Protein AF-A0A9D4CP11-F1 (afdb_monomer_lite)

Organism: Dreissena polymorpha (NCBI:txid45954)

Foldseek 3Di:
DVVLLVCLVDPHDPVSVLVSLVVLLVLLLVLLVLLVVCVVVVDPDRPPVNVVSVVVLLCVCPRSPANLSLLLSLLSNCWQARPLSVLVVCVVPVSSPDPPADRDLFAFDLLCLLDDLLLLLLVVVLCCQQPVPVVSNVVSLVPDDPPQHHSQLSNLLSLLVNAQRCQLPPVSNVNRNRLVVVLVCLVPDPSDDCNVQSVCSNVQNHPDPLLRDHHRDTNLSNLVSSLLSLLVSLLVRDDQDQWLCLQLNCLQAPDPLQQQAAQALADDQPVVVVVVVQCVLQVAPQKWWKAALVGDIDIDGDNNFAQDWDADQAFRGIFGDHPRDTDPSMGGPPVDPDPRRAAEDDALDDDDDQDTPLPDQSLLSLLSVLSSLSSNLNGDQVSNCSRYPPNDDPDGSNRRSVSNNVSSLVSNCVLLSTYSNLSSSLSSSLSSQCSQIDRDPSCLSSNNDPVSSSVSSVVCCVRRNCVDPLPSVVNCLVCLLVSQCSPPVHRNVSSCSSNVNDPPPDDDDPVCCVHDSLSSDDDDDDAPSVVLSVVVSVCPVVPCPQVLSNVCVVCVLLQQLQQLLVLLLLLQVLVCVVPFLNADPVRQQVDWQLNCVVVCSSPPCSVVSLVSVLSLLLSCLVVQQSDQAFDPVGTDGDDPVLSPDGHDRSGGNCLSFCDVDDNNVSNQRSLRVSLVSQQVSLVVVCVVVVHDPVPAAEDESSRDDPQQGQYDDRVPGLSVLFVVQWDFDDDVPPGTDIDGPSVSSSVVSCVPGPPRHHRYDDDSHRDDDGGDYNLNDAPLVLVVLLCVQEPADADDPVLLVLQLVQPLDLVLLVQLLVLLVVVSVCCSPPPDDQAAQPLCCSCVVVVDDCNHSRPSSRVRDGSNHSVNVNLSSLLSNLLNCCVPPVDLPPSLVLADPLLADADDPVLLVLLLVLLVVDDLVLLVLVLSLLSVCCRRPLSSDDDPPDSNDDDQQQAFPLVSSVVVCVPDDPPSPDDVVSCVSNDRRCGSSHSSVSSVSSSVSSVVNVVVVVVD

Radius of gyration: 39.84 Å; chains: 1; bounding box: 80×72×120 Å

InterPro domains:
  IPR031248 E3 ubiquitin-protein ligase RNF213 [PTHR22605] (17-1001)
  IPR046439 Zinc finger, RZ-type [PF20173] (282-330)
  IPR046439 Zinc finger, RZ-type [PS51981] (266-337)

Sequence (1012 aa):
MNKVIEVFNNNSSVSDLLSAIATSRACLEIAAQCFQRLLENDSRVAPIYEQKVLQTARRLCENVGTKWPKIFLVKVLCRHYGNDLYNRLYRTHTWIALDDTEHQTEVADRYIVVGDVYTIIRDAVSNTVLNKNIEQLNGLLQNVNPRHMPVETYLKLAIHREITCSYVRQSAREHMHGLKELRDYLEAAIFLQDKDQLDKLLDNELQHEFLKITPGSDIAHQGLQCLLVHFYFVMNTFKIGSTLLDALIMLMNGNNYIQKMFLPTMPQDDWEDIKAVMRNASGTENARFYRCPNGHLYSIGNCGRPMEIQTCPVCGEKIGEINFKLIAGNVEDKATVSVKTGHILGTAIRDGVIKAERNLSPTYFLAVRLFIHMAMLFGPTRQINAIIKPELKDTSVSDFLLDHIKVNIADLQKSLNRSADDVILLMHMVINNMRNETIVPTSVARLSTQADRFTWEQTVFAEILNPILGNVARCLEEWYPRLATDKRLGADRLMCLIYETDRSQDVEDTNQLLDIPRMWRFRTPITIEHMARELESKCQDGNNSYFILQNFLHEDCLLQALRYIPNILRLQRALLQKYQKKLDKTEANAIKVKDLKKERVAGHDTDRWIHDFACAWEITRKSLEQYGCPTQFGLMFVPKVFCNQTIHDETPLALFLPSTSGAGLCSYAMLDCLFRKQNDFLHNFALKSGKQDIDQSIVKPMSVTSAHLISYDHEQDLMPLVLANCQYSVEMGVGTKIEYDFAGIERQLIDRFICSKSRIELTCFLEIDQMVYRSEVTTHSVLKELSEKIPQVHLLGSVRTQICEELRRQPDVCRSLDNLDIAISFLKTSGGNPTERLDTFMTNKLKLENAMLSQKARQSCELQHTRSLWLLLLLQKSKLQIEQRQTTEGVFETLQHNMVANLDGDVKKCFNDYLTTLSVDKLSIILDVMHEFLLLNVSIRQNIYDEDYIDTSSYSFLDGLREYIAASEPQLVIDDATLDGFPPKVLYKHGANAWVLAYEMLKKKIENKRRH

Structure (mmCIF, N/CA/C/O backbone):
data_AF-A0A9D4CP11-F1
#
_entry.id   AF-A0A9D4CP11-F1
#
loop_
_atom_site.group_PDB
_atom_site.id
_atom_site.type_symbol
_atom_site.label_atom_id
_atom_site.label_alt_id
_atom_site.label_comp_id
_atom_site.label_asym_id
_atom_site.label_entity_id
_atom_site.label_seq_id
_atom_site.pdbx_PDB_ins_code
_atom_site.Cartn_x
_atom_site.Cartn_y
_atom_site.Cartn_z
_atom_site.occupancy
_atom_site.B_iso_or_equiv
_atom_site.auth_seq_id
_atom_site.auth_comp_id
_atom_site.auth_asym_id
_atom_site.auth_atom_id
_atom_site.pdbx_PDB_model_num
ATOM 1 N N . MET A 1 1 ? -20.301 -27.657 10.817 1.00 66.50 1 MET A N 1
ATOM 2 C CA . MET A 1 1 ? -21.471 -27.288 11.645 1.00 66.50 1 MET A CA 1
ATOM 3 C C . MET A 1 1 ? -22.542 -28.384 11.744 1.00 66.50 1 MET A C 1
ATOM 5 O O . MET A 1 1 ? -22.811 -28.774 12.862 1.00 66.50 1 MET A O 1
ATOM 9 N N . ASN A 1 2 ? -23.132 -28.941 10.669 1.00 71.50 2 ASN A N 1
ATOM 10 C CA . ASN A 1 2 ? -24.181 -29.985 10.829 1.00 71.50 2 ASN A CA 1
ATOM 11 C C . ASN A 1 2 ? -23.722 -31.202 11.663 1.00 71.50 2 ASN A C 1
ATOM 13 O O . ASN A 1 2 ? -24.390 -31.566 12.620 1.00 71.50 2 ASN A O 1
ATOM 17 N N . LYS A 1 3 ? -22.520 -31.732 11.390 1.00 76.62 3 LYS A N 1
ATOM 18 C CA . LYS A 1 3 ? -21.892 -32.788 12.212 1.00 76.62 3 LYS A CA 1
ATOM 19 C C . LYS A 1 3 ? -21.668 -32.379 13.676 1.00 76.62 3 LYS A C 1
ATOM 21 O O . LYS A 1 3 ? -21.667 -33.218 14.557 1.00 76.62 3 LYS A O 1
ATOM 26 N N . VAL A 1 4 ? -21.461 -31.088 13.935 1.00 77.56 4 VAL A N 1
ATOM 27 C CA . VAL A 1 4 ? -21.245 -30.559 15.290 1.00 77.56 4 VAL A CA 1
ATOM 28 C C . VAL A 1 4 ? -22.558 -30.529 16.075 1.00 77.56 4 VAL A C 1
ATOM 30 O O . VAL A 1 4 ? -22.576 -30.908 17.238 1.00 77.56 4 VAL A O 1
ATOM 33 N N . ILE A 1 5 ? -23.664 -30.159 15.421 1.00 72.69 5 ILE A N 1
ATOM 34 C CA . ILE A 1 5 ? -25.007 -30.208 16.017 1.00 72.69 5 ILE A CA 1
ATOM 35 C C . ILE A 1 5 ? -25.367 -31.654 16.402 1.00 72.69 5 ILE A C 1
ATOM 37 O O . ILE A 1 5 ? -25.914 -31.881 17.474 1.00 72.69 5 ILE A O 1
ATOM 41 N N . GLU A 1 6 ? -25.008 -32.639 15.574 1.00 76.50 6 GLU 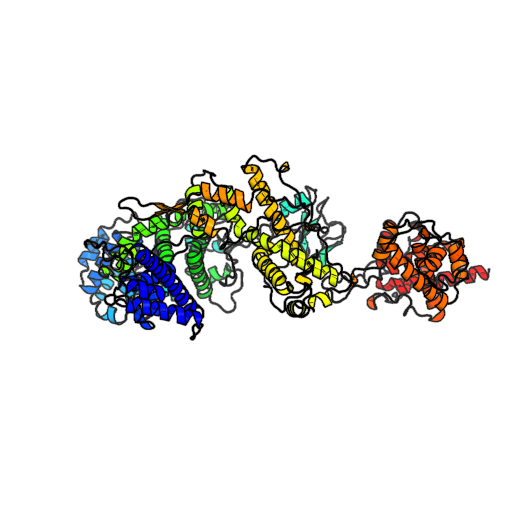A N 1
ATOM 42 C CA . GLU A 1 6 ? -25.180 -34.062 15.906 1.00 76.50 6 GLU A CA 1
ATOM 43 C C . GLU A 1 6 ? -24.354 -34.482 17.131 1.00 76.50 6 GLU A C 1
ATOM 45 O O . GLU A 1 6 ? -24.868 -35.188 17.994 1.00 76.50 6 GLU A O 1
ATOM 50 N N . VAL A 1 7 ? -23.101 -34.025 17.246 1.00 77.81 7 VAL A N 1
ATOM 51 C CA . VAL A 1 7 ? -22.238 -34.313 18.409 1.00 77.81 7 VAL A CA 1
ATOM 52 C C . VAL A 1 7 ? -22.805 -33.715 19.698 1.00 77.81 7 VAL A C 1
ATOM 54 O O . VAL A 1 7 ? -22.769 -34.384 20.726 1.00 77.81 7 VAL A O 1
ATOM 57 N N . PHE A 1 8 ? -23.355 -32.497 19.653 1.00 78.38 8 PHE A N 1
ATOM 58 C CA . PHE A 1 8 ? -23.957 -31.848 20.826 1.00 78.38 8 PHE A CA 1
ATOM 59 C C . PHE A 1 8 ? -25.264 -32.498 21.286 1.00 78.38 8 PHE A C 1
ATOM 61 O O . PHE A 1 8 ? -25.565 -32.470 22.474 1.00 78.38 8 PHE A O 1
ATOM 68 N N . ASN A 1 9 ? -26.013 -33.115 20.371 1.00 70.69 9 ASN A N 1
ATOM 69 C CA . ASN A 1 9 ? -27.274 -33.789 20.686 1.00 70.69 9 ASN A CA 1
ATOM 70 C C . ASN A 1 9 ? -27.097 -35.254 21.134 1.00 70.69 9 ASN A C 1
ATOM 72 O O . ASN A 1 9 ? -28.066 -35.881 21.559 1.00 70.69 9 ASN A O 1
ATOM 76 N N . ASN A 1 10 ? -25.882 -35.803 21.041 1.00 72.94 10 ASN A N 1
ATOM 77 C CA . ASN A 1 10 ? -25.550 -37.181 21.405 1.00 72.94 10 ASN A CA 1
ATOM 78 C C . ASN A 1 10 ? -24.632 -37.217 22.644 1.00 72.94 10 ASN A C 1
ATOM 80 O O . ASN A 1 10 ? -23.828 -36.309 22.844 1.00 72.94 10 ASN A O 1
ATOM 84 N N . ASN A 1 11 ? -24.683 -38.295 23.442 1.00 64.94 11 ASN A N 1
ATOM 85 C CA . ASN A 1 11 ? -23.737 -38.541 24.548 1.00 64.94 11 ASN A CA 1
ATOM 86 C C . ASN A 1 11 ? -22.333 -38.877 24.005 1.00 64.94 11 ASN A C 1
ATOM 88 O O . ASN A 1 11 ? -21.921 -40.037 23.965 1.00 64.94 11 ASN A O 1
ATOM 92 N N . SER A 1 12 ? -21.629 -37.850 23.537 1.00 74.12 12 SER A N 1
ATOM 93 C CA . SER A 1 12 ? -20.310 -37.928 22.902 1.00 74.12 12 SER A CA 1
ATOM 94 C C . SER A 1 12 ? -19.176 -37.847 23.932 1.00 74.12 12 SER A C 1
ATOM 96 O O . SER A 1 12 ? -19.380 -37.421 25.069 1.00 74.12 12 SER A O 1
ATOM 98 N N . SER A 1 13 ? -17.956 -38.247 23.554 1.00 81.56 13 SER A N 1
ATOM 99 C CA . SER A 1 13 ? -16.802 -38.149 24.455 1.00 81.56 13 SER A CA 1
ATOM 100 C C . SER A 1 13 ? -16.424 -36.688 24.748 1.00 81.56 13 SER A C 1
ATOM 102 O O . SER A 1 13 ? -16.698 -35.786 23.955 1.00 81.56 13 SER A O 1
ATOM 104 N N . VAL A 1 14 ? -15.725 -36.441 25.863 1.00 81.88 14 VAL A N 1
ATOM 105 C CA . VAL A 1 14 ? -15.210 -35.101 26.215 1.00 81.88 14 VAL A CA 1
ATOM 106 C C . VAL A 1 14 ? -14.300 -34.533 25.118 1.00 81.88 14 VAL A C 1
ATOM 108 O O . VAL A 1 14 ? -14.360 -33.342 24.819 1.00 81.88 14 VAL A O 1
ATOM 111 N N . SER A 1 15 ? -13.483 -35.376 24.478 1.00 82.88 15 SER A N 1
ATOM 112 C CA . SER A 1 15 ? -12.602 -34.947 23.386 1.00 82.88 15 SER A CA 1
ATOM 113 C C . SER A 1 15 ? -13.398 -34.501 22.157 1.00 82.88 15 SER A C 1
ATOM 115 O O . SER A 1 15 ? -13.088 -33.455 21.579 1.00 82.88 15 SER A O 1
ATOM 117 N N . ASP A 1 16 ? -14.453 -35.238 21.803 1.00 83.50 16 ASP A N 1
ATOM 118 C CA . ASP A 1 16 ? -15.333 -34.887 20.685 1.00 83.50 16 ASP A CA 1
ATOM 119 C C . ASP A 1 16 ? -16.106 -33.595 20.969 1.00 83.50 16 ASP A C 1
ATOM 121 O O . ASP A 1 16 ? -16.217 -32.743 20.090 1.00 83.50 16 ASP A O 1
ATOM 125 N N . LEU A 1 17 ? -16.571 -33.404 22.210 1.00 84.06 17 LEU A N 1
ATOM 126 C CA . LEU A 1 17 ? -17.237 -32.176 22.654 1.00 84.06 17 LEU A CA 1
ATOM 127 C C . LEU A 1 17 ? -16.311 -30.957 22.559 1.00 84.06 17 LEU A C 1
ATOM 129 O O . LEU A 1 17 ? -16.711 -29.928 22.015 1.00 84.06 17 LEU A O 1
ATOM 133 N N . LEU A 1 18 ? -15.061 -31.062 23.020 1.00 86.06 18 LEU A N 1
ATOM 134 C CA . LEU A 1 18 ? -14.081 -29.974 22.913 1.00 86.06 18 LEU A CA 1
ATOM 135 C C . LEU A 1 18 ? -13.760 -29.635 21.450 1.00 86.06 18 LEU A C 1
ATOM 137 O O . LEU A 1 18 ? -13.722 -28.460 21.079 1.00 86.06 18 LEU A O 1
ATOM 141 N N . SER A 1 19 ? -13.588 -30.654 20.604 1.00 86.50 19 SER A N 1
ATOM 142 C CA . SER A 1 19 ? -13.379 -30.481 19.160 1.00 86.50 19 SER A CA 1
ATOM 143 C C . SER A 1 19 ? -14.588 -29.823 18.480 1.00 86.50 19 SER A C 1
ATOM 145 O O . SER A 1 19 ? -14.447 -28.914 17.653 1.00 86.50 19 SER A O 1
ATOM 147 N N . ALA A 1 20 ? -15.799 -30.212 18.879 1.00 87.12 20 ALA A N 1
ATOM 148 C CA . ALA A 1 20 ? -17.051 -29.640 18.403 1.00 87.12 20 ALA A CA 1
ATOM 149 C C . ALA A 1 20 ? -17.233 -28.173 18.839 1.00 87.12 20 ALA A C 1
ATOM 151 O O . ALA A 1 20 ? -17.651 -27.343 18.025 1.00 87.12 20 ALA A O 1
ATOM 152 N N . ILE A 1 21 ? -16.857 -27.813 20.071 1.00 88.62 21 ILE A N 1
ATOM 153 C CA . ILE A 1 21 ? -16.836 -26.418 20.548 1.00 88.62 21 ILE A CA 1
ATOM 154 C C . ILE A 1 21 ? -15.815 -25.595 19.752 1.00 88.62 21 ILE A C 1
ATOM 156 O O . ILE A 1 21 ? -16.156 -24.527 19.243 1.00 88.62 21 ILE A O 1
ATOM 160 N N . ALA A 1 22 ? -14.587 -26.090 19.574 1.00 87.06 22 ALA A N 1
ATOM 161 C CA . ALA A 1 22 ? -13.563 -25.401 18.785 1.00 87.06 22 ALA A CA 1
ATOM 162 C C . ALA A 1 22 ? -14.020 -25.169 17.333 1.00 87.06 22 ALA A C 1
ATOM 164 O O . ALA A 1 22 ? -13.943 -24.053 16.817 1.00 87.06 22 ALA A O 1
ATOM 165 N N . THR A 1 23 ? -14.594 -26.200 16.705 1.00 88.62 23 THR A N 1
ATOM 166 C CA . THR A 1 23 ? -15.156 -26.112 15.351 1.00 88.62 23 THR A CA 1
ATOM 167 C C . THR A 1 23 ? -16.318 -25.119 15.287 1.00 88.62 23 THR A C 1
ATOM 169 O O . THR A 1 23 ? -16.417 -24.360 14.325 1.00 88.62 23 THR A O 1
ATOM 172 N N . SER A 1 24 ? -17.188 -25.096 16.304 1.00 89.62 24 SER A N 1
ATOM 173 C CA . SER A 1 24 ? -18.291 -24.130 16.417 1.00 89.62 24 SER A CA 1
ATOM 174 C C . SER A 1 24 ? -17.782 -22.697 16.451 1.00 89.62 24 SER A C 1
ATOM 176 O O . SER A 1 24 ? -18.297 -21.855 15.722 1.00 89.62 24 SER A O 1
ATOM 178 N N . ARG A 1 25 ? -16.746 -22.427 17.248 1.00 90.56 25 ARG A N 1
ATOM 179 C CA . ARG A 1 25 ? -16.146 -21.095 17.369 1.00 90.56 25 ARG A CA 1
ATOM 180 C C . ARG A 1 25 ? -15.591 -20.605 16.031 1.00 90.56 25 ARG A C 1
ATOM 182 O O . ARG A 1 25 ? -16.016 -19.555 15.564 1.00 90.56 25 ARG A O 1
ATOM 189 N N . ALA A 1 26 ? -14.767 -21.414 15.362 1.00 88.12 26 ALA A N 1
ATOM 190 C CA . ALA A 1 26 ? -14.230 -21.083 14.036 1.00 88.12 26 ALA A CA 1
ATOM 191 C C . ALA A 1 26 ? -15.348 -20.845 13.001 1.00 88.12 26 ALA A C 1
ATOM 193 O O . ALA A 1 26 ? -15.318 -19.910 12.207 1.00 88.12 26 ALA A O 1
ATOM 194 N N . CYS A 1 27 ? -16.391 -21.674 13.043 1.00 89.00 27 CYS A N 1
ATOM 195 C CA . CYS A 1 27 ? -17.573 -21.538 12.199 1.00 89.00 27 CYS A CA 1
ATOM 196 C C . CYS A 1 27 ? -18.329 -20.213 12.429 1.00 89.00 27 CYS A C 1
ATOM 198 O O . CYS A 1 27 ? -18.783 -19.591 11.468 1.00 89.00 27 CYS A O 1
ATOM 200 N N . LEU A 1 28 ? -18.469 -19.781 13.684 1.00 92.56 28 LEU A N 1
ATOM 201 C CA . LEU A 1 28 ? -19.119 -18.520 14.049 1.00 92.56 28 LEU A CA 1
ATOM 202 C C . LEU A 1 28 ? -18.251 -17.297 13.712 1.00 92.56 28 LEU A C 1
ATOM 204 O O . LEU A 1 28 ? -18.792 -16.268 13.318 1.00 92.56 28 LEU A O 1
ATOM 208 N N . GLU A 1 29 ? -16.924 -17.417 13.775 1.00 90.19 29 GLU A N 1
ATOM 209 C CA . GLU A 1 29 ? -15.990 -16.392 13.285 1.00 90.19 29 GLU A CA 1
ATOM 210 C C . GLU A 1 29 ? -16.137 -16.164 11.774 1.00 90.19 29 GLU A C 1
ATOM 212 O O . GLU A 1 29 ? -16.269 -15.024 11.324 1.00 90.19 29 GLU A O 1
ATOM 217 N N . ILE A 1 30 ? -16.237 -17.241 10.988 1.00 89.62 30 ILE A N 1
ATOM 218 C CA . ILE A 1 30 ? -16.527 -17.150 9.547 1.00 89.62 30 ILE A CA 1
ATOM 219 C C . ILE A 1 30 ? -17.910 -16.522 9.309 1.00 89.62 30 ILE A C 1
ATOM 221 O O . ILE A 1 30 ? -18.067 -15.695 8.412 1.00 89.62 30 ILE A O 1
ATOM 225 N N . ALA A 1 31 ? -18.918 -16.870 10.116 1.00 91.56 31 ALA A N 1
ATOM 226 C CA . ALA A 1 31 ? -20.247 -16.268 10.007 1.00 91.56 31 ALA A CA 1
ATOM 227 C C . ALA A 1 31 ? -20.220 -14.749 10.267 1.00 91.56 31 ALA A C 1
ATOM 229 O O . ALA A 1 31 ? -20.867 -13.997 9.537 1.00 91.56 31 ALA A O 1
ATOM 230 N N . ALA A 1 32 ? -19.434 -14.284 11.242 1.00 90.88 32 ALA A N 1
ATOM 231 C CA . ALA A 1 32 ? -19.227 -12.859 11.491 1.00 90.88 32 ALA A CA 1
ATOM 232 C C . ALA A 1 32 ? -18.555 -12.149 10.298 1.00 90.88 32 ALA A C 1
ATOM 234 O O . ALA A 1 32 ? -19.011 -11.083 9.886 1.00 90.88 32 ALA A O 1
ATOM 235 N N . GLN A 1 33 ? -17.547 -12.771 9.672 1.00 89.12 33 GLN A N 1
ATOM 236 C CA . GLN A 1 33 ? -16.934 -12.254 8.438 1.00 89.12 33 GLN A CA 1
ATOM 237 C C . GLN A 1 33 ? -17.933 -12.164 7.276 1.00 89.12 33 GLN A C 1
ATOM 239 O O . GLN A 1 33 ? -17.885 -11.219 6.487 1.00 89.12 33 GLN A O 1
ATOM 244 N N . CYS A 1 34 ? -18.832 -13.146 7.144 1.00 88.50 34 CYS A N 1
ATOM 245 C CA . CYS A 1 34 ? -19.903 -13.100 6.152 1.00 88.50 34 CYS A CA 1
ATOM 246 C C . CYS A 1 34 ? -20.832 -11.909 6.409 1.00 88.50 34 CYS A C 1
ATOM 248 O O . CYS A 1 34 ? -21.131 -11.180 5.469 1.00 88.50 34 CYS A O 1
ATOM 250 N N . PHE A 1 35 ? -21.243 -11.664 7.658 1.00 88.44 35 PHE A N 1
ATOM 251 C CA . PHE A 1 35 ? -22.072 -10.502 7.992 1.00 88.44 35 PHE A CA 1
ATOM 252 C C . PHE A 1 35 ? -21.422 -9.174 7.592 1.00 88.44 35 PHE A C 1
ATOM 254 O O . PHE A 1 35 ? -22.091 -8.345 6.977 1.00 88.44 35 PHE A O 1
ATOM 261 N N . GLN A 1 36 ? -20.128 -8.996 7.875 1.00 86.25 36 GLN A N 1
ATOM 262 C CA . GLN A 1 36 ? -19.402 -7.784 7.490 1.00 86.25 36 GLN A CA 1
ATOM 263 C C . GLN A 1 36 ? -19.391 -7.583 5.964 1.00 86.25 36 GLN A C 1
ATOM 265 O O . GLN A 1 36 ? -19.781 -6.524 5.478 1.00 86.25 36 GLN A O 1
ATOM 270 N N . ARG A 1 37 ? -19.031 -8.620 5.193 1.00 82.94 37 ARG A N 1
ATOM 271 C CA . ARG A 1 37 ? -18.979 -8.552 3.718 1.00 82.94 37 ARG A CA 1
ATOM 272 C C . ARG A 1 37 ? -20.330 -8.236 3.075 1.00 82.94 37 ARG A C 1
ATOM 274 O O . ARG A 1 37 ? -20.383 -7.582 2.036 1.00 82.94 37 ARG A O 1
ATOM 281 N N . LEU A 1 38 ? -21.424 -8.716 3.665 1.00 79.94 38 LEU A N 1
ATOM 282 C CA . LEU A 1 38 ? -22.772 -8.439 3.164 1.00 79.94 38 LEU A CA 1
ATOM 283 C C . LEU A 1 38 ? -23.177 -6.979 3.334 1.00 79.94 38 LEU A C 1
ATOM 285 O O . LEU A 1 38 ? -23.894 -6.451 2.490 1.00 79.94 38 LEU A O 1
ATOM 289 N N . LEU A 1 39 ? -22.709 -6.333 4.399 1.00 77.38 39 LEU A N 1
ATOM 290 C CA . LEU A 1 39 ? -22.981 -4.923 4.653 1.00 77.38 39 LEU A CA 1
ATOM 291 C C . LEU A 1 39 ? -22.065 -3.992 3.853 1.00 77.38 39 LEU A C 1
ATOM 29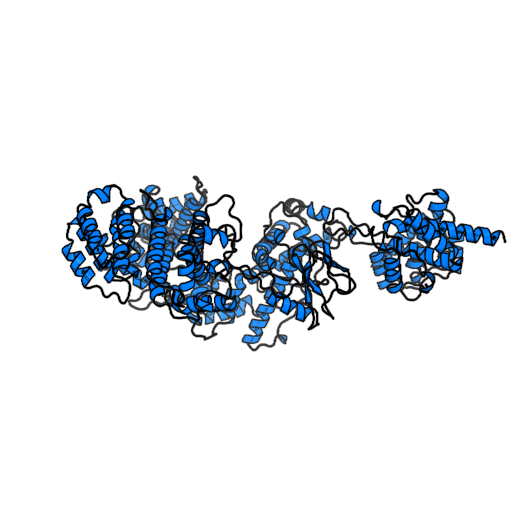3 O O . LEU A 1 39 ? -22.499 -2.909 3.486 1.00 77.38 39 LEU A O 1
ATOM 297 N N . GLU A 1 40 ? -20.833 -4.408 3.547 1.00 72.56 40 GLU A N 1
ATOM 298 C CA . GLU A 1 40 ? -19.902 -3.626 2.717 1.00 72.56 40 GLU A CA 1
ATOM 299 C C . GLU A 1 40 ? -20.299 -3.592 1.235 1.00 72.56 40 GLU A C 1
ATOM 301 O O . GLU A 1 40 ? -20.130 -2.572 0.576 1.00 72.56 40 GLU A O 1
ATOM 306 N N . ASN A 1 41 ? -20.851 -4.687 0.702 1.00 63.97 41 ASN A N 1
ATOM 307 C CA . ASN A 1 41 ? -21.169 -4.789 -0.726 1.00 63.97 41 ASN A CA 1
ATOM 308 C C . ASN A 1 41 ? -22.518 -4.162 -1.123 1.00 63.97 41 ASN A C 1
ATOM 310 O O . ASN A 1 41 ? -22.894 -4.295 -2.289 1.00 63.97 41 ASN A O 1
ATOM 314 N N . ASP A 1 42 ? -23.269 -3.582 -0.173 1.00 55.31 42 ASP A N 1
ATOM 315 C CA . ASP A 1 42 ? -24.611 -2.968 -0.317 1.00 55.31 42 ASP A CA 1
ATOM 316 C C . ASP A 1 42 ? -25.602 -3.773 -1.196 1.00 55.31 42 ASP A C 1
ATOM 318 O O . ASP A 1 42 ? -26.588 -3.283 -1.758 1.00 55.31 42 ASP A O 1
ATOM 322 N N . SER A 1 43 ? -25.326 -5.067 -1.349 1.00 53.22 43 SER A N 1
ATOM 323 C CA . SER A 1 43 ? -25.990 -5.959 -2.281 1.00 53.22 43 SER A CA 1
ATOM 324 C C . SER A 1 43 ? -27.054 -6.702 -1.501 1.00 53.22 43 SER A C 1
ATOM 326 O O . SER A 1 43 ? -26.781 -7.485 -0.596 1.00 53.22 43 SER A O 1
ATOM 328 N N . ARG A 1 44 ? -28.314 -6.474 -1.879 1.00 49.97 44 ARG A N 1
ATOM 329 C CA . ARG A 1 44 ? -29.483 -7.080 -1.219 1.00 49.97 44 ARG A CA 1
ATOM 330 C C . ARG A 1 44 ? -29.501 -8.614 -1.269 1.00 49.97 44 ARG A C 1
ATOM 332 O O . ARG A 1 44 ? -30.340 -9.227 -0.617 1.00 49.97 44 ARG A O 1
ATOM 339 N N . VAL A 1 45 ? -28.612 -9.237 -2.047 1.00 54.38 45 VAL A N 1
ATOM 340 C CA . VAL A 1 45 ? -28.525 -10.687 -2.209 1.00 54.38 45 VAL A CA 1
ATOM 341 C C . VAL A 1 45 ? -27.117 -11.154 -1.870 1.00 54.38 45 VAL A C 1
ATOM 343 O O . VAL A 1 45 ? -26.192 -11.038 -2.669 1.00 54.38 45 VAL A O 1
ATOM 346 N N . ALA A 1 46 ? -26.988 -11.739 -0.684 1.00 60.06 46 ALA A N 1
ATOM 347 C CA . ALA A 1 46 ? -25.815 -12.504 -0.295 1.00 60.06 46 ALA A CA 1
ATOM 348 C C . ALA A 1 46 ? -25.527 -13.609 -1.325 1.00 60.06 46 ALA A C 1
ATOM 350 O O . ALA A 1 46 ? -26.478 -14.306 -1.706 1.00 60.06 46 ALA A O 1
ATOM 351 N N . PRO A 1 47 ? -24.268 -13.830 -1.748 1.00 73.62 47 PRO A N 1
ATOM 352 C CA . PRO A 1 47 ? -23.954 -14.979 -2.580 1.00 73.62 47 PRO A CA 1
ATOM 353 C C . PRO A 1 47 ? -24.367 -16.279 -1.866 1.00 73.62 47 PRO A C 1
ATOM 355 O O . PRO A 1 47 ? -24.470 -16.356 -0.637 1.00 73.62 47 PRO A O 1
ATOM 358 N N . ILE A 1 48 ? -24.680 -17.316 -2.650 1.00 77.88 48 ILE A N 1
ATOM 359 C CA . ILE A 1 48 ? -25.305 -18.562 -2.156 1.00 77.88 48 ILE A CA 1
ATOM 360 C C . ILE A 1 48 ? -24.482 -19.205 -1.027 1.00 77.88 48 ILE A C 1
ATOM 362 O O . ILE A 1 48 ? -25.036 -19.860 -0.141 1.00 77.88 48 ILE A O 1
ATOM 366 N N . TYR A 1 49 ? -23.160 -19.035 -1.062 1.00 80.56 49 TYR A N 1
ATOM 367 C CA . TYR A 1 49 ? -22.251 -19.566 -0.056 1.00 80.56 49 TYR A CA 1
ATOM 368 C C . TYR A 1 49 ? -22.456 -18.898 1.312 1.00 80.56 49 TYR A C 1
ATOM 370 O O . TYR A 1 49 ? -22.726 -19.593 2.292 1.00 80.56 49 TYR A O 1
ATOM 378 N N . GLU A 1 50 ? -22.420 -17.567 1.375 1.00 83.44 50 GLU A N 1
ATOM 379 C CA . GLU A 1 50 ? -22.611 -16.774 2.592 1.00 83.44 50 GLU A CA 1
ATOM 380 C C . GLU A 1 50 ? -23.974 -17.064 3.230 1.00 83.44 50 GLU A C 1
ATOM 382 O O . GLU A 1 50 ? -24.060 -17.276 4.439 1.00 83.44 50 GLU A O 1
ATOM 387 N N . GLN A 1 51 ? -25.037 -17.181 2.423 1.00 82.50 51 GLN A N 1
ATOM 388 C CA . GLN A 1 51 ? -26.368 -17.539 2.931 1.00 82.50 51 GLN A CA 1
ATOM 389 C C . GLN A 1 51 ? -26.379 -18.902 3.626 1.00 82.50 51 GLN A C 1
ATOM 391 O O . GLN A 1 51 ? -26.956 -19.046 4.705 1.00 82.50 51 GLN A O 1
ATOM 396 N N . LYS A 1 52 ? -25.730 -19.911 3.031 1.00 85.81 52 LYS A N 1
ATOM 397 C CA . LYS A 1 52 ? -25.642 -21.254 3.622 1.00 85.81 52 LYS A CA 1
ATOM 398 C C . LYS A 1 52 ? -24.860 -21.238 4.933 1.00 85.81 52 LYS A C 1
ATOM 400 O O . LYS A 1 52 ? -25.277 -21.899 5.886 1.00 85.81 52 LYS A O 1
ATOM 405 N N . VAL A 1 53 ? -23.764 -20.480 5.005 1.00 87.81 53 VAL A N 1
ATOM 406 C CA . VAL A 1 53 ? -22.980 -20.315 6.241 1.00 87.81 53 VAL A CA 1
ATOM 407 C C . VAL A 1 53 ? -23.850 -19.703 7.339 1.00 87.81 53 VAL A C 1
ATOM 409 O O . VAL A 1 53 ? -23.966 -20.291 8.415 1.00 87.81 53 VAL A O 1
ATOM 412 N N . LEU A 1 54 ? -24.536 -18.592 7.052 1.00 89.56 54 LEU A N 1
ATOM 413 C CA . LEU A 1 54 ? -25.383 -17.894 8.024 1.00 89.56 54 LEU A CA 1
ATOM 414 C C . LEU A 1 54 ? -26.588 -18.729 8.478 1.00 89.56 54 LEU A C 1
ATOM 416 O O . LEU A 1 54 ? -26.890 -18.770 9.668 1.00 89.56 54 LEU A O 1
ATOM 420 N N . GLN A 1 55 ? -27.247 -19.457 7.570 1.00 88.50 55 GLN A N 1
ATOM 421 C CA . GLN A 1 55 ? -28.329 -20.384 7.935 1.00 88.50 55 GLN A CA 1
ATOM 422 C C . GLN A 1 55 ? -27.843 -21.499 8.863 1.00 88.50 55 GLN A C 1
ATOM 424 O O . GLN A 1 55 ? -28.562 -21.920 9.769 1.00 88.50 55 GLN A O 1
ATOM 429 N N . THR A 1 56 ? -26.624 -21.989 8.644 1.00 86.69 56 THR A N 1
ATOM 430 C CA . THR A 1 56 ? -26.070 -23.057 9.474 1.00 86.69 56 THR A CA 1
ATOM 431 C C . THR A 1 56 ? -25.620 -22.526 10.838 1.00 86.69 56 THR A C 1
ATOM 433 O O . THR A 1 56 ? -25.861 -23.185 11.848 1.00 86.69 56 THR A O 1
ATOM 436 N N . ALA A 1 57 ? -25.059 -21.313 10.889 1.00 91.25 57 ALA A N 1
ATOM 437 C CA . ALA A 1 57 ? -24.752 -20.613 12.135 1.00 91.25 57 ALA A CA 1
ATOM 438 C C . ALA A 1 57 ? -26.023 -20.345 12.957 1.00 91.25 57 ALA A C 1
ATOM 440 O O . ALA A 1 57 ? -26.045 -20.600 14.157 1.00 91.25 57 ALA A O 1
ATOM 441 N N . ARG A 1 58 ? -27.116 -19.943 12.297 1.00 91.25 58 ARG A N 1
ATOM 442 C CA . ARG A 1 58 ? -28.427 -19.782 12.935 1.00 91.25 58 ARG A CA 1
ATOM 443 C C . ARG A 1 58 ? -28.904 -21.070 13.604 1.00 91.25 58 ARG A C 1
ATOM 445 O O . ARG A 1 58 ? -29.245 -21.050 14.781 1.00 91.25 58 ARG A O 1
ATOM 452 N N . ARG A 1 59 ? -28.867 -22.200 12.888 1.00 88.88 59 ARG A N 1
ATOM 453 C CA . ARG A 1 59 ? -29.240 -23.511 13.453 1.00 88.88 59 ARG A CA 1
ATOM 454 C C . ARG A 1 59 ? -28.386 -23.879 14.662 1.00 88.88 59 ARG A C 1
ATOM 456 O O . ARG A 1 59 ? -28.907 -24.442 15.613 1.00 88.88 59 ARG A O 1
ATOM 463 N N . LEU A 1 60 ? -27.092 -23.565 14.634 1.00 88.69 60 LEU A N 1
ATOM 464 C CA . LEU A 1 60 ? -26.195 -23.797 15.766 1.00 88.69 60 LEU A CA 1
ATOM 465 C C . LEU A 1 60 ? -26.591 -22.951 16.988 1.00 88.69 60 LEU A C 1
ATOM 467 O O . LEU A 1 60 ? -26.571 -23.445 18.107 1.00 88.69 60 LEU A O 1
ATOM 471 N N . CYS A 1 61 ? -26.970 -21.691 16.784 1.00 89.25 61 CYS A N 1
ATOM 472 C CA . CYS A 1 61 ? -27.386 -20.807 17.871 1.00 89.25 61 CYS A CA 1
ATOM 473 C C . CYS A 1 61 ? -28.786 -21.126 18.422 1.00 89.25 61 CYS A C 1
ATOM 475 O O . CYS A 1 61 ? -29.018 -20.893 19.603 1.00 89.25 61 CYS A O 1
ATOM 477 N N . GLU A 1 62 ? -29.704 -21.649 17.602 1.00 87.12 62 GLU A N 1
ATOM 478 C CA . GLU A 1 62 ? -31.086 -21.957 18.011 1.00 87.12 62 GLU A CA 1
ATOM 479 C C . GLU A 1 62 ? -31.255 -23.396 18.550 1.00 87.12 62 GLU A C 1
ATOM 481 O O . GLU A 1 62 ? -32.051 -23.609 19.461 1.00 87.12 62 GLU A O 1
ATOM 486 N N . ASN A 1 63 ? -30.508 -24.387 18.040 1.00 82.56 63 ASN A N 1
ATOM 487 C CA . ASN A 1 63 ? -30.806 -25.810 18.288 1.00 82.56 63 ASN A CA 1
ATOM 488 C C . ASN A 1 63 ? -29.930 -26.495 19.351 1.00 82.56 63 ASN A C 1
ATOM 490 O O . ASN A 1 63 ? -30.201 -27.642 19.688 1.00 82.56 63 ASN A O 1
ATOM 494 N N . VAL A 1 64 ? -28.873 -25.849 19.855 1.00 77.38 64 VAL A N 1
ATOM 495 C CA . VAL A 1 64 ? -27.891 -26.479 20.772 1.00 77.38 64 VAL A CA 1
ATOM 496 C C . VAL A 1 64 ? -28.333 -26.414 22.247 1.00 77.38 64 VAL A C 1
ATOM 498 O O . VAL A 1 64 ? -27.645 -26.914 23.127 1.00 77.38 64 VAL A O 1
ATOM 501 N N . GLY A 1 65 ? -29.495 -25.820 22.542 1.00 75.81 65 GLY A N 1
ATOM 502 C CA . GLY A 1 65 ? -30.082 -25.796 23.892 1.00 75.81 65 GLY A CA 1
ATOM 503 C C . GLY A 1 65 ? -29.382 -24.869 24.896 1.00 75.81 65 GLY A C 1
ATOM 504 O O . GLY A 1 65 ? -29.867 -24.719 26.012 1.00 75.81 65 GLY A O 1
ATOM 505 N N . THR A 1 66 ? -28.292 -24.203 24.499 1.00 84.00 66 THR A N 1
ATOM 506 C CA . THR A 1 66 ? -27.549 -23.237 25.319 1.00 84.00 66 THR A CA 1
ATOM 507 C C . THR A 1 66 ? -27.389 -21.889 24.613 1.00 84.00 66 THR A C 1
ATOM 509 O O . THR A 1 66 ? -27.310 -21.808 23.386 1.00 84.00 66 THR A O 1
ATOM 512 N N . LYS A 1 67 ? -27.314 -20.803 25.392 1.00 85.81 67 LYS A N 1
ATOM 513 C CA . LYS A 1 67 ? -27.183 -19.423 24.883 1.00 85.81 67 LYS A CA 1
ATOM 514 C C . LYS A 1 67 ? -25.760 -19.054 24.452 1.00 85.81 67 LYS A C 1
ATOM 516 O O . LYS A 1 67 ? -25.562 -18.046 23.772 1.00 85.81 67 LYS A O 1
ATOM 521 N N . TRP A 1 68 ? -24.751 -19.833 24.837 1.00 87.88 68 TRP A N 1
ATOM 522 C CA . TRP A 1 68 ? -23.350 -19.446 24.658 1.00 87.88 68 TRP A CA 1
ATOM 523 C C . TRP A 1 68 ? -22.842 -19.360 23.215 1.00 87.88 68 TRP A C 1
ATOM 525 O O . TRP A 1 68 ? -22.102 -18.415 22.945 1.00 87.88 68 TRP A O 1
ATOM 535 N N . PRO A 1 69 ? -23.241 -20.225 22.260 1.00 89.75 69 PRO A N 1
ATOM 536 C CA . PRO A 1 69 ? -22.878 -20.043 20.854 1.00 89.75 69 PRO A CA 1
ATOM 537 C C . PRO A 1 69 ? -23.358 -18.690 20.309 1.00 89.75 69 PRO A C 1
ATOM 539 O O . PRO A 1 69 ? -22.623 -17.992 19.615 1.00 89.75 69 PRO A O 1
ATOM 542 N N . LYS A 1 70 ? -24.582 -18.286 20.675 1.00 90.81 70 LYS A N 1
ATOM 543 C CA . LYS A 1 70 ? -25.164 -16.987 20.310 1.00 90.81 70 LYS A CA 1
ATOM 544 C C . LYS A 1 70 ? -24.388 -15.829 20.943 1.00 90.81 70 LYS A C 1
ATOM 546 O O . LYS A 1 70 ? -23.993 -14.911 20.233 1.00 90.81 70 LYS A O 1
ATOM 551 N N . ILE A 1 71 ? -24.095 -15.902 22.245 1.00 89.44 71 ILE A N 1
ATOM 552 C CA . ILE A 1 71 ? -23.274 -14.893 22.941 1.00 89.44 71 ILE A CA 1
ATOM 553 C C . ILE A 1 71 ? -21.875 -14.800 22.319 1.00 89.44 71 ILE A C 1
ATOM 555 O O . ILE A 1 71 ? -21.373 -13.700 22.109 1.00 89.44 71 ILE A O 1
ATOM 559 N N . PHE A 1 72 ? -21.247 -15.930 21.989 1.00 90.94 72 PHE A N 1
ATOM 560 C CA . PHE A 1 72 ? -19.933 -15.956 21.349 1.00 90.94 72 PHE A CA 1
ATOM 561 C C . PHE A 1 72 ? -19.947 -15.257 19.989 1.00 90.94 72 PHE A C 1
ATOM 563 O O . PHE A 1 72 ? -19.064 -14.448 19.720 1.00 90.94 72 PHE A O 1
ATOM 570 N N . LEU A 1 73 ? -20.964 -15.501 19.158 1.00 92.56 73 LEU A N 1
ATOM 571 C CA . LEU A 1 73 ? -21.121 -14.794 17.887 1.00 92.56 73 LEU A CA 1
ATOM 572 C C . LEU A 1 73 ? -21.236 -13.275 18.087 1.00 92.56 73 LEU A C 1
ATOM 574 O O . LEU A 1 73 ? -20.575 -12.519 17.379 1.00 92.56 73 LEU A O 1
ATOM 578 N N . VAL A 1 74 ? -22.024 -12.826 19.070 1.00 90.62 74 VAL A N 1
ATOM 579 C CA . VAL A 1 74 ? -22.152 -11.396 19.405 1.00 90.62 74 VAL A CA 1
ATOM 580 C C . VAL A 1 74 ? -20.813 -10.814 19.864 1.00 90.62 74 VAL A C 1
ATOM 582 O O . VAL A 1 74 ? -20.411 -9.766 19.363 1.00 90.62 74 VAL A O 1
ATOM 585 N N . LYS A 1 75 ? -20.071 -11.520 20.732 1.00 89.81 75 LYS A N 1
ATOM 586 C CA . LYS A 1 75 ? -18.707 -11.125 21.122 1.00 89.81 75 LYS A CA 1
ATOM 587 C C . LYS A 1 75 ? -17.826 -10.936 19.889 1.00 89.81 75 LYS A C 1
ATOM 589 O O . LYS A 1 75 ? -17.210 -9.891 19.747 1.00 89.81 75 LYS A O 1
ATOM 594 N N . VAL A 1 76 ? -17.781 -11.911 18.984 1.00 89.94 76 VAL A N 1
ATOM 595 C CA . VAL A 1 76 ? -16.957 -11.850 17.765 1.00 89.94 76 VAL A CA 1
ATOM 596 C C . VAL A 1 76 ? -17.343 -10.655 16.885 1.00 89.94 76 VAL A C 1
ATOM 598 O O . VAL A 1 76 ? -16.457 -9.917 16.457 1.00 89.94 76 VAL A O 1
ATOM 601 N N . LEU A 1 77 ? -18.642 -10.426 16.653 1.00 89.94 77 LEU A N 1
ATOM 602 C CA . LEU A 1 77 ? -19.139 -9.292 15.864 1.00 89.94 77 LEU A CA 1
ATOM 603 C C . LEU A 1 77 ? -18.657 -7.956 16.443 1.00 89.94 77 LEU A C 1
ATOM 605 O O . LEU A 1 77 ? -18.036 -7.163 15.738 1.00 89.94 77 LEU A O 1
ATOM 609 N N . CYS A 1 78 ? -18.878 -7.744 17.739 1.00 87.69 78 CYS A N 1
ATOM 610 C CA . CYS A 1 78 ? -18.504 -6.508 18.415 1.00 87.69 78 CYS A CA 1
ATOM 611 C C . CYS A 1 78 ? -16.979 -6.329 18.510 1.00 87.69 78 CYS A C 1
ATOM 613 O O . CYS A 1 78 ? -16.461 -5.252 18.228 1.00 87.69 78 CYS A O 1
ATOM 615 N N . ARG A 1 79 ? -16.236 -7.386 18.862 1.00 85.25 79 ARG A N 1
ATOM 616 C CA . ARG A 1 79 ? -14.781 -7.333 19.094 1.00 85.25 79 ARG A CA 1
ATOM 617 C C . ARG A 1 79 ? -13.963 -7.156 17.814 1.00 85.25 79 ARG A C 1
ATOM 619 O O . ARG A 1 79 ? -12.899 -6.545 17.876 1.00 85.25 79 ARG A O 1
ATOM 626 N N . HIS A 1 80 ? -14.427 -7.673 16.673 1.00 83.25 80 HIS A N 1
ATOM 627 C CA . HIS A 1 80 ? -13.734 -7.493 15.392 1.00 83.25 80 HIS A CA 1
ATOM 628 C C . HIS A 1 80 ? -14.216 -6.274 14.613 1.00 83.25 80 HIS A C 1
ATOM 630 O O . HIS A 1 80 ? -13.395 -5.541 14.066 1.00 83.25 80 HIS A O 1
ATOM 636 N N . TYR A 1 81 ? -15.527 -6.038 14.571 1.00 84.19 81 TYR A N 1
ATOM 637 C CA . TYR A 1 81 ? -16.120 -5.072 13.643 1.00 84.19 81 TYR A CA 1
ATOM 638 C C . TYR A 1 81 ? -16.799 -3.885 14.336 1.00 84.19 81 TYR A C 1
ATOM 640 O O . TYR A 1 81 ? -17.117 -2.898 13.678 1.00 84.19 81 TYR A O 1
ATOM 648 N N . GLY A 1 82 ? -16.960 -3.936 15.659 1.00 86.00 82 GLY A N 1
ATOM 649 C CA . GLY A 1 82 ? -17.586 -2.887 16.462 1.00 86.00 82 GLY A CA 1
ATOM 650 C C . GLY A 1 82 ? -19.068 -3.135 16.751 1.00 86.00 82 GLY A C 1
ATOM 651 O O . GLY A 1 82 ? -19.759 -3.901 16.077 1.00 86.00 82 GLY A O 1
ATOM 652 N N . ASN A 1 83 ? -19.569 -2.453 17.774 1.00 84.50 83 ASN A N 1
ATOM 653 C CA . ASN A 1 83 ? -20.945 -2.528 18.256 1.00 84.50 83 ASN A CA 1
ATOM 654 C C . ASN A 1 83 ? -21.956 -1.984 17.247 1.00 84.50 83 ASN A C 1
ATOM 656 O O . ASN A 1 83 ? -23.109 -2.416 17.232 1.00 84.50 83 ASN A O 1
ATOM 660 N N . ASP A 1 84 ? -21.539 -1.053 16.391 1.00 83.88 84 ASP A N 1
ATOM 661 C CA . ASP A 1 84 ? -22.385 -0.522 15.326 1.00 83.88 84 ASP A CA 1
ATOM 662 C C . ASP A 1 84 ? -22.850 -1.629 14.359 1.00 83.88 84 ASP A C 1
ATOM 664 O O . ASP A 1 84 ? -24.032 -1.694 14.007 1.00 83.88 84 ASP A O 1
ATOM 668 N N . LEU A 1 85 ? -21.955 -2.567 14.012 1.00 85.75 85 LEU A N 1
ATOM 669 C CA . LEU A 1 85 ? -22.294 -3.721 13.178 1.00 85.75 85 LEU A CA 1
ATOM 670 C C . LEU A 1 85 ? -23.408 -4.554 13.822 1.00 85.75 85 LEU A C 1
ATOM 672 O O . LEU A 1 85 ? -24.423 -4.848 13.187 1.00 85.75 85 LEU A O 1
ATOM 676 N N . TYR A 1 86 ? -23.233 -4.919 15.094 1.00 86.94 86 TYR A N 1
ATOM 677 C CA . TYR A 1 86 ? -24.228 -5.697 15.829 1.00 86.94 86 TYR A CA 1
ATOM 678 C C . TYR A 1 86 ? -25.572 -4.965 15.900 1.00 86.94 86 TYR A C 1
ATOM 680 O O . TYR A 1 86 ? -26.604 -5.577 15.640 1.00 86.94 86 TYR A O 1
ATOM 688 N N . ASN A 1 87 ? -25.580 -3.656 16.158 1.00 81.88 87 ASN A N 1
ATOM 689 C CA . ASN A 1 87 ? -26.817 -2.880 16.248 1.00 81.88 87 ASN A CA 1
ATOM 690 C C . ASN A 1 87 ? -27.569 -2.778 14.910 1.00 81.88 87 ASN A C 1
ATOM 692 O O . ASN A 1 87 ? -28.802 -2.851 14.899 1.00 81.88 87 ASN A O 1
ATOM 696 N N . ARG A 1 88 ? -26.858 -2.696 13.776 1.00 83.38 88 ARG A N 1
ATOM 697 C CA . ARG A 1 88 ? -27.469 -2.773 12.434 1.00 83.38 88 ARG A CA 1
ATOM 698 C C . ARG A 1 88 ? -28.059 -4.157 12.142 1.00 83.38 88 ARG A C 1
ATOM 700 O O . ARG A 1 88 ? -29.138 -4.266 11.551 1.00 83.38 88 ARG A O 1
ATOM 707 N N . LEU A 1 89 ? -27.386 -5.219 12.583 1.00 85.19 89 LEU A N 1
ATOM 708 C CA . LEU A 1 89 ? -27.836 -6.601 12.390 1.00 85.19 89 LEU A CA 1
ATOM 709 C C . LEU A 1 89 ? -28.977 -6.997 13.332 1.00 85.19 89 LEU A C 1
ATOM 711 O O . LEU A 1 89 ? -29.868 -7.734 12.919 1.00 85.19 89 LEU A O 1
ATOM 715 N N . TYR A 1 90 ? -28.989 -6.484 14.562 1.00 81.06 90 TYR A N 1
ATOM 716 C CA . TYR A 1 90 ? -29.951 -6.818 15.616 1.00 81.06 90 TYR A CA 1
ATOM 717 C C . TYR A 1 90 ? -31.406 -6.725 15.136 1.00 81.06 90 TYR A C 1
ATOM 719 O O . TYR A 1 90 ? -32.212 -7.615 15.400 1.00 81.06 90 TYR A O 1
ATOM 727 N N . ARG A 1 91 ? -31.733 -5.678 14.363 1.00 75.75 91 ARG A N 1
ATOM 728 C CA . ARG A 1 91 ? -33.092 -5.453 13.837 1.00 75.75 91 ARG A CA 1
ATOM 729 C C . ARG A 1 91 ? -33.458 -6.365 12.664 1.00 75.75 91 ARG A C 1
ATOM 731 O O . ARG A 1 91 ? -34.629 -6.678 12.481 1.00 75.75 91 ARG A O 1
ATOM 738 N N . THR A 1 92 ? -32.483 -6.766 11.852 1.00 80.12 92 THR A N 1
ATOM 739 C CA . THR A 1 92 ? -32.711 -7.555 10.626 1.00 80.12 92 THR A CA 1
ATOM 740 C C . THR A 1 92 ? -32.586 -9.061 10.858 1.00 80.12 92 THR A C 1
ATOM 742 O O . THR A 1 92 ? -33.196 -9.850 10.140 1.00 80.12 92 THR A O 1
ATOM 745 N N . HIS A 1 93 ? -31.838 -9.471 11.883 1.00 85.31 93 HIS A N 1
ATOM 746 C CA . HIS A 1 93 ? -31.510 -10.859 12.190 1.00 85.31 93 HIS A CA 1
ATOM 747 C C . HIS A 1 93 ? -31.835 -11.180 13.654 1.00 85.31 93 HIS A C 1
ATOM 749 O O . HIS A 1 93 ? -30.950 -11.456 14.451 1.00 85.31 93 HIS A O 1
ATOM 755 N N . THR A 1 94 ? -33.116 -11.200 14.022 1.00 83.44 94 THR A N 1
ATOM 756 C CA . THR A 1 94 ? -33.572 -11.352 15.422 1.00 83.44 94 THR A CA 1
ATOM 757 C C . THR A 1 94 ? -33.013 -12.570 16.172 1.00 83.44 94 THR A C 1
ATOM 759 O O . THR A 1 94 ? -32.925 -12.548 17.394 1.00 83.44 94 THR A O 1
ATOM 762 N N . TRP A 1 95 ? -32.561 -13.617 15.478 1.00 87.75 95 TRP A N 1
ATOM 763 C CA . TRP A 1 95 ? -31.954 -14.797 16.104 1.00 87.75 95 TRP A CA 1
ATOM 764 C C . TRP A 1 95 ? -30.616 -14.516 16.818 1.00 87.75 95 TRP A C 1
ATOM 766 O O . TRP A 1 95 ? -30.229 -15.306 17.679 1.00 87.75 95 TRP A O 1
ATOM 776 N N . ILE A 1 96 ? -29.931 -13.397 16.528 1.00 88.19 96 ILE A N 1
ATOM 777 C CA . ILE A 1 96 ? -28.726 -12.967 17.271 1.00 88.19 96 ILE A CA 1
ATOM 778 C C . ILE A 1 96 ? -29.038 -12.049 18.464 1.00 88.19 96 ILE A C 1
ATOM 780 O O . ILE A 1 96 ? -28.155 -11.819 19.285 1.00 88.19 96 ILE A O 1
ATOM 784 N N . ALA A 1 97 ? -30.273 -11.553 18.597 1.00 83.94 97 ALA A N 1
ATOM 785 C CA . ALA A 1 97 ? -30.675 -10.614 19.648 1.00 83.94 97 ALA A CA 1
ATOM 786 C C . ALA A 1 97 ? -30.679 -11.277 21.032 1.00 83.94 97 ALA A C 1
ATOM 788 O O . ALA A 1 97 ? -31.356 -12.282 21.215 1.00 83.94 97 ALA A O 1
ATOM 789 N N . LEU A 1 98 ? -29.945 -10.752 22.013 1.00 81.88 98 LEU A N 1
ATOM 790 C CA . LEU A 1 98 ? -29.918 -11.317 23.369 1.00 81.88 98 LEU A CA 1
ATOM 791 C C . LEU A 1 98 ? -31.162 -10.875 24.166 1.00 81.88 98 LEU A C 1
ATOM 793 O O . LEU A 1 98 ? -31.482 -9.689 24.195 1.00 81.88 98 LEU A O 1
ATOM 797 N N . ASP A 1 99 ? -31.840 -11.828 24.820 1.00 65.38 99 ASP A N 1
ATOM 798 C CA . ASP A 1 99 ? -33.182 -11.649 25.418 1.00 65.38 99 ASP A CA 1
ATOM 799 C C . ASP A 1 99 ? -33.227 -10.666 26.609 1.00 65.38 99 ASP A C 1
ATOM 801 O O . ASP A 1 99 ? -34.300 -10.228 27.007 1.00 65.38 99 ASP A O 1
ATOM 805 N N . ASP A 1 100 ? -32.059 -10.265 27.123 1.00 62.47 100 ASP A N 1
ATOM 806 C CA . ASP A 1 100 ? -31.897 -9.364 28.270 1.00 62.47 100 ASP A CA 1
ATOM 807 C C . ASP A 1 100 ? -31.059 -8.104 27.954 1.00 62.47 100 ASP A C 1
ATOM 809 O O . ASP A 1 100 ? -30.527 -7.461 28.862 1.00 62.47 100 ASP A O 1
ATOM 813 N N . THR A 1 101 ? -30.855 -7.774 26.675 1.00 64.75 101 THR A N 1
ATOM 814 C CA . THR A 1 101 ? -30.124 -6.560 26.274 1.00 64.75 101 THR A CA 1
ATOM 815 C C . THR A 1 101 ? -31.051 -5.618 25.525 1.00 64.75 101 THR A C 1
ATOM 817 O O . THR A 1 101 ? -31.591 -5.990 24.480 1.00 64.75 101 THR A O 1
ATOM 820 N N . GLU A 1 102 ? -31.212 -4.395 26.029 1.00 64.12 102 GLU A N 1
ATOM 821 C CA . GLU A 1 102 ? -31.899 -3.342 25.285 1.00 64.12 102 GLU A CA 1
ATOM 822 C C . GLU A 1 102 ? -31.107 -2.958 24.032 1.00 64.12 102 GLU A C 1
ATOM 824 O O . GLU A 1 102 ? -29.878 -3.056 23.979 1.00 64.12 102 GLU A O 1
ATOM 829 N N . HIS A 1 103 ? -31.821 -2.503 23.004 1.00 67.88 103 HIS A N 1
ATOM 830 C CA . HIS A 1 103 ? -31.181 -1.965 21.815 1.00 67.88 103 HIS A CA 1
ATOM 831 C C . HIS A 1 103 ? -30.410 -0.693 22.188 1.00 67.88 103 HIS A C 1
ATOM 833 O O . HIS A 1 103 ? -31.007 0.328 22.544 1.00 67.88 103 HIS A O 1
ATOM 839 N N . GLN A 1 104 ? -29.080 -0.749 22.098 1.00 72.75 104 GLN A N 1
ATOM 840 C CA . GLN A 1 104 ? -28.240 0.423 22.302 1.00 72.75 104 GLN A CA 1
ATOM 841 C C . GLN A 1 104 ? -28.526 1.428 21.189 1.00 72.75 104 GLN A C 1
ATOM 843 O O . GLN A 1 104 ? -28.333 1.148 20.010 1.00 72.75 104 GLN A O 1
ATOM 848 N N . THR A 1 105 ? -28.991 2.614 21.564 1.00 73.00 105 THR A N 1
ATOM 849 C CA . THR A 1 105 ? -29.170 3.720 20.612 1.00 73.00 105 THR A CA 1
ATOM 850 C C . THR A 1 105 ? -28.166 4.844 20.844 1.00 73.00 105 THR A C 1
ATOM 852 O O . THR A 1 105 ? -28.081 5.748 20.024 1.00 73.00 105 THR A O 1
ATOM 855 N N . GLU A 1 106 ? -27.468 4.830 21.979 1.00 81.06 106 GLU A N 1
ATOM 856 C CA . GLU A 1 106 ? -26.462 5.822 22.348 1.00 81.06 106 GLU A CA 1
ATOM 857 C C . GLU A 1 106 ? -25.114 5.115 22.504 1.00 81.06 106 GLU A C 1
ATOM 859 O O . GLU A 1 106 ? -25.039 4.040 23.105 1.00 81.06 106 GLU A O 1
ATOM 864 N N . VAL A 1 107 ? -24.051 5.707 21.960 1.00 85.75 107 VAL A N 1
ATOM 865 C CA . VAL A 1 107 ? -22.679 5.206 22.129 1.00 85.75 107 VAL A CA 1
ATOM 866 C C . VAL A 1 107 ? -22.270 5.214 23.604 1.00 85.75 107 VAL A C 1
ATOM 868 O O . VAL A 1 107 ? -22.686 6.099 24.348 1.00 85.75 107 VAL A O 1
ATOM 871 N N . ALA A 1 108 ? -21.436 4.266 24.040 1.00 85.44 108 ALA A N 1
ATOM 872 C CA . ALA A 1 108 ? -20.895 4.236 25.403 1.00 85.44 108 ALA A CA 1
ATOM 873 C C . ALA A 1 108 ? -20.049 5.486 25.726 1.00 85.44 108 ALA A C 1
ATOM 875 O O . ALA A 1 108 ? -19.447 6.086 24.831 1.00 85.44 108 ALA A O 1
ATOM 876 N N . ASP A 1 109 ? -19.991 5.875 27.003 1.00 90.06 109 ASP A N 1
ATOM 877 C CA . ASP A 1 109 ? -19.250 7.063 27.427 1.00 90.06 109 ASP A CA 1
ATOM 878 C C . ASP A 1 109 ? -17.742 6.795 27.422 1.00 90.06 109 ASP A C 1
ATOM 880 O O . ASP A 1 109 ? -17.197 6.125 28.296 1.00 90.06 109 ASP A O 1
ATOM 884 N N . ARG A 1 110 ? -17.053 7.336 26.419 1.00 91.88 110 ARG A N 1
ATOM 885 C CA . ARG A 1 110 ? -15.597 7.213 26.286 1.00 91.88 110 ARG A CA 1
ATOM 886 C C . ARG A 1 110 ? -14.846 8.352 26.968 1.00 91.88 110 ARG A C 1
ATOM 888 O O . ARG A 1 110 ? -13.626 8.268 27.075 1.00 91.88 110 ARG A O 1
ATOM 895 N N . TYR A 1 111 ? -15.527 9.389 27.461 1.00 93.50 111 TYR A N 1
ATOM 896 C CA . TYR A 1 111 ? -14.885 10.483 28.200 1.00 93.50 111 TYR A CA 1
ATOM 897 C C . TYR A 1 111 ? -14.434 10.055 29.598 1.00 93.50 111 TYR A C 1
ATOM 899 O O . TYR A 1 111 ? -13.615 10.735 30.210 1.00 93.50 111 TYR A O 1
ATOM 907 N N . ILE A 1 112 ? -14.853 8.875 30.068 1.00 91.06 112 ILE A N 1
ATOM 908 C CA . ILE A 1 112 ? -14.346 8.257 31.301 1.00 91.06 112 ILE A CA 1
ATOM 909 C C . ILE A 1 112 ? -12.811 8.157 31.336 1.00 91.06 112 ILE A C 1
ATOM 911 O O . ILE A 1 112 ? -12.230 8.138 32.420 1.00 91.06 112 ILE A O 1
ATOM 915 N N . VAL A 1 113 ? -12.136 8.159 30.174 1.00 91.75 113 VAL A N 1
ATOM 916 C CA . VAL A 1 113 ? -10.664 8.179 30.095 1.00 91.75 113 VAL A CA 1
ATOM 917 C C . VAL A 1 113 ? -10.044 9.417 30.745 1.00 91.75 113 VAL A C 1
ATOM 919 O O . VAL A 1 113 ? -8.887 9.373 31.163 1.00 91.75 113 VAL A O 1
ATOM 922 N N . VAL A 1 114 ? -10.794 10.519 30.845 1.00 90.44 114 VAL A N 1
ATOM 923 C CA . VAL A 1 114 ? -10.347 11.767 31.479 1.00 90.44 114 VAL A CA 1
ATOM 924 C C . VAL A 1 114 ? -10.166 11.570 32.994 1.00 90.44 114 VAL A C 1
ATOM 926 O O . VAL A 1 114 ? -9.321 12.224 33.604 1.00 90.44 114 VAL A O 1
ATOM 929 N N . GLY A 1 115 ? -10.865 10.596 33.588 1.00 89.44 115 GLY A N 1
ATOM 930 C CA . GLY A 1 115 ? -10.666 10.128 34.961 1.00 89.44 115 GLY A CA 1
ATOM 931 C C . GLY A 1 115 ? -11.846 10.401 35.894 1.00 89.44 115 GLY A C 1
ATOM 932 O O . GLY A 1 115 ? -12.882 10.930 35.497 1.00 89.44 115 GLY A O 1
ATOM 933 N N . ASP A 1 116 ? -11.682 10.052 37.170 1.00 88.75 116 ASP A N 1
ATOM 934 C CA . ASP A 1 116 ? -12.787 10.019 38.140 1.00 88.75 116 ASP A CA 1
ATOM 935 C C . ASP A 1 116 ? -13.426 11.399 38.372 1.00 88.75 116 ASP A C 1
ATOM 937 O O . ASP A 1 116 ? -14.639 11.507 38.544 1.00 88.75 116 ASP A O 1
ATOM 941 N N . VAL A 1 117 ? -12.635 12.476 38.286 1.00 90.75 117 VAL A N 1
ATOM 942 C CA . VAL A 1 117 ? -13.128 13.863 38.388 1.00 90.75 117 VAL A CA 1
ATOM 943 C C . VAL A 1 117 ? -14.197 14.151 37.332 1.00 90.75 117 VAL A C 1
ATOM 945 O O . VAL A 1 117 ? -15.231 14.734 37.653 1.00 90.75 117 VAL A O 1
ATOM 948 N N . TYR A 1 118 ? -13.981 13.697 36.093 1.00 92.44 118 TYR A N 1
ATOM 949 C CA . TYR A 1 118 ? -14.973 13.815 35.027 1.00 92.44 118 TYR A CA 1
ATOM 950 C C . TYR A 1 118 ? -16.258 13.069 35.393 1.00 92.44 118 TYR A C 1
ATOM 952 O O . TYR A 1 118 ? -17.334 13.657 35.326 1.00 92.44 118 TYR A O 1
ATOM 960 N N . THR A 1 119 ? -16.149 11.809 35.829 1.00 91.00 119 THR A N 1
ATOM 961 C CA . THR A 1 119 ? -17.326 10.984 36.152 1.00 91.00 119 THR A CA 1
ATOM 962 C C . THR A 1 119 ? -18.167 11.593 37.275 1.00 91.00 119 THR A C 1
ATOM 964 O O . THR A 1 119 ? -19.386 11.654 37.158 1.00 91.00 119 THR A O 1
ATOM 967 N N . ILE A 1 120 ? -17.525 12.161 38.303 1.00 91.06 120 ILE A N 1
ATOM 968 C CA . ILE A 1 120 ? -18.202 12.840 39.416 1.00 91.06 120 ILE A CA 1
ATOM 969 C C . ILE A 1 120 ? -18.962 14.083 38.929 1.00 91.06 120 ILE A C 1
ATOM 971 O O . ILE A 1 120 ? -20.107 14.301 39.324 1.00 91.06 120 ILE A O 1
ATOM 975 N N . ILE A 1 121 ? -18.344 14.900 38.068 1.00 92.62 121 ILE A N 1
ATOM 976 C CA . ILE A 1 121 ? -18.978 16.109 37.517 1.00 92.62 121 ILE A CA 1
ATOM 977 C C . ILE A 1 121 ? -20.119 15.734 36.568 1.00 92.62 121 ILE A C 1
ATOM 979 O O . ILE A 1 121 ? -21.188 16.332 36.641 1.00 92.62 121 ILE A O 1
ATOM 983 N N . ARG A 1 122 ? -19.920 14.732 35.709 1.00 92.88 122 ARG A N 1
ATOM 984 C CA . ARG A 1 122 ? -20.944 14.199 34.804 1.00 92.88 122 ARG A CA 1
ATOM 985 C C . ARG A 1 122 ? -22.166 13.706 35.574 1.00 92.88 122 ARG A C 1
ATOM 987 O O . ARG A 1 122 ? -23.276 14.128 35.266 1.00 92.88 122 ARG A O 1
ATOM 994 N N . ASP A 1 123 ? -21.965 12.878 36.596 1.00 91.19 123 ASP A N 1
ATOM 995 C CA . ASP A 1 123 ? -23.056 12.347 37.418 1.00 91.19 123 ASP A CA 1
ATOM 996 C C . ASP A 1 123 ? -23.795 13.477 38.154 1.00 91.19 123 ASP A C 1
ATOM 998 O O . ASP A 1 123 ? -25.022 13.457 38.268 1.00 91.19 123 ASP A O 1
ATOM 1002 N N . ALA A 1 124 ? -23.069 14.509 38.600 1.00 91.69 124 ALA A N 1
ATOM 1003 C CA . ALA A 1 124 ? -23.669 15.700 39.188 1.00 91.69 124 ALA A CA 1
ATOM 1004 C C . ALA A 1 124 ? -24.495 16.503 38.173 1.00 91.69 124 ALA A C 1
ATOM 1006 O O . ALA A 1 124 ? -25.617 16.874 38.497 1.00 91.69 124 ALA A O 1
ATOM 1007 N N . VAL A 1 125 ? -23.999 16.718 36.947 1.00 93.12 125 VAL A N 1
ATOM 1008 C CA . VAL A 1 125 ? -24.759 17.371 35.863 1.00 93.12 125 VAL A CA 1
ATOM 1009 C C . VAL A 1 125 ? -26.031 16.582 35.551 1.00 93.12 125 VAL A C 1
ATOM 1011 O O . VAL A 1 125 ? -27.108 17.172 35.488 1.00 93.12 125 VAL A O 1
ATOM 1014 N N . SER A 1 126 ? -25.933 15.255 35.435 1.00 90.31 126 SER A N 1
ATOM 1015 C CA . SER A 1 126 ? -27.085 14.370 35.235 1.00 90.31 126 SER A CA 1
ATOM 1016 C C . SER A 1 126 ? -28.120 14.546 36.356 1.00 90.31 126 SER A C 1
ATOM 1018 O O . SER A 1 126 ? -29.298 14.806 36.102 1.00 90.31 126 SER A O 1
ATOM 1020 N N . ASN A 1 127 ? -27.673 14.537 37.619 1.00 89.44 127 ASN A N 1
ATOM 1021 C CA . ASN A 1 127 ? -28.540 14.756 38.777 1.00 89.44 127 ASN A CA 1
ATOM 1022 C C . ASN A 1 127 ? -29.156 16.167 38.808 1.00 89.44 127 ASN A C 1
ATOM 1024 O O . ASN A 1 127 ? -30.320 16.326 39.172 1.00 89.44 127 ASN A O 1
ATOM 1028 N N . THR A 1 128 ? -28.415 17.204 38.411 1.00 91.69 128 THR A N 1
ATOM 1029 C CA . THR A 1 128 ? -28.934 18.575 38.323 1.00 91.69 128 THR A CA 1
ATOM 1030 C C . THR A 1 128 ? -30.041 18.675 37.277 1.00 91.69 128 THR A C 1
ATOM 1032 O O . THR A 1 128 ? -31.086 19.263 37.546 1.00 91.69 128 THR A O 1
ATOM 1035 N N . VAL A 1 129 ? -29.854 18.065 36.108 1.00 91.06 129 VAL A N 1
ATOM 1036 C CA . VAL A 1 129 ? -30.824 18.125 35.009 1.00 91.06 129 VAL A CA 1
ATOM 1037 C C . VAL A 1 129 ? -32.087 17.305 35.307 1.00 91.06 129 VAL A C 1
ATOM 1039 O O . VAL A 1 129 ? -33.178 17.703 34.896 1.00 91.06 129 VAL A O 1
ATOM 1042 N N . LEU A 1 130 ? -31.969 16.203 36.053 1.00 88.06 130 LEU A N 1
ATOM 1043 C CA . LEU A 1 130 ? -33.108 15.361 36.440 1.00 88.06 130 LEU A CA 1
ATOM 1044 C C . LEU A 1 130 ? -33.841 15.884 37.688 1.00 88.06 130 LEU A C 1
ATOM 1046 O O . LEU A 1 130 ? -35.067 15.964 37.696 1.00 88.06 130 LEU A O 1
ATOM 1050 N N . ASN A 1 131 ? -33.101 16.278 38.729 1.00 87.94 131 ASN A N 1
ATOM 1051 C CA . ASN A 1 131 ? -33.633 16.555 40.071 1.00 87.94 131 ASN A CA 1
ATOM 1052 C C . ASN A 1 131 ? -33.461 18.013 40.538 1.00 87.94 131 ASN A C 1
ATOM 1054 O O . ASN A 1 131 ? -33.727 18.313 41.701 1.00 87.94 131 ASN A O 1
ATOM 1058 N N . LYS A 1 132 ? -33.009 18.931 39.671 1.00 87.56 132 LYS A N 1
ATOM 1059 C CA . LYS A 1 132 ? -32.805 20.369 39.972 1.00 87.56 132 LYS A CA 1
ATOM 1060 C C . LYS A 1 132 ? -31.797 20.659 41.093 1.00 87.56 132 LYS A C 1
ATOM 1062 O O . LYS A 1 132 ? -31.812 21.731 41.694 1.00 87.56 132 LYS A O 1
ATOM 1067 N N . ASN A 1 133 ? -30.896 19.721 41.381 1.00 86.38 133 ASN A N 1
ATOM 1068 C CA . ASN A 1 133 ? -29.909 19.862 42.449 1.00 86.38 133 ASN A CA 1
ATOM 1069 C C . ASN A 1 133 ? -28.642 20.595 41.964 1.00 86.38 133 ASN A C 1
ATOM 1071 O O . ASN A 1 133 ? -27.654 19.962 41.590 1.00 86.38 133 ASN A O 1
ATOM 1075 N N . ILE A 1 134 ? -28.674 21.932 41.939 1.00 89.75 134 ILE A N 1
ATOM 1076 C CA . ILE A 1 134 ? -27.514 22.772 41.568 1.00 89.75 134 ILE A CA 1
ATOM 1077 C C . ILE A 1 134 ? -26.466 22.825 42.689 1.00 89.75 134 ILE A C 1
ATOM 1079 O O . ILE A 1 134 ? -25.270 22.918 42.413 1.00 89.75 134 ILE A O 1
ATOM 1083 N N . GLU A 1 135 ? -26.888 22.775 43.956 1.00 87.19 135 GLU A N 1
ATOM 1084 C CA . GLU A 1 135 ? -25.994 22.947 45.111 1.00 87.19 135 GLU A CA 1
ATOM 1085 C C . GLU A 1 135 ? -24.881 21.897 45.129 1.00 87.19 135 GLU A C 1
ATOM 1087 O O . GLU A 1 135 ? -23.711 22.233 45.332 1.00 87.19 135 GLU A O 1
ATOM 1092 N N . GLN A 1 136 ? -25.233 20.642 44.832 1.00 88.81 136 GLN A N 1
ATOM 1093 C CA . GLN A 1 136 ? -24.268 19.552 44.716 1.00 88.81 136 GLN A CA 1
ATOM 1094 C C . GLN A 1 136 ? -23.246 19.809 43.599 1.00 88.81 136 GLN A C 1
ATOM 1096 O O . GLN A 1 136 ? -22.047 19.634 43.817 1.00 88.81 136 GLN A O 1
ATOM 1101 N N . LEU A 1 137 ? -23.702 20.248 42.421 1.00 90.00 137 LEU A N 1
ATOM 1102 C CA . LEU A 1 137 ? -22.827 20.557 41.289 1.00 90.00 137 LEU A CA 1
ATOM 1103 C C . LEU A 1 137 ? -21.869 21.706 41.635 1.00 90.00 137 LEU A C 1
ATOM 1105 O O . LEU A 1 137 ? -20.661 21.577 41.450 1.00 90.00 137 LEU A O 1
ATOM 1109 N N . ASN A 1 138 ? -22.381 22.795 42.210 1.00 88.75 138 ASN A N 1
ATOM 1110 C CA . ASN A 1 138 ? -21.568 23.945 42.599 1.00 88.75 138 ASN A CA 1
ATOM 1111 C C . ASN A 1 138 ? -20.510 23.578 43.654 1.00 88.75 138 ASN A C 1
ATOM 1113 O O . ASN A 1 138 ? -19.348 23.964 43.525 1.00 88.75 138 ASN A O 1
ATOM 1117 N N . GLY A 1 139 ? -20.888 22.792 44.668 1.00 87.44 139 GLY A N 1
ATOM 1118 C CA . GLY A 1 139 ? -19.958 22.316 45.692 1.00 87.44 139 GLY A CA 1
ATOM 1119 C C . GLY A 1 139 ? -18.836 21.447 45.118 1.00 87.44 139 GLY A C 1
ATOM 1120 O O . GLY A 1 139 ? -17.691 21.554 45.553 1.00 87.44 139 GLY A O 1
ATOM 1121 N N . LEU A 1 140 ? -19.126 20.620 44.110 1.00 88.81 140 LEU A N 1
ATOM 1122 C CA . LEU A 1 140 ? -18.107 19.814 43.437 1.00 88.81 140 LEU A CA 1
ATOM 1123 C C . LEU A 1 140 ? -17.163 20.680 42.603 1.00 88.81 140 LEU A C 1
ATOM 1125 O O . LEU A 1 140 ? -15.952 20.555 42.761 1.00 88.81 140 LEU A O 1
ATOM 1129 N N . LEU A 1 141 ? -17.694 21.593 41.783 1.00 87.94 141 LEU A N 1
ATOM 1130 C CA . LEU A 1 141 ? -16.896 22.444 40.891 1.00 87.94 141 LEU A CA 1
ATOM 1131 C C . LEU A 1 141 ? -15.908 23.346 41.652 1.00 87.94 141 LEU A C 1
ATOM 1133 O O . LEU A 1 141 ? -14.801 23.571 41.169 1.00 87.94 141 LEU A O 1
ATOM 1137 N N . GLN A 1 142 ? -16.257 23.800 42.861 1.00 84.56 142 GLN A N 1
ATOM 1138 C CA . GLN A 1 142 ? -15.359 24.588 43.721 1.00 84.56 142 GLN A CA 1
ATOM 1139 C C . GLN A 1 142 ? -14.184 23.781 44.296 1.00 84.56 142 GLN A C 1
ATOM 1141 O O . GLN A 1 142 ? -13.150 24.358 44.627 1.00 84.56 142 GLN A O 1
ATOM 1146 N N . ASN A 1 143 ? -14.329 22.459 44.407 1.00 83.31 143 ASN A N 1
ATOM 1147 C CA . ASN A 1 143 ? -13.340 21.567 45.016 1.00 83.31 143 ASN A CA 1
ATOM 1148 C C . ASN A 1 143 ? -12.437 20.860 43.989 1.00 83.31 143 ASN A C 1
ATOM 1150 O O . ASN A 1 143 ? -11.536 20.109 44.372 1.00 83.31 143 ASN A O 1
ATOM 1154 N N . VAL A 1 144 ? -12.654 21.076 42.687 1.00 84.12 144 VAL A N 1
ATOM 1155 C CA . VAL A 1 144 ? -11.832 20.467 41.634 1.00 84.12 144 VAL A CA 1
ATOM 1156 C C . VAL A 1 144 ? -10.450 21.112 41.606 1.00 84.12 144 VAL A C 1
ATOM 1158 O O . VAL A 1 144 ? -10.314 22.330 41.527 1.00 84.12 144 VAL A O 1
ATOM 1161 N N . ASN A 1 145 ? -9.404 20.287 41.598 1.00 76.44 145 ASN A N 1
ATOM 1162 C CA . ASN A 1 145 ? -8.038 20.758 41.408 1.00 76.44 145 ASN A CA 1
ATOM 1163 C C . ASN A 1 145 ? -7.766 21.042 39.914 1.00 76.44 145 ASN A C 1
ATOM 1165 O O . ASN A 1 145 ? -7.700 20.095 39.125 1.00 76.44 145 ASN A O 1
ATOM 1169 N N . PRO A 1 146 ? -7.536 22.305 39.505 1.00 69.81 146 PRO A N 1
ATOM 1170 C CA . PRO A 1 146 ? -7.364 22.666 38.098 1.00 69.81 146 PRO A CA 1
ATOM 1171 C C . PRO A 1 146 ? -5.995 22.274 37.519 1.00 69.81 146 PRO A C 1
ATOM 1173 O O . PRO A 1 146 ? -5.759 22.497 36.336 1.00 69.81 146 PRO A O 1
ATOM 1176 N N . ARG A 1 147 ? -5.075 21.703 38.318 1.00 69.06 147 ARG A N 1
ATOM 1177 C CA . ARG A 1 147 ? -3.709 21.356 37.873 1.00 69.06 147 ARG A CA 1
ATOM 1178 C C . ARG A 1 147 ? -3.658 20.386 36.691 1.00 69.06 147 ARG A C 1
ATOM 1180 O O . ARG A 1 147 ? -2.665 20.390 35.978 1.00 69.06 147 ARG A O 1
ATOM 1187 N N . HIS A 1 148 ? -4.677 19.547 36.513 1.00 67.88 148 HIS A N 1
ATOM 1188 C CA . HIS A 1 148 ? -4.680 18.514 35.471 1.00 67.88 148 HIS A CA 1
ATOM 1189 C C . HIS A 1 148 ? -5.435 18.926 34.205 1.00 67.88 148 HIS A C 1
ATOM 1191 O O . HIS A 1 148 ? -5.040 18.545 33.111 1.00 67.88 148 HIS A O 1
ATOM 1197 N N . MET A 1 149 ? -6.525 19.676 34.356 1.00 82.00 149 MET A N 1
ATOM 1198 C CA . MET A 1 149 ? -7.349 20.196 33.268 1.00 82.00 149 MET A CA 1
ATOM 1199 C C . MET A 1 149 ? -8.257 21.292 33.853 1.00 82.00 149 MET A C 1
ATOM 1201 O O . MET A 1 149 ? -8.669 21.170 35.014 1.00 82.00 149 MET A O 1
ATOM 1205 N N . PRO A 1 150 ? -8.592 22.354 33.096 1.00 86.81 150 PRO A N 1
ATOM 1206 C CA . PRO A 1 150 ? -9.542 23.359 33.553 1.00 86.81 150 PRO A CA 1
ATOM 1207 C C . PRO A 1 150 ? -10.894 22.737 33.923 1.00 86.81 150 PRO A C 1
ATOM 1209 O O . PRO A 1 150 ? -11.425 21.900 33.193 1.00 86.81 150 PRO A O 1
ATOM 1212 N N . VAL A 1 151 ? -11.481 23.189 35.035 1.00 88.94 151 VAL A N 1
ATOM 1213 C CA . VAL A 1 151 ? -12.808 22.748 35.513 1.00 88.94 151 VAL A CA 1
ATOM 1214 C C . VAL A 1 151 ? -13.877 22.907 34.427 1.00 88.94 151 VAL A C 1
ATOM 1216 O O . VAL A 1 151 ? -14.729 22.041 34.245 1.00 88.94 151 VAL A O 1
ATOM 1219 N N . GLU A 1 152 ? -13.785 23.989 33.654 1.00 90.81 152 GLU A N 1
ATOM 1220 C CA . GLU A 1 152 ? -14.668 24.273 32.524 1.00 90.81 152 GLU A CA 1
ATOM 1221 C C . GLU A 1 152 ? -14.638 23.171 31.450 1.00 90.81 152 GLU A C 1
ATOM 1223 O O . GLU A 1 152 ? -15.681 22.836 30.898 1.00 90.81 152 GLU A O 1
ATOM 1228 N N . THR A 1 153 ? -13.487 22.551 31.181 1.00 91.69 153 THR A N 1
ATOM 1229 C CA . THR A 1 153 ? -13.372 21.478 30.180 1.00 91.69 153 THR A CA 1
ATOM 1230 C C . THR A 1 153 ? -14.076 20.204 30.640 1.00 91.69 153 THR A C 1
ATOM 1232 O O . THR A 1 153 ? -14.803 19.592 29.856 1.00 91.69 153 THR A O 1
ATOM 1235 N N . TYR A 1 154 ? -13.942 19.838 31.922 1.00 92.94 154 TYR A N 1
ATOM 1236 C CA . TYR A 1 154 ? -14.717 18.738 32.505 1.00 92.94 154 TYR A CA 1
ATOM 1237 C C . TYR A 1 154 ? -16.220 18.988 32.380 1.00 92.94 154 TYR A C 1
ATOM 1239 O O . TYR A 1 154 ? -16.969 18.095 31.987 1.00 92.94 154 TYR A O 1
ATOM 1247 N N . LEU A 1 155 ? -16.650 20.218 32.676 1.00 93.69 155 LEU A N 1
ATOM 1248 C CA . LEU A 1 155 ? -18.048 20.619 32.595 1.00 93.69 155 LEU A CA 1
ATOM 1249 C C . LEU A 1 155 ? -18.575 20.585 31.152 1.00 93.69 155 LEU A C 1
ATOM 1251 O O . LEU A 1 155 ? -19.662 20.063 30.925 1.00 93.69 155 LEU A O 1
ATOM 1255 N N . LYS A 1 156 ? -17.796 21.054 30.167 1.00 94.50 156 LYS A N 1
ATOM 1256 C CA . LYS A 1 156 ? -18.142 20.977 28.734 1.00 94.50 156 LYS A CA 1
ATOM 1257 C C . LYS A 1 156 ? -18.327 19.534 28.266 1.00 94.50 156 LYS A C 1
ATOM 1259 O O . LYS A 1 156 ? -19.316 19.233 27.601 1.00 94.50 156 LYS A O 1
ATOM 1264 N N . LEU A 1 157 ? -17.424 18.626 28.645 1.00 95.31 157 LEU A N 1
ATOM 1265 C CA . LEU A 1 157 ? -17.544 17.199 28.321 1.00 95.31 157 LEU A CA 1
ATOM 1266 C C . LEU A 1 157 ? -18.752 16.552 29.015 1.00 95.31 157 LEU A C 1
ATOM 1268 O O . LEU A 1 157 ? -19.440 15.733 28.407 1.00 95.31 157 LEU A O 1
ATOM 1272 N N . ALA A 1 158 ? -19.028 16.924 30.269 1.00 94.88 158 ALA A N 1
ATOM 1273 C CA . ALA A 1 158 ? -20.174 16.433 31.032 1.00 94.88 158 ALA A CA 1
ATOM 1274 C C . ALA A 1 158 ? -21.505 16.893 30.419 1.00 94.88 158 ALA A C 1
ATOM 1276 O O . ALA A 1 158 ? -22.382 16.069 30.179 1.00 94.88 158 ALA A O 1
ATOM 1277 N N . ILE A 1 159 ? -21.631 18.181 30.088 1.00 94.88 159 ILE A N 1
ATOM 1278 C CA . ILE A 1 159 ? -22.806 18.748 29.410 1.00 94.88 159 ILE A CA 1
ATOM 1279 C C . ILE A 1 159 ? -22.993 18.109 28.037 1.00 94.88 159 ILE A C 1
ATOM 1281 O O . ILE A 1 159 ? -24.099 17.679 27.709 1.00 94.88 159 ILE A O 1
ATOM 1285 N N . HIS A 1 160 ? -21.918 17.990 27.252 1.00 94.81 160 HIS A N 1
ATOM 1286 C CA . HIS A 1 160 ? -21.989 17.319 25.960 1.00 94.81 160 HIS A CA 1
ATOM 1287 C C . HIS A 1 160 ? -22.534 15.895 26.103 1.00 94.81 160 HIS A C 1
ATOM 1289 O O . HIS A 1 160 ? -23.375 15.458 25.316 1.00 94.81 160 HIS A O 1
ATOM 1295 N N . ARG A 1 161 ? -22.058 15.158 27.112 1.00 92.88 161 ARG A N 1
ATOM 1296 C CA . ARG A 1 161 ? -22.454 13.769 27.323 1.00 92.88 161 ARG A CA 1
ATOM 1297 C C . ARG A 1 161 ? -23.886 13.622 27.832 1.00 92.88 161 ARG A C 1
ATOM 1299 O O . ARG A 1 161 ? -24.626 12.805 27.296 1.00 92.88 161 ARG A O 1
ATOM 1306 N N . GLU A 1 162 ? -24.282 14.380 28.846 1.00 90.50 162 GLU A N 1
ATOM 1307 C CA . GLU A 1 162 ? -25.600 14.224 29.474 1.00 90.50 162 GLU A CA 1
ATOM 1308 C C . GLU A 1 162 ? -26.716 14.898 28.677 1.00 90.50 162 GLU A C 1
ATOM 1310 O O . GLU A 1 162 ? -27.831 14.389 28.637 1.00 90.50 162 GLU A O 1
ATOM 1315 N N . ILE A 1 163 ? -26.425 16.021 28.017 1.00 91.19 163 ILE A N 1
ATOM 1316 C CA . ILE A 1 163 ? -27.440 16.869 27.388 1.00 91.19 163 ILE A CA 1
ATOM 1317 C C . ILE A 1 163 ? -27.340 16.773 25.870 1.00 91.19 163 ILE A C 1
ATOM 1319 O O . ILE A 1 163 ? -28.293 16.331 25.232 1.00 91.19 163 ILE A O 1
ATOM 1323 N N . THR A 1 164 ? -26.197 17.112 25.268 1.00 91.69 164 THR A N 1
ATOM 1324 C CA . THR A 1 164 ? -26.073 17.157 23.798 1.00 91.69 164 THR A CA 1
ATOM 1325 C C . THR A 1 164 ? -26.247 15.773 23.158 1.00 91.69 164 THR A C 1
ATOM 1327 O O . THR A 1 164 ? -27.009 15.629 22.206 1.00 91.69 164 THR A O 1
ATOM 1330 N N . CYS A 1 165 ? -25.639 14.717 23.711 1.00 90.12 165 CYS A N 1
ATOM 1331 C CA . CYS A 1 165 ? -25.815 13.346 23.203 1.00 90.12 165 CYS A CA 1
ATOM 1332 C C . CYS A 1 165 ? -27.256 12.828 23.364 1.00 90.12 165 CYS A C 1
ATOM 1334 O O . CYS A 1 165 ? -27.682 11.960 22.602 1.00 90.12 165 CYS A O 1
ATOM 1336 N N . SER A 1 166 ? -28.048 13.387 24.289 1.00 88.06 166 SER A N 1
ATOM 1337 C CA . SER A 1 166 ? -29.451 12.987 24.461 1.00 88.06 166 SER A CA 1
ATOM 1338 C C . SER A 1 166 ? -30.328 13.339 23.252 1.00 88.06 166 SER A C 1
ATOM 1340 O O . SER A 1 166 ? -31.361 12.703 23.058 1.00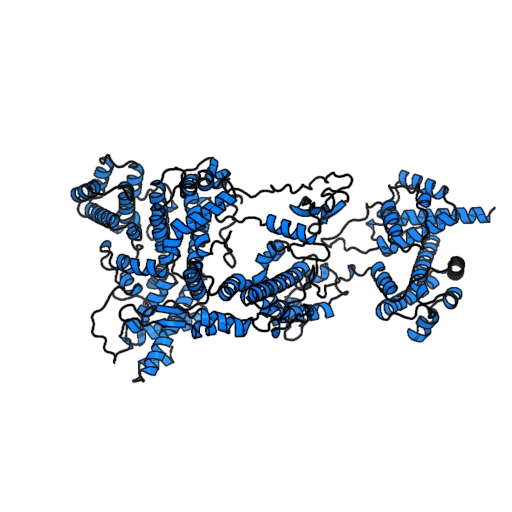 88.06 166 SER A O 1
ATOM 1342 N N . TYR A 1 167 ? -29.900 14.268 22.383 1.00 87.56 167 TYR A N 1
ATOM 1343 C CA . TYR A 1 167 ? -30.628 14.652 21.163 1.00 87.56 167 TYR A CA 1
ATOM 1344 C C . TYR A 1 167 ? -30.784 13.507 20.152 1.00 87.56 167 TYR A C 1
ATOM 1346 O O . TYR A 1 167 ? -31.650 13.584 19.281 1.00 87.56 167 TYR A O 1
ATOM 1354 N N . VAL A 1 168 ? -30.021 12.414 20.291 1.00 86.19 168 VAL A N 1
ATOM 1355 C CA . VAL A 1 168 ? -30.278 11.175 19.538 1.00 86.19 168 VAL A CA 1
ATOM 1356 C C . VAL A 1 168 ? -31.685 10.634 19.839 1.00 86.19 168 VAL A C 1
ATOM 1358 O O . VAL A 1 168 ? -32.343 10.099 18.943 1.00 86.19 168 VAL A O 1
ATOM 1361 N N . ARG A 1 169 ? -32.161 10.789 21.088 1.00 80.62 169 ARG A N 1
ATOM 1362 C CA . ARG A 1 169 ? -33.468 10.343 21.593 1.00 80.62 169 ARG A CA 1
ATOM 1363 C C . ARG A 1 169 ? -34.356 11.540 21.934 1.00 80.62 169 ARG A C 1
ATOM 1365 O O . ARG A 1 169 ? -34.253 12.122 23.010 1.00 80.62 169 ARG A O 1
ATOM 1372 N N . GLN A 1 170 ? -35.324 11.837 21.075 1.00 69.19 170 GLN A N 1
ATOM 1373 C CA . GLN A 1 170 ? -36.220 12.984 21.269 1.00 69.19 170 GLN A CA 1
ATOM 1374 C C . GLN A 1 170 ? -36.992 12.952 22.611 1.00 69.19 170 GLN A C 1
ATOM 1376 O O . GLN A 1 170 ? -37.198 13.998 23.219 1.00 69.19 170 GLN A O 1
ATOM 1381 N N . SER A 1 171 ? -37.330 11.762 23.126 1.00 69.06 171 SER A N 1
ATOM 1382 C CA . SER A 1 171 ? -38.041 11.566 24.403 1.00 69.06 171 SER A CA 1
ATOM 1383 C C . SER A 1 171 ? -37.187 11.772 25.663 1.00 69.06 171 SER A C 1
ATOM 1385 O O . SER A 1 171 ? -37.726 12.045 26.736 1.00 69.06 171 SER A O 1
ATOM 1387 N N . ALA A 1 172 ? -35.856 11.660 25.577 1.00 69.81 172 ALA A N 1
ATOM 1388 C CA . ALA A 1 172 ? -34.980 11.802 26.746 1.00 69.81 172 ALA A CA 1
ATOM 1389 C C . ALA A 1 172 ? -35.016 13.232 27.309 1.00 69.81 172 ALA A C 1
ATOM 1391 O O . ALA A 1 172 ? -34.964 13.437 28.520 1.00 69.81 172 ALA A O 1
ATOM 1392 N N . ARG A 1 173 ? -35.197 14.221 26.429 1.00 74.88 173 ARG A N 1
ATOM 1393 C CA . ARG A 1 173 ? -35.269 15.640 26.786 1.00 74.88 173 ARG A CA 1
ATOM 1394 C C . ARG A 1 173 ? -36.530 16.043 27.546 1.00 74.88 173 ARG A C 1
ATOM 1396 O O . ARG A 1 173 ? -36.487 17.008 28.302 1.00 74.88 173 ARG A O 1
ATOM 1403 N N . GLU A 1 174 ? -37.638 15.330 27.370 1.00 74.62 174 GLU A N 1
ATOM 1404 C CA . GLU A 1 174 ? -38.898 15.628 28.074 1.00 74.62 174 GLU A CA 1
ATOM 1405 C C . GLU A 1 174 ? -38.767 15.427 29.594 1.00 74.62 174 GLU A C 1
ATOM 1407 O O . GLU A 1 174 ? -39.462 16.074 30.376 1.00 74.62 174 GLU A O 1
ATOM 1412 N N . HIS A 1 175 ? -37.818 14.585 30.006 1.00 76.12 175 HIS A N 1
ATOM 1413 C CA . HIS A 1 175 ? -37.538 14.231 31.397 1.00 76.12 175 HIS A CA 1
ATOM 1414 C C . HIS A 1 175 ? -36.487 15.147 32.057 1.00 76.12 175 HIS A C 1
ATOM 1416 O O . HIS A 1 175 ? -36.181 15.003 33.238 1.00 76.12 175 HIS A O 1
ATOM 1422 N N . MET A 1 176 ? -35.925 16.105 31.312 1.00 84.44 176 MET A N 1
ATOM 1423 C CA . MET A 1 176 ? -34.864 17.007 31.771 1.00 84.44 176 MET A CA 1
ATOM 1424 C C . MET A 1 176 ? -35.434 18.300 32.375 1.00 84.44 176 MET A C 1
ATOM 1426 O O . MET A 1 176 ? -35.367 19.380 31.783 1.00 84.44 176 MET A O 1
ATOM 1430 N N . HIS A 1 177 ? -36.026 18.203 33.564 1.00 84.62 177 HIS A N 1
ATOM 1431 C CA . HIS A 1 177 ? -36.747 19.317 34.193 1.00 84.62 177 HIS A CA 1
ATOM 1432 C C . HIS A 1 177 ? -35.854 20.438 34.748 1.00 84.62 177 HIS A C 1
ATOM 1434 O O . HIS A 1 177 ? -36.369 21.525 35.007 1.00 84.62 177 HIS A O 1
ATOM 1440 N N . GLY A 1 178 ? -34.559 20.177 34.955 1.00 86.19 178 GLY A N 1
ATOM 1441 C CA . GLY A 1 178 ? -33.573 21.099 35.533 1.00 86.19 178 GLY A CA 1
ATOM 1442 C C . GLY A 1 178 ? -32.704 21.862 34.528 1.00 86.19 178 GLY A C 1
ATOM 1443 O O . GLY A 1 178 ? -31.709 22.466 34.924 1.00 86.19 178 GLY A O 1
ATOM 1444 N N . LEU A 1 179 ? -33.019 21.821 33.225 1.00 88.62 179 LEU A N 1
ATOM 1445 C CA . LEU A 1 179 ? -32.213 22.500 32.195 1.00 88.62 179 LEU A CA 1
ATOM 1446 C C . LEU A 1 179 ? -32.177 24.020 32.365 1.00 88.62 179 LEU A C 1
ATOM 1448 O O . LEU A 1 179 ? -31.145 24.636 32.106 1.00 88.62 179 LEU A O 1
ATOM 1452 N N . LYS A 1 180 ? -33.292 24.622 32.790 1.00 89.06 180 LYS A N 1
ATOM 1453 C CA . LYS A 1 180 ? -33.367 26.069 33.010 1.00 89.06 180 LYS A CA 1
ATOM 1454 C C . LYS A 1 180 ? -32.480 26.475 34.184 1.00 89.06 180 LYS A C 1
ATOM 1456 O O . LYS A 1 180 ? -31.665 27.373 34.054 1.00 89.06 180 LYS A O 1
ATOM 1461 N N . GLU A 1 181 ? -32.595 25.752 35.291 1.00 91.00 181 GLU A N 1
ATOM 1462 C CA . GLU A 1 181 ? -31.791 25.930 36.494 1.00 91.00 181 GLU A CA 1
ATOM 1463 C C . GLU A 1 181 ? -30.287 25.798 36.195 1.00 91.00 181 GLU A C 1
ATOM 1465 O O . GLU A 1 181 ? -29.487 26.621 36.643 1.00 91.00 181 GLU A O 1
ATOM 1470 N N . LEU A 1 182 ? -29.895 24.803 35.391 1.00 92.56 182 LEU A N 1
ATOM 1471 C CA . LEU A 1 182 ? -28.512 24.661 34.943 1.00 92.56 182 LEU A CA 1
ATOM 1472 C C . LEU A 1 182 ? -28.064 25.857 34.089 1.00 92.56 182 LEU A C 1
ATOM 1474 O O . LEU A 1 182 ? -26.974 26.374 34.319 1.00 92.56 182 LEU A O 1
ATOM 1478 N N . ARG A 1 183 ? -28.887 26.315 33.136 1.00 93.19 183 ARG A N 1
ATOM 1479 C CA . ARG A 1 183 ? -28.565 27.477 32.290 1.00 93.19 183 ARG A CA 1
ATOM 1480 C C . ARG A 1 183 ? -28.368 28.745 33.123 1.00 93.19 183 ARG A C 1
ATOM 1482 O O . ARG A 1 183 ? -27.323 29.380 33.006 1.00 93.19 183 ARG A O 1
ATOM 1489 N N . ASP A 1 184 ? -29.298 29.032 34.034 1.00 92.00 184 ASP A N 1
ATOM 1490 C CA . ASP A 1 184 ? -29.227 30.178 34.948 1.00 92.00 184 ASP A CA 1
ATOM 1491 C C . ASP A 1 184 ? -27.934 30.132 35.800 1.00 92.00 184 ASP A C 1
ATOM 1493 O O . ASP A 1 184 ? -27.265 31.150 36.004 1.00 92.00 184 ASP A O 1
ATOM 1497 N N . TYR A 1 185 ? -27.528 28.941 36.264 1.00 91.31 185 TYR A N 1
ATOM 1498 C CA . TYR A 1 185 ? -26.264 28.752 36.984 1.00 91.31 185 TYR A CA 1
ATOM 1499 C C . TYR A 1 185 ? -25.034 29.035 36.108 1.00 91.31 185 TYR A C 1
ATOM 1501 O O . TYR A 1 185 ? -24.125 29.742 36.548 1.00 91.31 185 TYR A O 1
ATOM 1509 N N . LEU A 1 186 ? -24.989 28.504 34.881 1.00 91.44 186 LEU A N 1
ATOM 1510 C CA . LEU A 1 186 ? -23.866 28.698 33.955 1.00 91.44 186 LEU A CA 1
ATOM 1511 C C . LEU A 1 186 ? -23.706 30.175 33.560 1.00 91.44 186 LEU A C 1
ATOM 1513 O O . LEU A 1 186 ? -22.582 30.682 33.501 1.00 91.44 186 LEU A O 1
ATOM 1517 N N . GLU A 1 187 ? -24.814 30.892 33.362 1.00 89.38 187 GLU A N 1
ATOM 1518 C CA . GLU A 1 187 ? -24.799 32.337 33.122 1.00 89.38 187 GLU A CA 1
ATOM 1519 C C . GLU A 1 187 ? -24.235 33.112 34.321 1.00 89.38 187 GLU A C 1
ATOM 1521 O O . GLU A 1 187 ? -23.430 34.034 34.145 1.00 89.38 187 GLU A O 1
ATOM 1526 N N . ALA A 1 188 ? -24.593 32.718 35.546 1.00 88.38 188 ALA A N 1
ATOM 1527 C CA . ALA A 1 188 ? -24.138 33.373 36.770 1.00 88.38 188 ALA A CA 1
ATOM 1528 C C . ALA A 1 188 ? -22.686 33.032 37.161 1.00 88.38 188 ALA A C 1
ATOM 1530 O O . ALA A 1 188 ? -22.029 33.823 37.844 1.00 88.38 188 ALA A O 1
ATOM 1531 N N . ALA A 1 189 ? -22.149 31.882 36.742 1.00 87.12 189 ALA A N 1
ATOM 1532 C CA . ALA A 1 189 ? -20.841 31.420 37.201 1.00 87.12 189 ALA A CA 1
ATOM 1533 C C . ALA A 1 189 ? -19.691 32.295 36.659 1.00 87.12 189 ALA A C 1
ATOM 1535 O O . ALA A 1 189 ? -19.527 32.483 35.454 1.00 87.12 189 ALA A O 1
ATOM 1536 N N . ILE A 1 190 ? -18.869 32.845 37.559 1.00 83.94 190 ILE A N 1
ATOM 1537 C CA . ILE A 1 190 ? -17.804 33.808 37.209 1.00 83.94 190 ILE A CA 1
ATOM 1538 C C . ILE A 1 190 ? -16.551 33.111 36.657 1.00 83.94 190 ILE A C 1
ATOM 1540 O O . ILE A 1 190 ? -15.819 33.692 35.864 1.00 83.94 190 ILE A O 1
ATOM 1544 N N . PHE A 1 191 ? -16.292 31.866 37.064 1.00 82.81 191 PHE A N 1
ATOM 1545 C CA . PHE A 1 191 ? -15.081 31.132 36.676 1.00 82.81 191 PHE A CA 1
ATOM 1546 C C . PHE A 1 191 ? -15.107 30.606 35.230 1.00 82.81 191 PHE A C 1
ATOM 1548 O O . PHE A 1 191 ? -14.074 30.149 34.744 1.00 82.81 191 PHE A O 1
ATOM 1555 N N . LEU A 1 192 ? -16.266 30.653 34.562 1.00 85.25 192 LEU A N 1
ATOM 1556 C CA . LEU A 1 192 ? -16.456 30.196 33.185 1.00 85.25 192 LEU A CA 1
ATOM 1557 C C . LEU A 1 192 ? -16.054 31.294 32.201 1.00 85.25 192 LEU A C 1
ATOM 1559 O O . LEU A 1 192 ? -16.567 32.414 32.276 1.00 85.25 192 LEU A O 1
ATOM 1563 N N . GLN A 1 193 ? -15.161 30.965 31.270 1.00 84.19 193 GLN A N 1
ATOM 1564 C CA . GLN A 1 193 ? -14.671 31.908 30.267 1.00 84.19 193 GLN A CA 1
ATOM 1565 C C . GLN A 1 193 ? -15.559 31.938 29.020 1.00 84.19 193 GLN A C 1
ATOM 1567 O O . GLN A 1 193 ? -15.831 33.021 28.505 1.00 84.19 193 GLN A O 1
ATOM 1572 N N . ASP A 1 194 ? -16.044 30.783 28.556 1.00 84.19 194 ASP A N 1
ATOM 1573 C CA . ASP A 1 194 ? -16.795 30.661 27.301 1.00 84.19 194 ASP A CA 1
ATOM 1574 C C . ASP A 1 194 ? -18.249 30.221 27.539 1.00 84.19 194 ASP A C 1
ATOM 1576 O O . ASP A 1 194 ? -18.638 29.065 27.344 1.00 84.19 194 ASP A O 1
ATOM 1580 N N . LYS A 1 195 ? -19.061 31.171 28.016 1.00 88.25 195 LYS A N 1
ATOM 1581 C CA . LYS A 1 195 ? -20.482 30.949 28.336 1.00 88.25 195 LYS A CA 1
ATOM 1582 C C . LYS A 1 195 ? -21.339 30.700 27.094 1.00 88.25 195 LYS A C 1
ATOM 1584 O O . LYS A 1 195 ? -22.243 29.877 27.150 1.00 88.25 195 LYS A O 1
ATOM 1589 N N . ASP A 1 196 ? -21.027 31.360 25.979 1.00 88.06 196 ASP A N 1
ATOM 1590 C CA . ASP A 1 196 ? -21.742 31.199 24.704 1.00 88.06 196 ASP A CA 1
ATOM 1591 C C . ASP A 1 196 ? -21.608 29.768 24.162 1.00 88.06 196 ASP A C 1
ATOM 1593 O O . ASP A 1 196 ? -22.592 29.157 23.749 1.00 88.06 196 ASP A O 1
ATOM 1597 N N . GLN A 1 197 ? -20.411 29.180 24.232 1.00 86.94 197 GLN A N 1
ATOM 1598 C CA . GLN A 1 197 ? -20.210 27.790 23.827 1.00 86.94 197 GLN A CA 1
ATOM 1599 C C . GLN A 1 197 ? -20.944 26.791 24.731 1.00 86.94 197 GLN A C 1
ATOM 1601 O O . GLN A 1 197 ? -21.445 25.777 24.240 1.00 86.94 197 GLN A O 1
ATOM 1606 N N . LEU A 1 198 ? -21.006 27.053 26.039 1.00 90.06 198 LEU A N 1
ATOM 1607 C CA . LEU A 1 198 ? -21.763 26.226 26.983 1.00 90.06 198 LEU A CA 1
ATOM 1608 C C . LEU A 1 198 ? -23.266 26.286 26.707 1.00 90.06 198 LEU A C 1
ATOM 1610 O O . LEU A 1 198 ? -23.922 25.250 26.740 1.00 90.06 198 LEU A O 1
ATOM 1614 N N . ASP A 1 199 ? -23.789 27.465 26.383 1.00 90.12 199 ASP A N 1
ATOM 1615 C CA . ASP A 1 199 ? -25.193 27.650 26.021 1.00 90.12 199 ASP A CA 1
ATOM 1616 C C . ASP A 1 199 ? -25.544 26.885 24.733 1.00 90.12 199 ASP A C 1
ATOM 1618 O O . ASP A 1 199 ? -26.447 26.047 24.710 1.00 90.12 199 ASP A O 1
ATOM 1622 N N . LYS A 1 200 ? -24.711 27.036 23.696 1.00 91.19 200 LYS A N 1
ATOM 1623 C CA . LYS A 1 200 ? -24.824 26.287 22.433 1.00 91.19 200 LYS A CA 1
ATOM 1624 C C . LYS A 1 200 ? -24.745 24.773 22.610 1.00 91.19 200 LYS A C 1
ATOM 1626 O O . LYS A 1 200 ? -25.384 24.035 21.861 1.00 91.19 200 LYS A O 1
ATOM 1631 N N . LEU A 1 201 ? -23.972 24.283 23.580 1.00 92.25 201 LEU A N 1
ATOM 1632 C CA . LEU A 1 201 ? -23.925 22.857 23.911 1.00 92.25 201 LEU A CA 1
ATOM 1633 C C . LEU A 1 201 ? -25.278 22.346 24.428 1.00 92.25 201 LEU A C 1
ATOM 1635 O O . LEU A 1 201 ? -25.700 21.257 24.028 1.00 92.25 201 LEU A O 1
ATOM 1639 N N . LEU A 1 202 ? -25.969 23.119 25.274 1.00 92.00 202 LEU A N 1
ATOM 1640 C CA . LEU A 1 202 ? -27.294 22.753 25.795 1.00 92.00 202 LEU A CA 1
ATOM 1641 C C . LEU A 1 202 ? -28.322 22.603 24.664 1.00 92.00 202 LEU A C 1
ATOM 1643 O O . LEU A 1 202 ? -29.157 21.693 24.696 1.00 92.00 202 LEU A O 1
ATOM 1647 N N . ASP A 1 203 ? -28.221 23.457 23.645 1.00 90.25 203 ASP A N 1
ATOM 1648 C CA . ASP A 1 203 ? -29.166 23.515 22.526 1.00 90.25 203 ASP A CA 1
ATOM 1649 C C . ASP A 1 203 ? -28.763 22.659 21.313 1.00 90.25 203 ASP A C 1
ATOM 1651 O O . ASP A 1 203 ? -29.508 22.584 20.339 1.00 90.25 203 ASP A O 1
ATOM 1655 N N . ASN A 1 204 ? -27.627 21.948 21.385 1.00 91.06 204 ASN A N 1
ATOM 1656 C CA . ASN A 1 204 ? -27.053 21.198 20.257 1.00 91.06 204 ASN A CA 1
ATOM 1657 C C . ASN A 1 204 ? -26.770 22.099 19.032 1.00 91.06 204 ASN A C 1
ATOM 1659 O O . ASN A 1 204 ? -26.860 21.688 17.875 1.00 91.06 204 ASN A O 1
ATOM 1663 N N . GLU A 1 205 ? -26.380 23.344 19.302 1.00 89.44 205 GLU A N 1
ATOM 1664 C CA . GLU A 1 205 ? -26.071 24.388 18.322 1.00 89.44 205 GLU A CA 1
ATOM 1665 C C . GLU A 1 205 ? -24.571 24.715 18.298 1.00 89.44 205 GLU A C 1
ATOM 1667 O O . GLU A 1 205 ? -24.149 25.867 18.168 1.00 89.44 205 GLU A O 1
ATOM 1672 N N . LEU A 1 206 ? -23.734 23.681 18.424 1.00 85.69 206 LEU A N 1
ATOM 1673 C CA . LEU A 1 206 ? -22.286 23.817 18.292 1.00 85.69 206 LEU A CA 1
ATOM 1674 C C . LEU A 1 206 ? -21.915 24.489 16.960 1.00 85.69 206 LEU A C 1
ATOM 1676 O O . LEU A 1 206 ? -22.546 24.266 15.927 1.00 85.69 206 LEU A O 1
ATOM 1680 N N . GLN A 1 207 ? -20.848 25.295 16.991 1.00 81.00 207 GLN A N 1
ATOM 1681 C CA . GLN A 1 207 ? -20.403 26.133 15.868 1.00 81.00 207 GLN A CA 1
ATOM 1682 C C . GLN A 1 207 ? -20.168 25.347 14.567 1.00 81.00 207 GLN A C 1
ATOM 1684 O O . GLN A 1 207 ? -20.334 25.889 13.475 1.00 81.00 207 GLN A O 1
ATOM 1689 N N . HIS A 1 208 ? -19.768 24.083 14.680 1.00 86.12 208 HIS A N 1
ATOM 1690 C CA . HIS A 1 208 ? -19.497 23.209 13.550 1.00 86.12 208 HIS A CA 1
ATOM 1691 C C . HIS A 1 208 ? -20.643 22.209 13.357 1.00 86.12 208 HIS A C 1
ATOM 1693 O O . HIS A 1 208 ? -20.909 21.403 14.246 1.00 86.12 208 HIS A O 1
ATOM 1699 N N . GLU A 1 209 ? -21.267 22.209 12.173 1.00 85.94 209 GLU A N 1
ATOM 1700 C CA . GLU A 1 209 ? -22.390 21.313 11.828 1.00 85.94 209 GLU A CA 1
ATOM 1701 C C . GLU A 1 209 ? -22.071 19.830 12.067 1.00 85.94 209 GLU A C 1
ATOM 1703 O O . GLU A 1 209 ? -22.903 19.090 12.579 1.00 85.94 209 GLU A O 1
ATOM 1708 N N . PHE A 1 210 ? -20.840 19.395 11.782 1.00 89.31 210 PHE A N 1
ATOM 1709 C CA . PHE A 1 210 ? -20.424 18.002 11.973 1.00 89.31 210 PHE A CA 1
ATOM 1710 C C . PHE A 1 210 ? -20.357 17.559 13.447 1.00 89.31 210 PHE A C 1
ATOM 1712 O O . PHE A 1 210 ? -20.253 16.362 13.708 1.00 89.31 210 PHE A O 1
ATOM 1719 N N . LEU A 1 211 ? -20.420 18.487 14.411 1.00 90.38 211 LEU A N 1
ATOM 1720 C CA . LEU A 1 211 ? -20.513 18.171 15.841 1.00 90.38 211 LEU A CA 1
ATOM 1721 C C . LEU A 1 211 ? -21.958 18.065 16.344 1.00 90.38 211 LEU A C 1
ATOM 1723 O O . LEU A 1 211 ? -22.167 17.622 17.471 1.00 90.38 211 LEU A O 1
ATOM 1727 N N . LYS A 1 212 ? -22.951 18.486 15.550 1.00 90.06 212 LYS A N 1
ATOM 1728 C CA . LYS A 1 212 ? -24.352 18.454 15.972 1.00 90.06 212 LYS A CA 1
ATOM 1729 C C . LYS A 1 212 ? -24.886 17.030 15.952 1.00 90.06 212 LYS A C 1
ATOM 1731 O O . LYS A 1 212 ? -24.761 16.296 14.969 1.00 90.06 212 LYS A O 1
ATOM 1736 N N . ILE A 1 213 ? -25.540 16.648 17.037 1.00 88.12 213 ILE A N 1
ATOM 1737 C CA . ILE A 1 213 ? -26.154 15.335 17.179 1.00 88.12 213 ILE A CA 1
ATOM 1738 C C . ILE A 1 213 ? -27.470 15.317 16.401 1.00 88.12 213 ILE A C 1
ATOM 1740 O O . ILE A 1 213 ? -28.407 16.045 16.725 1.00 88.12 213 ILE A O 1
ATOM 1744 N N . THR A 1 214 ? -27.545 14.487 15.363 1.00 87.44 214 THR A N 1
ATOM 1745 C CA . THR A 1 214 ? -28.768 14.326 14.563 1.00 87.44 214 THR A CA 1
ATOM 1746 C C . THR A 1 214 ? -29.636 13.204 15.147 1.00 87.44 214 THR A C 1
ATOM 1748 O O . THR A 1 214 ? -29.097 12.135 15.451 1.00 87.44 214 THR A O 1
ATOM 1751 N N . PRO A 1 215 ? -30.964 13.387 15.294 1.00 85.62 215 PRO A N 1
ATOM 1752 C CA . PRO A 1 215 ? -31.852 12.329 15.769 1.00 85.62 215 PRO A CA 1
ATOM 1753 C C . PRO A 1 215 ? -31.745 11.056 14.920 1.00 85.62 215 PRO A C 1
ATOM 1755 O O . PRO A 1 215 ? -31.815 11.111 13.693 1.00 85.62 215 PRO A O 1
ATOM 1758 N N . GLY A 1 216 ? -31.594 9.904 15.578 1.00 81.69 216 GLY A N 1
ATOM 1759 C CA . GLY A 1 216 ? -31.480 8.605 14.906 1.00 81.69 216 GLY A CA 1
ATOM 1760 C C . GLY A 1 216 ? -30.139 8.323 14.214 1.00 81.69 216 GLY A C 1
ATOM 1761 O O . GLY A 1 216 ? -30.071 7.364 13.445 1.00 81.69 216 GLY A O 1
ATOM 1762 N N . SER A 1 217 ? -29.093 9.118 14.470 1.00 85.50 217 SER A N 1
ATOM 1763 C CA . SER A 1 217 ? -27.735 8.833 13.990 1.00 85.50 217 SER A CA 1
ATOM 1764 C C . SER A 1 217 ? -27.230 7.463 14.460 1.00 85.50 217 SER A C 1
ATOM 1766 O O . SER A 1 217 ? -27.546 7.011 15.565 1.00 85.50 217 SER A O 1
ATOM 1768 N N . ASP A 1 218 ? -26.438 6.792 13.622 1.00 85.44 218 ASP A N 1
ATOM 1769 C CA . ASP A 1 218 ? -25.830 5.505 13.966 1.00 85.44 218 ASP A CA 1
ATOM 1770 C C . ASP A 1 218 ? -24.711 5.644 15.017 1.00 85.44 218 ASP A C 1
ATOM 1772 O O . ASP A 1 218 ? -24.206 6.735 15.297 1.00 85.44 218 ASP A O 1
ATOM 1776 N N . ILE A 1 219 ? -24.329 4.521 15.630 1.00 86.44 219 ILE A N 1
ATOM 1777 C CA . ILE A 1 219 ? -23.393 4.509 16.763 1.00 86.44 219 ILE A CA 1
ATOM 1778 C C . ILE A 1 219 ? -21.976 4.857 16.304 1.00 86.44 219 ILE A C 1
ATOM 1780 O O . ILE A 1 219 ? -21.232 5.502 17.049 1.00 86.44 219 ILE A O 1
ATOM 1784 N N . ALA A 1 220 ? -21.595 4.462 15.086 1.00 86.00 220 ALA A N 1
ATOM 1785 C CA . ALA A 1 220 ? -20.286 4.793 14.536 1.00 86.00 220 ALA A CA 1
ATOM 1786 C C . ALA A 1 220 ? -20.133 6.312 14.345 1.00 86.00 220 ALA A C 1
ATOM 1788 O O . ALA A 1 220 ? -19.110 6.885 14.734 1.00 86.00 220 ALA A O 1
ATOM 1789 N N . HIS A 1 221 ? -21.166 6.975 13.824 1.00 88.81 221 HIS A N 1
ATOM 1790 C CA . HIS A 1 221 ? -21.215 8.420 13.661 1.00 88.81 221 HIS A CA 1
ATOM 1791 C C . HIS A 1 221 ? -21.153 9.137 15.012 1.00 88.81 221 HIS A C 1
ATOM 1793 O O . HIS A 1 221 ? -20.297 10.001 15.199 1.00 88.81 221 HIS A O 1
ATOM 1799 N N . GLN A 1 222 ? -21.976 8.722 15.983 1.00 91.06 222 GLN A N 1
ATOM 1800 C CA . GLN A 1 222 ? -21.935 9.268 17.346 1.00 91.06 222 GLN A CA 1
ATOM 1801 C C . GLN A 1 222 ? -20.539 9.126 17.974 1.00 91.06 222 GLN A C 1
ATOM 1803 O O . GLN A 1 222 ? -20.009 10.073 18.553 1.00 91.06 222 GLN A O 1
ATOM 1808 N N . GLY A 1 223 ? -19.907 7.957 17.826 1.00 92.00 223 GLY A N 1
ATOM 1809 C CA . GLY A 1 223 ? -18.567 7.696 18.346 1.00 92.00 223 GLY A CA 1
ATOM 1810 C C . GLY A 1 223 ? -17.498 8.614 17.749 1.00 92.00 223 GLY A C 1
ATOM 1811 O O . GLY A 1 223 ? -16.630 9.094 18.480 1.00 92.00 223 GLY A O 1
ATOM 1812 N N . LEU A 1 224 ? -17.574 8.894 16.444 1.00 94.06 224 LEU A N 1
ATOM 1813 C CA . LEU A 1 224 ? -16.694 9.857 15.781 1.00 94.06 224 LEU A CA 1
ATOM 1814 C C . LEU A 1 224 ? -16.937 11.285 16.291 1.00 94.06 224 LEU A C 1
ATOM 1816 O O . LEU A 1 224 ? -15.977 12.000 16.571 1.00 94.06 224 LEU A O 1
ATOM 1820 N N . GLN A 1 225 ? -18.197 11.693 16.453 1.00 93.94 225 GLN A N 1
ATOM 1821 C CA . GLN A 1 225 ? -18.541 13.018 16.976 1.00 93.94 225 GLN A CA 1
ATOM 1822 C C . GLN A 1 225 ? -17.998 13.221 18.393 1.00 93.94 225 GLN A C 1
ATOM 1824 O O . GLN A 1 225 ? -17.337 14.225 18.653 1.00 93.94 225 GLN A O 1
ATOM 1829 N N . CYS A 1 226 ? -18.171 12.238 19.283 1.00 95.19 226 CYS A N 1
ATOM 1830 C CA . CYS A 1 226 ? -17.587 12.278 20.623 1.00 95.19 226 CYS A CA 1
ATOM 1831 C C . CYS A 1 226 ? -16.057 12.416 20.581 1.00 95.19 226 CYS A C 1
ATOM 1833 O O . CYS A 1 226 ? -15.483 13.193 21.344 1.00 95.19 226 CYS A O 1
ATOM 1835 N N . LEU A 1 227 ? -15.375 11.704 19.679 1.00 97.25 227 LEU A N 1
ATOM 1836 C CA . LEU A 1 227 ? -13.923 11.823 19.528 1.00 97.25 227 LEU A CA 1
ATOM 1837 C C . LEU A 1 227 ? -13.502 13.235 19.098 1.00 97.25 227 LEU A C 1
ATOM 1839 O O . LEU A 1 227 ? -12.569 13.798 19.673 1.00 97.25 227 LEU A O 1
ATOM 1843 N N . LEU A 1 228 ? -14.212 13.821 18.130 1.00 97.06 228 LEU A N 1
ATOM 1844 C CA . LEU A 1 228 ? -13.964 15.181 17.648 1.00 97.06 228 LEU A CA 1
ATOM 1845 C C . LEU A 1 228 ? -14.210 16.232 18.737 1.00 97.06 228 LEU A C 1
ATOM 1847 O O . LEU A 1 228 ? -13.395 17.138 18.897 1.00 97.06 228 LEU A O 1
ATOM 1851 N N . VAL A 1 229 ? -15.287 16.094 19.515 1.00 95.88 229 VAL A N 1
ATOM 1852 C CA . VAL A 1 229 ? -15.584 16.981 20.650 1.00 95.88 229 VAL A CA 1
ATOM 1853 C C . VAL A 1 229 ? -14.515 16.873 21.735 1.00 95.88 229 VAL A C 1
ATOM 1855 O O . VAL A 1 229 ? -14.045 17.896 22.236 1.00 95.88 229 VAL A O 1
ATOM 1858 N N . HIS A 1 230 ? -14.082 15.653 22.069 1.00 96.38 230 HIS A N 1
ATOM 1859 C CA . HIS A 1 230 ? -13.004 15.443 23.034 1.00 96.38 230 HIS A CA 1
ATOM 1860 C C . HIS A 1 230 ? -11.708 16.117 22.584 1.00 96.38 230 HIS A C 1
ATOM 1862 O O . HIS A 1 230 ? -11.113 16.864 23.358 1.00 96.38 230 HIS A O 1
ATOM 1868 N N . PHE A 1 231 ? -11.307 15.900 21.327 1.00 96.69 231 PHE A N 1
ATOM 1869 C CA . PHE A 1 231 ? -10.137 16.551 20.746 1.00 96.69 231 PHE A CA 1
ATOM 1870 C C . PHE A 1 231 ? -10.267 18.075 20.817 1.00 96.69 231 PHE A C 1
ATOM 1872 O O . PHE A 1 231 ? -9.395 18.738 21.364 1.00 96.69 231 PHE A O 1
ATOM 1879 N N . TYR A 1 232 ? -11.383 18.634 20.348 1.00 94.44 232 TYR A N 1
ATOM 1880 C CA . TYR A 1 232 ? -11.603 20.078 20.319 1.00 94.44 232 TYR A CA 1
ATOM 1881 C C . TYR A 1 232 ? -11.503 20.729 21.706 1.00 94.44 232 TYR A C 1
ATOM 1883 O O . TYR A 1 232 ? -10.763 21.697 21.886 1.00 94.44 232 TYR A O 1
ATOM 1891 N N . PHE A 1 233 ? -12.197 20.185 22.710 1.00 92.94 233 PHE A N 1
ATOM 1892 C CA . PHE A 1 233 ? -12.189 20.767 24.053 1.00 92.94 233 PHE A CA 1
ATOM 1893 C C . PHE A 1 233 ? -10.859 20.599 24.778 1.00 92.94 233 PHE A C 1
ATOM 1895 O O . PHE A 1 233 ? -10.449 21.526 25.472 1.00 92.94 233 PHE A O 1
ATOM 1902 N N . VAL A 1 234 ? -10.174 19.466 24.608 1.00 92.62 234 VAL A N 1
ATOM 1903 C CA . VAL A 1 234 ? -8.853 19.249 25.212 1.00 92.62 234 VAL A CA 1
ATOM 1904 C C . VAL A 1 234 ? -7.809 20.149 24.554 1.00 92.62 234 VAL A C 1
ATOM 1906 O O . VAL A 1 234 ? -7.068 20.829 25.262 1.00 92.62 234 VAL A O 1
ATOM 1909 N N . MET A 1 235 ? -7.795 20.247 23.222 1.00 92.69 235 MET A N 1
ATOM 1910 C CA . MET A 1 235 ? -6.825 21.076 22.501 1.00 92.69 235 MET A CA 1
ATOM 1911 C C . MET A 1 235 ? -6.953 22.570 22.835 1.00 92.69 235 MET A C 1
ATOM 1913 O O . MET A 1 235 ? -5.941 23.252 22.976 1.00 92.69 235 MET A O 1
ATOM 1917 N N . ASN A 1 236 ? -8.175 23.065 23.059 1.00 89.12 236 ASN A N 1
ATOM 1918 C CA . ASN A 1 236 ? -8.422 24.456 23.459 1.00 89.12 236 ASN A CA 1
ATOM 1919 C C . ASN A 1 236 ? -7.951 24.798 24.886 1.00 89.12 236 ASN A C 1
ATOM 1921 O O . ASN A 1 236 ? -7.970 25.968 25.269 1.00 89.12 236 ASN A O 1
ATOM 1925 N N . THR A 1 237 ? -7.525 23.813 25.685 1.00 88.38 237 THR A N 1
ATOM 1926 C CA . THR A 1 237 ? -6.910 24.078 26.999 1.00 88.38 237 THR A CA 1
ATOM 1927 C C . THR A 1 237 ? -5.449 24.505 26.893 1.00 88.38 237 THR A C 1
ATOM 1929 O O . THR A 1 237 ? -4.943 25.190 27.786 1.00 88.38 237 THR A O 1
ATOM 1932 N N . PHE A 1 238 ? -4.782 24.142 25.796 1.00 88.12 238 PHE A N 1
ATOM 1933 C CA . PHE A 1 238 ? -3.378 24.442 25.570 1.00 88.12 238 PHE A CA 1
ATOM 1934 C C . PHE A 1 238 ? -3.201 25.822 24.937 1.00 88.12 238 PHE A C 1
ATOM 1936 O O . PHE A 1 238 ? -4.050 26.326 24.198 1.00 88.12 238 PHE A O 1
ATOM 1943 N N . LYS A 1 239 ? -2.065 26.455 25.228 1.00 84.19 239 LYS A N 1
ATOM 1944 C CA . LYS A 1 239 ? -1.687 27.760 24.678 1.00 84.19 239 LYS A CA 1
ATOM 1945 C C . LYS A 1 239 ? -0.360 27.630 23.953 1.00 84.19 239 LYS A C 1
ATOM 1947 O O . LYS A 1 239 ? 0.507 26.897 24.407 1.00 84.19 239 LYS A O 1
ATOM 1952 N N . ILE A 1 240 ? -0.197 28.399 22.875 1.00 82.88 240 ILE A N 1
ATOM 1953 C CA . ILE A 1 240 ? 1.048 28.420 22.099 1.00 82.88 240 ILE A CA 1
ATOM 1954 C C . ILE A 1 240 ? 2.200 28.848 23.014 1.00 82.88 240 ILE A C 1
ATOM 1956 O O . ILE A 1 240 ? 2.177 29.953 23.566 1.00 82.88 240 ILE A O 1
ATOM 1960 N N . GLY A 1 241 ? 3.192 27.973 23.161 1.00 84.50 241 GLY A N 1
ATOM 1961 C CA . GLY A 1 241 ? 4.226 28.096 24.191 1.00 84.50 241 GLY A CA 1
ATOM 1962 C C . GLY A 1 241 ? 5.564 27.450 23.840 1.00 84.50 241 GLY A C 1
ATOM 1963 O O . GLY A 1 241 ? 6.393 27.280 24.727 1.00 84.50 241 GLY A O 1
ATOM 1964 N N . SER A 1 242 ? 5.805 27.126 22.565 1.00 84.50 242 SER A N 1
ATOM 1965 C CA . SER A 1 242 ? 6.884 26.230 22.116 1.00 84.50 242 SER A CA 1
ATOM 1966 C C . SER A 1 242 ? 6.727 24.814 22.675 1.00 84.50 242 SER A C 1
ATOM 1968 O O . SER A 1 242 ? 7.687 24.217 23.156 1.00 84.50 242 SER A O 1
ATOM 1970 N N . THR A 1 243 ? 5.509 24.277 22.635 1.00 90.94 243 THR A N 1
ATOM 1971 C CA . THR A 1 243 ? 5.232 22.890 23.027 1.00 90.94 243 THR A CA 1
ATOM 1972 C C . THR A 1 243 ? 5.052 21.994 21.804 1.00 90.94 243 THR A C 1
ATOM 1974 O O . THR A 1 243 ? 4.956 22.468 20.667 1.00 90.94 243 THR A O 1
ATOM 1977 N N . LEU A 1 244 ? 5.015 20.676 22.018 1.00 91.62 244 LEU A N 1
ATOM 1978 C CA . LEU A 1 244 ? 4.746 19.704 20.952 1.00 91.62 244 LEU A CA 1
ATOM 1979 C C . LEU A 1 244 ? 3.398 19.929 20.258 1.00 91.62 244 LEU A C 1
ATOM 1981 O O . LEU A 1 244 ? 3.271 19.650 19.065 1.00 91.62 244 LEU A O 1
ATOM 1985 N N . LEU A 1 245 ? 2.396 20.438 20.975 1.00 93.56 245 LEU A N 1
ATOM 1986 C CA . LEU A 1 245 ? 1.047 20.614 20.444 1.00 93.56 245 LEU A CA 1
ATOM 1987 C C . LEU A 1 245 ? 0.853 21.932 19.684 1.00 93.56 245 LEU A C 1
ATOM 1989 O O . LEU A 1 245 ? -0.162 22.075 18.998 1.00 93.56 245 LEU A O 1
ATOM 1993 N N . ASP A 1 246 ? 1.817 22.861 19.732 1.00 93.69 246 ASP A N 1
ATOM 1994 C CA . ASP A 1 246 ? 1.757 24.164 19.051 1.00 93.69 246 ASP A CA 1
ATOM 1995 C C . ASP A 1 246 ? 1.335 24.032 17.579 1.00 93.69 246 ASP A C 1
ATOM 1997 O O . ASP A 1 246 ? 0.472 24.779 17.117 1.00 93.69 246 ASP A O 1
ATOM 2001 N N . ALA A 1 247 ? 1.884 23.058 16.844 1.00 92.75 247 ALA A N 1
ATOM 2002 C CA . ALA A 1 247 ? 1.541 22.826 15.441 1.00 92.75 247 ALA A CA 1
ATOM 2003 C C . ALA A 1 247 ? 0.043 22.523 15.238 1.00 92.75 247 ALA A C 1
ATOM 2005 O O . ALA A 1 247 ? -0.583 23.081 14.334 1.00 92.75 247 ALA A O 1
ATOM 2006 N N . LEU A 1 248 ? -0.553 21.687 16.097 1.00 95.25 248 LEU A N 1
ATOM 2007 C CA . LEU A 1 248 ? -1.983 21.358 16.051 1.00 95.25 248 LEU A CA 1
ATOM 2008 C C . LEU A 1 248 ? -2.837 22.571 16.438 1.00 95.25 248 LEU A C 1
ATOM 2010 O O . LEU A 1 248 ? -3.798 22.899 15.744 1.00 95.25 248 LEU A O 1
ATOM 2014 N N . ILE A 1 249 ? -2.445 23.287 17.494 1.00 94.69 249 ILE A N 1
ATOM 2015 C CA . ILE A 1 249 ? -3.144 24.488 17.976 1.00 94.69 249 ILE A CA 1
ATOM 2016 C C . ILE A 1 249 ? -3.132 25.591 16.905 1.00 94.69 249 ILE A C 1
ATOM 2018 O O . ILE A 1 249 ? -4.133 26.271 16.684 1.00 94.69 249 ILE A O 1
ATOM 2022 N N . MET A 1 250 ? -2.014 25.765 16.196 1.00 93.75 250 MET A N 1
ATOM 2023 C CA . MET A 1 250 ? -1.884 26.736 15.107 1.00 93.75 250 MET A CA 1
ATOM 2024 C C . MET A 1 250 ? -2.762 26.392 13.897 1.00 93.75 250 MET A C 1
ATOM 2026 O O . MET A 1 250 ? -3.264 27.312 13.245 1.00 93.75 250 MET A O 1
ATOM 2030 N N . LEU A 1 251 ? -2.954 25.102 13.599 1.00 95.38 251 LEU A N 1
ATOM 2031 C CA . LEU A 1 251 ? -3.893 24.646 12.570 1.00 95.38 251 LEU A CA 1
ATOM 2032 C C . LEU A 1 251 ? -5.344 24.934 12.980 1.00 95.38 251 LEU A C 1
ATOM 2034 O O . LEU A 1 251 ? -6.085 25.500 12.179 1.00 95.38 251 LEU A O 1
ATOM 2038 N N . MET A 1 252 ? -5.715 24.633 14.229 1.00 94.56 252 MET A N 1
ATOM 2039 C CA . MET A 1 252 ? -7.069 24.860 14.753 1.00 94.56 252 MET A CA 1
ATOM 2040 C C . MET A 1 252 ? -7.441 26.345 14.828 1.00 94.56 252 MET A C 1
ATOM 2042 O O . MET A 1 252 ? -8.525 26.740 14.417 1.00 94.56 252 MET A O 1
ATOM 2046 N N . ASN A 1 253 ? -6.538 27.195 15.319 1.00 90.50 253 ASN A N 1
ATOM 2047 C CA . ASN A 1 253 ? -6.840 28.614 15.539 1.00 90.50 253 ASN A CA 1
ATOM 2048 C C . ASN A 1 253 ? -6.630 29.485 14.289 1.00 90.50 253 ASN A C 1
ATOM 2050 O O . ASN A 1 253 ? -7.027 30.648 14.275 1.00 90.50 253 ASN A O 1
ATOM 2054 N N . GLY A 1 254 ? -6.003 28.942 13.241 1.00 82.00 254 GLY A N 1
ATOM 2055 C CA . GLY A 1 254 ? -5.672 29.666 12.016 1.00 82.00 254 GLY A CA 1
ATOM 2056 C C . GLY A 1 254 ? -4.572 30.701 12.213 1.00 82.00 254 GLY A C 1
ATOM 2057 O O . GLY A 1 254 ? -4.825 31.880 12.466 1.00 82.00 254 GLY A O 1
ATOM 2058 N N . ASN A 1 255 ? -3.326 30.266 12.044 1.00 84.38 255 ASN A N 1
ATOM 2059 C CA . ASN A 1 255 ? -2.151 31.126 12.095 1.00 84.38 255 ASN A CA 1
ATOM 2060 C C . ASN A 1 255 ? -1.563 31.356 10.692 1.00 84.38 255 ASN A C 1
ATOM 2062 O O . ASN A 1 255 ? -1.359 30.406 9.946 1.00 84.38 255 ASN A O 1
ATOM 2066 N N . ASN A 1 256 ? -1.157 32.586 10.357 1.00 82.81 256 ASN A N 1
ATOM 2067 C CA . ASN A 1 256 ? -0.508 32.900 9.070 1.00 82.81 256 ASN A CA 1
ATOM 2068 C C . ASN A 1 256 ? 0.730 32.030 8.762 1.00 82.81 256 ASN A C 1
ATOM 2070 O O . ASN A 1 256 ? 1.098 31.857 7.600 1.00 82.81 256 ASN A O 1
ATOM 2074 N N . TYR A 1 257 ? 1.383 31.475 9.785 1.00 84.88 257 TYR A N 1
ATOM 2075 C CA . TYR A 1 257 ? 2.548 30.609 9.625 1.00 84.88 257 TYR A CA 1
ATOM 2076 C C . TYR A 1 257 ? 2.214 29.219 9.050 1.00 84.88 257 TYR A C 1
ATOM 2078 O O . TYR A 1 257 ? 3.107 28.583 8.493 1.00 84.88 257 TYR A O 1
ATOM 2086 N N . ILE A 1 258 ? 0.956 28.752 9.101 1.00 89.62 258 ILE A N 1
ATOM 2087 C CA . ILE A 1 258 ? 0.591 27.392 8.646 1.00 89.62 258 ILE A CA 1
ATOM 2088 C C . ILE A 1 258 ? 0.940 27.137 7.172 1.00 89.62 258 ILE A C 1
ATOM 2090 O O . ILE A 1 258 ? 1.244 26.012 6.790 1.00 89.62 258 ILE A O 1
ATOM 2094 N N . GLN A 1 259 ? 0.988 28.186 6.343 1.00 85.94 259 GLN A N 1
ATOM 2095 C CA . GLN A 1 259 ? 1.378 28.089 4.929 1.00 85.94 259 GLN A CA 1
ATOM 2096 C C . GLN A 1 259 ? 2.841 27.669 4.719 1.00 85.94 259 GLN A C 1
ATOM 2098 O O . GLN A 1 259 ? 3.202 27.170 3.650 1.00 85.94 259 GLN A O 1
ATOM 2103 N N . LYS A 1 260 ? 3.687 27.879 5.732 1.00 87.12 260 LYS A N 1
ATOM 2104 C CA . LYS A 1 260 ? 5.121 27.574 5.713 1.00 87.12 260 LYS A CA 1
ATOM 2105 C C . LYS A 1 260 ? 5.462 26.271 6.439 1.00 87.12 260 LYS A C 1
ATOM 2107 O O . LYS A 1 260 ? 6.624 25.889 6.436 1.00 87.12 260 LYS A O 1
ATOM 2112 N N . MET A 1 261 ? 4.482 25.599 7.046 1.00 91.19 261 MET A N 1
ATOM 2113 C CA . MET A 1 261 ? 4.724 24.373 7.804 1.00 91.19 261 MET A CA 1
ATOM 2114 C C . MET A 1 261 ? 4.998 23.183 6.891 1.00 91.19 261 MET A C 1
ATOM 2116 O O . MET A 1 261 ? 4.272 22.929 5.921 1.00 91.19 261 MET A O 1
ATOM 2120 N N . PHE A 1 262 ? 5.992 22.388 7.272 1.00 91.06 262 PHE A N 1
ATOM 2121 C CA . PHE A 1 262 ? 6.156 21.032 6.770 1.00 91.06 262 PHE A CA 1
ATOM 2122 C C . PHE A 1 262 ? 5.246 20.111 7.577 1.00 91.06 262 PHE A C 1
ATOM 2124 O O . PHE A 1 262 ? 5.626 19.641 8.647 1.00 91.06 262 PHE A O 1
ATOM 2131 N N . LEU A 1 263 ? 4.024 19.875 7.086 1.00 92.50 263 LEU A N 1
ATOM 2132 C CA . LEU A 1 263 ? 3.067 19.059 7.830 1.00 92.50 263 LEU A CA 1
ATOM 2133 C C . LEU A 1 263 ? 3.606 17.627 8.038 1.00 92.50 263 LEU A C 1
ATOM 2135 O O . LEU A 1 263 ? 4.192 17.051 7.105 1.00 92.50 263 LEU A O 1
ATOM 2139 N N . PRO A 1 264 ? 3.411 17.038 9.234 1.00 91.62 264 PRO A N 1
ATOM 2140 C CA . PRO A 1 264 ? 3.782 15.661 9.523 1.00 91.62 264 PRO A CA 1
ATOM 2141 C C . PRO A 1 264 ? 3.009 14.698 8.629 1.00 91.62 264 PRO A C 1
ATOM 2143 O O . PRO A 1 264 ? 1.929 15.011 8.125 1.00 91.62 264 PRO A O 1
ATOM 2146 N N . THR A 1 265 ? 3.544 13.498 8.440 1.00 89.69 265 THR A N 1
ATOM 2147 C CA . THR A 1 265 ? 2.949 12.412 7.641 1.00 89.69 265 THR A CA 1
ATOM 2148 C C . THR A 1 265 ? 2.695 12.749 6.166 1.00 89.69 265 THR A C 1
ATOM 2150 O O . THR A 1 265 ? 2.045 11.978 5.466 1.00 89.69 265 THR A O 1
ATOM 2153 N N . MET A 1 266 ? 3.210 13.872 5.662 1.00 87.56 266 MET A N 1
ATOM 2154 C CA . MET A 1 266 ? 3.182 14.187 4.232 1.00 87.56 266 MET A CA 1
ATOM 2155 C C . MET A 1 266 ? 4.326 13.468 3.502 1.00 87.56 266 MET A C 1
ATOM 2157 O O . MET A 1 266 ? 5.421 13.405 4.075 1.00 87.56 266 MET A O 1
ATOM 2161 N N . PRO A 1 267 ? 4.107 12.970 2.269 1.00 76.12 267 PRO A N 1
ATOM 2162 C CA . PRO A 1 267 ? 5.164 12.418 1.430 1.00 76.12 267 PRO A CA 1
ATOM 2163 C C . PRO A 1 267 ? 6.367 13.353 1.316 1.00 76.12 267 PRO A C 1
ATOM 2165 O O . PRO A 1 267 ? 6.230 14.581 1.288 1.00 76.12 267 PRO A O 1
ATOM 2168 N N . GLN A 1 268 ? 7.555 12.769 1.260 1.00 68.94 268 GLN A N 1
ATOM 2169 C CA . GLN A 1 268 ? 8.783 13.464 0.907 1.00 68.94 268 GLN A CA 1
ATOM 2170 C C . GLN A 1 268 ? 9.331 12.830 -0.368 1.00 68.94 268 GLN A C 1
ATOM 2172 O O . GLN A 1 268 ? 9.288 11.614 -0.523 1.00 68.94 268 GLN A O 1
ATOM 2177 N N . ASP A 1 269 ? 9.799 13.655 -1.301 1.00 56.53 269 ASP A N 1
ATOM 2178 C CA . ASP A 1 269 ? 10.526 13.125 -2.444 1.00 56.53 269 ASP A CA 1
ATOM 2179 C C . ASP A 1 269 ? 11.957 12.786 -1.990 1.00 56.53 269 ASP A C 1
ATOM 2181 O O . ASP A 1 269 ? 12.724 13.691 -1.648 1.00 56.53 269 ASP A O 1
ATOM 2185 N N . ASP A 1 270 ? 12.330 11.506 -2.026 1.00 52.28 270 ASP A N 1
ATOM 2186 C CA . ASP A 1 270 ? 13.658 10.986 -1.646 1.00 52.28 270 ASP A CA 1
ATOM 2187 C C . ASP A 1 270 ? 14.730 11.264 -2.725 1.00 52.28 270 ASP A C 1
ATOM 2189 O O . ASP A 1 270 ? 15.590 10.442 -3.049 1.00 52.28 270 ASP A O 1
ATOM 2193 N N . TRP A 1 271 ? 14.687 12.454 -3.336 1.00 52.56 271 TRP A N 1
ATOM 2194 C CA . TRP A 1 271 ? 15.605 12.840 -4.411 1.00 52.56 271 TRP A CA 1
ATOM 2195 C C . TRP A 1 271 ? 17.066 12.909 -3.952 1.00 52.56 271 TRP A C 1
ATOM 2197 O O . TRP A 1 271 ? 17.956 12.832 -4.795 1.00 52.56 271 TRP A O 1
ATOM 2207 N N . GLU A 1 272 ? 17.340 13.068 -2.656 1.00 49.25 272 GLU A N 1
ATOM 2208 C CA . GLU A 1 272 ? 18.706 13.103 -2.116 1.00 49.25 272 GLU A CA 1
ATOM 2209 C C . GLU A 1 272 ? 19.373 11.724 -2.130 1.00 49.25 272 GLU A C 1
ATOM 2211 O O . GLU A 1 272 ? 20.513 11.623 -2.589 1.00 49.25 272 GLU A O 1
ATOM 2216 N N . ASP A 1 273 ? 18.645 10.667 -1.767 1.00 50.00 273 ASP A N 1
ATOM 2217 C CA . ASP A 1 273 ? 19.132 9.286 -1.855 1.00 50.00 273 ASP A CA 1
ATOM 2218 C C . ASP A 1 273 ? 19.337 8.875 -3.321 1.00 50.00 273 ASP A C 1
ATOM 2220 O O . ASP A 1 273 ? 20.372 8.315 -3.690 1.00 50.00 273 ASP A O 1
ATOM 2224 N N . ILE A 1 274 ? 18.413 9.273 -4.203 1.00 48.91 274 ILE A N 1
ATOM 2225 C CA . ILE A 1 274 ? 18.525 9.074 -5.656 1.00 48.91 274 ILE A CA 1
ATOM 2226 C C . ILE A 1 274 ? 19.751 9.811 -6.225 1.00 48.91 274 ILE A C 1
ATOM 2228 O O . ILE A 1 274 ? 20.505 9.245 -7.019 1.00 48.91 274 ILE A O 1
ATOM 2232 N N . LYS A 1 275 ? 20.002 11.060 -5.809 1.00 52.97 275 LYS A N 1
ATOM 2233 C CA . LYS A 1 275 ? 21.182 11.838 -6.231 1.00 52.97 275 LYS A CA 1
ATOM 2234 C C . LYS A 1 275 ? 22.485 11.246 -5.690 1.00 52.97 275 LYS A C 1
ATOM 2236 O O . LYS A 1 275 ? 23.494 11.288 -6.395 1.00 52.97 275 LYS A O 1
ATOM 2241 N N . ALA A 1 276 ? 22.478 10.683 -4.481 1.00 51.94 276 ALA A N 1
ATOM 2242 C CA . ALA A 1 276 ? 23.628 9.990 -3.902 1.00 51.94 276 ALA A CA 1
ATOM 2243 C C . ALA A 1 276 ? 23.980 8.722 -4.699 1.00 51.94 276 ALA A C 1
ATOM 2245 O O . ALA A 1 276 ? 25.135 8.537 -5.085 1.00 51.94 276 ALA A O 1
ATOM 2246 N N . VAL A 1 277 ? 22.978 7.910 -5.052 1.00 48.97 277 VAL A N 1
ATOM 2247 C CA . VAL A 1 277 ? 23.151 6.740 -5.931 1.00 48.97 277 VAL A CA 1
ATOM 2248 C C . VAL A 1 277 ? 23.642 7.158 -7.323 1.00 48.97 277 VAL A C 1
ATOM 2250 O O . VAL A 1 277 ? 24.578 6.556 -7.849 1.00 48.97 277 VAL A O 1
ATOM 2253 N N . MET A 1 278 ? 23.088 8.228 -7.905 1.00 47.59 278 MET A N 1
ATOM 2254 C CA . MET A 1 278 ? 23.515 8.737 -9.215 1.00 47.59 278 MET A CA 1
ATOM 2255 C C . MET A 1 278 ? 24.968 9.238 -9.224 1.00 47.59 278 MET A C 1
ATOM 2257 O O . MET A 1 278 ? 25.670 9.022 -10.213 1.00 47.59 278 MET A O 1
ATOM 2261 N N . ARG A 1 279 ? 25.451 9.874 -8.146 1.00 56.44 279 ARG A N 1
ATOM 2262 C CA . ARG A 1 279 ? 26.867 10.280 -8.014 1.00 56.44 279 ARG A CA 1
ATOM 2263 C C . ARG A 1 279 ? 27.802 9.073 -7.970 1.00 56.44 279 ARG A C 1
ATOM 2265 O O . ARG A 1 279 ? 28.830 9.080 -8.641 1.00 56.44 279 ARG A O 1
ATOM 2272 N N . ASN A 1 280 ? 27.406 8.023 -7.253 1.00 49.69 280 ASN A N 1
ATOM 2273 C CA . ASN A 1 280 ? 28.184 6.789 -7.153 1.00 49.69 280 ASN A CA 1
ATOM 2274 C C . ASN A 1 280 ? 28.218 6.017 -8.483 1.00 49.69 280 ASN A C 1
ATOM 2276 O O . ASN A 1 280 ? 29.260 5.489 -8.856 1.00 49.69 280 ASN A O 1
ATOM 2280 N N . ALA A 1 281 ? 27.106 5.990 -9.226 1.00 44.09 281 ALA A N 1
ATOM 2281 C CA . ALA A 1 281 ? 27.006 5.293 -10.511 1.00 44.09 281 ALA A CA 1
ATOM 2282 C C . ALA A 1 281 ? 27.746 6.000 -11.663 1.00 44.09 281 ALA A C 1
ATOM 2284 O O . ALA A 1 281 ? 28.211 5.343 -12.589 1.00 44.09 281 ALA A O 1
ATOM 2285 N N . SER A 1 282 ? 27.856 7.331 -11.621 1.00 45.41 282 SER A N 1
ATOM 2286 C CA . SER A 1 282 ? 28.516 8.125 -12.671 1.00 45.41 282 SER A CA 1
ATOM 2287 C C . SER A 1 282 ? 30.029 8.277 -12.479 1.00 45.41 282 SER A C 1
ATOM 2289 O O . SER A 1 282 ? 30.703 8.778 -13.374 1.00 45.41 282 SER A O 1
ATOM 2291 N N . GLY A 1 283 ? 30.581 7.854 -11.334 1.00 45.88 283 GLY A N 1
ATOM 2292 C CA . GLY A 1 283 ? 32.022 7.903 -11.058 1.00 45.88 283 GLY A CA 1
ATOM 2293 C C . GLY A 1 283 ? 32.616 9.317 -10.981 1.00 45.88 283 GLY A C 1
ATOM 2294 O O . GLY A 1 283 ? 33.835 9.464 -10.954 1.00 45.88 283 GLY A O 1
ATOM 2295 N N . THR A 1 284 ? 31.784 10.365 -10.950 1.00 50.19 284 THR A N 1
ATOM 2296 C CA . THR A 1 284 ? 32.230 11.766 -10.933 1.00 50.19 284 THR A CA 1
ATOM 2297 C C . THR A 1 284 ? 31.662 12.515 -9.731 1.00 50.19 284 THR A C 1
ATOM 2299 O O . THR A 1 284 ? 30.452 12.727 -9.643 1.00 50.19 284 THR A O 1
ATOM 2302 N N . GLU A 1 285 ? 32.537 12.998 -8.843 1.00 51.62 285 GLU A N 1
ATOM 2303 C CA . GLU A 1 285 ? 32.166 13.774 -7.643 1.00 51.62 285 GLU A CA 1
ATOM 2304 C C . GLU A 1 285 ? 31.482 15.123 -7.965 1.00 51.62 285 GLU A C 1
ATOM 2306 O O . GLU A 1 285 ? 30.789 15.684 -7.118 1.00 51.62 285 GLU A O 1
ATOM 2311 N N . ASN A 1 286 ? 31.609 15.623 -9.204 1.00 56.91 286 ASN A N 1
ATOM 2312 C CA . ASN A 1 286 ? 31.145 16.951 -9.634 1.00 56.91 286 ASN A CA 1
ATOM 2313 C C . ASN A 1 286 ? 29.897 16.952 -10.545 1.00 56.91 286 ASN A C 1
ATOM 2315 O O . ASN A 1 286 ? 29.618 17.959 -11.202 1.00 56.91 286 ASN A O 1
ATOM 2319 N N . ALA A 1 287 ? 29.135 15.855 -10.607 1.00 62.38 287 ALA A N 1
ATOM 2320 C CA . ALA A 1 287 ? 27.911 15.804 -11.410 1.00 62.38 287 ALA A CA 1
ATOM 2321 C C . ALA A 1 287 ? 26.854 16.814 -10.912 1.00 62.38 287 ALA A C 1
ATOM 2323 O O . ALA A 1 287 ? 26.524 16.855 -9.720 1.00 62.38 287 ALA A O 1
ATOM 2324 N N . ARG A 1 288 ? 26.293 17.617 -11.830 1.00 69.12 288 ARG A N 1
ATOM 2325 C CA . ARG A 1 288 ? 25.143 18.500 -11.552 1.00 69.12 288 ARG A CA 1
ATOM 2326 C C . ARG A 1 288 ? 23.869 17.928 -12.151 1.00 69.12 288 ARG A C 1
ATOM 2328 O O . ARG A 1 288 ? 23.899 17.295 -13.204 1.00 69.12 288 ARG A O 1
ATOM 2335 N N . PHE A 1 289 ? 22.754 18.174 -11.476 1.00 72.81 289 PHE A N 1
ATOM 2336 C CA . PHE A 1 289 ? 21.443 17.666 -11.862 1.00 72.81 289 PHE A CA 1
ATOM 2337 C C . PHE A 1 289 ? 20.588 18.771 -12.473 1.00 72.81 289 PHE A C 1
ATOM 2339 O O . PHE A 1 289 ? 20.683 19.938 -12.093 1.00 72.81 289 PHE A O 1
ATOM 2346 N N . TYR A 1 290 ? 19.741 18.382 -13.413 1.00 77.69 290 TYR A N 1
ATOM 2347 C CA . TYR A 1 290 ? 18.882 19.256 -14.194 1.00 77.69 290 TYR A CA 1
ATOM 2348 C C . TYR A 1 290 ? 17.525 18.588 -14.411 1.00 77.69 290 TYR A C 1
ATOM 2350 O O . TYR A 1 290 ? 17.402 17.368 -14.313 1.00 77.69 290 TYR A O 1
ATOM 2358 N N . ARG A 1 291 ? 16.497 19.379 -14.717 1.00 70.00 291 ARG A N 1
ATOM 2359 C CA . ARG A 1 291 ? 15.181 18.878 -15.119 1.00 70.00 291 ARG A CA 1
ATOM 2360 C C . ARG A 1 291 ? 14.817 19.386 -16.500 1.00 70.00 291 ARG A C 1
ATOM 2362 O O . ARG A 1 291 ? 15.026 20.562 -16.799 1.00 70.00 291 ARG A O 1
ATOM 2369 N N . CYS A 1 292 ? 14.274 18.491 -17.319 1.00 71.69 292 CYS A N 1
ATOM 2370 C CA . CYS A 1 292 ? 13.722 18.845 -18.624 1.00 71.69 292 CYS A CA 1
ATOM 2371 C C . CYS A 1 292 ? 12.430 19.682 -18.468 1.00 71.69 292 CYS A C 1
ATOM 2373 O O . CYS A 1 292 ? 11.884 19.741 -17.360 1.00 71.69 292 CYS A O 1
ATOM 2375 N N . PRO A 1 293 ? 11.883 20.266 -19.554 1.00 68.12 293 PRO A N 1
ATOM 2376 C CA . PRO A 1 293 ? 10.630 21.031 -19.515 1.00 68.12 293 PRO A CA 1
ATOM 2377 C C . PRO A 1 293 ? 9.438 20.275 -18.900 1.00 68.12 293 PRO A C 1
ATOM 2379 O O . PRO A 1 293 ? 8.582 20.885 -18.266 1.00 68.12 293 PRO A O 1
ATOM 2382 N N . ASN A 1 294 ? 9.419 18.942 -19.021 1.00 52.19 294 ASN A N 1
ATOM 2383 C CA . ASN A 1 294 ? 8.390 18.062 -18.453 1.00 52.19 294 ASN A CA 1
ATOM 2384 C C . ASN A 1 294 ? 8.723 17.539 -17.038 1.00 52.19 294 ASN A C 1
ATOM 2386 O O . ASN A 1 294 ? 8.025 16.679 -16.510 1.00 52.19 294 ASN A O 1
ATOM 2390 N N . GLY A 1 295 ? 9.788 18.037 -16.403 1.00 52.66 295 GLY A N 1
ATOM 2391 C CA . GLY A 1 295 ? 10.112 17.760 -14.999 1.00 52.66 295 GLY A CA 1
ATOM 2392 C C . GLY A 1 295 ? 10.964 16.514 -14.722 1.00 52.66 295 GLY A C 1
ATOM 2393 O O . GLY A 1 295 ? 11.333 16.304 -13.561 1.00 52.66 295 GLY A O 1
ATOM 2394 N N . HIS A 1 296 ? 11.322 15.723 -15.743 1.00 53.47 296 HIS A N 1
ATOM 2395 C CA . HIS A 1 296 ? 12.204 14.551 -15.610 1.00 53.47 296 HIS A CA 1
ATOM 2396 C C . HIS A 1 296 ? 13.645 14.951 -15.284 1.00 53.47 296 HIS A C 1
ATOM 2398 O O . HIS A 1 296 ? 14.200 15.845 -15.929 1.00 53.47 296 HIS A O 1
ATOM 2404 N N . LEU A 1 297 ? 14.233 14.270 -14.299 1.00 60.31 297 LEU A N 1
ATOM 2405 C CA . LEU A 1 297 ? 15.588 14.505 -13.808 1.00 60.31 297 LEU A CA 1
ATOM 2406 C C . LEU A 1 297 ? 16.629 13.893 -14.756 1.00 60.31 297 LEU A C 1
ATOM 2408 O O . LEU A 1 297 ? 16.495 12.743 -15.162 1.00 60.31 297 LEU A O 1
ATOM 2412 N N . TYR A 1 298 ? 17.684 14.642 -15.057 1.00 68.38 298 TYR A N 1
ATOM 2413 C CA . TYR A 1 298 ? 18.866 14.164 -15.770 1.00 68.38 298 TYR A CA 1
ATOM 2414 C C . TYR A 1 298 ? 20.136 14.750 -15.136 1.00 68.38 298 TYR A C 1
ATOM 2416 O O . TYR A 1 298 ? 20.088 15.780 -14.458 1.00 68.38 298 TYR A O 1
ATOM 2424 N N . SER A 1 299 ? 21.278 14.086 -15.308 1.00 67.81 299 SER A N 1
ATOM 2425 C CA . SER A 1 299 ? 22.567 14.544 -14.783 1.00 67.81 299 SER A CA 1
ATOM 2426 C C . SER A 1 299 ? 23.513 14.939 -15.912 1.00 67.81 299 SER A C 1
ATOM 2428 O O . SER A 1 299 ? 23.441 14.416 -17.020 1.00 67.81 299 SER A O 1
ATOM 2430 N N . ILE A 1 300 ? 24.407 15.882 -15.624 1.00 70.69 300 ILE A N 1
ATOM 2431 C CA . ILE A 1 300 ? 25.522 16.239 -16.498 1.00 70.69 300 ILE A CA 1
ATOM 2432 C C . ILE A 1 300 ? 26.821 15.955 -15.739 1.00 70.69 300 ILE A C 1
ATOM 2434 O O . ILE A 1 300 ? 27.046 16.509 -14.658 1.00 70.69 300 ILE A O 1
ATOM 2438 N N . GLY A 1 301 ? 27.651 15.068 -16.295 1.00 58.81 301 GLY A N 1
ATOM 2439 C CA . GLY A 1 301 ? 28.927 14.632 -15.714 1.00 58.81 301 GLY A CA 1
ATOM 2440 C C . GLY A 1 301 ? 30.105 15.591 -15.956 1.00 58.81 301 GLY A C 1
ATOM 2441 O O . GLY A 1 301 ? 29.942 16.684 -16.503 1.00 58.81 301 GLY A O 1
ATOM 2442 N N . ASN A 1 302 ? 31.307 15.163 -15.546 1.00 64.50 302 ASN A N 1
ATOM 2443 C CA . ASN A 1 302 ? 32.620 15.819 -15.717 1.00 64.50 302 ASN A CA 1
ATOM 2444 C C . ASN A 1 302 ? 32.750 17.247 -15.152 1.00 64.50 302 ASN A C 1
ATOM 2446 O O . ASN A 1 302 ? 33.378 17.450 -14.115 1.00 64.50 302 ASN A O 1
ATOM 2450 N N . CYS A 1 303 ? 32.189 18.244 -15.839 1.00 66.12 303 CYS A N 1
ATOM 2451 C CA . CYS A 1 303 ? 32.241 19.659 -15.456 1.00 66.12 303 CYS A CA 1
ATOM 2452 C C . CYS A 1 303 ? 30.915 20.173 -14.870 1.00 66.12 303 CYS A C 1
ATOM 2454 O O . CYS A 1 303 ? 30.846 21.316 -14.405 1.00 66.12 303 CYS A O 1
ATOM 2456 N N . GLY A 1 304 ? 29.862 19.345 -14.905 1.00 62.16 304 GLY A N 1
ATOM 2457 C CA . GLY A 1 304 ? 28.554 19.670 -14.349 1.00 62.16 304 GLY A CA 1
ATOM 2458 C C . GLY A 1 304 ? 27.820 20.777 -15.103 1.00 62.16 304 GLY A C 1
ATOM 2459 O O . GLY A 1 304 ? 26.946 21.413 -14.529 1.00 62.16 304 GLY A O 1
ATOM 2460 N N . ARG A 1 305 ? 28.189 21.072 -16.353 1.00 72.19 305 ARG A N 1
ATOM 2461 C CA . ARG A 1 305 ? 27.545 22.107 -17.168 1.00 72.19 305 ARG A CA 1
ATOM 2462 C C . ARG A 1 305 ? 27.226 21.586 -18.569 1.00 72.19 305 ARG A C 1
ATOM 2464 O O . ARG A 1 305 ? 27.991 20.770 -19.078 1.00 72.19 305 ARG A O 1
ATOM 2471 N N . PRO A 1 306 ? 26.154 22.081 -19.210 1.00 70.50 306 PRO A N 1
ATOM 2472 C CA . PRO A 1 306 ? 25.773 21.653 -20.550 1.00 70.50 306 PRO A CA 1
ATOM 2473 C C . PRO A 1 306 ? 26.867 21.970 -21.570 1.00 70.50 306 PRO A C 1
ATOM 2475 O O . PRO A 1 306 ? 27.273 23.125 -21.714 1.00 70.50 306 PRO A O 1
ATOM 2478 N N . MET A 1 307 ? 27.350 20.934 -22.247 1.00 69.12 307 MET A N 1
ATOM 2479 C CA . MET A 1 307 ? 28.318 21.031 -23.347 1.00 69.12 307 MET A CA 1
ATOM 2480 C C . MET A 1 307 ? 27.790 20.420 -24.644 1.00 69.12 307 MET A C 1
ATOM 2482 O O . MET A 1 307 ? 28.344 20.674 -25.709 1.00 69.12 307 MET A O 1
ATOM 2486 N N . GLU A 1 308 ? 26.716 19.644 -24.547 1.00 70.69 308 GLU A N 1
ATOM 2487 C CA . GLU A 1 308 ? 26.094 18.901 -25.629 1.00 70.69 308 GLU A CA 1
ATOM 2488 C C . GLU A 1 308 ? 24.572 18.999 -25.481 1.00 70.69 308 GLU A C 1
ATOM 2490 O O . GLU A 1 308 ? 24.041 19.177 -24.377 1.00 70.69 308 GLU A O 1
ATOM 2495 N N . ILE A 1 309 ? 23.869 18.894 -26.608 1.00 75.81 309 ILE A N 1
ATOM 2496 C CA . ILE A 1 309 ? 22.411 18.766 -26.640 1.00 75.81 309 ILE A CA 1
ATOM 2497 C C . ILE A 1 309 ? 22.090 17.275 -26.673 1.00 75.81 309 ILE A C 1
ATOM 2499 O O . ILE A 1 309 ? 22.548 16.565 -27.563 1.00 75.81 309 ILE A O 1
ATOM 2503 N N . GLN A 1 310 ? 21.271 16.821 -25.733 1.00 65.19 310 GLN A N 1
ATOM 2504 C CA . GLN A 1 310 ? 20.710 15.474 -25.713 1.00 65.19 310 GLN A CA 1
ATOM 2505 C C . GLN A 1 310 ? 19.180 15.556 -25.655 1.00 65.19 310 GLN A C 1
ATOM 2507 O O . GLN A 1 310 ? 18.596 16.639 -25.594 1.00 65.19 310 GLN A O 1
ATOM 2512 N N . THR A 1 311 ? 18.503 14.416 -25.692 1.00 63.38 311 THR A N 1
ATOM 2513 C CA . THR A 1 311 ? 17.050 14.327 -25.504 1.00 63.38 311 THR A CA 1
ATOM 2514 C C . THR A 1 311 ? 16.739 13.625 -24.197 1.00 63.38 311 THR A C 1
ATOM 2516 O O . THR A 1 311 ? 17.419 12.677 -23.809 1.00 63.38 311 THR A O 1
ATOM 2519 N N . CYS A 1 312 ? 15.706 14.095 -23.503 1.00 55.38 312 CYS A N 1
ATOM 2520 C CA . CYS A 1 312 ? 15.215 13.463 -22.295 1.00 55.38 312 CYS A CA 1
ATOM 2521 C C . CYS A 1 312 ? 14.823 12.015 -22.624 1.00 55.38 312 CYS A C 1
ATOM 2523 O O . CYS A 1 312 ? 13.938 11.821 -23.459 1.00 55.38 312 CYS A O 1
ATOM 2525 N N . PRO A 1 313 ? 15.402 11.006 -21.951 1.00 47.38 313 PRO A N 1
ATOM 2526 C CA . PRO A 1 313 ? 15.130 9.600 -22.255 1.00 47.38 313 PRO A CA 1
ATOM 2527 C C . PRO A 1 313 ? 13.708 9.165 -21.870 1.00 47.38 313 PRO A C 1
ATOM 2529 O O . PRO A 1 313 ? 13.302 8.055 -22.189 1.00 47.38 313 PRO A O 1
ATOM 2532 N N . VAL A 1 314 ? 12.959 10.022 -21.164 1.00 46.56 314 VAL A N 1
ATOM 2533 C CA . VAL A 1 314 ? 11.595 9.738 -20.700 1.00 46.56 314 VAL A CA 1
ATOM 2534 C C . VAL A 1 314 ? 10.532 10.376 -21.593 1.00 46.56 314 VAL A C 1
ATOM 2536 O O . VAL A 1 314 ? 9.484 9.782 -21.799 1.00 46.56 314 VAL A O 1
ATOM 2539 N N . CYS A 1 315 ? 10.759 11.593 -22.098 1.00 51.44 315 CYS A N 1
ATOM 2540 C CA . CYS A 1 315 ? 9.725 12.344 -22.824 1.00 51.44 315 CYS A CA 1
ATOM 2541 C C . CYS A 1 315 ? 10.185 12.970 -24.141 1.00 51.44 315 CYS A C 1
ATOM 2543 O O . CYS A 1 315 ? 9.469 13.804 -24.684 1.00 51.44 315 CYS A O 1
ATOM 2545 N N . GLY A 1 316 ? 11.401 12.678 -24.604 1.00 56.19 316 GLY A N 1
ATOM 2546 C CA . GLY A 1 316 ? 11.920 13.150 -25.892 1.00 56.19 316 GLY A CA 1
ATOM 2547 C C . GLY A 1 316 ? 12.276 14.643 -25.982 1.00 56.19 316 GLY A C 1
ATOM 2548 O O . GLY A 1 316 ? 12.946 15.046 -26.929 1.00 56.19 316 GLY A O 1
ATOM 2549 N N . GLU A 1 317 ? 11.894 15.470 -25.003 1.00 69.50 317 GLU A N 1
ATOM 2550 C CA . GLU A 1 317 ? 12.227 16.905 -24.966 1.00 69.50 317 GLU A CA 1
ATOM 2551 C C . GLU A 1 317 ? 13.736 17.166 -24.968 1.00 69.50 317 GLU A C 1
ATOM 2553 O O . GLU A 1 317 ? 14.509 16.416 -24.372 1.00 69.50 317 GLU A O 1
ATOM 2558 N N . LYS A 1 318 ? 14.173 18.270 -25.582 1.00 73.12 318 LYS A N 1
ATOM 2559 C CA . LYS A 1 318 ? 15.601 18.623 -25.634 1.00 73.12 318 LYS A CA 1
ATOM 2560 C C . LYS A 1 318 ? 16.132 18.968 -24.240 1.00 73.12 318 LYS A C 1
ATOM 2562 O O . LYS A 1 318 ? 15.569 19.822 -23.555 1.00 73.12 318 LYS A O 1
ATOM 2567 N N . ILE A 1 319 ? 17.242 18.343 -23.860 1.00 75.75 319 ILE A N 1
ATOM 2568 C CA . ILE A 1 319 ? 17.979 18.556 -22.611 1.00 75.75 319 ILE A CA 1
ATOM 2569 C C . ILE A 1 319 ? 19.425 18.977 -22.896 1.00 75.75 319 ILE A C 1
ATOM 2571 O O . ILE A 1 319 ? 19.988 18.660 -23.941 1.00 75.75 319 ILE A O 1
ATOM 2575 N N . GLY A 1 320 ? 20.045 19.702 -21.965 1.00 72.69 320 GLY A N 1
ATOM 2576 C CA . GLY A 1 320 ? 21.398 20.244 -22.165 1.00 72.69 320 GLY A CA 1
ATOM 2577 C C . GLY A 1 320 ? 21.452 21.450 -23.123 1.00 72.69 320 GLY A C 1
ATOM 2578 O O . GLY A 1 320 ? 20.441 22.121 -23.319 1.00 72.69 320 GLY A O 1
ATOM 2579 N N . GLU A 1 321 ? 22.647 21.763 -23.643 1.00 76.38 321 GLU A N 1
ATOM 2580 C CA . GLU A 1 321 ? 22.972 22.765 -24.683 1.00 76.38 321 GLU A CA 1
ATOM 2581 C C . GLU A 1 321 ? 24.488 22.747 -24.980 1.00 76.38 321 GLU A C 1
ATOM 2583 O O . GLU A 1 321 ? 25.270 22.176 -24.225 1.00 76.38 321 GLU A O 1
ATOM 2588 N N . ILE A 1 322 ? 24.907 23.448 -26.037 1.00 62.28 322 ILE A N 1
ATOM 2589 C CA . ILE A 1 322 ? 26.299 23.833 -26.315 1.00 62.28 322 ILE A CA 1
ATOM 2590 C C . ILE A 1 322 ? 26.647 25.181 -25.642 1.00 62.28 322 ILE A C 1
ATOM 2592 O O . ILE A 1 322 ? 25.797 26.057 -25.502 1.00 62.28 322 ILE A O 1
ATOM 2596 N N . ASN A 1 323 ? 27.915 25.392 -25.266 1.00 71.88 323 ASN A N 1
ATOM 2597 C CA . ASN A 1 323 ? 28.441 26.638 -24.663 1.00 71.88 323 ASN A CA 1
ATOM 2598 C C . ASN A 1 323 ? 27.956 26.990 -23.236 1.00 71.88 323 ASN A C 1
ATOM 2600 O O . ASN A 1 323 ? 27.850 28.173 -22.899 1.00 71.88 323 ASN A O 1
ATOM 2604 N N . PHE A 1 324 ? 27.717 26.004 -22.363 1.00 69.81 324 PHE A N 1
ATOM 2605 C CA . PHE A 1 324 ? 27.430 26.214 -20.931 1.00 69.81 324 PHE A CA 1
ATOM 2606 C C . PHE A 1 324 ? 26.136 26.982 -20.604 1.00 69.81 324 PHE A C 1
ATOM 2608 O O . PHE A 1 324 ? 25.978 27.457 -19.473 1.00 69.81 324 PHE A O 1
ATOM 2615 N N . LYS A 1 325 ? 25.217 27.124 -21.562 1.00 69.50 325 LYS A N 1
ATOM 2616 C CA . LYS A 1 325 ? 23.872 27.687 -21.357 1.00 69.50 325 LYS A CA 1
ATOM 2617 C C . LYS A 1 325 ? 22.836 26.562 -21.338 1.00 69.50 325 LYS A C 1
ATOM 2619 O O . LYS A 1 325 ? 23.162 25.436 -21.672 1.00 69.50 325 LYS A O 1
ATOM 2624 N N . LEU A 1 326 ? 21.648 26.820 -20.799 1.00 76.12 326 LEU A N 1
ATOM 2625 C CA . LEU A 1 326 ? 20.557 25.843 -20.772 1.00 76.12 326 LEU A CA 1
ATOM 2626 C C . LEU A 1 326 ? 19.506 26.244 -21.793 1.00 76.12 326 LEU A C 1
ATOM 2628 O O . LEU A 1 326 ? 19.045 27.389 -21.774 1.00 76.12 326 LEU A O 1
ATOM 2632 N N . ILE A 1 327 ? 19.057 25.270 -22.587 1.00 77.94 327 ILE A N 1
ATOM 2633 C CA . ILE A 1 327 ? 17.887 25.426 -23.449 1.00 77.94 327 ILE A CA 1
ATOM 2634 C C . ILE A 1 327 ? 16.688 25.873 -22.606 1.00 77.94 327 ILE A C 1
ATOM 2636 O O . ILE A 1 327 ? 16.442 25.350 -21.516 1.00 77.94 327 ILE A O 1
ATOM 2640 N N . ALA A 1 328 ? 15.914 26.825 -23.133 1.00 71.75 328 ALA A N 1
ATOM 2641 C CA . ALA A 1 328 ? 14.716 27.347 -22.485 1.00 71.75 328 ALA A CA 1
ATOM 2642 C C . ALA A 1 328 ? 13.771 26.215 -22.039 1.00 71.75 328 ALA A C 1
ATOM 2644 O O . ALA A 1 328 ? 13.443 25.323 -22.817 1.00 71.75 328 ALA A O 1
ATOM 2645 N N . GLY A 1 329 ? 13.348 26.253 -20.772 1.00 69.06 329 GLY A N 1
ATOM 2646 C CA . GLY A 1 329 ? 12.522 25.213 -20.148 1.00 69.06 329 GLY A CA 1
ATOM 2647 C C . GLY A 1 329 ? 13.316 24.147 -19.385 1.00 69.06 329 GLY A C 1
ATOM 2648 O O . GLY A 1 329 ? 12.757 23.531 -18.482 1.00 69.06 329 GLY A O 1
ATOM 2649 N N . ASN A 1 330 ? 14.615 23.978 -19.656 1.00 78.00 330 ASN A N 1
ATOM 2650 C CA . ASN A 1 330 ? 15.490 23.182 -18.798 1.00 78.00 330 ASN A CA 1
ATOM 2651 C C . ASN A 1 330 ? 15.917 24.010 -17.591 1.00 78.00 330 ASN A C 1
ATOM 2653 O O . ASN A 1 330 ? 16.339 25.161 -17.721 1.00 78.00 330 ASN A O 1
ATOM 2657 N N . VAL A 1 331 ? 15.836 23.416 -16.408 1.00 78.06 331 VAL A N 1
ATOM 2658 C CA . VAL A 1 331 ? 16.194 24.091 -15.160 1.00 78.06 331 VAL A CA 1
ATOM 2659 C C . VAL A 1 331 ? 17.274 23.304 -14.440 1.00 78.06 331 VAL A C 1
ATOM 2661 O O . VAL A 1 331 ? 17.186 22.087 -14.302 1.00 78.06 331 VAL A O 1
ATOM 2664 N N . GLU A 1 332 ? 18.321 24.000 -13.994 1.00 74.19 332 GLU A N 1
ATOM 2665 C CA . GLU A 1 332 ? 19.296 23.417 -13.071 1.00 74.19 332 GLU A CA 1
ATOM 2666 C C . GLU A 1 332 ? 18.566 23.043 -11.786 1.00 74.19 332 GLU A C 1
ATOM 2668 O O . GLU A 1 332 ? 17.968 23.903 -11.134 1.00 74.19 332 GLU A O 1
ATOM 2673 N N . ASP A 1 333 ? 18.631 21.764 -11.420 1.00 64.69 333 ASP A N 1
ATOM 2674 C CA . ASP A 1 333 ? 18.111 21.246 -10.161 1.00 64.69 333 ASP A CA 1
ATOM 2675 C C . ASP A 1 333 ? 19.117 21.581 -9.051 1.00 64.69 333 ASP A C 1
ATOM 2677 O O . ASP A 1 333 ? 19.741 20.720 -8.422 1.00 64.69 333 ASP A O 1
ATOM 2681 N N . LYS A 1 334 ? 19.310 22.893 -8.850 1.00 56.56 334 LYS A N 1
ATOM 2682 C CA . LYS A 1 334 ? 19.881 23.458 -7.628 1.00 56.56 334 LYS A CA 1
ATOM 2683 C C . LYS A 1 334 ? 19.007 22.916 -6.513 1.00 56.56 334 LYS A C 1
ATOM 2685 O O . LYS A 1 334 ? 17.799 23.056 -6.627 1.00 56.56 334 LYS A O 1
ATOM 2690 N N . ALA A 1 335 ? 19.602 22.256 -5.523 1.00 46.53 335 ALA A N 1
ATOM 2691 C CA . ALA A 1 335 ? 18.964 21.452 -4.475 1.00 46.53 335 ALA A CA 1
ATOM 2692 C C . ALA A 1 335 ? 17.881 22.182 -3.637 1.00 46.53 335 ALA A C 1
ATOM 2694 O O . ALA A 1 335 ? 18.021 22.364 -2.435 1.00 46.53 335 ALA A O 1
ATOM 2695 N N . THR A 1 336 ? 16.802 22.608 -4.286 1.00 41.56 336 THR A N 1
ATOM 2696 C CA . THR A 1 336 ? 15.652 23.360 -3.781 1.00 41.56 336 THR A CA 1
ATOM 2697 C C . THR A 1 336 ? 14.460 23.230 -4.746 1.00 41.56 336 THR A C 1
ATOM 2699 O O . THR A 1 336 ? 13.606 24.114 -4.809 1.00 41.56 336 THR A O 1
ATOM 2702 N N . VAL A 1 337 ? 14.325 22.127 -5.498 1.00 41.81 337 VAL A N 1
ATOM 2703 C CA . VAL A 1 337 ? 13.036 21.813 -6.137 1.00 41.81 337 VAL A CA 1
ATOM 2704 C C . VAL A 1 337 ? 12.072 21.308 -5.063 1.00 41.81 337 VAL A C 1
ATOM 2706 O O . VAL A 1 337 ? 11.981 20.125 -4.765 1.00 41.81 337 VAL A O 1
ATOM 2709 N N . SER A 1 338 ? 11.370 22.283 -4.479 1.00 45.50 338 SER A N 1
ATOM 2710 C CA . SER A 1 338 ? 9.984 22.209 -4.012 1.00 45.50 338 SER A CA 1
ATOM 2711 C C . SER A 1 338 ? 9.628 20.987 -3.155 1.00 45.50 338 SER A C 1
ATOM 2713 O O . SER A 1 338 ? 8.725 20.215 -3.486 1.00 45.50 338 SER A O 1
ATOM 2715 N N . VAL A 1 339 ? 10.219 20.893 -1.966 1.00 54.22 339 VAL A N 1
ATOM 2716 C CA . VAL A 1 339 ? 9.512 20.252 -0.853 1.00 54.22 339 VAL A CA 1
ATOM 2717 C C . VAL A 1 339 ? 8.267 21.097 -0.595 1.00 54.22 339 VAL A C 1
ATOM 2719 O O . VAL A 1 339 ? 8.360 22.244 -0.155 1.00 54.22 339 VAL A O 1
ATOM 2722 N N . LYS A 1 340 ? 7.095 20.575 -0.953 1.00 65.44 340 LYS A N 1
ATOM 2723 C CA . LYS A 1 340 ? 5.843 21.319 -0.819 1.00 65.44 340 LYS A CA 1
ATOM 2724 C C . LYS A 1 340 ? 5.467 21.403 0.661 1.00 65.44 340 LYS A C 1
ATOM 2726 O O . LYS A 1 340 ? 5.233 20.383 1.302 1.00 65.44 340 LYS A O 1
ATOM 2731 N N . THR A 1 341 ? 5.405 22.621 1.191 1.00 82.06 341 THR A N 1
ATOM 2732 C CA . THR A 1 341 ? 4.758 22.900 2.479 1.00 82.06 341 THR A CA 1
ATOM 2733 C C . THR A 1 341 ? 3.244 22.711 2.359 1.00 82.06 341 THR A C 1
ATOM 2735 O O . THR A 1 341 ? 2.679 22.776 1.260 1.00 82.06 341 THR A O 1
ATOM 2738 N N . GLY A 1 342 ? 2.574 22.518 3.493 1.00 86.81 342 GLY A N 1
ATOM 2739 C CA . GLY A 1 342 ? 1.131 22.290 3.548 1.00 86.81 342 GLY A CA 1
ATOM 2740 C C . GLY A 1 342 ? 0.719 20.830 3.337 1.00 86.81 342 GLY A C 1
ATOM 2741 O O . GLY A 1 342 ? 1.508 19.903 3.516 1.00 86.81 342 GLY A O 1
ATOM 2742 N N . HIS A 1 343 ? -0.557 20.631 3.013 1.00 91.19 343 HIS A N 1
ATOM 2743 C CA . HIS A 1 343 ? -1.193 19.327 2.848 1.00 91.19 343 HIS A CA 1
ATOM 2744 C C . HIS A 1 343 ? -1.180 18.925 1.372 1.00 91.19 343 HIS A C 1
ATOM 2746 O O . HIS A 1 343 ? -1.717 19.627 0.516 1.00 91.19 343 HIS A O 1
ATOM 2752 N N . ILE A 1 344 ? -0.514 17.814 1.063 1.00 85.75 344 ILE A N 1
ATOM 2753 C CA . ILE A 1 344 ? -0.215 17.392 -0.316 1.00 85.75 344 ILE A CA 1
ATOM 2754 C C . ILE A 1 344 ? -0.876 16.063 -0.695 1.00 85.75 344 ILE A C 1
ATOM 2756 O O . ILE A 1 344 ? -0.510 15.463 -1.704 1.00 85.75 344 ILE A O 1
ATOM 2760 N N . LEU A 1 345 ? -1.829 15.587 0.108 1.00 82.38 345 LEU A N 1
ATOM 2761 C CA . LEU A 1 345 ? -2.566 14.359 -0.186 1.00 82.38 345 LEU A CA 1
ATOM 2762 C C . LEU A 1 345 ? -3.768 14.677 -1.078 1.00 82.38 345 LEU A C 1
ATOM 2764 O O . LEU A 1 345 ? -4.444 15.678 -0.859 1.00 82.38 345 LEU A O 1
ATOM 2768 N N . GLY A 1 346 ? -4.038 13.809 -2.057 1.00 78.12 346 GLY A N 1
ATOM 2769 C CA . GLY A 1 346 ? -5.228 13.868 -2.911 1.00 78.12 346 GLY A CA 1
ATOM 2770 C C . GLY A 1 346 ? -6.508 13.418 -2.196 1.00 78.12 346 GLY A C 1
ATOM 2771 O O . GLY A 1 346 ? -6.661 13.573 -0.983 1.00 78.12 346 GLY A O 1
ATOM 2772 N N . THR A 1 347 ? -7.437 12.837 -2.955 1.00 79.88 347 THR A N 1
ATOM 2773 C CA . THR A 1 347 ? -8.677 12.242 -2.427 1.00 79.88 347 THR A CA 1
ATOM 2774 C C . THR A 1 347 ? -8.399 11.204 -1.338 1.00 79.88 347 THR A C 1
ATOM 2776 O O . THR A 1 347 ? -7.358 10.550 -1.351 1.00 79.88 347 THR A O 1
ATOM 2779 N N . ALA A 1 348 ? -9.354 11.000 -0.427 1.00 77.00 348 ALA A N 1
ATOM 2780 C CA . ALA A 1 348 ? -9.222 10.044 0.676 1.00 77.00 348 ALA A CA 1
ATOM 2781 C C . ALA A 1 348 ? -9.178 8.565 0.236 1.00 77.00 348 ALA A C 1
ATOM 2783 O O . ALA A 1 348 ? -8.880 7.702 1.058 1.00 77.00 348 ALA A O 1
ATOM 2784 N N . ILE A 1 349 ? -9.444 8.263 -1.041 1.00 67.44 349 ILE A N 1
ATOM 2785 C CA . ILE A 1 349 ? -9.397 6.905 -1.595 1.00 67.44 349 ILE A CA 1
ATOM 2786 C C . ILE A 1 349 ? -7.973 6.352 -1.487 1.00 67.44 349 ILE A C 1
ATOM 2788 O O . ILE A 1 349 ? -7.023 6.921 -2.029 1.00 67.44 349 ILE A O 1
ATOM 2792 N N . ARG A 1 350 ? -7.840 5.227 -0.783 1.00 64.62 350 ARG A N 1
ATOM 2793 C CA . ARG A 1 350 ? -6.586 4.494 -0.614 1.00 64.62 350 ARG A CA 1
ATOM 2794 C C . ARG A 1 350 ? -6.763 3.085 -1.151 1.00 64.62 350 ARG A C 1
ATOM 2796 O O . ARG A 1 350 ? -7.355 2.243 -0.486 1.00 64.62 350 ARG A O 1
ATOM 2803 N N . ASP A 1 351 ? -6.206 2.825 -2.323 1.00 45.16 351 ASP A N 1
ATOM 2804 C CA . ASP A 1 351 ? -5.985 1.453 -2.770 1.00 45.16 351 ASP A CA 1
ATOM 2805 C C . ASP A 1 351 ? -4.655 0.971 -2.182 1.00 45.16 351 ASP A C 1
ATOM 2807 O O . ASP A 1 351 ? -3.687 1.723 -2.224 1.00 45.16 351 ASP A O 1
ATOM 2811 N N . GLY A 1 352 ? -4.571 -0.260 -1.662 1.00 50.94 352 GLY A N 1
ATOM 2812 C CA . GLY A 1 352 ? -3.339 -0.985 -1.278 1.00 50.94 352 GLY A CA 1
ATOM 2813 C C . GLY A 1 352 ? -2.714 -0.714 0.109 1.00 50.94 352 GLY A C 1
ATOM 2814 O O . GLY A 1 352 ? -3.326 -0.105 0.979 1.00 50.94 352 GLY A O 1
ATOM 2815 N N . VAL A 1 353 ? -1.492 -1.234 0.322 1.00 54.31 353 VAL A N 1
ATOM 2816 C CA . VAL A 1 353 ? -0.777 -1.253 1.621 1.00 54.31 353 VAL A CA 1
ATOM 2817 C C . VAL A 1 353 ? -0.415 0.158 2.112 1.00 54.31 353 VAL A C 1
ATOM 2819 O O . VAL A 1 353 ? 0.045 0.997 1.335 1.00 54.31 353 VAL A O 1
ATOM 2822 N N . ILE A 1 354 ? -0.603 0.413 3.413 1.00 63.28 354 ILE A N 1
ATOM 2823 C CA . ILE A 1 354 ? -0.262 1.680 4.075 1.00 63.28 354 ILE A CA 1
ATOM 2824 C C . ILE A 1 354 ? 1.264 1.844 4.093 1.00 63.28 354 ILE A C 1
ATOM 2826 O O . ILE A 1 354 ? 1.951 1.198 4.882 1.00 63.28 354 ILE A O 1
ATOM 2830 N N . LYS A 1 355 ? 1.798 2.735 3.252 1.00 63.53 355 LYS A N 1
ATOM 2831 C CA . LYS A 1 355 ? 3.206 3.144 3.321 1.00 63.53 355 LYS A CA 1
ATOM 2832 C C . LYS A 1 355 ? 3.359 4.195 4.418 1.00 63.53 355 LYS A C 1
ATOM 2834 O O . LYS A 1 355 ? 2.811 5.293 4.308 1.00 63.53 355 LYS A O 1
ATOM 2839 N N . ALA A 1 356 ? 4.051 3.831 5.491 1.00 69.56 356 ALA A N 1
ATOM 2840 C CA . ALA A 1 356 ? 4.431 4.778 6.527 1.00 69.56 356 ALA A CA 1
ATOM 2841 C C . ALA A 1 356 ? 5.598 5.655 6.050 1.00 69.56 356 ALA A C 1
ATOM 2843 O O . ALA A 1 356 ? 6.367 5.269 5.170 1.00 69.56 356 ALA A O 1
ATOM 2844 N N . GLU A 1 357 ? 5.718 6.845 6.627 1.00 72.25 357 GLU A N 1
ATOM 2845 C CA . GLU A 1 357 ? 6.742 7.824 6.266 1.00 72.25 357 GLU A CA 1
ATOM 2846 C C . GLU A 1 357 ? 7.822 7.896 7.351 1.00 72.25 357 GLU A C 1
ATOM 2848 O O . GLU A 1 357 ? 7.506 7.827 8.541 1.00 72.25 357 GLU A O 1
ATOM 2853 N N . ARG A 1 358 ? 9.084 8.102 6.944 1.00 71.75 358 ARG A N 1
ATOM 2854 C CA . ARG A 1 358 ? 10.201 8.505 7.825 1.00 71.75 358 ARG A CA 1
ATOM 2855 C C . ARG A 1 358 ? 10.360 7.643 9.091 1.00 71.75 358 ARG A C 1
ATOM 2857 O O . ARG A 1 358 ? 10.475 8.163 10.200 1.00 71.75 358 ARG A O 1
ATOM 2864 N N . ASN A 1 359 ? 10.400 6.322 8.906 1.00 67.31 359 ASN A N 1
ATOM 2865 C CA . ASN A 1 359 ? 10.626 5.309 9.950 1.00 67.31 359 ASN A CA 1
ATOM 2866 C C . ASN A 1 359 ? 9.554 5.237 11.053 1.00 67.31 359 ASN A C 1
ATOM 2868 O O . ASN A 1 359 ? 9.779 4.606 12.084 1.00 67.31 359 ASN A O 1
ATOM 2872 N N . LEU A 1 360 ? 8.381 5.845 10.859 1.00 72.88 360 LEU A N 1
ATOM 2873 C CA . LEU A 1 360 ? 7.229 5.571 11.716 1.00 72.88 360 LEU A CA 1
ATOM 2874 C C . LEU A 1 360 ? 6.637 4.201 11.366 1.00 72.88 360 LEU A C 1
ATOM 2876 O O . LEU A 1 360 ? 6.584 3.828 10.196 1.00 72.88 360 LEU A O 1
ATOM 2880 N N . SER A 1 361 ? 6.122 3.471 12.359 1.00 76.81 361 SER A N 1
ATOM 2881 C CA . SER A 1 361 ? 5.274 2.311 12.058 1.00 76.81 361 SER A CA 1
ATOM 2882 C C . SER A 1 361 ? 3.940 2.779 11.449 1.00 76.81 361 SER A C 1
ATOM 2884 O O . SER A 1 361 ? 3.491 3.900 11.737 1.00 76.81 361 SER A O 1
ATOM 2886 N N . PRO A 1 362 ? 3.249 1.938 10.655 1.00 80.81 362 PRO A N 1
ATOM 2887 C CA . PRO A 1 362 ? 1.946 2.280 10.084 1.00 80.81 362 PRO A CA 1
ATOM 2888 C C . PRO A 1 362 ? 0.926 2.749 11.129 1.00 80.81 362 PRO A C 1
ATOM 2890 O O . PRO A 1 362 ? 0.158 3.672 10.870 1.00 80.81 362 PRO A O 1
ATOM 2893 N N . THR A 1 363 ? 0.939 2.167 12.333 1.00 86.62 363 THR A N 1
ATOM 2894 C CA . THR A 1 363 ? 0.049 2.565 13.437 1.00 86.62 363 THR A CA 1
ATOM 2895 C C . THR A 1 363 ? 0.313 4.002 13.889 1.00 86.62 363 THR A C 1
ATOM 2897 O O . THR A 1 363 ? -0.611 4.817 13.916 1.00 86.62 363 THR A O 1
ATOM 2900 N N . TYR A 1 364 ? 1.564 4.339 14.221 1.00 88.62 364 TYR A N 1
ATOM 2901 C CA . TYR A 1 364 ? 1.906 5.676 14.722 1.00 88.62 364 TYR A CA 1
ATOM 2902 C C . TYR A 1 364 ? 1.690 6.742 13.653 1.00 88.62 364 TYR A C 1
ATOM 2904 O O . TYR A 1 364 ? 1.098 7.786 13.919 1.00 88.62 364 TYR A O 1
ATOM 2912 N N . PHE A 1 365 ? 2.096 6.440 12.422 1.00 89.75 365 PHE A N 1
ATOM 2913 C CA . PHE A 1 365 ? 1.876 7.292 11.264 1.00 89.75 365 PHE A CA 1
ATOM 2914 C C . PHE A 1 365 ? 0.396 7.647 11.065 1.00 89.75 365 PHE A C 1
ATOM 2916 O O . PHE A 1 365 ? 0.056 8.820 10.904 1.00 89.75 365 PHE A O 1
ATOM 2923 N N . LEU A 1 366 ? -0.499 6.657 11.113 1.00 92.56 366 LEU A N 1
ATOM 2924 C CA . LEU A 1 366 ? -1.933 6.893 10.959 1.00 92.56 366 LEU A CA 1
ATOM 2925 C C . LEU A 1 366 ? -2.527 7.683 12.130 1.00 92.56 366 LEU A C 1
ATOM 2927 O O . LEU A 1 366 ? -3.385 8.531 11.896 1.00 92.56 366 LEU A O 1
ATOM 2931 N N . ALA A 1 367 ? -2.061 7.449 13.360 1.00 95.06 367 ALA A N 1
ATOM 2932 C CA . ALA A 1 367 ? -2.503 8.202 14.533 1.00 95.06 367 ALA A CA 1
ATOM 2933 C C . ALA A 1 367 ? -2.105 9.686 14.436 1.00 95.06 367 ALA A C 1
ATOM 2935 O O . ALA A 1 367 ? -2.950 10.562 14.608 1.00 95.06 367 ALA A O 1
ATOM 2936 N N . VAL A 1 368 ? -0.850 9.991 14.074 1.00 95.00 368 VAL A N 1
ATOM 2937 C CA . VAL A 1 368 ? -0.413 11.381 13.833 1.00 95.00 368 VAL A CA 1
ATOM 2938 C C . VAL A 1 368 ? -1.246 12.021 12.724 1.00 95.00 368 VAL A C 1
ATOM 2940 O O . VAL A 1 368 ? -1.739 13.139 12.879 1.00 95.00 368 VAL A O 1
ATOM 2943 N N . ARG A 1 369 ? -1.435 11.309 11.607 1.00 94.94 369 ARG A N 1
ATOM 2944 C CA . ARG A 1 369 ? -2.201 11.809 10.463 1.00 94.94 369 ARG A CA 1
ATOM 2945 C C . ARG A 1 369 ? -3.653 12.120 10.837 1.00 94.94 369 ARG A C 1
ATOM 2947 O O . ARG A 1 369 ? -4.174 13.151 10.416 1.00 94.94 369 ARG A O 1
ATOM 2954 N N . LEU A 1 370 ? -4.275 11.273 11.658 1.00 97.19 370 LEU A N 1
ATOM 2955 C CA . LEU A 1 370 ? -5.619 11.485 12.188 1.00 97.19 370 LEU A CA 1
ATOM 2956 C C . LEU A 1 370 ? -5.710 12.813 12.955 1.00 97.19 370 LEU A C 1
ATOM 2958 O O . LEU A 1 370 ? -6.579 13.626 12.647 1.00 97.19 370 LEU A O 1
ATOM 2962 N N . PHE A 1 371 ? -4.794 13.073 13.895 1.00 97.50 371 PHE A N 1
ATOM 2963 C CA . PHE A 1 371 ? -4.811 14.311 14.685 1.00 97.50 371 PHE A CA 1
ATOM 2964 C C . PHE A 1 371 ? -4.505 15.561 13.858 1.00 97.50 371 PHE A C 1
ATOM 2966 O O . PHE A 1 371 ? -5.098 16.609 14.106 1.00 97.50 371 PHE A O 1
ATOM 2973 N N . ILE A 1 372 ? -3.645 15.460 12.840 1.00 96.75 372 ILE A N 1
ATOM 2974 C CA . ILE A 1 372 ? -3.418 16.558 11.890 1.00 96.75 372 ILE A CA 1
ATOM 2975 C C . ILE A 1 372 ? -4.705 16.884 11.127 1.00 96.75 372 ILE A C 1
ATOM 2977 O O . ILE A 1 372 ? -5.082 18.052 11.044 1.00 96.75 372 ILE A O 1
ATOM 2981 N N . HIS A 1 373 ? -5.417 15.876 10.616 1.00 97.38 373 HIS A N 1
ATOM 2982 C CA . HIS A 1 373 ? -6.687 16.100 9.925 1.00 97.38 373 HIS A CA 1
ATOM 2983 C C . HIS A 1 373 ? -7.780 16.638 10.859 1.00 97.38 373 HIS A C 1
ATOM 2985 O O . HIS A 1 373 ? -8.524 17.526 10.451 1.00 97.38 373 HIS A O 1
ATOM 2991 N N . MET A 1 374 ? -7.848 16.177 12.114 1.00 97.81 374 MET A N 1
ATOM 2992 C CA . MET A 1 374 ? -8.751 16.745 13.124 1.00 97.81 374 MET A CA 1
ATOM 2993 C C . MET A 1 374 ? -8.426 18.216 13.409 1.00 97.81 374 MET A C 1
ATOM 2995 O O . MET A 1 374 ? -9.325 19.051 13.405 1.00 97.81 374 MET A O 1
ATOM 2999 N N . ALA A 1 375 ? -7.149 18.563 13.588 1.00 96.88 375 ALA A N 1
ATOM 3000 C CA . ALA A 1 375 ? -6.728 19.946 13.805 1.00 96.88 375 ALA A CA 1
ATOM 3001 C C . ALA A 1 375 ? -7.063 20.848 12.607 1.00 96.88 375 ALA A C 1
ATOM 3003 O O . ALA A 1 375 ? -7.563 21.957 12.782 1.00 96.88 375 ALA A O 1
ATOM 3004 N N . MET A 1 376 ? -6.844 20.355 11.385 1.00 96.56 376 MET A N 1
ATOM 3005 C CA . MET A 1 376 ? -7.234 21.055 10.160 1.00 96.56 376 MET A CA 1
ATOM 3006 C C . MET A 1 376 ? -8.753 21.217 10.035 1.00 96.56 376 MET A C 1
ATOM 3008 O O . MET A 1 376 ? -9.200 22.243 9.530 1.00 96.56 376 MET A O 1
ATOM 3012 N N . LEU A 1 377 ? -9.548 20.240 10.490 1.00 96.69 377 LEU A N 1
ATOM 3013 C CA . LEU A 1 377 ? -11.012 20.274 10.399 1.00 96.69 377 LEU A CA 1
ATOM 3014 C C . LEU A 1 377 ? -11.610 21.424 11.222 1.00 96.69 377 LEU A C 1
ATOM 3016 O O . LEU A 1 377 ? -12.581 22.045 10.792 1.00 96.69 377 LEU A O 1
ATOM 3020 N N . PHE A 1 378 ? -11.008 21.724 12.375 1.00 95.19 378 PHE A N 1
ATOM 3021 C CA . PHE A 1 378 ? -11.392 22.854 13.227 1.00 95.19 378 PHE A CA 1
ATOM 3022 C C . PHE A 1 378 ? -10.791 24.196 12.783 1.00 95.19 378 PHE A C 1
ATOM 3024 O O . PHE A 1 378 ? -11.213 25.243 13.269 1.00 95.19 378 PHE A O 1
ATOM 3031 N N . GLY A 1 379 ? -9.832 24.180 11.854 1.00 93.56 379 GLY A N 1
ATOM 3032 C CA . GLY A 1 379 ? -9.157 25.374 11.359 1.00 93.56 379 GLY A CA 1
ATOM 3033 C C . GLY A 1 379 ? -10.038 26.275 10.481 1.00 93.56 379 GLY A C 1
ATOM 3034 O O . GLY A 1 379 ? -10.976 25.804 9.830 1.00 93.56 379 GLY A O 1
ATOM 3035 N N . PRO A 1 380 ? -9.728 27.583 10.362 1.00 93.19 380 PRO A N 1
ATOM 3036 C CA . PRO A 1 380 ? -10.481 28.482 9.492 1.00 93.19 380 PRO A CA 1
ATOM 3037 C C . PRO A 1 380 ? -10.425 28.047 8.025 1.00 93.19 380 PRO A C 1
ATOM 3039 O O . PRO A 1 380 ? -9.354 28.028 7.411 1.00 93.19 380 PRO A O 1
ATOM 3042 N N . THR A 1 381 ? -11.593 27.792 7.426 1.00 90.62 381 THR A N 1
ATOM 3043 C CA . THR A 1 381 ? -11.740 27.192 6.086 1.00 90.62 381 THR A CA 1
ATOM 3044 C C . THR A 1 381 ? -10.871 27.857 5.023 1.00 90.62 381 THR A C 1
ATOM 3046 O O . THR A 1 381 ? -10.225 27.170 4.243 1.00 90.62 381 THR A O 1
ATOM 3049 N N . ARG A 1 382 ? -10.795 29.196 5.002 1.00 90.12 382 ARG A N 1
ATOM 3050 C CA . ARG A 1 382 ? -9.981 29.932 4.018 1.00 90.12 382 ARG A CA 1
ATOM 3051 C C . ARG A 1 382 ? -8.483 29.650 4.151 1.00 90.12 382 ARG A C 1
ATOM 3053 O O . ARG A 1 382 ? -7.805 29.517 3.139 1.00 90.12 382 ARG A O 1
ATOM 3060 N N . GLN A 1 383 ? -7.968 29.580 5.378 1.00 91.56 383 GLN A N 1
ATOM 3061 C CA . GLN A 1 383 ? -6.545 29.333 5.614 1.00 91.56 383 GLN A CA 1
ATOM 3062 C C . GLN A 1 383 ? -6.195 27.861 5.375 1.00 91.56 383 GLN A C 1
ATOM 3064 O O . GLN A 1 383 ? -5.169 27.573 4.764 1.00 91.56 383 GLN A O 1
ATOM 3069 N N . ILE A 1 384 ? -7.074 26.942 5.788 1.00 93.75 384 ILE A N 1
ATOM 3070 C CA . ILE A 1 384 ? -6.898 25.503 5.562 1.00 93.75 384 ILE A CA 1
ATOM 3071 C C . ILE A 1 384 ? -6.975 25.165 4.069 1.00 93.75 384 ILE A C 1
ATOM 3073 O O . ILE A 1 384 ? -6.119 24.448 3.558 1.00 93.75 384 ILE A O 1
ATOM 3077 N N . ASN A 1 385 ? -7.913 25.760 3.328 1.00 91.50 385 ASN A N 1
ATOM 3078 C CA . ASN A 1 385 ? -7.984 25.587 1.877 1.00 91.50 385 ASN A CA 1
ATOM 3079 C C . ASN A 1 385 ? -6.695 26.057 1.175 1.00 91.50 385 ASN A C 1
ATOM 3081 O O . ASN A 1 385 ? -6.258 25.445 0.212 1.00 91.50 385 ASN A O 1
ATOM 3085 N N . ALA A 1 386 ? -6.039 27.108 1.684 1.00 89.88 386 ALA A N 1
ATOM 3086 C CA . ALA A 1 386 ? -4.800 27.635 1.104 1.00 89.88 386 ALA A CA 1
ATOM 3087 C C . ALA A 1 386 ? -3.570 26.723 1.303 1.00 89.88 386 ALA A C 1
ATOM 3089 O O . ALA A 1 386 ? -2.574 26.865 0.585 1.00 89.88 386 ALA A O 1
ATOM 3090 N N . ILE A 1 387 ? -3.603 25.811 2.283 1.00 92.00 387 ILE A N 1
ATOM 3091 C CA . ILE A 1 387 ? -2.507 24.859 2.523 1.00 92.00 387 ILE A CA 1
ATOM 3092 C C . ILE A 1 387 ? -2.723 23.510 1.838 1.00 92.00 387 ILE A C 1
ATOM 3094 O O . ILE A 1 387 ? -1.746 22.784 1.675 1.00 92.00 387 ILE A O 1
ATOM 3098 N N . ILE A 1 388 ? -3.945 23.193 1.404 1.00 90.38 388 ILE A N 1
ATOM 3099 C CA . ILE A 1 388 ? -4.256 22.002 0.605 1.00 90.38 388 ILE A CA 1
ATOM 3100 C C . ILE A 1 388 ? -3.796 22.255 -0.840 1.00 90.38 388 ILE A C 1
ATOM 3102 O O . ILE A 1 388 ? -4.192 23.228 -1.476 1.00 90.38 388 ILE A O 1
ATOM 3106 N N . LYS A 1 389 ? -2.885 21.419 -1.346 1.00 82.56 389 LYS A N 1
ATOM 3107 C CA . LYS A 1 389 ? -2.269 21.577 -2.673 1.00 82.56 389 LYS A CA 1
ATOM 3108 C C . LYS A 1 389 ? -3.042 20.962 -3.848 1.00 82.56 389 LYS A C 1
ATOM 3110 O O . LYS A 1 389 ? -2.838 21.472 -4.951 1.00 82.56 389 LYS A O 1
ATOM 3115 N N . PRO A 1 390 ? -3.894 19.927 -3.710 1.00 77.50 390 PRO A N 1
ATOM 3116 C CA . PRO A 1 390 ? -4.890 19.661 -4.743 1.00 77.50 390 PRO A CA 1
ATOM 3117 C C . PRO A 1 390 ? -6.020 20.691 -4.654 1.00 77.50 390 PRO A C 1
ATOM 3119 O O . PRO A 1 390 ? -6.608 20.885 -3.594 1.00 77.50 390 PRO A O 1
ATOM 3122 N N . GLU A 1 391 ? -6.345 21.341 -5.770 1.00 78.56 391 GLU A N 1
ATOM 3123 C CA . GLU A 1 391 ? -7.524 22.206 -5.825 1.00 78.56 391 GLU A CA 1
ATOM 3124 C C . GLU A 1 391 ? -8.796 21.368 -5.647 1.00 78.56 391 GLU A C 1
ATOM 3126 O O . GLU A 1 391 ? -9.071 20.448 -6.424 1.00 78.56 391 GLU A O 1
ATOM 3131 N N . LEU A 1 392 ? -9.576 21.699 -4.618 1.00 83.31 392 LEU A N 1
ATOM 3132 C CA . LEU A 1 392 ? -10.876 21.090 -4.363 1.00 83.31 392 LEU A CA 1
ATOM 3133 C C . LEU A 1 392 ? -11.899 21.705 -5.328 1.00 83.31 392 LEU A C 1
ATOM 3135 O O . LEU A 1 392 ? -12.216 22.887 -5.219 1.00 83.31 392 LEU A O 1
ATOM 3139 N N . LYS A 1 393 ? -12.388 20.916 -6.291 1.00 73.56 393 LYS A N 1
ATOM 3140 C CA . LYS A 1 393 ? -13.371 21.376 -7.289 1.00 73.56 393 LYS A CA 1
ATOM 3141 C C . LYS A 1 393 ? -14.811 21.255 -6.787 1.00 73.56 393 LYS A C 1
ATOM 3143 O O . LYS A 1 393 ? -15.523 22.251 -6.759 1.00 73.56 393 LYS A O 1
ATOM 3148 N N . ASP A 1 394 ? -15.195 20.058 -6.335 1.00 75.31 394 ASP A N 1
ATOM 3149 C CA . ASP A 1 394 ? -16.597 19.687 -6.066 1.00 75.31 394 ASP A CA 1
ATOM 3150 C C . ASP A 1 394 ? -16.851 19.223 -4.616 1.00 75.31 394 ASP A C 1
ATOM 3152 O O . ASP A 1 394 ? -17.870 18.603 -4.320 1.00 75.31 394 ASP A O 1
ATOM 3156 N N . THR A 1 395 ? -15.923 19.473 -3.688 1.00 82.62 395 THR A N 1
ATOM 3157 C CA . THR A 1 395 ? -16.006 18.980 -2.299 1.00 82.62 395 THR A CA 1
ATOM 3158 C C . THR A 1 395 ? -15.650 20.087 -1.318 1.00 82.62 395 THR A C 1
ATOM 3160 O O . THR A 1 395 ? -14.683 20.821 -1.533 1.00 82.62 395 THR A O 1
ATOM 3163 N N . SER A 1 396 ? -16.418 20.220 -0.231 1.00 90.00 396 SER A N 1
ATOM 3164 C CA . SER A 1 396 ? -16.085 21.182 0.818 1.00 90.00 396 SER A CA 1
ATOM 3165 C C . SER A 1 396 ? -14.815 20.749 1.562 1.00 90.00 396 SER A C 1
ATOM 3167 O O . SER A 1 396 ? -14.503 19.562 1.653 1.00 90.00 396 SER A O 1
ATOM 3169 N N . VAL A 1 397 ? -14.074 21.706 2.131 1.00 91.75 397 VAL A N 1
ATOM 3170 C CA . VAL A 1 397 ? -12.882 21.402 2.949 1.00 91.75 397 VAL A CA 1
ATOM 3171 C C . VAL A 1 397 ? -13.242 20.477 4.117 1.00 91.75 397 VAL A C 1
ATOM 3173 O O . VAL A 1 397 ? -12.474 19.579 4.453 1.00 91.75 397 VAL A O 1
ATOM 3176 N N . SER A 1 398 ? -14.416 20.679 4.723 1.00 92.50 398 SER A N 1
ATOM 3177 C CA . SER A 1 398 ? -14.896 19.862 5.838 1.00 92.50 398 SER A CA 1
ATOM 3178 C C . SER A 1 398 ? -15.184 18.427 5.408 1.00 92.50 398 SER A C 1
ATOM 3180 O O . SER A 1 398 ? -14.713 17.510 6.073 1.00 92.50 398 SER A O 1
ATOM 3182 N N . ASP A 1 399 ? -15.873 18.224 4.282 1.00 91.94 399 ASP A N 1
ATOM 3183 C CA . ASP A 1 399 ? -16.158 16.879 3.761 1.00 91.94 399 ASP A CA 1
ATOM 3184 C C . ASP A 1 399 ? -14.864 16.160 3.372 1.00 91.94 399 ASP A C 1
ATOM 3186 O O . ASP A 1 399 ? -14.636 15.025 3.785 1.00 91.94 399 ASP A O 1
ATOM 3190 N N . PHE A 1 400 ? -13.954 16.864 2.689 1.00 92.69 400 PHE A N 1
ATOM 3191 C CA . PHE A 1 400 ? -12.635 16.345 2.330 1.00 92.69 400 PHE A CA 1
ATOM 3192 C C . PHE A 1 400 ? -11.863 15.832 3.557 1.00 92.69 400 PHE A C 1
ATOM 3194 O O . PHE A 1 400 ? -11.327 14.723 3.544 1.00 92.69 400 PHE A O 1
ATOM 3201 N N . LEU A 1 401 ? -11.813 16.617 4.638 1.00 95.56 401 LEU A N 1
ATOM 3202 C CA . LEU A 1 401 ? -11.106 16.235 5.863 1.00 95.56 401 LEU A CA 1
ATOM 3203 C C . LEU A 1 401 ? -11.834 15.133 6.642 1.00 95.56 401 LEU A C 1
ATOM 3205 O O . LEU A 1 401 ? -11.175 14.239 7.173 1.00 95.56 401 LEU A O 1
ATOM 3209 N N . LEU A 1 402 ? -13.169 15.155 6.688 1.00 94.81 402 LEU A N 1
ATOM 3210 C CA . LEU A 1 402 ? -13.969 14.103 7.322 1.00 94.81 402 LEU A CA 1
ATOM 3211 C C . LEU A 1 402 ? -13.793 12.754 6.620 1.00 94.81 402 LEU A C 1
ATOM 3213 O O . LEU A 1 402 ? -13.666 11.735 7.301 1.00 94.81 402 LEU A O 1
ATOM 3217 N N . ASP A 1 403 ? -13.726 12.734 5.291 1.00 93.06 403 ASP A N 1
ATOM 3218 C CA . ASP A 1 403 ? -13.455 11.515 4.528 1.00 93.06 403 ASP A CA 1
ATOM 3219 C C . ASP A 1 403 ? -12.061 10.965 4.845 1.00 93.06 403 ASP A C 1
ATOM 3221 O O . ASP A 1 403 ? -11.908 9.772 5.121 1.00 93.06 403 ASP A O 1
ATOM 3225 N N . HIS A 1 404 ? -11.046 11.834 4.920 1.00 93.31 404 HIS A N 1
ATOM 3226 C CA . HIS A 1 404 ? -9.708 11.436 5.366 1.00 93.31 404 HIS A CA 1
ATOM 3227 C C . HIS A 1 404 ? -9.713 10.882 6.797 1.00 93.31 404 HIS A C 1
ATOM 3229 O O . HIS A 1 404 ? -9.064 9.865 7.043 1.00 93.31 404 HIS A O 1
ATOM 3235 N N . ILE A 1 405 ? -10.447 11.493 7.730 1.00 96.25 405 ILE A N 1
ATOM 3236 C CA . ILE A 1 405 ? -10.569 11.027 9.123 1.00 96.25 405 ILE A CA 1
ATOM 3237 C C . ILE A 1 405 ? -11.217 9.637 9.184 1.00 96.25 405 ILE A C 1
ATOM 3239 O O . ILE A 1 405 ? -10.667 8.740 9.826 1.00 96.25 405 ILE A O 1
ATOM 3243 N N . LYS A 1 406 ? -12.334 9.422 8.475 1.00 93.44 406 LYS A N 1
ATOM 3244 C CA . LYS A 1 406 ? -13.023 8.119 8.416 1.00 93.44 406 LYS A CA 1
ATOM 3245 C C . LYS A 1 406 ? -12.113 7.028 7.855 1.00 93.44 406 LYS A C 1
ATOM 3247 O O . LYS A 1 406 ? -11.994 5.960 8.453 1.00 93.44 406 LYS A O 1
ATOM 3252 N N . VAL A 1 407 ? -11.410 7.315 6.756 1.00 91.62 407 VAL A N 1
ATOM 3253 C CA . VAL A 1 407 ? -10.444 6.377 6.165 1.00 91.62 407 VAL A CA 1
ATOM 3254 C C . VAL A 1 407 ? -9.276 6.109 7.119 1.00 91.62 407 VAL A C 1
ATOM 3256 O O . VAL A 1 407 ? -8.824 4.976 7.225 1.00 91.62 407 VAL A O 1
ATOM 3259 N N . ASN A 1 408 ? -8.792 7.111 7.864 1.00 92.88 408 ASN A N 1
ATOM 3260 C CA . ASN A 1 408 ? -7.706 6.908 8.838 1.00 92.88 408 ASN A CA 1
ATOM 3261 C C . ASN A 1 408 ? -8.138 6.000 9.991 1.00 92.88 408 ASN A C 1
ATOM 3263 O O . ASN A 1 408 ? -7.341 5.169 10.415 1.00 92.88 408 ASN A O 1
ATOM 3267 N N . ILE A 1 409 ? -9.382 6.114 10.464 1.00 93.19 409 ILE A N 1
ATOM 3268 C CA . ILE A 1 409 ? -9.934 5.202 11.475 1.00 93.19 409 ILE A CA 1
ATOM 3269 C C . ILE A 1 409 ? -10.019 3.777 10.916 1.00 93.19 409 ILE A C 1
ATOM 3271 O O . ILE A 1 409 ? -9.544 2.851 11.569 1.00 93.19 409 ILE A O 1
ATOM 3275 N N . ALA A 1 410 ? -10.530 3.600 9.694 1.00 89.00 410 ALA A N 1
ATOM 3276 C CA . ALA A 1 410 ? -10.598 2.287 9.048 1.00 89.00 410 ALA A CA 1
ATOM 3277 C C . ALA A 1 410 ? -9.206 1.654 8.846 1.00 89.00 410 ALA A C 1
ATOM 3279 O O . ALA A 1 410 ? -9.014 0.460 9.079 1.00 89.00 410 ALA A O 1
ATOM 3280 N N . ASP A 1 411 ? -8.210 2.453 8.465 1.00 87.25 411 ASP A N 1
ATOM 3281 C CA . ASP A 1 411 ? -6.827 1.995 8.325 1.00 87.25 411 ASP A CA 1
ATOM 3282 C C . ASP A 1 411 ? -6.185 1.672 9.682 1.00 87.25 411 ASP A C 1
ATOM 3284 O O . ASP A 1 411 ? -5.434 0.702 9.793 1.00 87.25 411 ASP A O 1
ATOM 3288 N N . LEU A 1 412 ? -6.508 2.430 10.737 1.00 90.19 412 LEU A N 1
ATOM 3289 C CA . LEU A 1 412 ? -6.084 2.120 12.104 1.00 90.19 412 LEU A CA 1
ATOM 3290 C C . LEU A 1 412 ? -6.699 0.810 12.603 1.00 90.19 412 LEU A C 1
ATOM 3292 O O . LEU A 1 412 ? -5.993 0.047 13.255 1.00 90.19 412 LEU A O 1
ATOM 3296 N N . GLN A 1 413 ? -7.960 0.508 12.273 1.00 87.62 413 GLN A N 1
ATOM 3297 C CA . GLN A 1 413 ? -8.587 -0.779 12.614 1.00 87.62 413 GLN A CA 1
ATOM 3298 C C . GLN A 1 413 ? -7.805 -1.954 12.027 1.00 87.62 413 GLN A C 1
ATOM 3300 O O . GLN A 1 413 ? -7.517 -2.920 12.737 1.00 87.62 413 GLN A O 1
ATOM 3305 N N . LYS A 1 414 ? -7.414 -1.842 10.750 1.00 82.38 414 LYS A N 1
ATOM 3306 C CA . LYS A 1 414 ? -6.589 -2.846 10.063 1.00 82.38 414 LYS A CA 1
ATOM 3307 C C . LYS A 1 414 ? -5.199 -2.946 10.692 1.00 82.38 414 LYS A C 1
ATOM 3309 O O . LYS A 1 414 ? -4.767 -4.039 11.035 1.00 82.38 414 LYS A O 1
ATOM 3314 N N . SER A 1 415 ? -4.535 -1.807 10.900 1.00 81.44 415 SER A N 1
ATOM 3315 C CA . SER A 1 415 ? -3.169 -1.730 11.440 1.00 81.44 415 SER A CA 1
ATOM 3316 C C . SER A 1 415 ? -3.060 -2.267 12.876 1.00 81.44 415 SER A C 1
ATOM 3318 O O . SER A 1 415 ? -2.130 -2.998 13.210 1.00 81.44 415 SER A O 1
ATOM 3320 N N . LEU A 1 416 ? -4.041 -1.961 13.731 1.00 81.50 416 LEU A N 1
ATOM 3321 C CA . LEU A 1 416 ? -4.085 -2.414 15.125 1.00 81.50 416 LEU A CA 1
ATOM 3322 C C . LEU A 1 416 ? -4.705 -3.810 15.293 1.00 81.50 416 LEU A C 1
ATOM 3324 O O . LEU A 1 416 ? -4.559 -4.406 16.362 1.00 81.50 416 LEU A O 1
ATOM 3328 N N . ASN A 1 417 ? -5.393 -4.327 14.270 1.00 77.62 417 ASN A N 1
ATOM 3329 C CA . ASN A 1 417 ? -6.243 -5.520 14.334 1.00 77.62 417 ASN A CA 1
ATOM 3330 C C . ASN A 1 417 ? -7.255 -5.444 15.499 1.00 77.62 417 ASN A C 1
ATOM 3332 O O . ASN A 1 417 ? -7.283 -6.277 16.421 1.00 77.62 417 ASN A O 1
ATOM 3336 N N . ARG A 1 418 ? -8.040 -4.360 15.497 1.00 85.56 418 ARG A N 1
ATOM 3337 C CA . ARG A 1 418 ? -9.018 -4.014 16.540 1.00 85.56 418 ARG A CA 1
ATOM 3338 C C . ARG A 1 418 ? -10.298 -3.429 15.943 1.00 85.56 418 ARG A C 1
ATOM 3340 O O . ARG A 1 418 ? -10.293 -2.898 14.833 1.00 85.56 418 ARG A O 1
ATOM 3347 N N . SER A 1 419 ? -11.388 -3.516 16.706 1.00 87.19 419 SER A N 1
ATOM 3348 C CA . SER A 1 419 ? -12.676 -2.916 16.340 1.00 87.19 419 SER A CA 1
ATOM 3349 C C . SER A 1 419 ? -12.591 -1.389 16.226 1.00 87.19 419 SER A C 1
ATOM 3351 O O . SER A 1 419 ? -11.717 -0.757 16.823 1.00 87.19 419 SER A O 1
ATOM 3353 N N . ALA A 1 420 ? -13.535 -0.776 15.504 1.00 88.50 420 ALA A N 1
ATOM 3354 C CA . ALA A 1 420 ? -13.658 0.685 15.446 1.00 88.50 420 ALA A CA 1
ATOM 3355 C C . ALA A 1 420 ? -13.810 1.300 16.847 1.00 88.50 420 ALA A C 1
ATOM 3357 O O . ALA A 1 420 ? -13.234 2.348 17.132 1.00 88.50 420 ALA A O 1
ATOM 3358 N N . ASP A 1 421 ? -14.538 0.622 17.737 1.00 88.62 421 ASP A N 1
ATOM 3359 C CA . ASP A 1 421 ? -14.768 1.082 19.105 1.00 88.62 421 ASP A CA 1
ATOM 3360 C C . ASP A 1 421 ? -13.483 1.103 19.932 1.00 88.62 421 ASP A C 1
ATOM 3362 O O . ASP A 1 421 ? -13.224 2.087 20.625 1.00 88.62 421 ASP A O 1
ATOM 3366 N N . ASP A 1 422 ? -12.658 0.058 19.821 1.00 90.81 422 ASP A N 1
ATOM 3367 C CA . ASP A 1 422 ? -11.351 -0.004 20.476 1.00 90.81 422 ASP A CA 1
ATOM 3368 C C . ASP A 1 422 ? -10.403 1.069 19.926 1.00 90.81 422 ASP A C 1
ATOM 3370 O O . ASP A 1 422 ? -9.717 1.732 20.700 1.00 90.81 422 ASP A O 1
ATOM 3374 N N . VAL A 1 423 ? -10.374 1.277 18.603 1.00 93.81 423 VAL A N 1
ATOM 3375 C CA . VAL A 1 423 ? -9.548 2.325 17.980 1.00 93.81 423 VAL A CA 1
ATOM 3376 C C . VAL A 1 423 ? -9.961 3.704 18.482 1.00 93.81 423 VAL A C 1
ATOM 3378 O O . VAL A 1 423 ? -9.104 4.476 18.909 1.00 93.81 423 VAL A O 1
ATOM 3381 N N . ILE A 1 424 ? -11.259 4.016 18.482 1.00 94.56 424 ILE A N 1
ATOM 3382 C CA . ILE A 1 424 ? -11.753 5.306 18.977 1.00 94.56 424 ILE A CA 1
ATOM 3383 C C . ILE A 1 424 ? -11.421 5.467 20.465 1.00 94.56 424 ILE A C 1
ATOM 3385 O O . ILE A 1 424 ? -10.930 6.522 20.864 1.00 94.56 424 ILE A O 1
ATOM 3389 N N . LEU A 1 425 ? -11.617 4.427 21.282 1.00 94.25 425 LEU A N 1
ATOM 3390 C CA . LEU A 1 425 ? -11.262 4.439 22.701 1.00 94.25 425 LEU A CA 1
ATOM 3391 C C . LEU A 1 425 ? -9.756 4.695 22.919 1.00 94.25 425 LEU A C 1
ATOM 3393 O O . LEU A 1 425 ? -9.396 5.540 23.738 1.00 94.25 425 LEU A O 1
ATOM 3397 N N . LEU A 1 426 ? -8.876 4.045 22.150 1.00 96.06 426 LEU A N 1
ATOM 3398 C CA . LEU A 1 426 ? -7.432 4.307 22.181 1.00 96.06 426 LEU A CA 1
ATOM 3399 C C . LEU A 1 426 ? -7.114 5.753 21.790 1.00 96.06 426 LEU A C 1
ATOM 3401 O O . LEU A 1 426 ? -6.278 6.383 22.431 1.00 96.06 426 LEU A O 1
ATOM 3405 N N . MET A 1 427 ? -7.788 6.315 20.783 1.00 97.44 427 MET A N 1
ATOM 3406 C CA . MET A 1 427 ? -7.586 7.719 20.407 1.00 97.44 427 MET A CA 1
ATOM 3407 C C . MET A 1 427 ? -8.059 8.678 21.506 1.00 97.44 427 MET A C 1
ATOM 3409 O O . MET A 1 427 ? -7.375 9.665 21.766 1.00 97.44 427 MET A O 1
ATOM 3413 N N . HIS A 1 428 ? -9.143 8.371 22.230 1.00 97.06 428 HIS A N 1
ATOM 3414 C CA . HIS A 1 428 ? -9.515 9.117 23.439 1.00 97.06 428 HIS A CA 1
ATOM 3415 C C . HIS A 1 428 ? -8.410 9.056 24.505 1.00 97.06 428 HIS A C 1
ATOM 3417 O O . HIS A 1 428 ? -8.068 10.085 25.086 1.00 97.06 428 HIS A O 1
ATOM 3423 N N . MET A 1 429 ? -7.808 7.886 24.740 1.00 96.31 429 MET A N 1
ATOM 3424 C CA . MET A 1 429 ? -6.681 7.754 25.674 1.00 96.31 429 MET A CA 1
ATOM 3425 C C . MET A 1 429 ? -5.464 8.567 25.228 1.00 96.31 429 MET A C 1
ATOM 3427 O O . MET A 1 429 ? -4.834 9.215 26.058 1.00 96.31 429 MET A O 1
ATOM 3431 N N . VAL A 1 430 ? -5.152 8.570 23.929 1.00 96.88 430 VAL A N 1
ATOM 3432 C CA . VAL A 1 430 ? -4.049 9.359 23.370 1.00 96.88 430 VAL A CA 1
ATOM 3433 C C . VAL A 1 430 ? -4.307 10.857 23.536 1.00 96.88 430 VAL A C 1
ATOM 3435 O O . VAL A 1 430 ? -3.420 11.555 24.013 1.00 96.88 430 VAL A O 1
ATOM 3438 N N . ILE A 1 431 ? -5.518 11.345 23.239 1.00 96.38 431 ILE A N 1
ATOM 3439 C CA . ILE A 1 431 ? -5.907 12.749 23.475 1.00 96.38 431 ILE A CA 1
ATOM 3440 C C . ILE A 1 431 ? -5.721 13.112 24.951 1.00 96.38 431 ILE A C 1
ATOM 3442 O O . ILE A 1 431 ? -5.149 14.146 25.276 1.00 96.38 431 ILE A O 1
ATOM 3446 N N . ASN A 1 432 ? -6.139 12.233 25.860 1.00 93.12 432 ASN A N 1
ATOM 3447 C CA . ASN A 1 432 ? -5.940 12.437 27.291 1.00 93.12 432 ASN A CA 1
ATOM 3448 C C . ASN A 1 432 ? -4.451 12.417 27.689 1.00 93.12 432 ASN A C 1
ATOM 3450 O O . ASN A 1 432 ? -4.060 13.112 28.624 1.00 93.12 432 ASN A O 1
ATOM 3454 N N . ASN A 1 433 ? -3.612 11.651 26.982 1.00 92.81 433 ASN A N 1
ATOM 3455 C CA . ASN A 1 433 ? -2.163 11.605 27.184 1.00 92.81 433 ASN A CA 1
ATOM 3456 C C . ASN A 1 433 ? -1.434 12.841 26.621 1.00 92.81 433 ASN A C 1
ATOM 3458 O O . ASN A 1 433 ? -0.336 13.138 27.080 1.00 92.81 433 ASN A O 1
ATOM 3462 N N . MET A 1 434 ? -2.042 13.612 25.706 1.00 92.50 434 MET A N 1
ATOM 3463 C CA . MET A 1 434 ? -1.461 14.864 25.183 1.00 92.50 434 MET A CA 1
ATOM 3464 C C . MET A 1 434 ? -1.191 15.905 26.283 1.00 92.50 434 MET A C 1
ATOM 3466 O O . MET A 1 434 ? -0.342 16.768 26.110 1.00 92.50 434 MET A O 1
ATOM 3470 N N . ARG A 1 435 ? -1.831 15.787 27.456 1.00 85.62 435 ARG A N 1
ATOM 3471 C CA . ARG A 1 435 ? -1.523 16.607 28.646 1.00 85.62 435 ARG A CA 1
ATOM 3472 C C . ARG A 1 435 ? -0.090 16.453 29.164 1.00 85.62 435 ARG A C 1
ATOM 3474 O O . ARG A 1 435 ? 0.363 17.289 29.936 1.00 85.62 435 ARG A O 1
ATOM 3481 N N . ASN A 1 436 ? 0.584 15.369 28.787 1.00 84.62 436 ASN A N 1
ATOM 3482 C CA . ASN A 1 436 ? 1.974 15.101 29.137 1.00 84.62 436 ASN A CA 1
ATOM 3483 C C . ASN A 1 436 ? 2.944 15.701 28.102 1.00 84.62 436 ASN A C 1
ATOM 3485 O O . ASN A 1 436 ? 4.078 15.241 28.003 1.00 84.62 436 ASN A O 1
ATOM 3489 N N . GLU A 1 437 ? 2.500 16.684 27.307 1.00 83.44 437 GLU A N 1
ATOM 3490 C CA . GLU A 1 437 ? 3.355 17.383 26.350 1.00 83.44 437 GLU A CA 1
ATOM 3491 C C . GLU A 1 437 ? 4.588 18.012 27.012 1.00 83.44 437 GLU A C 1
ATOM 3493 O O . GLU A 1 437 ? 4.574 18.425 28.176 1.00 83.44 437 GLU A O 1
ATOM 3498 N N . THR A 1 438 ? 5.657 18.126 26.231 1.00 87.88 438 THR A N 1
ATOM 3499 C CA . THR A 1 438 ? 6.905 18.757 26.650 1.00 87.88 438 THR A CA 1
ATOM 3500 C C . THR A 1 438 ? 7.186 20.028 25.860 1.00 87.88 438 THR A C 1
ATOM 3502 O O . THR A 1 438 ? 6.609 20.307 24.801 1.00 87.88 438 THR A O 1
ATOM 3505 N N . ILE A 1 439 ? 8.092 20.832 26.415 1.00 90.62 439 ILE A N 1
ATOM 3506 C CA . ILE A 1 439 ? 8.630 22.018 25.755 1.00 90.62 439 ILE A CA 1
ATOM 3507 C C . ILE A 1 439 ? 9.665 21.563 24.729 1.00 90.62 439 ILE A C 1
ATOM 3509 O O . ILE A 1 439 ? 10.597 20.829 25.055 1.00 90.62 439 ILE A O 1
ATOM 3513 N N . VAL A 1 440 ? 9.538 22.065 23.506 1.00 91.19 440 VAL A N 1
ATOM 3514 C CA . VAL A 1 440 ? 10.464 21.804 22.403 1.00 91.19 440 VAL A CA 1
ATOM 3515 C C . VAL A 1 440 ? 10.978 23.115 21.808 1.00 91.19 440 VAL A C 1
ATOM 3517 O O . VAL A 1 440 ? 10.380 24.175 22.007 1.00 91.19 440 VAL A O 1
ATOM 3520 N N . PRO A 1 441 ? 12.094 23.098 21.060 1.00 92.44 441 PRO A N 1
ATOM 3521 C CA . PRO A 1 441 ? 12.555 24.289 20.361 1.00 92.44 441 PRO A CA 1
ATOM 3522 C C . PRO A 1 441 ? 11.457 24.878 19.465 1.00 92.44 441 PRO A C 1
ATOM 3524 O O . PRO A 1 441 ? 10.745 24.151 18.774 1.00 92.44 441 PRO A O 1
ATOM 3527 N N . THR A 1 442 ? 11.349 26.208 19.414 1.00 89.69 442 THR A N 1
ATOM 3528 C CA . THR A 1 442 ? 10.313 26.902 18.629 1.00 89.69 442 THR A CA 1
ATOM 3529 C C . THR A 1 442 ? 10.318 26.521 17.141 1.00 89.69 442 THR A C 1
ATOM 3531 O O . THR A 1 442 ? 9.271 26.572 16.500 1.00 89.69 442 THR A O 1
ATOM 3534 N N . SER A 1 443 ? 11.466 26.136 16.569 1.00 89.19 443 SER A N 1
ATOM 3535 C CA . SER A 1 443 ? 11.536 25.664 15.178 1.00 89.19 443 SER A CA 1
ATOM 3536 C C . SER A 1 443 ? 10.795 24.337 14.980 1.00 89.19 443 SER A C 1
ATOM 3538 O O . SER A 1 443 ? 10.045 24.210 14.008 1.00 89.19 443 SER A O 1
ATOM 3540 N N . VAL A 1 444 ? 10.947 23.415 15.941 1.00 90.75 444 VAL A N 1
ATOM 3541 C CA . VAL A 1 444 ? 10.310 22.091 16.014 1.00 90.75 444 VAL A CA 1
ATOM 3542 C C . VAL A 1 444 ? 8.815 22.232 16.274 1.00 90.75 444 VAL A C 1
ATOM 3544 O O . VAL A 1 444 ? 8.018 21.688 15.516 1.00 90.75 444 VAL A O 1
ATOM 3547 N N . ALA A 1 445 ? 8.429 23.055 17.255 1.00 91.25 445 ALA A N 1
ATOM 3548 C CA . ALA A 1 445 ? 7.029 23.387 17.549 1.00 91.25 445 ALA A CA 1
ATOM 3549 C C . ALA A 1 445 ? 6.273 23.933 16.322 1.00 91.25 445 ALA A C 1
ATOM 3551 O O . ALA A 1 445 ? 5.080 23.700 16.147 1.00 91.25 445 ALA A O 1
ATOM 3552 N N . ARG A 1 446 ? 6.980 24.666 15.451 1.00 90.75 446 ARG A N 1
ATOM 3553 C CA . ARG A 1 446 ? 6.428 25.277 14.235 1.00 90.75 446 ARG A CA 1
ATOM 3554 C C . ARG A 1 446 ? 6.609 24.443 12.971 1.00 90.75 446 ARG A C 1
ATOM 3556 O O . ARG A 1 446 ? 6.133 24.875 11.927 1.00 90.75 446 ARG A O 1
ATOM 3563 N N . LEU A 1 447 ? 7.296 23.300 13.029 1.00 92.62 447 LEU A N 1
ATOM 3564 C CA . LEU A 1 447 ? 7.591 22.463 11.858 1.00 92.62 447 LEU A CA 1
ATOM 3565 C C . LEU A 1 447 ? 8.245 23.265 10.719 1.00 92.62 447 LEU A C 1
ATOM 3567 O O . LEU A 1 447 ? 7.807 23.227 9.565 1.00 92.62 447 LEU A O 1
ATOM 3571 N N . SER A 1 448 ? 9.265 24.051 11.077 1.00 88.50 448 SER A N 1
ATOM 3572 C CA . SER A 1 448 ? 9.856 25.076 10.202 1.00 88.50 448 SER A CA 1
ATOM 3573 C C . SER A 1 448 ? 10.702 24.493 9.069 1.00 88.50 448 SER A C 1
ATOM 3575 O O . SER A 1 448 ? 10.870 25.135 8.034 1.00 88.50 448 SER A O 1
ATOM 3577 N N . THR A 1 449 ? 11.249 23.293 9.264 1.00 87.56 449 THR A N 1
ATOM 3578 C CA . THR A 1 449 ? 12.082 22.562 8.302 1.00 87.56 449 THR A CA 1
ATOM 3579 C C . THR A 1 449 ? 11.694 21.081 8.264 1.00 87.56 449 THR A C 1
ATOM 3581 O O . THR A 1 449 ? 10.976 20.584 9.132 1.00 87.56 449 THR A O 1
ATOM 3584 N N . GLN A 1 450 ? 12.187 20.336 7.271 1.00 83.69 450 GLN A N 1
ATOM 3585 C CA . GLN A 1 450 ? 11.999 18.880 7.221 1.00 83.69 450 GLN A CA 1
ATOM 3586 C C . GLN A 1 450 ? 12.646 18.160 8.412 1.00 83.69 450 GLN A C 1
ATOM 3588 O O . GLN A 1 450 ? 12.065 17.206 8.926 1.00 83.69 450 GLN A O 1
ATOM 3593 N N . ALA A 1 451 ? 13.815 18.627 8.863 1.00 85.56 451 ALA A N 1
ATOM 3594 C CA . ALA A 1 451 ? 14.504 18.080 10.030 1.00 85.56 451 ALA A CA 1
ATOM 3595 C C . ALA A 1 451 ? 13.727 18.364 11.327 1.00 85.56 451 ALA A C 1
ATOM 3597 O O . ALA A 1 451 ? 13.586 17.478 12.171 1.00 85.56 451 ALA A O 1
ATOM 3598 N N . ASP A 1 452 ? 13.154 19.567 11.453 1.00 90.38 452 ASP A N 1
ATOM 3599 C CA . ASP A 1 452 ? 12.256 19.920 12.558 1.00 90.38 452 ASP A CA 1
ATOM 3600 C C . ASP A 1 452 ? 11.015 19.018 12.567 1.00 90.38 452 ASP A C 1
ATOM 3602 O O . ASP A 1 452 ? 10.633 18.513 13.619 1.00 90.38 452 ASP A O 1
ATOM 3606 N N . ARG A 1 453 ? 10.414 18.764 11.395 1.00 91.56 453 ARG A N 1
ATOM 3607 C CA . ARG A 1 453 ? 9.285 17.834 11.254 1.00 91.56 453 ARG A CA 1
ATOM 3608 C C . ARG A 1 453 ? 9.655 16.414 11.669 1.00 91.56 453 ARG A C 1
ATOM 3610 O O . ARG A 1 453 ? 8.898 15.798 12.408 1.00 91.56 453 ARG A O 1
ATOM 3617 N N . PHE A 1 454 ? 10.793 15.901 11.201 1.00 89.06 454 PHE A N 1
ATOM 3618 C CA . PHE A 1 454 ? 11.268 14.571 11.584 1.00 89.06 454 PHE A CA 1
ATOM 3619 C C . PHE A 1 454 ? 11.456 14.473 13.102 1.00 89.06 454 PHE A C 1
ATOM 3621 O O . PHE A 1 454 ? 10.957 13.545 13.730 1.00 89.06 454 PHE A O 1
ATOM 3628 N N . THR A 1 455 ? 12.107 15.473 13.699 1.00 91.31 455 THR A N 1
ATOM 3629 C CA . THR A 1 455 ? 12.303 15.550 15.153 1.00 91.31 455 THR A CA 1
ATOM 3630 C C . THR A 1 455 ? 10.963 15.566 15.883 1.00 91.31 455 THR A C 1
ATOM 3632 O O . THR A 1 455 ? 10.763 14.785 16.806 1.00 91.31 455 THR A O 1
ATOM 3635 N N . TRP A 1 456 ? 10.015 16.388 15.426 1.00 93.81 456 TRP A N 1
ATOM 3636 C CA . TRP A 1 456 ? 8.670 16.457 15.993 1.00 93.81 456 TRP A CA 1
ATOM 3637 C C . TRP A 1 456 ? 7.944 15.106 15.928 1.00 93.81 456 TRP A C 1
ATOM 3639 O O . TRP A 1 456 ? 7.373 14.675 16.926 1.00 93.81 456 TRP A O 1
ATOM 3649 N N . GLU A 1 457 ? 7.996 14.408 14.788 1.00 92.69 457 GLU A N 1
ATOM 3650 C CA . GLU A 1 457 ? 7.362 13.094 14.608 1.00 92.69 457 GLU A CA 1
ATOM 3651 C C . GLU A 1 457 ? 7.925 12.056 15.590 1.00 92.69 457 GLU A C 1
ATOM 3653 O O . GLU A 1 457 ? 7.156 11.309 16.197 1.00 92.69 457 GLU A O 1
ATOM 3658 N N . GLN A 1 458 ? 9.245 12.051 15.797 1.00 89.88 458 GLN A N 1
ATOM 3659 C CA . GLN A 1 458 ? 9.904 11.154 16.749 1.00 89.88 458 GLN A CA 1
ATOM 3660 C C . GLN A 1 458 ? 9.550 11.491 18.206 1.00 89.88 458 GLN A C 1
ATOM 3662 O O . GLN A 1 458 ? 9.271 10.585 18.992 1.00 89.88 458 GLN A O 1
ATOM 3667 N N . THR A 1 459 ? 9.497 12.776 18.574 1.00 91.94 459 THR A N 1
ATOM 3668 C CA . THR A 1 459 ? 9.134 13.179 19.941 1.00 91.94 459 THR A CA 1
ATOM 3669 C C . THR A 1 459 ? 7.661 12.888 20.249 1.00 91.94 459 THR A C 1
ATOM 3671 O O . THR A 1 459 ? 7.354 12.332 21.302 1.00 91.94 459 THR A O 1
ATOM 3674 N N . VAL A 1 460 ? 6.740 13.172 19.318 1.00 93.00 460 VAL A N 1
ATOM 3675 C CA . VAL A 1 460 ? 5.311 12.833 19.472 1.00 93.00 460 VAL A CA 1
ATOM 3676 C C . VAL A 1 460 ? 5.109 11.326 19.586 1.00 93.00 460 VAL A C 1
ATOM 3678 O O . VAL A 1 460 ? 4.312 10.870 20.411 1.00 93.00 460 VAL A O 1
ATOM 3681 N N . PHE A 1 461 ? 5.846 10.542 18.796 1.00 89.50 461 PHE A N 1
ATOM 3682 C CA . PHE A 1 461 ? 5.857 9.093 18.936 1.00 89.50 461 PHE A CA 1
ATOM 3683 C C . PHE A 1 461 ? 6.257 8.675 20.358 1.00 89.50 461 PHE A C 1
ATOM 3685 O O . PHE A 1 461 ? 5.491 7.962 21.007 1.00 89.50 461 PHE A O 1
ATOM 3692 N N . ALA A 1 462 ? 7.405 9.137 20.855 1.00 88.81 462 ALA A N 1
ATOM 3693 C CA . ALA A 1 462 ? 7.952 8.697 22.134 1.00 88.81 462 ALA A CA 1
ATOM 3694 C C . ALA A 1 462 ? 7.089 9.107 23.341 1.00 88.81 462 ALA A C 1
ATOM 3696 O O . ALA A 1 462 ? 6.842 8.287 24.225 1.00 88.81 462 ALA A O 1
ATOM 3697 N N . GLU A 1 463 ? 6.613 10.354 23.376 1.00 90.00 463 GLU A N 1
ATOM 3698 C CA . GLU A 1 463 ? 5.993 10.938 24.574 1.00 90.00 463 GLU A CA 1
ATOM 3699 C C . GLU A 1 463 ? 4.463 10.829 24.589 1.00 90.00 463 GLU A C 1
ATOM 3701 O O . GLU A 1 463 ? 3.858 10.616 25.642 1.00 90.00 463 GLU A O 1
ATOM 3706 N N . ILE A 1 464 ? 3.817 10.943 23.424 1.00 92.56 464 ILE A N 1
ATOM 3707 C CA . ILE A 1 464 ? 2.352 11.003 23.330 1.00 92.56 464 ILE A CA 1
ATOM 3708 C C . ILE A 1 464 ? 1.774 9.656 22.891 1.00 92.56 464 ILE A C 1
ATOM 3710 O O . ILE A 1 464 ? 0.798 9.185 23.480 1.00 92.56 464 ILE A O 1
ATOM 3714 N N . LEU A 1 465 ? 2.350 9.022 21.867 1.00 92.75 465 LEU A N 1
ATOM 3715 C CA . LEU A 1 465 ? 1.755 7.829 21.260 1.00 92.75 465 LEU A CA 1
ATOM 3716 C C . LEU A 1 465 ? 2.200 6.523 21.921 1.00 92.75 465 LEU A C 1
ATOM 3718 O O . LEU A 1 465 ? 1.348 5.698 22.252 1.00 92.75 465 LEU A O 1
ATOM 3722 N N . ASN A 1 466 ? 3.504 6.312 22.118 1.00 89.56 466 ASN A N 1
ATOM 3723 C CA . ASN A 1 466 ? 4.050 5.038 22.589 1.00 89.56 466 ASN A CA 1
ATOM 3724 C C . ASN A 1 466 ? 3.517 4.581 23.963 1.00 89.56 466 ASN A C 1
ATOM 3726 O O . ASN A 1 466 ? 3.237 3.388 24.100 1.00 89.56 466 ASN A O 1
ATOM 3730 N N . PRO A 1 467 ? 3.265 5.466 24.953 1.00 90.50 467 PRO A N 1
ATOM 3731 C CA . PRO A 1 467 ? 2.713 5.047 26.245 1.00 90.50 467 PRO A CA 1
ATOM 3732 C C . PRO A 1 467 ? 1.374 4.305 26.145 1.00 90.50 467 PRO A C 1
ATOM 3734 O O . PRO A 1 467 ? 1.077 3.458 26.988 1.00 90.50 467 PRO A O 1
ATOM 3737 N N . ILE A 1 468 ? 0.583 4.605 25.108 1.00 92.06 468 ILE A N 1
ATOM 3738 C CA . ILE A 1 468 ? -0.722 3.988 24.855 1.00 92.06 468 ILE A CA 1
ATOM 3739 C C . ILE A 1 468 ? -0.610 2.924 23.755 1.00 92.06 468 ILE A C 1
ATOM 3741 O O . ILE A 1 468 ? -0.960 1.762 23.952 1.00 92.06 468 ILE A O 1
ATOM 3745 N N . LEU A 1 469 ? -0.090 3.305 22.587 1.00 89.56 469 LEU A N 1
ATOM 3746 C CA . LEU A 1 469 ? -0.081 2.466 21.386 1.00 89.56 469 LEU A CA 1
ATOM 3747 C C . LEU A 1 469 ? 1.048 1.423 21.368 1.00 89.56 469 LEU A C 1
ATOM 3749 O O . LEU A 1 469 ? 0.949 0.452 20.626 1.00 89.56 469 LEU A O 1
ATOM 3753 N N . GLY A 1 470 ? 2.079 1.562 22.207 1.00 81.62 470 GLY A N 1
ATOM 3754 C CA . GLY A 1 470 ? 3.088 0.516 22.415 1.00 81.62 470 GLY A CA 1
ATOM 3755 C C . GLY A 1 470 ? 2.586 -0.659 23.265 1.00 81.62 470 GLY A C 1
ATOM 3756 O O . GLY A 1 470 ? 3.169 -1.737 23.222 1.00 81.62 470 GLY A O 1
ATOM 3757 N N . ASN A 1 471 ? 1.488 -0.476 24.016 1.00 80.06 471 ASN A N 1
ATOM 3758 C CA . ASN A 1 471 ? 0.940 -1.456 24.965 1.00 80.06 471 ASN A CA 1
ATOM 3759 C C . ASN A 1 471 ? -0.592 -1.603 24.854 1.00 80.06 471 ASN A C 1
ATOM 3761 O O . ASN A 1 471 ? -1.297 -1.708 25.860 1.00 80.06 471 ASN A O 1
ATOM 3765 N N . VAL A 1 472 ? -1.114 -1.635 23.623 1.00 84.62 472 VAL A N 1
ATOM 3766 C CA . VAL A 1 472 ? -2.559 -1.596 23.320 1.00 84.62 472 VAL A CA 1
ATOM 3767 C C . VAL A 1 472 ? -3.384 -2.610 24.115 1.00 84.62 472 VAL A C 1
ATOM 3769 O O . VAL A 1 472 ? -4.432 -2.253 24.646 1.00 84.62 472 VAL A O 1
ATOM 3772 N N . ALA A 1 473 ? -2.937 -3.866 24.209 1.00 78.81 473 ALA A N 1
ATOM 3773 C CA . ALA A 1 473 ? -3.683 -4.912 24.912 1.00 78.81 473 ALA A CA 1
ATOM 3774 C C . ALA A 1 473 ? -3.857 -4.587 26.405 1.00 78.81 473 ALA A C 1
ATOM 3776 O O . ALA A 1 473 ? -4.981 -4.577 26.899 1.00 78.81 473 ALA A O 1
ATOM 3777 N N . ARG A 1 474 ? -2.760 -4.223 27.083 1.00 80.62 474 ARG A N 1
ATOM 3778 C CA . ARG A 1 474 ? -2.761 -3.847 28.503 1.00 80.62 474 ARG A CA 1
ATOM 3779 C C . ARG A 1 474 ? -3.640 -2.625 28.758 1.00 80.62 474 ARG A C 1
ATOM 3781 O O . ARG A 1 474 ? -4.420 -2.625 29.704 1.00 80.62 474 ARG A O 1
ATOM 3788 N N . CYS A 1 475 ? -3.529 -1.598 27.912 1.00 86.38 475 CYS A N 1
ATOM 3789 C CA . CYS A 1 475 ? -4.357 -0.400 28.029 1.00 86.38 475 CYS A CA 1
ATOM 3790 C C . CYS A 1 475 ? -5.846 -0.743 27.894 1.00 86.38 475 CYS A C 1
ATOM 3792 O O . CYS A 1 475 ? -6.652 -0.310 28.704 1.00 86.38 475 CYS A O 1
ATOM 3794 N N . LEU A 1 476 ? -6.234 -1.555 26.914 1.00 87.81 476 LEU A N 1
ATOM 3795 C CA . LEU A 1 476 ? -7.636 -1.928 26.734 1.00 87.81 476 LEU A CA 1
ATOM 3796 C C . LEU A 1 476 ? -8.179 -2.773 27.903 1.00 87.81 476 LEU A C 1
ATOM 3798 O O . LEU A 1 476 ? -9.268 -2.490 28.399 1.00 87.81 476 LEU A O 1
ATOM 3802 N N . GLU A 1 477 ? -7.412 -3.753 28.389 1.00 83.19 477 GLU A N 1
ATOM 3803 C CA . GLU A 1 477 ? -7.796 -4.602 29.530 1.00 83.19 477 GLU A CA 1
ATOM 3804 C C . GLU A 1 477 ? -8.014 -3.814 30.828 1.00 83.19 477 GLU A C 1
ATOM 3806 O O . GLU A 1 477 ? -8.916 -4.138 31.600 1.00 83.19 477 GLU A O 1
ATOM 3811 N N . GLU A 1 478 ? -7.234 -2.756 31.058 1.00 85.06 478 GLU A N 1
ATOM 3812 C CA . GLU A 1 478 ? -7.404 -1.869 32.213 1.00 85.06 478 GLU A CA 1
ATOM 3813 C C . GLU A 1 478 ? -8.727 -1.083 32.156 1.00 85.06 478 GLU A C 1
ATOM 3815 O O . GLU A 1 478 ? -9.353 -0.817 33.187 1.00 85.06 478 GLU A O 1
ATOM 3820 N N . TRP A 1 479 ? -9.178 -0.727 30.950 1.00 84.62 479 TRP A N 1
ATOM 3821 C CA . TRP A 1 479 ? -10.299 0.192 30.753 1.00 84.62 479 TRP A CA 1
ATOM 3822 C C . TRP A 1 479 ? -11.638 -0.484 30.459 1.00 84.62 479 TRP A C 1
ATOM 3824 O O . TRP A 1 479 ? -12.676 0.101 30.771 1.00 84.62 479 TRP A O 1
ATOM 3834 N N . TYR A 1 480 ? -11.657 -1.714 29.939 1.00 85.94 480 TYR A N 1
ATOM 3835 C CA . TYR A 1 480 ? -12.914 -2.430 29.707 1.00 85.94 480 TYR A CA 1
ATOM 3836 C C . TYR A 1 480 ? -13.792 -2.598 30.958 1.00 85.94 480 TYR A C 1
ATOM 3838 O O . TYR A 1 480 ? -14.990 -2.329 30.852 1.00 85.94 480 TYR A O 1
ATOM 3846 N N . PRO A 1 481 ? -13.259 -2.961 32.147 1.00 83.31 481 PRO A N 1
ATOM 3847 C CA . PRO A 1 481 ? -14.065 -3.040 33.362 1.00 83.31 481 PRO A CA 1
ATOM 3848 C C . PRO A 1 481 ? -14.716 -1.703 33.702 1.00 83.31 481 PRO A C 1
ATOM 3850 O O . PRO A 1 481 ? -15.900 -1.666 34.009 1.00 83.31 481 PRO A O 1
ATOM 3853 N N . ARG A 1 482 ? -13.970 -0.598 33.576 1.00 83.31 482 ARG A N 1
ATOM 3854 C CA . ARG A 1 482 ? -14.475 0.750 33.872 1.00 83.31 482 ARG A CA 1
ATOM 3855 C C . ARG A 1 482 ? -15.621 1.141 32.942 1.00 83.31 482 ARG A C 1
ATOM 3857 O O . ARG A 1 482 ? -16.603 1.697 33.419 1.00 83.31 482 ARG A O 1
ATOM 3864 N N . LEU A 1 483 ? -15.510 0.808 31.654 1.00 83.25 483 LEU A N 1
ATOM 3865 C CA . LEU A 1 483 ? -16.557 1.061 30.665 1.00 83.25 483 LEU A CA 1
ATOM 3866 C C . LEU A 1 483 ? -17.807 0.203 30.918 1.00 83.25 483 LEU A C 1
ATOM 3868 O O . LEU A 1 483 ? -18.921 0.697 30.797 1.00 83.25 483 LEU A O 1
ATOM 3872 N N . ALA A 1 484 ? -17.629 -1.067 31.292 1.00 80.31 484 ALA A N 1
ATOM 3873 C CA . ALA A 1 484 ? -18.737 -1.988 31.549 1.00 80.31 484 ALA A CA 1
ATOM 3874 C C . ALA A 1 484 ? -19.484 -1.686 32.863 1.00 80.31 484 ALA A C 1
ATOM 3876 O O . ALA A 1 484 ? -20.699 -1.850 32.935 1.00 80.31 484 ALA A O 1
ATOM 3877 N N . THR A 1 485 ? -18.776 -1.225 33.901 1.00 77.19 485 THR A N 1
ATOM 3878 C CA . THR A 1 485 ? -19.363 -0.917 35.219 1.00 77.19 485 THR A CA 1
ATOM 3879 C C . THR A 1 485 ? -19.861 0.523 35.367 1.00 77.19 485 THR A C 1
ATOM 3881 O O . THR A 1 485 ? -20.167 0.944 36.485 1.00 77.19 485 THR A O 1
ATOM 3884 N N . ASP A 1 486 ? -19.901 1.305 34.285 1.00 77.50 486 ASP A N 1
ATOM 3885 C CA . ASP A 1 486 ? -20.325 2.703 34.353 1.00 77.50 486 ASP A CA 1
ATOM 3886 C C . ASP A 1 486 ? -21.778 2.816 34.844 1.00 77.50 486 ASP A C 1
ATOM 3888 O O . ASP A 1 486 ? -22.727 2.360 34.208 1.00 77.50 486 ASP A O 1
ATOM 3892 N N . LYS A 1 487 ? -21.956 3.455 36.005 1.00 60.62 487 LYS A N 1
ATOM 3893 C CA . LYS A 1 487 ? -23.231 3.528 36.729 1.00 60.62 487 LYS A CA 1
ATOM 3894 C C . LYS A 1 487 ? -24.313 4.312 35.985 1.00 60.62 487 LYS A C 1
ATOM 3896 O O . LYS A 1 487 ? -25.485 4.129 36.307 1.00 60.62 487 LYS A O 1
ATOM 3901 N N . ARG A 1 488 ? -23.948 5.145 35.000 1.00 67.19 488 ARG A N 1
ATOM 3902 C CA . ARG A 1 488 ? -24.880 5.970 34.207 1.00 67.19 488 ARG A CA 1
ATOM 3903 C C . ARG A 1 488 ? -25.984 5.150 33.529 1.00 67.19 488 ARG A C 1
ATOM 3905 O O . ARG A 1 488 ? -27.107 5.626 33.414 1.00 67.19 488 ARG A O 1
ATOM 3912 N N . LEU A 1 489 ? -25.675 3.934 33.079 1.00 51.91 489 LEU A N 1
ATOM 3913 C CA . LEU A 1 489 ? -26.605 3.074 32.334 1.00 51.91 489 LEU A CA 1
ATOM 3914 C C . LEU A 1 489 ? -27.070 1.850 33.150 1.00 51.91 489 LEU A C 1
ATOM 3916 O O . LEU A 1 489 ? -27.786 0.999 32.628 1.00 51.91 489 LEU A O 1
ATOM 3920 N N . GLY A 1 490 ? -26.659 1.739 34.422 1.00 54.56 490 GLY A N 1
ATOM 3921 C CA . GLY A 1 490 ? -26.496 0.430 35.063 1.00 54.56 490 GLY A CA 1
ATOM 3922 C C . GLY A 1 490 ? -25.318 -0.334 34.440 1.00 54.56 490 GLY A C 1
ATOM 3923 O O . GLY A 1 490 ? -24.759 0.105 33.439 1.00 54.56 490 GLY A O 1
ATOM 3924 N N . ALA A 1 491 ? -24.908 -1.466 35.022 1.00 55.16 491 ALA A N 1
ATOM 3925 C CA . ALA A 1 491 ? -23.915 -2.318 34.364 1.00 55.16 491 ALA A CA 1
ATOM 3926 C C . ALA A 1 491 ? -24.482 -2.750 33.003 1.00 55.16 491 ALA A C 1
ATOM 3928 O O . ALA A 1 491 ? -25.456 -3.507 32.955 1.00 55.16 491 ALA A O 1
ATOM 3929 N N . ASP A 1 492 ? -23.926 -2.216 31.913 1.00 71.88 492 ASP A N 1
ATOM 3930 C CA . ASP A 1 492 ? -24.417 -2.499 30.570 1.00 71.88 492 ASP A CA 1
ATOM 3931 C C . ASP A 1 492 ? -24.160 -3.975 30.288 1.00 71.88 492 ASP A C 1
ATOM 3933 O O . ASP A 1 492 ? -23.033 -4.402 30.033 1.00 71.88 492 ASP A O 1
ATOM 3937 N N . ARG A 1 493 ? -25.229 -4.768 30.359 1.00 75.62 493 ARG A N 1
ATOM 3938 C CA . ARG A 1 493 ? -25.153 -6.223 30.272 1.00 75.62 493 ARG A CA 1
ATOM 3939 C C . ARG A 1 493 ? -24.548 -6.687 28.949 1.00 75.62 493 ARG A C 1
ATOM 3941 O O . ARG A 1 493 ? -23.869 -7.711 28.926 1.00 75.62 493 ARG A O 1
ATOM 3948 N N . LEU A 1 494 ? -24.747 -5.940 27.859 1.00 79.88 494 LEU A N 1
ATOM 3949 C CA . LEU A 1 494 ? -24.111 -6.246 26.581 1.00 79.88 494 LEU A CA 1
ATOM 3950 C C . LEU A 1 494 ? -22.598 -6.009 26.671 1.00 79.88 494 LEU A C 1
ATOM 3952 O O . LEU A 1 494 ? -21.827 -6.884 26.282 1.00 79.88 494 LEU A O 1
ATOM 3956 N N . MET A 1 495 ? -22.164 -4.885 27.243 1.00 79.56 495 MET A N 1
ATOM 3957 C CA . MET A 1 495 ? -20.737 -4.587 27.434 1.00 79.56 495 MET A CA 1
ATOM 3958 C C . MET A 1 495 ? -20.069 -5.554 28.415 1.00 79.56 495 MET A C 1
ATOM 3960 O O . MET A 1 495 ? -18.965 -6.023 28.139 1.00 79.56 495 MET A O 1
ATOM 3964 N N . CYS A 1 496 ? -20.744 -5.930 29.505 1.00 79.31 496 CYS A N 1
ATOM 3965 C CA . CYS A 1 496 ? -20.247 -6.933 30.444 1.00 79.31 496 CYS A CA 1
ATOM 3966 C C . CYS A 1 496 ? -20.020 -8.292 29.775 1.00 79.31 496 CYS A C 1
ATOM 3968 O O . CYS A 1 496 ? -19.011 -8.954 30.031 1.00 79.31 496 CYS A O 1
ATOM 3970 N N . LEU A 1 497 ? -20.928 -8.695 28.879 1.00 81.19 497 LEU A N 1
ATOM 3971 C CA . LEU A 1 497 ? -20.784 -9.914 28.089 1.00 81.19 497 LEU A CA 1
ATOM 3972 C C . LEU A 1 497 ? -19.667 -9.792 27.046 1.00 81.19 497 LEU A C 1
ATOM 3974 O O . LEU A 1 497 ? -18.884 -10.728 26.909 1.00 81.19 497 LEU A O 1
ATOM 3978 N N . ILE A 1 498 ? -19.571 -8.669 26.325 1.00 82.12 498 ILE A N 1
ATOM 3979 C CA . ILE A 1 498 ? -18.552 -8.442 25.282 1.00 82.12 498 ILE A CA 1
ATOM 3980 C C . ILE A 1 498 ? -17.141 -8.429 25.874 1.00 82.12 498 ILE A C 1
ATOM 3982 O O . ILE A 1 498 ? -16.232 -9.039 25.308 1.00 82.12 498 ILE A O 1
ATOM 3986 N N . TYR A 1 499 ? -16.962 -7.737 26.999 1.00 79.44 499 TYR A N 1
ATOM 3987 C CA . TYR A 1 499 ? -15.669 -7.554 27.654 1.00 79.44 499 TYR A CA 1
ATOM 3988 C C . TYR A 1 499 ? -15.377 -8.571 28.761 1.00 79.44 499 TYR A C 1
ATOM 3990 O O . TYR A 1 499 ? -14.293 -8.551 29.337 1.00 79.44 499 TYR A O 1
ATOM 3998 N N . GLU A 1 500 ? -16.313 -9.484 29.029 1.00 79.00 500 GLU A N 1
ATOM 3999 C CA . GLU A 1 500 ? -16.162 -10.581 29.993 1.00 79.00 500 GLU A CA 1
ATOM 4000 C C . GLU A 1 500 ? -15.867 -10.099 31.425 1.00 79.00 500 GLU A C 1
ATOM 4002 O O . GLU A 1 500 ? -15.084 -10.708 32.157 1.00 79.00 500 GLU A O 1
ATOM 4007 N N . THR A 1 501 ? -16.491 -8.990 31.830 1.00 73.88 501 THR A N 1
ATOM 4008 C CA . THR A 1 501 ? -16.282 -8.368 33.150 1.00 73.88 501 THR A CA 1
ATOM 4009 C C . THR A 1 501 ? -17.146 -9.000 34.241 1.00 73.88 501 THR A C 1
ATOM 4011 O O . THR A 1 501 ? -16.798 -8.913 35.421 1.00 73.88 501 THR A O 1
ATOM 4014 N N . ASP A 1 502 ? -18.228 -9.687 33.863 1.00 66.56 502 ASP A N 1
ATOM 4015 C CA . ASP A 1 502 ? -19.056 -10.470 34.782 1.00 66.56 502 ASP A CA 1
ATOM 4016 C C . ASP A 1 502 ? -18.312 -11.741 35.210 1.00 66.56 502 ASP A C 1
ATOM 4018 O O . ASP A 1 502 ? -18.231 -12.734 34.484 1.00 66.56 502 ASP A O 1
ATOM 4022 N N . ARG A 1 503 ? -17.768 -11.728 36.429 1.00 58.44 503 ARG A N 1
ATOM 4023 C CA . ARG A 1 503 ? -17.256 -12.934 37.086 1.00 58.44 503 ARG A CA 1
ATOM 4024 C C . ARG A 1 503 ? -18.427 -13.659 37.746 1.00 58.44 503 ARG A C 1
ATOM 4026 O O . ARG A 1 503 ? -18.667 -13.469 38.935 1.00 58.44 503 ARG A O 1
ATOM 4033 N N . SER A 1 504 ? -19.166 -14.470 36.989 1.00 54.06 504 SER A N 1
ATOM 4034 C CA . SER A 1 504 ? -20.137 -15.396 37.583 1.00 54.06 504 SER A CA 1
ATOM 4035 C C . SER A 1 504 ? -19.415 -16.279 38.609 1.00 54.06 504 SER A C 1
ATOM 4037 O O . SER A 1 504 ? -18.447 -16.959 38.267 1.00 54.06 504 SER A O 1
ATOM 4039 N N . GLN A 1 505 ? -19.855 -16.241 39.869 1.00 48.25 505 GLN A N 1
ATOM 4040 C CA . GLN A 1 505 ? -19.352 -17.101 40.952 1.00 48.25 505 GLN A CA 1
ATOM 4041 C C . GLN A 1 505 ? -19.989 -18.501 40.933 1.00 48.25 505 GLN A C 1
ATOM 4043 O O . GLN A 1 505 ? -19.815 -19.270 41.878 1.00 48.25 505 GLN A O 1
ATOM 4048 N N . ASP A 1 506 ? -20.737 -18.826 39.877 1.00 49.12 506 ASP A N 1
ATOM 4049 C CA . ASP A 1 506 ? -21.433 -20.098 39.749 1.00 49.12 506 ASP A CA 1
ATOM 4050 C C . ASP A 1 506 ? -20.432 -21.260 39.713 1.00 49.12 506 ASP A C 1
ATOM 4052 O O . ASP A 1 506 ? -19.386 -21.196 39.061 1.00 49.12 506 ASP A O 1
ATOM 4056 N N . VAL A 1 507 ? -20.755 -22.331 40.438 1.00 51.75 507 VAL A N 1
ATOM 4057 C CA . VAL A 1 507 ? -19.993 -23.582 40.417 1.00 51.75 507 VAL A CA 1
ATOM 4058 C C . VAL A 1 507 ? -20.114 -24.173 39.012 1.00 51.75 507 VAL A C 1
ATOM 4060 O O . VAL A 1 507 ? -21.170 -24.674 38.634 1.00 51.75 507 VAL A O 1
ATOM 4063 N N . GLU A 1 508 ? -19.045 -24.074 38.224 1.00 66.44 508 GLU A N 1
ATOM 4064 C CA . GLU A 1 508 ? -18.985 -24.627 36.868 1.00 66.44 508 GLU A CA 1
ATOM 4065 C C . GLU A 1 508 ? -19.026 -26.169 36.943 1.00 66.44 508 GLU A C 1
ATOM 4067 O O . GLU A 1 508 ? -18.061 -26.799 37.382 1.00 66.44 508 GLU A O 1
ATOM 4072 N N . ASP A 1 509 ? -20.135 -26.797 36.528 1.00 67.75 509 ASP A N 1
ATOM 4073 C CA . ASP A 1 509 ? -20.208 -28.258 36.391 1.00 67.75 509 ASP A CA 1
ATOM 4074 C C . ASP A 1 509 ? -19.446 -28.698 35.135 1.00 67.75 509 ASP A C 1
ATOM 4076 O O . ASP A 1 509 ? -19.879 -28.492 33.999 1.00 67.75 509 ASP A O 1
ATOM 4080 N N . THR A 1 510 ? -18.302 -29.351 35.337 1.00 64.81 510 THR A N 1
ATOM 4081 C CA . THR A 1 510 ? -17.456 -29.877 34.257 1.00 64.81 510 THR A CA 1
ATOM 4082 C C . THR A 1 510 ? -18.145 -30.929 33.382 1.00 64.81 510 THR A C 1
ATOM 4084 O O . THR A 1 510 ? -17.652 -31.213 32.291 1.00 64.81 510 THR A O 1
ATOM 4087 N N . ASN A 1 511 ? -19.281 -31.491 33.814 1.00 65.75 511 ASN A N 1
ATOM 4088 C CA . ASN A 1 511 ? -20.078 -32.412 33.001 1.00 65.75 511 ASN A CA 1
ATOM 4089 C C . ASN A 1 511 ? -20.949 -31.693 31.954 1.00 65.75 511 ASN A C 1
ATOM 4091 O O . ASN A 1 511 ? -21.395 -32.329 31.002 1.00 65.75 511 ASN A O 1
ATOM 4095 N N . GLN A 1 512 ? -21.156 -30.376 32.080 1.00 76.69 512 GLN A N 1
ATOM 4096 C CA . GLN A 1 512 ? -21.935 -29.549 31.151 1.00 76.69 512 GLN A CA 1
ATOM 4097 C C . GLN A 1 512 ? -21.032 -28.545 30.423 1.00 76.69 512 GLN A C 1
ATOM 4099 O O . GLN A 1 512 ? -21.217 -27.333 30.490 1.00 76.69 512 GLN A O 1
ATOM 4104 N N . LEU A 1 513 ? -20.032 -29.054 29.692 1.00 79.62 513 LEU A N 1
ATOM 4105 C CA . LEU A 1 513 ? -19.008 -28.242 29.007 1.00 79.62 513 LEU A CA 1
ATOM 4106 C C . LEU A 1 513 ? -19.576 -27.134 28.101 1.00 79.62 513 LEU A C 1
ATOM 4108 O O . LEU A 1 513 ? -18.936 -26.098 27.922 1.00 79.62 513 LEU A O 1
ATOM 4112 N N . LEU A 1 514 ? -20.763 -27.349 27.526 1.00 80.50 514 LEU A N 1
ATOM 4113 C CA . LEU A 1 514 ? -21.455 -26.389 26.662 1.00 80.50 514 LEU A CA 1
ATOM 4114 C C . LEU A 1 514 ? -21.938 -25.143 27.410 1.00 80.50 514 LEU A C 1
ATOM 4116 O O . LEU A 1 514 ? -21.965 -24.065 26.812 1.00 80.50 514 LEU A O 1
ATOM 4120 N N . ASP A 1 515 ? -22.262 -25.285 28.695 1.00 81.00 515 ASP A N 1
ATOM 4121 C CA . ASP A 1 515 ? -22.825 -24.232 29.540 1.00 81.00 515 ASP A CA 1
ATOM 4122 C C . ASP A 1 515 ? -21.769 -23.433 30.307 1.00 81.00 515 ASP A C 1
ATOM 4124 O O . ASP A 1 515 ? -22.099 -22.448 30.969 1.00 81.00 515 ASP A O 1
ATOM 4128 N N . ILE A 1 516 ? -20.491 -23.791 30.156 1.00 81.69 516 ILE A N 1
ATOM 4129 C CA . ILE A 1 516 ? -19.370 -23.109 30.800 1.00 81.69 516 ILE A CA 1
ATOM 4130 C C . ILE A 1 516 ? -19.012 -21.827 30.016 1.00 81.69 516 ILE A C 1
ATOM 4132 O O . ILE A 1 516 ? -18.480 -21.922 28.900 1.00 81.69 516 ILE A O 1
ATOM 4136 N N . PRO A 1 517 ? -19.176 -20.617 30.599 1.00 80.19 517 PRO A N 1
ATOM 4137 C CA . PRO A 1 517 ? -18.825 -19.346 29.951 1.00 80.19 517 PRO A CA 1
ATOM 4138 C C . PRO A 1 517 ? -17.386 -19.316 29.420 1.00 80.19 517 PRO A C 1
ATOM 4140 O O . PRO A 1 517 ? -17.102 -18.774 28.347 1.00 80.19 517 PRO A O 1
ATOM 4143 N N . ARG A 1 518 ? -16.459 -19.931 30.171 1.00 79.44 518 ARG A N 1
ATOM 4144 C CA . ARG A 1 518 ? -15.022 -19.960 29.866 1.00 79.44 518 ARG A CA 1
ATOM 4145 C C . ARG A 1 518 ? -14.692 -20.683 28.557 1.00 79.44 518 ARG A C 1
ATOM 4147 O O . ARG A 1 518 ? -13.708 -20.330 27.904 1.00 79.44 518 ARG A O 1
ATOM 4154 N N . MET A 1 519 ? -15.519 -21.646 28.140 1.00 82.88 519 MET A N 1
ATOM 4155 C CA . MET A 1 519 ? -15.353 -22.360 26.865 1.00 82.88 519 MET A CA 1
ATOM 4156 C C . MET A 1 519 ? -15.679 -21.469 25.659 1.00 82.88 519 MET A C 1
ATOM 4158 O O . MET A 1 519 ? -15.148 -21.665 24.563 1.00 82.88 519 MET A O 1
ATOM 4162 N N . TRP A 1 520 ? -16.463 -20.414 25.882 1.00 85.44 520 TRP A N 1
ATOM 4163 C CA . TRP A 1 520 ? -16.930 -19.453 24.882 1.00 85.44 520 TRP A CA 1
ATOM 4164 C C . TRP A 1 520 ? -16.313 -18.062 25.081 1.00 85.44 520 TRP A C 1
ATOM 4166 O O . TRP A 1 520 ? -16.937 -17.031 24.805 1.00 85.44 520 TRP A O 1
ATOM 4176 N N . ARG A 1 521 ? -15.066 -18.014 25.571 1.00 83.06 521 ARG A N 1
ATOM 4177 C CA . ARG A 1 521 ? -14.308 -16.758 25.663 1.00 83.06 521 ARG A CA 1
ATOM 4178 C C . ARG A 1 521 ? -13.837 -16.274 24.309 1.00 83.06 521 ARG A C 1
ATOM 4180 O O . ARG A 1 521 ? -13.341 -17.086 23.523 1.00 83.06 521 ARG A O 1
ATOM 4187 N N . PHE A 1 522 ? -13.931 -14.977 24.054 1.00 79.56 522 PHE A N 1
ATOM 4188 C CA . PHE A 1 522 ? -13.281 -14.388 22.889 1.00 79.56 522 PHE A CA 1
ATOM 4189 C C . PHE A 1 522 ? -11.758 -14.495 23.048 1.00 79.56 522 PHE A C 1
ATOM 4191 O O . PHE A 1 522 ? -11.222 -14.270 24.132 1.00 79.56 522 PHE A O 1
ATOM 4198 N N . ARG A 1 523 ? -11.053 -14.884 21.983 1.00 76.56 523 ARG A N 1
ATOM 4199 C CA . ARG A 1 523 ? -9.587 -14.954 21.965 1.00 76.56 523 ARG A CA 1
ATOM 4200 C C . ARG A 1 523 ? -9.089 -14.122 20.800 1.00 76.56 523 ARG A C 1
ATOM 4202 O O . ARG A 1 523 ? -9.683 -14.164 19.728 1.00 76.56 523 ARG A O 1
ATOM 4209 N N . THR A 1 524 ? -8.002 -13.389 21.005 1.00 72.69 524 THR A N 1
ATOM 4210 C CA . THR A 1 524 ? -7.341 -12.689 19.904 1.00 72.69 524 THR A CA 1
ATOM 4211 C C . THR A 1 524 ? -6.855 -13.724 18.883 1.00 72.69 524 THR A C 1
ATOM 4213 O O . THR A 1 524 ? -6.196 -14.686 19.295 1.00 72.69 524 THR A O 1
ATOM 4216 N N . PRO A 1 525 ? -7.175 -13.578 17.585 1.00 73.38 525 PRO A N 1
ATOM 4217 C CA . PRO A 1 525 ? -6.668 -14.489 16.570 1.00 73.38 525 PRO A CA 1
ATOM 4218 C C . PRO A 1 525 ? -5.148 -14.351 16.458 1.00 73.38 525 PRO A C 1
ATOM 4220 O O . PRO A 1 525 ? -4.601 -13.249 16.539 1.00 73.38 525 PRO A O 1
ATOM 4223 N N . ILE A 1 526 ? -4.472 -15.481 16.265 1.00 79.19 526 ILE A N 1
ATOM 4224 C CA . ILE A 1 526 ? -3.051 -15.506 15.922 1.00 79.19 526 ILE A CA 1
ATOM 4225 C C . ILE A 1 526 ? -2.965 -15.158 14.436 1.00 79.19 526 ILE A C 1
ATOM 4227 O O . ILE A 1 526 ? -3.574 -15.842 13.619 1.00 79.19 526 ILE A O 1
ATOM 4231 N N . THR A 1 527 ? -2.252 -14.088 14.094 1.00 81.62 527 THR A N 1
ATOM 4232 C CA . THR A 1 527 ? -1.975 -13.681 12.706 1.00 81.62 527 THR A CA 1
ATOM 4233 C C . THR A 1 527 ? -0.514 -13.253 12.581 1.00 81.62 527 THR A C 1
ATOM 4235 O O . THR A 1 527 ? 0.141 -12.982 13.595 1.00 81.62 527 THR A O 1
ATOM 4238 N N . ILE A 1 528 ? 0.006 -13.171 11.353 1.00 82.69 528 ILE A N 1
ATOM 4239 C CA . ILE A 1 528 ? 1.381 -12.711 11.095 1.00 82.69 528 ILE A CA 1
ATOM 4240 C C . ILE A 1 528 ? 1.550 -11.268 11.590 1.00 82.69 528 ILE A C 1
ATOM 4242 O O . ILE A 1 528 ? 2.544 -10.951 12.237 1.00 82.69 528 ILE A O 1
ATOM 4246 N N . GLU A 1 529 ? 0.543 -10.416 11.397 1.00 76.06 529 GLU A N 1
ATOM 4247 C CA . GLU A 1 529 ? 0.535 -9.027 11.867 1.00 76.06 529 GLU A CA 1
ATOM 4248 C C . GLU A 1 529 ? 0.495 -8.953 13.395 1.00 76.06 529 GLU A C 1
ATOM 4250 O O . GLU A 1 529 ? 1.165 -8.117 13.999 1.00 76.06 529 GLU A O 1
ATOM 4255 N N . HIS A 1 530 ? -0.269 -9.834 14.054 1.00 78.12 530 HIS A N 1
ATOM 4256 C CA . HIS A 1 530 ? -0.250 -9.916 15.512 1.00 78.12 530 HIS A CA 1
ATOM 4257 C C . HIS A 1 530 ? 1.145 -10.289 16.017 1.00 78.12 530 HIS A C 1
ATOM 4259 O O . HIS A 1 530 ? 1.649 -9.646 16.934 1.00 78.12 530 HIS A O 1
ATOM 4265 N N . MET A 1 531 ? 1.770 -11.307 15.426 1.00 85.31 531 MET A N 1
ATOM 4266 C CA . MET A 1 531 ? 3.130 -11.716 15.771 1.00 85.31 531 MET A CA 1
ATOM 4267 C C . MET A 1 531 ? 4.140 -10.582 15.519 1.00 85.31 531 MET A C 1
ATOM 4269 O O . MET A 1 531 ? 4.972 -10.321 16.385 1.00 85.31 531 MET A O 1
ATOM 4273 N N . ALA A 1 532 ? 4.051 -9.888 14.381 1.00 80.44 532 ALA A N 1
ATOM 4274 C CA . ALA A 1 532 ? 4.934 -8.776 14.032 1.00 80.44 532 ALA A CA 1
ATOM 4275 C C . ALA A 1 532 ? 4.851 -7.631 15.055 1.00 80.44 532 ALA A C 1
ATOM 4277 O O . ALA A 1 532 ? 5.882 -7.160 15.526 1.00 80.44 532 ALA A O 1
ATOM 4278 N N . ARG A 1 533 ? 3.641 -7.246 15.486 1.00 75.69 533 ARG A N 1
ATOM 4279 C CA . ARG A 1 533 ? 3.456 -6.212 16.523 1.00 75.69 533 ARG A CA 1
ATOM 4280 C C . ARG A 1 533 ? 4.015 -6.631 17.885 1.00 75.69 533 ARG A C 1
ATOM 4282 O O . ARG A 1 533 ? 4.638 -5.822 18.567 1.00 75.69 533 ARG A O 1
ATOM 4289 N N . GLU A 1 534 ? 3.803 -7.883 18.292 1.00 77.81 534 GLU A N 1
ATOM 4290 C CA . GLU A 1 534 ? 4.369 -8.400 19.548 1.00 77.81 534 GLU A CA 1
ATOM 4291 C C . GLU A 1 534 ? 5.907 -8.452 19.494 1.00 77.81 534 GLU A C 1
ATOM 4293 O O . GLU A 1 534 ? 6.570 -8.184 20.497 1.00 77.81 534 GLU A O 1
ATOM 4298 N N . LEU A 1 535 ? 6.487 -8.746 18.323 1.00 81.62 535 LEU A N 1
ATOM 4299 C CA . LEU A 1 535 ? 7.932 -8.688 18.099 1.00 81.62 535 LEU A CA 1
ATOM 4300 C C . LEU A 1 535 ? 8.455 -7.250 18.185 1.00 81.62 535 LEU A C 1
ATOM 4302 O O . LEU A 1 535 ? 9.450 -7.005 18.863 1.00 81.62 535 LEU A O 1
ATOM 4306 N N . GLU A 1 536 ? 7.787 -6.302 17.523 1.00 74.31 536 GLU A N 1
ATOM 4307 C CA . GLU A 1 536 ? 8.133 -4.878 17.583 1.00 74.31 536 GLU A CA 1
ATOM 4308 C C . GLU A 1 536 ? 8.136 -4.373 19.027 1.00 74.31 536 GLU A C 1
ATOM 4310 O O . GLU A 1 536 ? 9.119 -3.764 19.441 1.00 74.31 536 GLU A O 1
ATOM 4315 N N . SER A 1 537 ? 7.091 -4.685 19.804 1.00 69.44 537 SER A N 1
ATOM 4316 C CA . SER A 1 537 ? 6.976 -4.310 21.220 1.00 69.44 537 SER A CA 1
ATOM 4317 C C . SER A 1 537 ? 8.134 -4.861 22.063 1.00 69.44 537 SER A C 1
ATOM 4319 O O . SER A 1 537 ? 8.752 -4.111 22.817 1.00 69.44 537 SER A O 1
ATOM 4321 N N . LYS A 1 538 ? 8.507 -6.139 21.890 1.00 72.50 538 LYS A N 1
ATOM 4322 C CA . LYS A 1 538 ? 9.632 -6.744 22.630 1.00 72.50 538 LYS A CA 1
ATOM 4323 C C . LYS A 1 538 ? 11.002 -6.173 22.263 1.00 72.50 538 LYS A C 1
ATOM 4325 O O . LYS A 1 538 ? 11.914 -6.225 23.082 1.00 72.50 538 LYS A O 1
ATOM 4330 N N . CYS A 1 539 ? 11.174 -5.671 21.046 1.00 67.00 539 CYS A N 1
ATOM 4331 C CA . CYS A 1 539 ? 12.465 -5.176 20.572 1.00 67.00 539 CYS A CA 1
ATOM 4332 C C . CYS A 1 539 ? 12.690 -3.674 20.826 1.00 67.00 539 CYS A C 1
ATOM 4334 O O . CYS A 1 539 ? 13.746 -3.158 20.457 1.00 67.00 539 CYS A O 1
ATOM 4336 N N . GLN A 1 540 ? 11.745 -2.971 21.468 1.00 59.62 540 GLN A N 1
ATOM 4337 C CA . GLN A 1 540 ? 11.878 -1.543 21.800 1.00 59.62 540 GLN A CA 1
ATOM 4338 C C . GLN A 1 540 ? 13.021 -1.250 22.793 1.00 59.62 540 GLN A C 1
ATOM 4340 O O . GLN A 1 540 ? 13.543 -0.138 22.804 1.00 59.62 540 GLN A O 1
ATOM 4345 N N . ASP A 1 541 ? 13.490 -2.250 23.548 1.00 51.22 541 ASP A N 1
ATOM 4346 C CA . ASP A 1 541 ? 14.559 -2.114 24.554 1.00 51.22 541 ASP A CA 1
ATOM 4347 C C . ASP A 1 541 ? 15.991 -2.088 23.966 1.00 51.22 541 ASP A C 1
ATOM 4349 O O . ASP A 1 541 ? 16.975 -2.314 24.671 1.00 51.22 541 ASP A O 1
ATOM 4353 N N . GLY A 1 542 ? 16.148 -1.855 22.656 1.00 50.97 542 GLY A N 1
ATOM 4354 C CA . GLY A 1 542 ? 17.458 -1.768 21.989 1.00 50.97 542 GLY A CA 1
ATOM 4355 C C . GLY A 1 542 ? 18.205 -3.103 21.855 1.00 50.97 542 GLY A C 1
ATOM 4356 O O . GLY A 1 542 ? 19.317 -3.145 21.322 1.00 50.97 542 GLY A O 1
ATOM 4357 N N . ASN A 1 543 ? 17.601 -4.209 22.295 1.00 51.53 543 ASN A N 1
ATOM 4358 C CA . ASN A 1 543 ? 18.169 -5.542 22.173 1.00 51.53 543 ASN A CA 1
ATOM 4359 C C . ASN A 1 543 ? 17.754 -6.169 20.832 1.00 51.53 543 ASN A C 1
ATOM 4361 O O . ASN A 1 543 ? 16.654 -6.697 20.680 1.00 51.53 543 ASN A O 1
ATOM 4365 N N . ASN A 1 544 ? 18.646 -6.110 19.844 1.00 63.69 544 ASN A N 1
ATOM 4366 C CA . ASN A 1 544 ? 18.409 -6.555 18.466 1.00 63.69 544 ASN A CA 1
ATOM 4367 C C . ASN A 1 544 ? 18.503 -8.094 18.320 1.00 63.69 544 ASN A C 1
ATOM 4369 O O . ASN A 1 544 ? 19.199 -8.608 17.445 1.00 63.69 544 ASN A O 1
ATOM 4373 N N . SER A 1 545 ? 17.865 -8.832 19.236 1.00 73.88 545 SER A N 1
ATOM 4374 C CA . SER A 1 545 ? 17.996 -10.292 19.371 1.00 73.88 545 SER A CA 1
ATOM 4375 C C . SER A 1 545 ? 17.382 -11.083 18.207 1.00 73.88 545 SER A C 1
ATOM 4377 O O . SER A 1 545 ? 17.748 -12.239 18.036 1.00 73.88 545 SER A O 1
ATOM 4379 N N . TYR A 1 546 ? 16.492 -10.469 17.415 1.00 85.81 546 TYR A N 1
ATOM 4380 C CA . TYR A 1 546 ? 15.735 -11.112 16.325 1.00 85.81 546 TYR A CA 1
ATOM 4381 C C . TYR A 1 546 ? 15.763 -10.282 15.029 1.00 85.81 546 TYR A C 1
ATOM 4383 O O . TYR A 1 546 ? 14.736 -10.040 14.386 1.00 85.81 546 TYR A O 1
ATOM 4391 N N . PHE A 1 547 ? 16.939 -9.750 14.686 1.00 84.38 547 PHE A N 1
ATOM 4392 C CA . PHE A 1 547 ? 17.108 -8.823 13.564 1.00 84.38 547 PHE A CA 1
ATOM 4393 C C . PHE A 1 547 ? 16.652 -9.407 12.218 1.00 84.38 547 PHE A C 1
ATOM 4395 O O . PHE A 1 547 ? 16.106 -8.682 11.388 1.00 84.38 547 PHE A O 1
ATOM 4402 N N . ILE A 1 548 ? 16.885 -10.701 11.974 1.00 88.38 548 ILE A N 1
ATOM 4403 C CA . ILE A 1 548 ? 16.588 -11.322 10.676 1.00 88.38 548 ILE A CA 1
ATOM 4404 C C . ILE A 1 548 ? 15.076 -11.447 10.511 1.00 88.38 548 ILE A C 1
ATOM 4406 O O . ILE A 1 548 ? 14.554 -11.113 9.449 1.00 88.38 548 ILE A O 1
ATOM 4410 N N . LEU A 1 549 ? 14.371 -11.860 11.568 1.00 89.94 549 LEU A N 1
ATOM 4411 C CA . LEU A 1 549 ? 12.911 -11.916 11.576 1.00 89.94 549 LEU A CA 1
ATOM 4412 C C . LEU A 1 549 ? 12.291 -10.524 11.392 1.00 89.94 549 LEU A C 1
ATOM 4414 O O . LEU A 1 549 ? 11.359 -10.375 10.607 1.00 89.94 549 LEU A O 1
ATOM 4418 N N . GLN A 1 550 ? 12.828 -9.496 12.056 1.00 86.25 550 GLN A N 1
ATOM 4419 C CA . GLN A 1 550 ? 12.365 -8.117 11.866 1.00 86.25 550 GLN A CA 1
ATOM 4420 C C . GLN A 1 550 ? 12.571 -7.627 10.434 1.00 86.25 550 GLN A C 1
ATOM 4422 O O . GLN A 1 550 ? 11.642 -7.102 9.824 1.00 86.25 550 GLN A O 1
ATOM 4427 N N . ASN A 1 551 ? 13.768 -7.831 9.881 1.00 83.69 551 ASN A N 1
ATOM 4428 C CA . ASN A 1 551 ? 14.078 -7.434 8.513 1.00 83.69 551 ASN A CA 1
ATOM 4429 C C . ASN A 1 551 ? 13.207 -8.190 7.495 1.00 83.69 551 ASN A C 1
ATOM 4431 O O . ASN A 1 551 ? 12.765 -7.614 6.506 1.00 83.69 551 ASN A O 1
ATOM 4435 N N . PHE A 1 552 ? 12.918 -9.471 7.754 1.00 89.62 552 PHE A N 1
ATOM 4436 C CA . PHE A 1 552 ? 12.038 -10.280 6.911 1.00 89.62 552 PHE A CA 1
ATOM 4437 C C . PHE A 1 552 ? 10.615 -9.732 6.900 1.00 89.62 552 PHE A C 1
ATOM 4439 O O . PHE A 1 552 ? 10.050 -9.553 5.829 1.00 89.62 552 PHE A O 1
ATOM 4446 N N . LEU A 1 553 ? 10.051 -9.422 8.070 1.00 86.19 553 LEU A N 1
ATOM 4447 C CA . LEU A 1 553 ? 8.700 -8.865 8.175 1.00 86.19 553 LEU A CA 1
ATOM 4448 C C . LEU A 1 553 ? 8.608 -7.452 7.585 1.00 86.19 553 LEU A C 1
ATOM 4450 O O . LEU A 1 553 ? 7.573 -7.087 7.037 1.00 86.19 553 LEU A O 1
ATOM 4454 N N . HIS A 1 554 ? 9.691 -6.673 7.654 1.00 80.50 554 HIS A N 1
ATOM 4455 C CA . HIS A 1 554 ? 9.757 -5.347 7.042 1.00 80.50 554 HIS A CA 1
ATOM 4456 C C . HIS A 1 554 ? 9.727 -5.406 5.506 1.00 80.50 554 HIS A C 1
ATOM 4458 O O . HIS A 1 554 ? 9.042 -4.610 4.868 1.00 80.50 554 HIS A O 1
ATOM 4464 N N . GLU A 1 555 ? 10.438 -6.367 4.912 1.00 81.56 555 GLU A N 1
ATOM 4465 C CA . GLU A 1 555 ? 10.524 -6.552 3.455 1.00 81.56 555 GLU A CA 1
ATOM 4466 C C . GLU A 1 555 ? 9.514 -7.589 2.909 1.00 81.56 555 GLU A C 1
ATOM 4468 O O . GLU A 1 555 ? 9.511 -7.870 1.708 1.00 81.56 555 GLU A O 1
ATOM 4473 N N . ASP A 1 556 ? 8.631 -8.137 3.759 1.00 82.19 556 ASP A N 1
ATOM 4474 C CA . ASP A 1 556 ? 7.736 -9.272 3.461 1.00 82.19 556 ASP A CA 1
ATOM 4475 C C . ASP A 1 556 ? 6.921 -9.069 2.181 1.00 82.19 556 ASP A C 1
ATOM 4477 O O . ASP A 1 556 ? 6.863 -9.954 1.328 1.00 82.19 556 ASP A O 1
ATOM 4481 N N . CYS A 1 557 ? 6.366 -7.868 1.993 1.00 79.56 557 CYS A N 1
ATOM 4482 C CA . CYS A 1 557 ? 5.583 -7.544 0.802 1.00 79.56 557 CYS A CA 1
ATOM 4483 C C . CYS A 1 557 ? 6.373 -7.816 -0.489 1.00 79.56 557 CYS A C 1
ATOM 4485 O O . CYS A 1 557 ? 5.867 -8.477 -1.390 1.00 79.56 557 CYS A O 1
ATOM 4487 N N . LEU A 1 558 ? 7.619 -7.340 -0.589 1.00 87.00 558 LEU A N 1
ATOM 4488 C CA . LEU A 1 558 ? 8.428 -7.492 -1.804 1.00 87.00 558 LEU A CA 1
ATOM 4489 C C . LEU A 1 558 ? 9.057 -8.885 -1.908 1.00 87.00 558 LEU A C 1
ATOM 4491 O O . LEU A 1 558 ? 9.136 -9.431 -3.010 1.00 87.00 558 LEU A O 1
ATOM 4495 N N . LEU A 1 559 ? 9.457 -9.488 -0.785 1.00 91.12 559 LEU A N 1
ATOM 4496 C CA . LEU A 1 559 ? 9.998 -10.850 -0.765 1.00 91.12 559 LEU A CA 1
ATOM 4497 C C . LEU A 1 559 ? 8.957 -11.879 -1.224 1.00 91.12 559 LEU A C 1
ATOM 4499 O O . LEU A 1 559 ? 9.295 -12.797 -1.972 1.00 91.12 559 LEU A O 1
ATOM 4503 N N . GLN A 1 560 ? 7.679 -11.695 -0.883 1.00 90.56 560 GLN A N 1
ATOM 4504 C CA . GLN A 1 560 ? 6.600 -12.574 -1.335 1.00 90.56 560 GLN A CA 1
ATOM 4505 C C . GLN A 1 560 ? 6.485 -12.622 -2.869 1.00 90.56 560 GLN A C 1
ATOM 4507 O O . GLN A 1 560 ? 6.174 -13.674 -3.435 1.00 90.56 560 GLN A O 1
ATOM 4512 N N . ALA A 1 561 ? 6.776 -11.521 -3.573 1.00 93.62 561 ALA A N 1
ATOM 4513 C CA . ALA A 1 561 ? 6.697 -11.478 -5.034 1.00 93.62 561 ALA A CA 1
ATOM 4514 C C . ALA A 1 561 ? 7.762 -12.343 -5.737 1.00 93.62 561 ALA A C 1
ATOM 4516 O O . ALA A 1 561 ? 7.560 -12.749 -6.886 1.00 93.62 561 ALA A O 1
ATOM 4517 N N . LEU A 1 562 ? 8.860 -12.696 -5.055 1.00 95.19 562 LEU A N 1
ATOM 4518 C CA . LEU A 1 562 ? 9.934 -13.528 -5.613 1.00 95.19 562 LEU A CA 1
ATOM 4519 C C . LEU A 1 562 ? 9.426 -14.899 -6.080 1.00 95.19 562 LEU A C 1
ATOM 4521 O O . LEU A 1 562 ? 9.906 -15.429 -7.085 1.00 95.19 562 LEU A O 1
ATOM 4525 N N . ARG A 1 563 ? 8.405 -15.458 -5.416 1.00 94.06 563 ARG A N 1
ATOM 4526 C CA . ARG A 1 563 ? 7.831 -16.772 -5.759 1.00 94.06 563 ARG A CA 1
ATOM 4527 C C . ARG A 1 563 ? 7.282 -16.853 -7.189 1.00 94.06 563 ARG A C 1
ATOM 4529 O O . ARG A 1 563 ? 7.239 -17.938 -7.767 1.00 94.06 563 ARG A O 1
ATOM 4536 N N . TYR A 1 564 ? 6.888 -15.716 -7.769 1.00 95.94 564 TYR A N 1
ATOM 4537 C CA . TYR A 1 564 ? 6.296 -15.634 -9.107 1.00 95.94 564 TYR A CA 1
ATOM 4538 C C . TYR A 1 564 ? 7.341 -15.544 -10.229 1.00 95.94 564 TYR A C 1
ATOM 4540 O O . TYR A 1 564 ? 7.048 -15.881 -11.380 1.00 95.94 564 TYR A O 1
ATOM 4548 N N . ILE A 1 565 ? 8.574 -15.130 -9.913 1.00 96.12 565 ILE A N 1
ATOM 4549 C CA . ILE A 1 565 ? 9.630 -14.866 -10.903 1.00 96.12 565 ILE A CA 1
ATOM 4550 C C . ILE A 1 565 ? 9.890 -16.051 -11.843 1.00 96.12 565 ILE A C 1
ATOM 4552 O O . ILE A 1 565 ? 9.979 -15.826 -13.051 1.00 96.12 565 ILE A O 1
ATOM 4556 N N . PRO A 1 566 ? 9.989 -17.313 -11.379 1.00 95.38 566 PRO A N 1
ATOM 4557 C CA . PRO A 1 566 ? 10.280 -18.426 -12.280 1.00 95.38 566 PRO A CA 1
ATOM 4558 C C . PRO A 1 566 ? 9.246 -18.580 -13.403 1.00 95.38 566 PRO A C 1
ATOM 4560 O O . PRO A 1 566 ? 9.609 -18.904 -14.533 1.00 95.38 566 PRO A O 1
ATOM 4563 N N . ASN A 1 567 ? 7.968 -18.317 -13.117 1.00 95.12 567 ASN A N 1
ATOM 4564 C CA . ASN A 1 567 ? 6.897 -18.376 -14.111 1.00 95.12 567 ASN A CA 1
ATOM 4565 C C . ASN A 1 567 ? 6.884 -17.133 -15.011 1.00 95.12 567 ASN A C 1
ATOM 4567 O O . ASN A 1 567 ? 6.682 -17.269 -16.217 1.00 95.12 567 ASN A O 1
ATOM 4571 N N . ILE A 1 568 ? 7.217 -15.955 -14.473 1.00 95.69 568 ILE A N 1
ATOM 4572 C CA . ILE A 1 568 ? 7.426 -14.731 -15.265 1.00 95.69 568 ILE A CA 1
ATOM 4573 C C . ILE A 1 568 ? 8.546 -14.923 -16.296 1.00 95.69 568 ILE A C 1
ATOM 4575 O O . ILE A 1 568 ? 8.347 -14.648 -17.477 1.00 95.69 568 ILE A O 1
ATOM 4579 N N . LEU A 1 569 ? 9.700 -15.460 -15.888 1.00 94.69 569 LEU A N 1
ATOM 4580 C CA . LEU A 1 569 ? 10.823 -15.705 -16.799 1.00 94.69 569 LEU A CA 1
ATOM 4581 C C . LEU A 1 569 ? 10.465 -16.731 -17.886 1.00 94.69 569 LEU A C 1
ATOM 4583 O O . LEU A 1 569 ? 10.893 -16.595 -19.032 1.00 94.69 569 LEU A O 1
ATOM 4587 N N . ARG A 1 570 ? 9.661 -17.754 -17.559 1.00 93.69 570 ARG A N 1
ATOM 4588 C CA . ARG A 1 570 ? 9.145 -18.724 -18.545 1.00 93.69 570 ARG A CA 1
ATOM 4589 C C . ARG A 1 570 ? 8.201 -18.067 -19.549 1.00 93.69 570 ARG A C 1
ATOM 4591 O O . ARG A 1 570 ? 8.350 -18.304 -20.747 1.00 93.69 570 ARG A O 1
ATOM 4598 N N . LEU A 1 571 ? 7.287 -17.217 -19.075 1.00 94.62 571 LEU A N 1
ATOM 4599 C CA . LEU A 1 571 ? 6.397 -16.432 -19.928 1.00 94.62 571 LEU A CA 1
ATOM 4600 C C . LEU A 1 571 ? 7.201 -15.543 -20.877 1.00 94.62 571 LEU A C 1
ATOM 4602 O O . LEU A 1 571 ? 7.003 -15.609 -22.086 1.00 94.62 571 LEU A O 1
ATOM 4606 N N . GLN A 1 572 ? 8.153 -14.771 -20.353 1.00 93.94 572 GLN A N 1
ATOM 4607 C CA . GLN A 1 572 ? 8.982 -13.877 -21.158 1.00 93.94 572 GLN A CA 1
ATOM 4608 C C . GLN A 1 572 ? 9.787 -14.629 -22.217 1.00 93.94 572 GLN A C 1
ATOM 4610 O O . GLN A 1 572 ? 9.802 -14.205 -23.369 1.00 93.94 572 GLN A O 1
ATOM 4615 N N . ARG A 1 573 ? 10.376 -15.787 -21.890 1.00 92.50 573 ARG A N 1
ATOM 4616 C CA . ARG A 1 573 ? 11.059 -16.623 -22.894 1.00 92.50 573 ARG A CA 1
ATOM 4617 C C . ARG A 1 573 ? 10.123 -17.071 -24.011 1.00 92.50 573 ARG A C 1
ATOM 4619 O O . ARG A 1 573 ? 10.504 -16.982 -25.174 1.00 92.50 573 ARG A O 1
ATOM 4626 N N . ALA A 1 574 ? 8.912 -17.525 -23.684 1.00 92.19 574 ALA A N 1
ATOM 4627 C CA . ALA A 1 574 ? 7.932 -17.939 -24.691 1.00 92.19 574 ALA A CA 1
ATOM 4628 C C . ALA A 1 574 ? 7.508 -16.764 -25.593 1.00 92.19 574 ALA A C 1
ATOM 4630 O O . ALA A 1 574 ? 7.429 -16.906 -26.815 1.00 92.19 574 ALA A O 1
ATOM 4631 N N . LEU A 1 575 ? 7.290 -15.585 -25.002 1.00 92.88 575 LEU A N 1
ATOM 4632 C CA . LEU A 1 575 ? 6.940 -14.370 -25.738 1.00 92.88 575 LEU A CA 1
ATOM 4633 C C . LEU A 1 575 ? 8.082 -13.907 -26.654 1.00 92.88 575 LEU A C 1
ATOM 4635 O O . LEU A 1 575 ? 7.844 -13.638 -27.832 1.00 92.88 575 LEU A O 1
ATOM 4639 N N . LEU A 1 576 ? 9.320 -13.875 -26.153 1.00 91.12 576 LEU A N 1
ATOM 4640 C CA . LEU A 1 576 ? 10.499 -13.498 -26.936 1.00 91.12 576 LEU A CA 1
ATOM 4641 C C . LEU A 1 576 ? 10.728 -14.477 -28.095 1.00 91.12 576 LEU A C 1
ATOM 4643 O O . LEU A 1 576 ? 10.853 -14.044 -29.236 1.00 91.12 576 LEU A O 1
ATOM 4647 N N . GLN A 1 577 ? 10.661 -15.791 -27.855 1.00 89.81 577 GLN A N 1
ATOM 4648 C CA . GLN A 1 577 ? 10.782 -16.799 -28.919 1.00 89.81 577 GLN A CA 1
ATOM 4649 C C . GLN A 1 577 ? 9.759 -16.602 -30.047 1.00 89.81 577 GLN A C 1
ATOM 4651 O O . GLN A 1 577 ? 10.062 -16.834 -31.222 1.00 89.81 577 GLN A O 1
ATOM 4656 N N . LYS A 1 578 ? 8.541 -16.165 -29.711 1.00 88.06 578 LYS A N 1
ATOM 4657 C CA . LYS A 1 578 ? 7.490 -15.937 -30.704 1.00 88.06 578 LYS A CA 1
ATOM 4658 C C . LYS A 1 578 ? 7.683 -14.626 -31.463 1.00 88.06 578 LYS A C 1
ATOM 4660 O O . LYS A 1 578 ? 7.607 -14.648 -32.696 1.00 88.06 578 LYS A O 1
ATOM 4665 N N . TYR A 1 579 ? 7.917 -13.522 -30.753 1.00 88.75 579 TYR A N 1
ATOM 4666 C CA . TYR A 1 579 ? 7.739 -12.163 -31.279 1.00 88.75 579 TYR A CA 1
ATOM 4667 C C . TYR A 1 579 ? 9.031 -11.380 -31.551 1.00 88.75 579 TYR A C 1
ATOM 4669 O O . TYR A 1 579 ? 8.981 -10.390 -32.286 1.00 88.75 579 TYR A O 1
ATOM 4677 N N . GLN A 1 580 ? 10.178 -11.806 -31.017 1.00 84.25 580 GLN A N 1
ATOM 4678 C CA . GLN A 1 580 ? 11.451 -11.097 -31.185 1.00 84.25 580 GLN A CA 1
ATOM 4679 C C . GLN A 1 580 ? 11.784 -10.884 -32.673 1.00 84.25 580 GLN A C 1
ATOM 4681 O O . GLN A 1 580 ? 11.697 -11.814 -33.478 1.00 84.25 580 GLN A O 1
ATOM 4686 N N . LYS A 1 581 ? 12.149 -9.646 -33.041 1.00 80.44 581 LYS A N 1
ATOM 4687 C CA . LYS A 1 581 ? 12.434 -9.175 -34.415 1.00 80.44 581 LYS A CA 1
ATOM 4688 C C . LYS A 1 581 ? 11.269 -9.307 -35.420 1.00 80.44 581 LYS A C 1
ATOM 4690 O O . LYS A 1 581 ? 11.489 -9.123 -36.615 1.00 80.44 581 LYS A O 1
ATOM 4695 N N . LYS A 1 582 ? 10.040 -9.623 -34.978 1.00 79.69 582 LYS A N 1
ATOM 4696 C CA . LYS A 1 582 ? 8.859 -9.790 -35.858 1.00 79.69 582 LYS A CA 1
ATOM 4697 C C . LYS A 1 582 ? 7.787 -8.714 -35.690 1.00 79.69 582 LYS A C 1
ATOM 4699 O O . LYS A 1 582 ? 7.094 -8.439 -36.666 1.00 79.69 582 LYS A O 1
ATOM 4704 N N . LEU A 1 583 ? 7.654 -8.150 -34.489 1.00 83.62 583 LEU A N 1
ATOM 4705 C CA . LEU A 1 583 ? 6.671 -7.111 -34.162 1.00 83.62 583 LEU A CA 1
ATOM 4706 C C . LEU A 1 583 ? 7.291 -5.714 -34.129 1.00 83.62 583 LEU A C 1
ATOM 4708 O O . LEU A 1 583 ? 8.455 -5.568 -33.754 1.00 83.62 583 LEU A O 1
ATOM 4712 N N . ASP A 1 584 ? 6.474 -4.704 -34.418 1.00 80.75 584 ASP A N 1
ATOM 4713 C CA . ASP A 1 584 ? 6.743 -3.300 -34.073 1.00 80.75 584 ASP A CA 1
ATOM 4714 C C . ASP A 1 584 ? 6.074 -2.894 -32.742 1.00 80.75 584 ASP A C 1
ATOM 4716 O O . ASP A 1 584 ? 5.181 -3.583 -32.236 1.00 80.75 584 ASP A O 1
ATOM 4720 N N . LYS A 1 585 ? 6.491 -1.757 -32.160 1.00 77.94 585 LYS A N 1
ATOM 4721 C CA . LYS A 1 585 ? 5.968 -1.244 -30.875 1.00 77.94 585 LYS A CA 1
ATOM 4722 C C . LYS A 1 585 ? 4.447 -1.030 -30.902 1.00 77.94 585 LYS A C 1
ATOM 4724 O O . LYS A 1 585 ? 3.748 -1.380 -29.951 1.00 77.94 585 LYS A O 1
ATOM 4729 N N . THR A 1 586 ? 3.911 -0.507 -32.004 1.00 79.81 586 THR A N 1
ATOM 4730 C CA . THR A 1 586 ? 2.465 -0.287 -32.192 1.00 79.81 586 THR A CA 1
ATOM 4731 C C . THR A 1 586 ? 1.675 -1.595 -32.226 1.00 79.81 586 THR A C 1
ATOM 4733 O O . THR A 1 586 ? 0.642 -1.709 -31.567 1.00 79.81 586 THR A O 1
ATOM 4736 N N . GLU A 1 587 ? 2.185 -2.611 -32.924 1.00 85.62 587 GLU A N 1
ATOM 4737 C CA . GLU A 1 587 ? 1.588 -3.950 -32.978 1.00 85.62 587 GLU A CA 1
ATOM 4738 C C . GLU A 1 587 ? 1.611 -4.617 -31.590 1.00 85.62 587 GLU A C 1
ATOM 4740 O O . GLU A 1 587 ? 0.612 -5.198 -31.161 1.00 85.62 587 GLU A O 1
ATOM 4745 N N . ALA A 1 588 ? 2.707 -4.468 -30.836 1.00 86.75 588 ALA A N 1
ATOM 4746 C CA . ALA A 1 588 ? 2.814 -4.979 -29.467 1.00 86.75 588 ALA A CA 1
ATOM 4747 C C . ALA A 1 588 ? 1.842 -4.298 -28.481 1.00 86.75 588 ALA A C 1
ATOM 4749 O O . ALA A 1 588 ? 1.380 -4.933 -27.532 1.00 86.75 588 ALA A O 1
ATOM 4750 N N . ASN A 1 589 ? 1.489 -3.030 -28.704 1.00 86.69 589 ASN A N 1
ATOM 4751 C CA . ASN A 1 589 ? 0.464 -2.328 -27.923 1.00 86.69 589 ASN A CA 1
ATOM 4752 C C . ASN A 1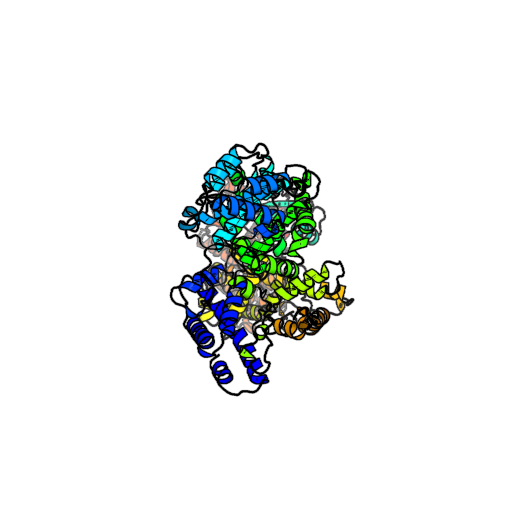 589 ? -0.975 -2.704 -28.328 1.00 86.69 589 ASN A C 1
ATOM 4754 O O . ASN A 1 589 ? -1.905 -2.591 -27.516 1.00 86.69 589 ASN A O 1
ATOM 4758 N N . ALA A 1 590 ? -1.167 -3.161 -29.567 1.00 89.19 590 ALA A N 1
ATOM 4759 C CA . ALA A 1 590 ? -2.461 -3.593 -30.084 1.00 89.19 590 ALA A CA 1
ATOM 4760 C C . ALA A 1 590 ? -2.869 -4.983 -29.565 1.00 89.19 590 ALA A C 1
ATOM 4762 O O . ALA A 1 590 ? -4.039 -5.177 -29.236 1.00 89.19 590 ALA A O 1
ATOM 4763 N N . ILE A 1 591 ? -1.923 -5.922 -29.442 1.00 92.44 591 ILE A N 1
ATOM 4764 C CA . ILE A 1 591 ? -2.178 -7.273 -28.911 1.00 92.44 591 ILE A CA 1
ATOM 4765 C C . ILE A 1 591 ? -2.487 -7.192 -27.411 1.00 92.44 591 ILE A C 1
ATOM 4767 O O . ILE A 1 591 ? -1.700 -6.630 -26.644 1.00 92.44 591 ILE A O 1
ATOM 4771 N N . LYS A 1 592 ? -3.619 -7.763 -26.976 1.00 94.56 592 LYS A N 1
ATOM 4772 C CA . LYS A 1 592 ? -4.076 -7.705 -25.578 1.00 94.56 592 LYS A CA 1
ATOM 4773 C C . LYS A 1 592 ? -3.926 -9.039 -24.853 1.00 94.56 592 LYS A C 1
ATOM 4775 O O . LYS A 1 592 ? -3.852 -10.099 -25.473 1.00 94.56 592 LYS A O 1
ATOM 4780 N N . VAL A 1 593 ? -3.949 -9.005 -23.519 1.00 92.44 593 VAL A N 1
ATOM 4781 C CA . VAL A 1 593 ? -3.895 -10.206 -22.662 1.00 92.44 593 VAL A CA 1
ATOM 4782 C C . VAL A 1 593 ? -4.944 -11.248 -23.061 1.00 92.44 593 VAL A C 1
ATOM 4784 O O . VAL A 1 593 ? -4.611 -12.428 -23.170 1.00 92.44 593 VAL A O 1
ATOM 4787 N N . LYS A 1 594 ? -6.185 -10.839 -23.353 1.00 91.50 594 LYS A N 1
ATOM 4788 C CA . LYS A 1 594 ? -7.241 -11.759 -23.822 1.00 91.50 594 LYS A CA 1
ATOM 4789 C C . LYS A 1 594 ? -6.854 -12.543 -25.080 1.00 91.50 594 LYS A C 1
ATOM 4791 O O . LYS A 1 594 ? -7.269 -13.691 -25.230 1.00 91.50 594 LYS A O 1
ATOM 4796 N N . ASP A 1 595 ? -6.063 -11.947 -25.967 1.00 92.38 595 ASP A N 1
ATOM 4797 C CA . ASP A 1 595 ? -5.620 -12.577 -27.210 1.00 92.38 595 ASP A CA 1
ATOM 4798 C C . ASP A 1 595 ? -4.494 -13.575 -26.923 1.00 92.38 595 ASP A C 1
ATOM 4800 O O . ASP A 1 595 ? -4.530 -14.701 -27.415 1.00 92.38 595 ASP A O 1
ATOM 4804 N N . LEU A 1 596 ? -3.570 -13.231 -26.017 1.00 88.75 596 LEU A N 1
ATOM 4805 C CA . LEU A 1 596 ? -2.515 -14.144 -25.556 1.00 88.75 596 LEU A CA 1
ATOM 4806 C C . LEU A 1 596 ? -3.091 -15.412 -24.911 1.00 88.75 596 LEU A C 1
ATOM 4808 O O . LEU A 1 596 ? -2.621 -16.518 -25.193 1.00 88.75 596 LEU A O 1
ATOM 4812 N N . LYS A 1 597 ? -4.130 -15.257 -24.079 1.00 88.75 597 LYS A N 1
ATOM 4813 C CA . LYS A 1 597 ? -4.843 -16.373 -23.437 1.00 88.75 597 LYS A CA 1
ATOM 4814 C C . LYS A 1 597 ? -5.525 -17.276 -24.468 1.00 88.75 597 LYS A C 1
ATOM 4816 O O . LYS A 1 597 ? -5.389 -18.498 -24.412 1.00 88.75 597 LYS A O 1
ATOM 4821 N N . LYS A 1 598 ? -6.205 -16.683 -25.459 1.00 88.69 598 LYS A N 1
ATOM 4822 C CA . LYS A 1 598 ? -6.854 -17.422 -26.559 1.00 88.69 598 LYS A CA 1
ATOM 4823 C C . LYS A 1 598 ? -5.852 -18.188 -27.416 1.00 88.69 598 LYS A C 1
ATOM 4825 O O . LYS A 1 598 ? -6.092 -19.347 -27.742 1.00 88.69 598 LYS A O 1
ATOM 4830 N N . GLU A 1 599 ? -4.737 -17.555 -27.764 1.00 83.94 599 GLU A N 1
ATOM 4831 C CA . GLU A 1 599 ? -3.695 -18.156 -28.600 1.00 83.94 599 GLU A CA 1
ATOM 4832 C C . GLU A 1 599 ? -2.844 -19.197 -27.864 1.00 83.94 599 GLU A C 1
ATOM 4834 O O . GLU A 1 599 ? -2.091 -19.920 -28.516 1.00 83.94 599 GLU A O 1
ATOM 4839 N N . ARG A 1 600 ? -2.942 -19.283 -26.528 1.00 83.88 600 ARG A N 1
ATOM 4840 C CA . ARG A 1 600 ? -2.128 -20.175 -25.685 1.00 83.88 600 ARG A CA 1
ATOM 4841 C C . ARG A 1 600 ? -0.642 -20.080 -26.027 1.00 83.88 600 ARG A C 1
ATOM 4843 O O . ARG A 1 600 ? 0.020 -21.086 -26.279 1.00 83.88 600 ARG A O 1
ATOM 4850 N N . VAL A 1 601 ? -0.116 -18.856 -26.042 1.00 76.88 601 VAL A N 1
ATOM 4851 C CA . VAL A 1 601 ? 1.259 -18.561 -26.488 1.00 76.88 601 VAL A CA 1
ATOM 4852 C C . VAL A 1 601 ? 2.327 -19.345 -25.708 1.00 76.88 601 VAL A C 1
ATOM 4854 O O . VAL A 1 601 ? 3.372 -19.673 -26.261 1.00 76.88 601 VAL A O 1
ATOM 4857 N N . ALA A 1 602 ? 2.038 -19.698 -24.455 1.00 74.00 602 ALA A N 1
ATOM 4858 C CA . ALA A 1 602 ? 2.870 -20.508 -23.568 1.00 74.00 602 ALA A CA 1
ATOM 4859 C C . ALA A 1 602 ? 2.261 -21.906 -23.285 1.00 74.00 602 ALA A C 1
ATOM 4861 O O . ALA A 1 602 ? 2.579 -22.555 -22.291 1.00 74.00 602 ALA A O 1
ATOM 4862 N N . GLY A 1 603 ? 1.355 -22.387 -24.141 1.00 82.69 603 GLY A N 1
ATOM 4863 C CA . GLY A 1 603 ? 0.630 -23.640 -23.934 1.00 82.69 603 GLY A CA 1
ATOM 4864 C C . GLY A 1 603 ? -0.443 -23.534 -22.843 1.00 82.69 603 GLY A C 1
ATOM 4865 O O . GLY A 1 603 ? -1.067 -22.485 -22.663 1.00 82.69 603 GLY A O 1
ATOM 4866 N N . HIS A 1 604 ? -0.683 -24.635 -22.124 1.00 81.56 604 HIS A N 1
ATOM 4867 C CA . HIS A 1 604 ? -1.733 -24.732 -21.098 1.00 81.56 604 HIS A CA 1
ATOM 4868 C C . HIS A 1 604 ? -1.493 -23.846 -19.864 1.00 81.56 604 HIS A C 1
ATOM 4870 O O . HIS A 1 604 ? -2.455 -23.504 -19.184 1.00 81.56 604 HIS A O 1
ATOM 4876 N N . ASP A 1 605 ? -0.249 -23.436 -19.603 1.00 88.50 605 ASP A N 1
ATOM 4877 C CA . ASP A 1 605 ? 0.112 -22.620 -18.436 1.00 88.50 605 ASP A CA 1
ATOM 4878 C C . ASP A 1 605 ? 0.029 -21.104 -18.688 1.00 88.50 605 ASP A C 1
ATOM 4880 O O . ASP A 1 605 ? 0.289 -20.318 -17.778 1.00 88.50 605 ASP A O 1
ATOM 4884 N N . THR A 1 606 ? -0.350 -20.674 -19.901 1.00 88.25 606 THR A N 1
ATOM 4885 C CA . THR A 1 606 ? -0.392 -19.249 -20.287 1.00 88.25 606 THR A CA 1
ATOM 4886 C C . THR A 1 606 ? -1.187 -18.407 -19.283 1.00 88.25 606 THR A C 1
ATOM 4888 O O . THR A 1 606 ? -0.694 -17.385 -18.810 1.00 88.25 606 THR A O 1
ATOM 4891 N N . ASP A 1 607 ? -2.386 -18.863 -18.906 1.00 90.25 607 ASP A N 1
ATOM 4892 C CA . ASP A 1 607 ? -3.253 -18.152 -17.959 1.00 90.25 607 ASP A CA 1
ATOM 4893 C C . ASP A 1 607 ? -2.605 -18.026 -16.577 1.00 90.25 607 ASP A C 1
ATOM 4895 O O . ASP A 1 607 ? -2.640 -16.958 -15.962 1.00 90.25 607 ASP A O 1
ATOM 4899 N N . ARG A 1 608 ? -1.963 -19.105 -16.112 1.00 92.62 608 ARG A N 1
ATOM 4900 C CA . ARG A 1 608 ? -1.281 -19.156 -14.817 1.00 92.62 608 ARG A CA 1
ATOM 4901 C C . ARG A 1 608 ? -0.091 -18.203 -14.778 1.00 92.62 608 ARG A C 1
ATOM 4903 O O . ARG A 1 608 ? 0.048 -17.455 -13.821 1.00 92.62 608 ARG A O 1
ATOM 4910 N N . TRP A 1 609 ? 0.763 -18.203 -15.799 1.00 94.44 609 TRP A N 1
ATOM 4911 C CA . TRP A 1 609 ? 1.953 -17.347 -15.792 1.00 94.44 609 TRP A CA 1
ATOM 4912 C C . TRP A 1 609 ? 1.612 -15.864 -15.962 1.00 94.44 609 TRP A C 1
ATOM 4914 O O . TRP A 1 609 ? 2.287 -15.018 -15.380 1.00 94.44 609 TRP A O 1
ATOM 4924 N N . ILE A 1 610 ? 0.548 -15.537 -16.706 1.00 95.00 610 ILE A N 1
ATOM 4925 C CA . ILE A 1 610 ? 0.017 -14.166 -16.765 1.00 95.00 610 ILE A CA 1
ATOM 4926 C C . ILE A 1 610 ? -0.534 -13.749 -15.397 1.00 95.00 610 ILE A C 1
ATOM 4928 O O . ILE A 1 610 ? -0.297 -12.621 -14.968 1.00 95.00 610 ILE A O 1
ATOM 4932 N N . HIS A 1 611 ? -1.241 -14.644 -14.701 1.00 94.69 611 HIS A N 1
ATOM 4933 C CA . HIS A 1 611 ? -1.723 -14.383 -13.346 1.00 94.69 611 HIS A CA 1
ATOM 4934 C C . HIS A 1 611 ? -0.567 -14.133 -12.368 1.00 94.69 611 HIS A C 1
ATOM 4936 O O . HIS A 1 611 ? -0.584 -13.130 -11.662 1.00 94.69 611 HIS A O 1
ATOM 4942 N N . ASP A 1 612 ? 0.475 -14.966 -12.392 1.00 95.12 612 ASP A N 1
ATOM 4943 C CA . ASP A 1 612 ? 1.663 -14.791 -11.547 1.00 95.12 612 ASP A CA 1
ATOM 4944 C C . ASP A 1 612 ? 2.387 -13.463 -11.837 1.00 95.12 612 ASP A C 1
ATOM 4946 O O . ASP A 1 612 ? 2.813 -12.770 -10.912 1.00 95.12 612 ASP A O 1
ATOM 4950 N N . PHE A 1 613 ? 2.474 -13.062 -13.113 1.00 96.56 613 PHE A N 1
ATOM 4951 C CA . PHE A 1 613 ? 2.977 -11.740 -13.493 1.00 96.56 613 PHE A CA 1
ATOM 4952 C C . PHE A 1 613 ? 2.105 -10.622 -12.905 1.00 96.56 613 PHE A C 1
ATOM 4954 O O . PHE A 1 613 ? 2.635 -9.666 -12.346 1.00 96.56 613 PHE A O 1
ATOM 4961 N N . ALA A 1 614 ? 0.777 -10.737 -12.998 1.00 95.25 614 ALA A N 1
ATOM 4962 C CA . ALA A 1 614 ? -0.154 -9.758 -12.440 1.00 95.25 614 ALA A CA 1
ATOM 4963 C C . ALA A 1 614 ? -0.044 -9.637 -10.918 1.00 95.25 614 ALA A C 1
ATOM 4965 O O . ALA A 1 614 ? -0.046 -8.522 -10.403 1.00 95.25 614 ALA A O 1
ATOM 4966 N N . CYS A 1 615 ? 0.119 -10.752 -10.204 1.00 93.69 615 CYS A N 1
ATOM 4967 C CA . CYS A 1 615 ? 0.345 -10.743 -8.762 1.00 93.69 615 CYS A CA 1
ATOM 4968 C C . CYS A 1 615 ? 1.663 -10.047 -8.392 1.00 93.69 615 CYS A C 1
ATOM 4970 O O . CYS A 1 615 ? 1.671 -9.199 -7.503 1.00 93.69 615 CYS A O 1
ATOM 4972 N N . ALA A 1 616 ? 2.765 -10.357 -9.083 1.00 94.75 616 ALA A N 1
ATOM 4973 C CA . ALA A 1 616 ? 4.046 -9.687 -8.849 1.00 94.75 616 ALA A CA 1
ATOM 4974 C C . ALA A 1 616 ? 3.987 -8.187 -9.178 1.00 94.75 616 ALA A C 1
ATOM 4976 O O . ALA A 1 616 ? 4.513 -7.369 -8.423 1.00 94.75 616 ALA A O 1
ATOM 4977 N N . TRP A 1 617 ? 3.319 -7.818 -10.274 1.00 94.56 617 TRP A N 1
ATOM 4978 C CA . TRP A 1 617 ? 3.112 -6.422 -10.650 1.00 94.56 617 TRP A CA 1
ATOM 4979 C C . TRP A 1 617 ? 2.302 -5.672 -9.595 1.00 94.56 617 TRP A C 1
ATOM 4981 O O . TRP A 1 617 ? 2.710 -4.600 -9.166 1.00 94.56 617 TRP A O 1
ATOM 4991 N N . GLU A 1 618 ? 1.196 -6.240 -9.115 1.00 92.19 618 GLU A N 1
ATOM 4992 C CA . GLU A 1 618 ? 0.353 -5.586 -8.111 1.00 92.19 618 GLU A CA 1
ATOM 4993 C C . GLU A 1 618 ? 1.108 -5.299 -6.808 1.00 92.19 618 GLU A C 1
ATOM 4995 O O . GLU A 1 618 ? 0.961 -4.223 -6.228 1.00 92.19 618 GLU A O 1
ATOM 5000 N N . ILE A 1 619 ? 1.971 -6.226 -6.388 1.00 88.50 619 ILE A N 1
ATOM 5001 C CA . ILE A 1 619 ? 2.816 -6.068 -5.201 1.00 88.50 619 ILE A CA 1
ATOM 5002 C C . ILE A 1 619 ? 3.867 -4.962 -5.404 1.00 88.50 619 ILE A C 1
ATOM 5004 O O . ILE A 1 619 ? 4.123 -4.164 -4.502 1.00 88.50 619 ILE A O 1
ATOM 5008 N N . THR A 1 620 ? 4.495 -4.906 -6.581 1.00 89.56 620 THR A N 1
ATOM 5009 C CA . THR A 1 620 ? 5.684 -4.071 -6.831 1.00 89.56 620 THR A CA 1
ATOM 5010 C C . THR A 1 620 ? 5.387 -2.690 -7.416 1.00 89.56 620 THR A C 1
ATOM 5012 O O . THR A 1 620 ? 6.151 -1.756 -7.163 1.00 89.56 620 THR A O 1
ATOM 5015 N N . ARG A 1 621 ? 4.291 -2.513 -8.169 1.00 85.25 621 ARG A N 1
ATOM 5016 C CA . ARG A 1 621 ? 4.046 -1.342 -9.040 1.00 85.25 621 ARG A CA 1
ATOM 5017 C C . ARG A 1 621 ? 4.154 0.010 -8.340 1.00 85.25 621 ARG A C 1
ATOM 5019 O O . ARG A 1 621 ? 4.625 0.974 -8.932 1.00 85.25 621 ARG A O 1
ATOM 5026 N N . LYS A 1 622 ? 3.774 0.087 -7.064 1.00 78.44 622 LYS A N 1
ATOM 5027 C CA . LYS A 1 622 ? 3.869 1.323 -6.271 1.00 78.44 622 LYS A CA 1
ATOM 5028 C C . LYS A 1 622 ? 5.285 1.630 -5.811 1.00 78.44 622 LYS A C 1
ATOM 5030 O O . LYS A 1 622 ? 5.705 2.779 -5.848 1.00 78.44 622 LYS A O 1
ATOM 5035 N N . SER A 1 623 ? 6.027 0.606 -5.399 1.00 76.50 623 SER A N 1
ATOM 5036 C CA . SER A 1 623 ? 7.440 0.749 -5.042 1.00 76.50 623 SER A CA 1
ATOM 5037 C C . SER A 1 623 ? 8.273 1.149 -6.262 1.00 76.50 623 SER A C 1
ATOM 5039 O O . SER A 1 623 ? 9.233 1.902 -6.126 1.00 76.50 623 SER A O 1
ATOM 5041 N N . LEU A 1 624 ? 7.861 0.716 -7.461 1.00 82.62 624 LEU A N 1
ATOM 5042 C CA . LEU A 1 624 ? 8.528 1.049 -8.719 1.00 82.62 624 LEU A CA 1
ATOM 5043 C C . LEU A 1 624 ? 8.393 2.518 -9.145 1.00 82.62 624 LEU A C 1
ATOM 5045 O O . LEU A 1 624 ? 9.221 2.989 -9.917 1.00 82.62 624 LEU A O 1
ATOM 5049 N N . GLU A 1 625 ? 7.409 3.264 -8.630 1.00 75.31 625 GLU A N 1
ATOM 5050 C CA . GLU A 1 625 ? 7.242 4.693 -8.948 1.00 75.31 625 GLU A CA 1
ATOM 5051 C C . GLU A 1 625 ? 8.462 5.531 -8.531 1.00 75.31 625 GLU A C 1
ATOM 5053 O O . GLU A 1 625 ? 8.845 6.476 -9.218 1.00 75.31 625 GLU A O 1
ATOM 5058 N N . GLN A 1 626 ? 9.074 5.175 -7.400 1.00 67.88 626 GLN A N 1
ATOM 5059 C CA . GLN A 1 626 ? 10.246 5.855 -6.840 1.00 67.88 626 GLN A CA 1
ATOM 5060 C C . GLN A 1 626 ? 11.546 5.084 -7.108 1.00 67.88 626 GLN A C 1
ATOM 5062 O O . GLN A 1 626 ? 12.631 5.547 -6.762 1.00 67.88 626 GLN A O 1
ATOM 5067 N N . TYR A 1 627 ? 11.449 3.908 -7.730 1.00 75.25 627 TYR A N 1
ATOM 5068 C CA . TYR A 1 627 ? 12.591 3.055 -8.005 1.00 75.25 627 TYR A CA 1
ATOM 5069 C C . TYR A 1 627 ? 13.337 3.531 -9.251 1.00 75.25 627 TYR A C 1
ATOM 5071 O O . TYR A 1 627 ? 12.832 3.452 -10.373 1.00 75.25 627 TYR A O 1
ATOM 5079 N N . GLY A 1 628 ? 14.567 3.997 -9.052 1.00 71.62 628 GLY A N 1
ATOM 5080 C CA . GLY A 1 628 ? 15.489 4.263 -10.145 1.00 71.62 628 GLY A CA 1
ATOM 5081 C C . GLY A 1 628 ? 16.082 2.959 -10.662 1.00 71.62 628 GLY A C 1
ATOM 5082 O O . GLY A 1 628 ? 16.988 2.407 -10.045 1.00 71.62 628 GLY A O 1
ATOM 5083 N N . CYS A 1 629 ? 15.584 2.474 -11.794 1.00 78.06 629 CYS A N 1
ATOM 5084 C CA . CYS A 1 629 ? 16.042 1.239 -12.410 1.00 78.06 629 CYS A CA 1
ATOM 5085 C C . CYS A 1 629 ? 17.331 1.471 -13.220 1.00 78.06 629 CYS A C 1
ATOM 5087 O O . CYS A 1 629 ? 17.319 2.264 -14.167 1.00 78.06 629 CYS A O 1
ATOM 5089 N N . PRO A 1 630 ? 18.447 0.789 -12.903 1.00 73.94 630 PRO A N 1
ATOM 5090 C CA . PRO A 1 630 ? 19.673 0.891 -13.683 1.00 73.94 630 PRO A CA 1
ATOM 5091 C C . PRO A 1 630 ? 19.547 0.202 -15.049 1.00 73.94 630 PRO A C 1
ATOM 5093 O O . PRO A 1 630 ? 19.221 -0.984 -15.163 1.00 73.94 630 PRO A O 1
ATOM 5096 N N . THR A 1 631 ? 19.864 0.947 -16.103 1.00 69.56 631 THR A N 1
ATOM 5097 C CA . THR A 1 631 ? 19.916 0.462 -17.485 1.00 69.56 631 THR A CA 1
ATOM 5098 C C . THR A 1 631 ? 21.246 0.840 -18.131 1.00 69.56 631 THR A C 1
ATOM 5100 O O . THR A 1 631 ? 21.986 1.683 -17.621 1.00 69.56 631 THR A O 1
ATOM 5103 N N . GLN A 1 632 ? 21.527 0.273 -19.305 1.00 61.91 632 GLN A N 1
ATOM 5104 C CA . GLN A 1 632 ? 22.676 0.663 -20.132 1.00 61.91 632 GLN A CA 1
ATOM 5105 C C . GLN A 1 632 ? 22.666 2.149 -20.549 1.00 61.91 632 GLN A C 1
ATOM 5107 O O . GLN A 1 632 ? 23.703 2.684 -20.925 1.00 61.91 632 GLN A O 1
ATOM 5112 N N . PHE A 1 633 ? 21.513 2.822 -20.460 1.00 58.59 633 PHE A N 1
ATOM 5113 C CA . PHE A 1 633 ? 21.339 4.244 -20.773 1.00 58.59 633 PHE A CA 1
ATOM 5114 C C . PHE A 1 633 ? 21.321 5.138 -19.522 1.00 58.59 633 PHE A C 1
ATOM 5116 O O . PHE A 1 633 ? 21.040 6.330 -19.614 1.00 58.59 633 PHE A O 1
ATOM 5123 N N . GLY A 1 634 ? 21.607 4.573 -18.344 1.00 55.88 634 GLY A N 1
ATOM 5124 C CA . GLY A 1 634 ? 21.520 5.257 -17.056 1.00 55.88 634 GLY A CA 1
ATOM 5125 C C . GLY A 1 634 ? 20.285 4.854 -16.252 1.00 55.88 634 GLY A C 1
ATOM 5126 O O . GLY A 1 634 ? 19.707 3.783 -16.450 1.00 55.88 634 GLY A O 1
ATOM 5127 N N . LEU A 1 635 ? 19.909 5.699 -15.292 1.00 63.94 635 LEU A N 1
ATOM 5128 C CA . LEU A 1 635 ? 18.813 5.427 -14.366 1.00 63.94 635 LEU A CA 1
ATOM 5129 C C . LEU A 1 635 ? 17.466 5.802 -14.999 1.00 63.94 635 LEU A C 1
ATOM 5131 O O . LEU A 1 635 ? 17.238 6.965 -15.329 1.00 63.94 635 LEU A O 1
ATOM 5135 N N . MET A 1 636 ? 16.572 4.827 -15.129 1.00 67.56 636 MET A N 1
ATOM 5136 C CA . MET A 1 636 ? 15.236 4.992 -15.702 1.00 67.56 636 MET A CA 1
ATOM 5137 C C . MET A 1 636 ? 14.169 4.820 -14.622 1.00 67.56 636 MET A C 1
ATOM 5139 O O . MET A 1 636 ? 14.293 3.965 -13.751 1.00 67.56 636 MET A O 1
ATOM 5143 N N . PHE A 1 637 ? 13.097 5.605 -14.693 1.00 75.31 637 PHE A N 1
ATOM 5144 C CA . PHE A 1 637 ? 11.964 5.509 -13.770 1.00 75.31 637 PHE A CA 1
ATOM 5145 C C . PHE A 1 637 ? 10.732 5.038 -14.522 1.00 75.31 637 PHE A C 1
ATOM 5147 O O . PHE A 1 637 ? 10.471 5.512 -15.629 1.00 75.31 637 PHE A O 1
ATOM 5154 N N . VAL A 1 638 ? 9.965 4.131 -13.919 1.00 78.56 638 VAL A N 1
ATOM 5155 C CA . VAL A 1 638 ? 8.700 3.681 -14.502 1.00 78.56 638 VAL A CA 1
ATOM 5156 C C . VAL A 1 638 ? 7.692 4.837 -14.434 1.00 78.56 638 VAL A C 1
ATOM 5158 O O . VAL A 1 638 ? 7.428 5.349 -13.344 1.00 78.56 638 VAL A O 1
ATOM 5161 N N . PRO A 1 639 ? 7.111 5.278 -15.567 1.00 75.88 639 PRO A N 1
ATOM 5162 C CA . PRO A 1 639 ? 6.112 6.341 -15.556 1.00 75.88 639 PRO A CA 1
ATOM 5163 C C . PRO A 1 639 ? 4.914 6.030 -14.646 1.00 75.88 639 PRO A C 1
ATOM 5165 O O . PRO A 1 639 ? 4.351 4.935 -14.703 1.00 75.88 639 PRO A O 1
ATOM 5168 N N . LYS A 1 640 ? 4.446 7.034 -13.884 1.00 74.12 640 LYS A N 1
ATOM 5169 C CA . LYS A 1 640 ? 3.296 6.909 -12.957 1.00 74.12 640 LYS A CA 1
ATOM 5170 C C . LYS A 1 640 ? 2.041 6.335 -13.614 1.00 74.12 640 LYS A C 1
ATOM 5172 O O . LYS A 1 640 ? 1.254 5.656 -12.962 1.00 74.12 640 LYS A O 1
ATOM 5177 N N . VAL A 1 641 ? 1.855 6.617 -14.905 1.00 76.56 641 VAL A N 1
ATOM 5178 C CA . VAL A 1 641 ? 0.731 6.109 -15.701 1.00 76.56 641 VAL A CA 1
ATOM 5179 C C . VAL A 1 641 ? 0.694 4.584 -15.676 1.00 76.56 641 VAL A C 1
ATOM 5181 O O . VAL A 1 641 ? -0.377 4.022 -15.475 1.00 76.56 641 VAL A O 1
ATOM 5184 N N . PHE A 1 642 ? 1.845 3.920 -15.800 1.00 82.38 642 PHE A N 1
ATOM 5185 C CA . PHE A 1 642 ? 1.909 2.464 -15.724 1.00 82.38 642 PHE A CA 1
ATOM 5186 C C . PHE A 1 642 ? 1.755 1.974 -14.284 1.00 82.38 642 PHE A C 1
ATOM 5188 O O . PHE A 1 642 ? 0.964 1.068 -14.044 1.00 82.38 642 PHE A O 1
ATOM 5195 N N . CYS A 1 643 ? 2.418 2.606 -13.308 1.00 78.00 643 CYS A N 1
ATOM 5196 C CA . CYS A 1 643 ? 2.336 2.199 -11.896 1.00 78.00 643 CYS A CA 1
ATOM 5197 C C . CYS A 1 643 ? 0.905 2.236 -11.325 1.00 78.00 643 CYS A C 1
ATOM 5199 O O . CYS A 1 643 ? 0.572 1.469 -10.420 1.00 78.00 643 CYS A O 1
ATOM 5201 N N . ASN A 1 644 ? 0.040 3.097 -11.867 1.00 77.00 644 ASN A N 1
ATOM 5202 C CA . ASN A 1 644 ? -1.363 3.212 -11.467 1.00 77.00 644 ASN A CA 1
ATOM 5203 C C . ASN A 1 644 ? -2.298 2.210 -12.165 1.00 77.00 644 ASN A C 1
ATOM 5205 O O . ASN A 1 644 ? -3.465 2.122 -11.788 1.00 77.00 644 ASN A O 1
ATOM 5209 N N . GLN A 1 645 ? -1.816 1.451 -13.151 1.00 80.00 645 GLN A N 1
ATOM 5210 C CA . GLN A 1 645 ? -2.618 0.478 -13.890 1.00 80.00 645 GLN A CA 1
ATOM 5211 C C . GLN A 1 645 ? -2.491 -0.927 -13.294 1.00 80.00 645 GLN A C 1
ATOM 5213 O O . GLN A 1 645 ? -1.391 -1.418 -13.025 1.00 80.00 645 GLN A O 1
ATOM 5218 N N . THR A 1 646 ? -3.633 -1.593 -13.127 1.00 87.62 646 THR A N 1
ATOM 5219 C CA . THR A 1 646 ? -3.708 -3.020 -12.798 1.00 87.62 646 THR A CA 1
ATOM 5220 C C . THR A 1 646 ? -3.740 -3.854 -14.078 1.00 87.62 646 THR A C 1
ATOM 5222 O O . THR A 1 646 ? -4.128 -3.378 -15.148 1.00 87.62 646 THR A O 1
ATOM 5225 N N . ILE A 1 647 ? -3.307 -5.113 -13.992 1.00 91.31 647 ILE A N 1
ATOM 5226 C CA . ILE A 1 647 ? -3.321 -6.011 -15.149 1.00 91.31 647 ILE A CA 1
ATOM 5227 C C . ILE A 1 647 ? -4.704 -6.636 -15.299 1.00 91.31 647 ILE A C 1
ATOM 5229 O O . ILE A 1 647 ? -5.210 -7.299 -14.396 1.00 91.31 647 ILE A O 1
ATOM 5233 N N . HIS A 1 648 ? -5.289 -6.454 -16.476 1.00 90.62 648 HIS A N 1
ATOM 5234 C CA . HIS A 1 648 ? -6.588 -6.982 -16.867 1.00 90.62 648 HIS A CA 1
ATOM 5235 C C . HIS A 1 648 ? -6.557 -7.445 -18.332 1.00 90.62 648 HIS A C 1
ATOM 5237 O O . HIS A 1 648 ? -5.551 -7.329 -19.029 1.00 90.62 648 HIS A O 1
ATOM 5243 N N . ASP A 1 649 ? -7.675 -7.950 -18.845 1.00 90.94 649 ASP A N 1
ATOM 5244 C CA . ASP A 1 649 ? -7.733 -8.568 -20.177 1.00 90.94 649 ASP A CA 1
ATOM 5245 C C . ASP A 1 649 ? -7.411 -7.614 -21.348 1.00 90.94 649 ASP A C 1
ATOM 5247 O O . ASP A 1 649 ? -6.943 -8.070 -22.393 1.00 90.94 649 ASP A O 1
ATOM 5251 N N . GLU A 1 650 ? -7.590 -6.300 -21.164 1.00 91.75 650 GLU A N 1
ATOM 5252 C CA . GLU A 1 650 ? -7.233 -5.254 -22.144 1.00 91.75 650 GLU A CA 1
ATOM 5253 C C . GLU A 1 650 ? -5.794 -4.713 -22.004 1.00 91.75 650 GLU A C 1
ATOM 5255 O O . GLU A 1 650 ? -5.401 -3.792 -22.727 1.00 91.75 650 GLU A O 1
ATOM 5260 N N . THR A 1 651 ? -4.989 -5.249 -21.080 1.00 93.12 651 THR A N 1
ATOM 5261 C CA . THR A 1 651 ? -3.594 -4.816 -20.898 1.00 93.12 651 THR A CA 1
ATOM 5262 C C . THR A 1 651 ? -2.766 -5.202 -22.138 1.00 93.12 651 THR A C 1
ATOM 5264 O O . THR A 1 651 ? -2.932 -6.313 -22.654 1.00 93.12 651 THR A O 1
ATOM 5267 N N . PRO A 1 652 ? -1.908 -4.305 -22.665 1.00 93.38 652 PRO A N 1
ATOM 5268 C CA . PRO A 1 652 ? -1.109 -4.572 -23.863 1.00 93.38 652 PRO A CA 1
ATOM 5269 C C . PRO A 1 652 ? 0.015 -5.591 -23.618 1.00 93.38 652 PRO A C 1
ATOM 5271 O O . PRO A 1 652 ? 0.619 -5.617 -22.545 1.00 93.38 652 PRO A O 1
ATOM 5274 N N . LEU A 1 653 ? 0.357 -6.373 -24.650 1.00 94.56 653 LEU A N 1
ATOM 5275 C CA . LEU A 1 653 ? 1.487 -7.314 -24.644 1.00 94.56 653 LEU A CA 1
ATOM 5276 C C . LEU A 1 653 ? 2.819 -6.613 -24.326 1.00 94.56 653 LEU A C 1
ATOM 5278 O O . LEU A 1 653 ? 3.657 -7.193 -23.638 1.00 94.56 653 LEU A O 1
ATOM 5282 N N . ALA A 1 654 ? 3.001 -5.371 -24.786 1.00 90.69 654 ALA A N 1
ATOM 5283 C CA . ALA A 1 654 ? 4.227 -4.597 -24.578 1.00 90.69 654 ALA A CA 1
ATOM 5284 C C . ALA A 1 654 ? 4.668 -4.506 -23.102 1.00 90.69 654 ALA A C 1
ATOM 5286 O O . ALA A 1 654 ? 5.864 -4.459 -22.838 1.00 90.69 654 ALA A O 1
ATOM 5287 N N . LEU A 1 655 ? 3.733 -4.546 -22.142 1.00 93.88 655 LEU A N 1
ATOM 5288 C CA . LEU A 1 655 ? 4.038 -4.486 -20.707 1.00 93.88 655 LEU A CA 1
ATOM 5289 C C . LEU A 1 655 ? 4.765 -5.743 -20.193 1.00 93.88 655 LEU A C 1
ATOM 5291 O O . LEU A 1 655 ? 5.547 -5.659 -19.250 1.00 93.88 655 LEU A O 1
ATOM 5295 N N . PHE A 1 656 ? 4.538 -6.899 -20.823 1.00 94.56 656 PHE A N 1
ATOM 5296 C CA . PHE A 1 656 ? 5.130 -8.188 -20.440 1.00 94.56 656 PHE A CA 1
ATOM 5297 C C . PHE A 1 656 ? 6.503 -8.432 -21.084 1.00 94.56 656 PHE A C 1
ATOM 5299 O O . PHE A 1 656 ? 7.231 -9.330 -20.655 1.00 94.56 656 PHE A O 1
ATOM 5306 N N . LEU A 1 657 ? 6.848 -7.667 -22.124 1.00 93.19 657 LEU A N 1
ATOM 5307 C CA . LEU A 1 657 ? 8.080 -7.815 -22.893 1.00 93.19 657 LEU A CA 1
ATOM 5308 C C . LEU A 1 657 ? 9.206 -6.974 -22.262 1.00 93.19 657 LEU A C 1
ATOM 5310 O O . LEU A 1 657 ? 9.088 -5.750 -22.237 1.00 93.19 657 LEU A O 1
ATOM 5314 N N . PRO A 1 658 ? 10.307 -7.581 -21.786 1.00 93.00 658 PRO A N 1
ATOM 5315 C CA . PRO A 1 658 ? 11.395 -6.834 -21.156 1.00 93.00 658 PRO A CA 1
ATOM 5316 C C . PRO A 1 658 ? 12.086 -5.905 -22.158 1.00 93.00 658 PRO A C 1
ATOM 5318 O O . PRO A 1 658 ? 12.594 -6.353 -23.182 1.00 93.00 658 PRO A O 1
ATOM 5321 N N . SER A 1 659 ? 12.118 -4.607 -21.858 1.00 86.12 659 SER A N 1
ATOM 5322 C CA . SER A 1 659 ? 12.837 -3.577 -22.622 1.00 86.12 659 SER A CA 1
ATOM 5323 C C . SER A 1 659 ? 13.276 -2.453 -21.683 1.00 86.12 659 SER A C 1
ATOM 5325 O O . SER A 1 659 ? 12.634 -2.218 -20.664 1.00 86.12 659 SER A O 1
ATOM 5327 N N . THR A 1 660 ? 14.338 -1.725 -22.023 1.00 78.94 660 THR A N 1
ATOM 5328 C CA . THR A 1 660 ? 14.787 -0.540 -21.267 1.00 78.94 660 THR A CA 1
ATOM 5329 C C . THR A 1 660 ? 14.027 0.743 -21.631 1.00 78.94 660 THR A C 1
ATOM 5331 O O . THR A 1 660 ? 14.427 1.824 -21.208 1.00 78.94 660 THR A O 1
ATOM 5334 N N . SER A 1 661 ? 12.965 0.656 -22.440 1.00 73.62 661 SER A N 1
ATOM 5335 C CA . SER A 1 661 ? 12.160 1.802 -22.890 1.00 73.62 661 SER A CA 1
ATOM 5336 C C . SER A 1 661 ? 10.669 1.452 -23.003 1.00 73.62 661 SER A C 1
ATOM 5338 O O . SER A 1 661 ? 10.295 0.275 -23.060 1.00 73.62 661 SER A O 1
ATOM 5340 N N . GLY A 1 662 ? 9.815 2.481 -23.033 1.00 78.25 662 GLY A N 1
ATOM 5341 C CA . GLY A 1 662 ? 8.362 2.345 -23.176 1.00 78.25 662 GLY A CA 1
ATOM 5342 C C . GLY A 1 662 ? 7.705 1.458 -22.108 1.00 78.25 662 GLY A C 1
ATOM 5343 O O . GLY A 1 662 ? 8.201 1.318 -20.991 1.00 78.25 662 GLY A O 1
ATOM 5344 N N . ALA A 1 663 ? 6.586 0.815 -22.463 1.00 85.44 663 ALA A N 1
ATOM 5345 C CA . ALA A 1 663 ? 5.843 -0.071 -21.557 1.00 85.44 663 ALA A CA 1
ATOM 5346 C C . ALA A 1 663 ? 6.657 -1.295 -21.086 1.00 85.44 663 ALA A C 1
ATOM 5348 O O . ALA A 1 663 ? 6.421 -1.801 -19.988 1.00 85.44 663 ALA A O 1
ATOM 5349 N N . GLY A 1 664 ? 7.643 -1.740 -21.874 1.00 88.06 664 GLY A N 1
ATOM 5350 C CA . GLY A 1 664 ? 8.498 -2.879 -21.531 1.00 88.06 664 GLY A CA 1
ATOM 5351 C C . GLY A 1 664 ? 9.407 -2.631 -20.324 1.00 88.06 664 GLY A C 1
ATOM 5352 O O . GLY A 1 664 ? 9.810 -3.589 -19.654 1.00 88.06 664 GLY A O 1
ATOM 5353 N N . LEU A 1 665 ? 9.640 -1.355 -19.980 1.00 88.94 665 LEU A N 1
ATOM 5354 C CA . LEU A 1 665 ? 10.359 -0.947 -18.772 1.00 88.94 665 LEU A CA 1
ATOM 5355 C C . LEU A 1 665 ? 9.681 -1.458 -17.496 1.00 88.94 665 LEU A C 1
ATOM 5357 O O . LEU A 1 665 ? 10.372 -1.740 -16.524 1.00 88.94 665 LEU A O 1
ATOM 5361 N N . CYS A 1 666 ? 8.356 -1.643 -17.501 1.00 91.69 666 CYS A N 1
ATOM 5362 C CA . CYS A 1 666 ? 7.613 -2.165 -16.351 1.00 91.69 666 CYS A CA 1
ATOM 5363 C C . CYS A 1 666 ? 8.119 -3.554 -15.945 1.00 91.69 666 CYS A C 1
ATOM 5365 O O . CYS A 1 666 ? 8.468 -3.783 -14.788 1.00 91.69 666 CYS A O 1
ATOM 5367 N N . SER A 1 667 ? 8.205 -4.473 -16.912 1.00 94.38 667 SER A N 1
ATOM 5368 C CA . SER A 1 667 ? 8.665 -5.839 -16.652 1.00 94.38 667 SER A CA 1
ATOM 5369 C C . SER A 1 667 ? 10.155 -5.907 -16.315 1.00 94.38 667 SER A C 1
ATOM 5371 O O . SER A 1 667 ? 10.541 -6.665 -15.425 1.00 94.38 667 SER A O 1
ATOM 5373 N N . TYR A 1 668 ? 10.984 -5.094 -16.977 1.00 94.06 668 TYR A N 1
ATOM 5374 C CA . TYR A 1 668 ? 12.420 -5.022 -16.708 1.00 94.06 668 TYR A CA 1
ATOM 5375 C C . TYR A 1 668 ? 12.698 -4.477 -15.297 1.00 94.06 668 TYR A C 1
ATOM 5377 O O . TYR A 1 668 ? 13.406 -5.113 -14.516 1.00 94.06 668 TYR A O 1
ATOM 5385 N N . ALA A 1 669 ? 12.089 -3.342 -14.937 1.00 92.44 669 ALA A N 1
ATOM 5386 C CA . ALA A 1 669 ? 12.286 -2.695 -13.642 1.00 92.44 669 ALA A CA 1
ATOM 5387 C C . ALA A 1 669 ? 11.752 -3.536 -12.479 1.00 92.44 669 ALA A C 1
ATOM 5389 O O . ALA A 1 669 ? 12.392 -3.599 -11.431 1.00 92.44 669 ALA A O 1
ATOM 5390 N N . MET A 1 670 ? 10.620 -4.224 -12.668 1.00 96.00 670 MET A N 1
ATOM 5391 C CA . MET A 1 670 ? 10.083 -5.159 -11.678 1.00 96.00 670 MET A CA 1
ATOM 5392 C C . MET A 1 670 ? 11.075 -6.284 -11.363 1.00 96.00 670 MET A C 1
ATOM 5394 O O . MET A 1 670 ? 11.329 -6.558 -10.192 1.00 96.00 670 MET A O 1
ATOM 5398 N N . LEU A 1 671 ? 11.661 -6.917 -12.386 1.00 95.56 671 LEU A N 1
ATOM 5399 C CA . LEU A 1 671 ? 12.642 -7.987 -12.184 1.00 95.56 671 LEU A CA 1
ATOM 5400 C C . LEU A 1 671 ? 13.919 -7.476 -11.512 1.00 95.56 671 LEU A C 1
ATOM 5402 O O . LEU A 1 671 ? 14.387 -8.098 -10.561 1.00 95.56 671 LEU A O 1
ATOM 5406 N N . ASP A 1 672 ? 14.459 -6.342 -11.964 1.00 93.62 672 ASP A N 1
ATOM 5407 C CA . ASP A 1 672 ? 15.670 -5.753 -11.380 1.00 93.62 672 ASP A CA 1
ATOM 5408 C C . ASP A 1 672 ? 15.450 -5.376 -9.905 1.00 93.62 672 ASP A C 1
ATOM 5410 O O . ASP A 1 672 ? 16.255 -5.747 -9.051 1.00 93.62 672 ASP A O 1
ATOM 5414 N N . CYS A 1 673 ? 14.318 -4.741 -9.585 1.00 92.19 673 CYS A N 1
ATOM 5415 C CA . CYS A 1 673 ? 13.943 -4.389 -8.216 1.00 92.19 673 CYS A CA 1
ATOM 5416 C C . CYS A 1 673 ? 13.867 -5.625 -7.309 1.00 92.19 673 CYS A C 1
ATOM 5418 O O . CYS A 1 673 ? 14.488 -5.655 -6.245 1.00 92.19 673 CYS A O 1
ATOM 5420 N N . LEU A 1 674 ? 13.154 -6.671 -7.739 1.00 94.81 674 LEU A N 1
ATOM 5421 C CA . LEU A 1 674 ? 12.990 -7.891 -6.949 1.00 94.81 674 LEU A CA 1
ATOM 5422 C C . LEU A 1 674 ? 14.314 -8.641 -6.752 1.00 94.81 674 LEU A C 1
ATOM 5424 O O . LEU A 1 674 ? 14.609 -9.096 -5.646 1.00 94.81 674 LEU A O 1
ATOM 5428 N N . PHE A 1 675 ? 15.149 -8.738 -7.789 1.00 94.62 675 PHE A N 1
ATOM 5429 C CA . PHE A 1 675 ? 16.461 -9.372 -7.670 1.00 94.62 675 PHE A CA 1
ATOM 5430 C C . PHE A 1 675 ? 17.396 -8.620 -6.724 1.00 94.62 675 PHE A C 1
ATOM 5432 O O . PHE A 1 675 ? 18.086 -9.256 -5.923 1.00 94.62 675 PHE A O 1
ATOM 5439 N N . ARG A 1 676 ? 17.395 -7.281 -6.764 1.00 91.25 676 ARG A N 1
ATOM 5440 C CA . ARG A 1 676 ? 18.155 -6.474 -5.800 1.00 91.25 676 ARG A CA 1
ATOM 5441 C C . ARG A 1 676 ? 17.633 -6.663 -4.386 1.00 91.25 676 ARG A C 1
ATOM 5443 O O . ARG A 1 676 ? 18.431 -6.943 -3.504 1.00 91.25 676 ARG A O 1
ATOM 5450 N N . LYS A 1 677 ? 16.314 -6.654 -4.187 1.00 89.88 677 LYS A N 1
ATOM 5451 C CA . LYS A 1 677 ? 15.703 -6.882 -2.870 1.00 89.88 677 LYS A CA 1
ATOM 5452 C C . LYS A 1 677 ? 16.086 -8.222 -2.249 1.00 89.88 677 LYS A C 1
ATOM 5454 O O . LYS A 1 677 ? 16.416 -8.267 -1.066 1.00 89.88 677 LYS A O 1
ATOM 5459 N N . GLN A 1 678 ? 16.125 -9.297 -3.038 1.00 92.44 678 GLN A N 1
ATOM 5460 C CA . GLN A 1 678 ? 16.656 -10.572 -2.556 1.00 92.44 678 GLN A CA 1
ATOM 5461 C C . GLN A 1 678 ? 18.132 -10.455 -2.154 1.00 92.44 678 GLN A C 1
ATOM 5463 O O . GLN A 1 678 ? 18.509 -10.911 -1.076 1.00 92.44 678 GLN A O 1
ATOM 5468 N N . ASN A 1 679 ? 18.970 -9.875 -3.014 1.00 91.19 679 ASN A N 1
ATOM 5469 C CA . ASN A 1 679 ? 20.400 -9.750 -2.743 1.00 91.19 679 ASN A CA 1
ATOM 5470 C C . ASN A 1 679 ? 20.680 -8.907 -1.492 1.00 91.19 679 ASN A C 1
ATOM 5472 O O . ASN A 1 679 ? 21.489 -9.319 -0.665 1.00 91.19 679 ASN A O 1
ATOM 5476 N N . ASP A 1 680 ? 19.985 -7.783 -1.325 1.00 88.62 680 ASP A N 1
ATOM 5477 C CA . ASP A 1 680 ? 20.103 -6.902 -0.162 1.00 88.62 680 ASP A CA 1
ATOM 5478 C C . ASP A 1 680 ? 19.703 -7.643 1.120 1.00 88.62 680 ASP A C 1
ATOM 5480 O O . ASP A 1 680 ? 20.399 -7.583 2.136 1.00 88.62 680 ASP A O 1
ATOM 5484 N N . PHE A 1 681 ? 18.613 -8.415 1.066 1.00 90.38 681 PHE A N 1
ATOM 5485 C CA . PHE A 1 681 ? 18.176 -9.235 2.189 1.00 90.38 681 PHE A CA 1
ATOM 5486 C C . PHE A 1 681 ? 19.208 -10.317 2.556 1.00 90.38 681 PHE A C 1
ATOM 5488 O O . PHE A 1 681 ? 19.558 -10.466 3.730 1.00 90.38 681 PHE A O 1
ATOM 5495 N N . LEU A 1 682 ? 19.733 -11.048 1.565 1.00 89.94 682 LEU A N 1
ATOM 5496 C CA . LEU A 1 682 ? 20.746 -12.089 1.775 1.00 89.94 682 LEU A CA 1
ATOM 5497 C C . LEU A 1 682 ? 22.078 -11.523 2.283 1.00 89.94 682 LEU A C 1
ATOM 5499 O O . LEU A 1 682 ? 22.732 -12.168 3.106 1.00 89.94 682 LEU A O 1
ATOM 5503 N N . HIS A 1 683 ? 22.459 -10.326 1.838 1.00 86.19 683 HIS A N 1
ATOM 5504 C CA . HIS A 1 683 ? 23.642 -9.615 2.317 1.00 86.19 683 HIS A CA 1
ATOM 5505 C C . HIS A 1 683 ? 23.485 -9.204 3.789 1.00 86.19 683 HIS A C 1
ATOM 5507 O O . HIS A 1 683 ? 24.333 -9.517 4.627 1.00 86.19 683 HIS A O 1
ATOM 5513 N N . ASN A 1 684 ? 22.347 -8.597 4.146 1.00 84.50 684 ASN A N 1
ATOM 5514 C CA . ASN A 1 684 ? 22.030 -8.237 5.531 1.00 84.50 684 ASN A CA 1
ATOM 5515 C C . ASN A 1 684 ? 22.013 -9.464 6.459 1.00 84.50 684 ASN A C 1
ATOM 5517 O O . ASN A 1 684 ? 22.505 -9.407 7.591 1.00 84.50 684 ASN A O 1
ATOM 5521 N N . PHE A 1 685 ? 21.492 -10.591 5.971 1.00 85.69 685 PHE A N 1
ATOM 5522 C CA . PHE A 1 685 ? 21.534 -11.872 6.673 1.00 85.69 685 PHE A CA 1
ATOM 5523 C C . PHE A 1 685 ? 22.970 -12.382 6.886 1.00 85.69 685 PHE A C 1
ATOM 5525 O O . PHE A 1 685 ? 23.305 -12.814 7.995 1.00 85.69 685 PHE A O 1
ATOM 5532 N N . ALA A 1 686 ? 23.826 -12.320 5.860 1.00 83.12 686 ALA A N 1
ATOM 5533 C CA . ALA A 1 686 ? 25.219 -12.761 5.934 1.00 83.12 686 ALA A CA 1
ATOM 5534 C C . ALA A 1 686 ? 26.020 -11.945 6.962 1.00 83.12 686 ALA A C 1
ATOM 5536 O O . ALA A 1 686 ? 26.625 -12.529 7.867 1.00 83.12 686 ALA A O 1
ATOM 5537 N N . LEU A 1 687 ? 25.912 -10.610 6.900 1.00 81.88 687 LEU A N 1
ATOM 5538 C CA . LEU A 1 687 ? 26.558 -9.678 7.832 1.00 81.88 687 LEU A CA 1
ATOM 5539 C C . LEU A 1 687 ? 26.238 -9.993 9.298 1.00 81.88 687 LEU A C 1
ATOM 5541 O O . LEU A 1 687 ? 27.116 -9.938 10.158 1.00 81.88 687 LEU A O 1
ATOM 5545 N N . LYS A 1 688 ? 24.982 -10.333 9.596 1.00 79.94 688 LYS A N 1
ATOM 5546 C CA . LYS A 1 688 ? 24.524 -10.613 10.966 1.00 79.94 688 LYS A CA 1
ATOM 5547 C C . LYS A 1 688 ? 24.837 -12.023 11.438 1.00 79.94 688 LYS A C 1
ATOM 5549 O O . LYS A 1 688 ? 25.086 -12.222 12.622 1.00 79.94 688 LYS A O 1
ATOM 5554 N N . SER A 1 689 ? 24.860 -12.984 10.521 1.00 75.44 689 SER A N 1
ATOM 5555 C CA . SER A 1 689 ? 25.177 -14.381 10.826 1.00 75.44 689 SER A CA 1
ATOM 5556 C C . SER A 1 689 ? 26.684 -14.649 10.933 1.00 75.44 689 SER A C 1
ATOM 5558 O O . SER A 1 689 ? 27.079 -15.781 11.205 1.00 75.44 689 SER A O 1
ATOM 5560 N N . GLY A 1 690 ? 27.533 -13.643 10.677 1.00 68.88 690 GLY A N 1
ATOM 5561 C CA . GLY A 1 690 ? 28.991 -13.793 10.640 1.00 68.88 690 GLY A CA 1
ATOM 5562 C C . GLY A 1 690 ? 29.496 -14.646 9.469 1.00 68.88 690 GLY A C 1
ATOM 5563 O O . GLY A 1 690 ? 30.648 -15.075 9.484 1.00 68.88 690 GLY A O 1
ATOM 5564 N N . LYS A 1 691 ? 28.643 -14.909 8.468 1.00 64.81 691 LYS A N 1
ATOM 5565 C CA . LYS A 1 691 ? 29.014 -15.611 7.232 1.00 64.81 691 LYS A CA 1
ATOM 5566 C C . LYS A 1 691 ? 29.558 -14.591 6.236 1.00 64.81 691 LYS A C 1
ATOM 5568 O O . LYS A 1 691 ? 29.010 -13.498 6.119 1.00 64.81 691 LYS A O 1
ATOM 5573 N N . GLN A 1 692 ? 30.628 -14.929 5.522 1.00 57.34 692 GLN A N 1
ATOM 5574 C CA . GLN A 1 692 ? 31.116 -14.065 4.445 1.00 57.34 692 GLN A CA 1
ATOM 5575 C C . GLN A 1 692 ? 30.197 -14.210 3.224 1.00 57.34 692 GLN A C 1
ATOM 5577 O O . GLN A 1 692 ? 29.712 -15.305 2.946 1.00 57.34 692 GLN A O 1
ATOM 5582 N N . ASP A 1 693 ? 29.998 -13.133 2.454 1.00 55.06 693 ASP A N 1
ATOM 5583 C CA . ASP A 1 693 ? 29.224 -13.164 1.192 1.00 55.06 693 ASP A CA 1
ATOM 5584 C C . ASP A 1 693 ? 29.725 -14.241 0.204 1.00 55.06 693 ASP A C 1
ATOM 5586 O O . ASP A 1 693 ? 28.984 -14.704 -0.660 1.00 55.06 693 ASP A O 1
ATOM 5590 N N . ILE A 1 694 ? 30.983 -14.664 0.357 1.00 51.53 694 ILE A N 1
ATOM 5591 C CA . ILE A 1 694 ? 31.693 -15.646 -0.472 1.00 51.53 694 ILE A CA 1
ATOM 5592 C C . ILE A 1 694 ? 31.104 -17.068 -0.328 1.00 51.53 694 ILE A C 1
ATOM 5594 O O . ILE A 1 694 ? 31.287 -17.896 -1.218 1.00 51.53 694 ILE A O 1
ATOM 5598 N N . ASP A 1 695 ? 30.345 -17.348 0.738 1.00 58.12 695 ASP A N 1
ATOM 5599 C CA . ASP A 1 695 ? 29.725 -18.663 0.973 1.00 58.12 695 ASP A CA 1
ATOM 5600 C C . ASP A 1 695 ? 28.418 -18.876 0.179 1.00 58.12 695 ASP A C 1
ATOM 5602 O O . ASP A 1 695 ? 27.864 -19.980 0.169 1.00 58.12 695 ASP A O 1
ATOM 5606 N N . GLN A 1 696 ? 27.889 -17.837 -0.481 1.00 68.44 696 GLN A N 1
ATOM 5607 C CA . GLN A 1 696 ? 26.638 -17.917 -1.239 1.00 68.44 696 GLN A CA 1
ATOM 5608 C C . GLN A 1 696 ? 26.888 -18.271 -2.710 1.00 68.44 696 GLN A C 1
ATOM 5610 O O . GLN A 1 696 ? 27.685 -17.643 -3.404 1.00 68.44 696 GLN A O 1
ATOM 5615 N N . SER A 1 697 ? 26.148 -19.260 -3.221 1.00 84.19 697 SER A N 1
ATOM 5616 C CA . SER A 1 697 ? 26.174 -19.592 -4.652 1.00 84.19 697 SER A CA 1
ATOM 5617 C C . SER A 1 697 ? 25.668 -18.416 -5.495 1.00 84.19 697 SER A C 1
ATOM 5619 O O . SER A 1 697 ? 24.662 -17.795 -5.154 1.00 84.19 697 SER A O 1
ATOM 5621 N N . ILE A 1 698 ? 26.354 -18.117 -6.600 1.00 89.12 698 ILE A N 1
ATOM 5622 C CA . ILE A 1 698 ? 25.966 -17.050 -7.531 1.00 89.12 698 ILE A CA 1
ATOM 5623 C C . ILE A 1 698 ? 25.227 -17.662 -8.721 1.00 89.12 698 ILE A C 1
ATOM 5625 O O . ILE A 1 698 ? 25.695 -18.635 -9.314 1.00 89.12 698 ILE A O 1
ATOM 5629 N N . VAL A 1 699 ? 24.083 -17.083 -9.088 1.00 93.19 699 VAL A N 1
ATOM 5630 C CA . VAL A 1 699 ? 23.281 -17.521 -10.236 1.00 93.19 699 VAL A CA 1
ATOM 5631 C C . VAL A 1 699 ? 22.982 -16.366 -11.184 1.00 93.19 699 VAL A C 1
ATOM 5633 O O . VAL A 1 699 ? 22.663 -15.258 -10.761 1.00 93.19 699 VAL A O 1
ATOM 5636 N N . LYS A 1 700 ? 23.035 -16.636 -12.489 1.00 91.56 700 LYS A N 1
ATOM 5637 C CA . LYS A 1 700 ? 22.632 -15.668 -13.515 1.00 91.56 700 LYS A CA 1
ATOM 5638 C C . LYS A 1 700 ? 21.124 -15.400 -13.461 1.00 91.56 700 LYS A C 1
ATOM 5640 O O . LYS A 1 700 ? 20.376 -16.365 -13.277 1.00 91.56 700 LYS A O 1
ATOM 5645 N N . PRO A 1 701 ? 20.653 -14.165 -13.725 1.00 91.12 701 PRO A N 1
ATOM 5646 C CA . PRO A 1 701 ? 19.226 -13.820 -13.727 1.00 91.12 701 PRO A CA 1
ATOM 5647 C C . PRO A 1 701 ? 18.362 -14.773 -14.567 1.00 91.12 701 PRO A C 1
ATOM 5649 O O . PRO A 1 701 ? 17.332 -15.273 -14.117 1.00 91.12 701 PRO A O 1
ATOM 5652 N N . MET A 1 702 ? 18.835 -15.130 -15.764 1.00 87.75 702 MET A N 1
ATOM 5653 C CA . MET A 1 702 ? 18.130 -16.045 -16.669 1.00 87.75 702 MET A CA 1
ATOM 5654 C C . MET A 1 702 ? 18.183 -17.522 -16.241 1.00 87.75 702 MET A C 1
ATOM 5656 O O . MET A 1 702 ? 17.481 -18.348 -16.815 1.00 87.75 702 MET A O 1
ATOM 5660 N N . SER A 1 703 ? 18.952 -17.885 -15.220 1.00 90.06 703 SER A N 1
ATOM 5661 C CA . SER A 1 703 ? 19.053 -19.260 -14.703 1.00 90.06 703 SER A CA 1
ATOM 5662 C C . SER A 1 703 ? 18.332 -19.445 -13.363 1.00 90.06 703 SER A C 1
ATOM 5664 O O . SER A 1 703 ? 18.405 -20.510 -12.746 1.00 90.06 703 SER A O 1
ATOM 5666 N N . VAL A 1 704 ? 17.629 -18.413 -12.895 1.00 93.38 704 VAL A N 1
ATOM 5667 C CA . VAL A 1 704 ? 16.906 -18.419 -11.625 1.00 93.38 704 VAL A CA 1
ATOM 5668 C C . VAL A 1 704 ? 15.767 -19.451 -11.634 1.00 93.38 704 VAL A C 1
ATOM 5670 O O . VAL A 1 704 ? 15.032 -19.609 -12.609 1.00 93.38 704 VAL A O 1
ATOM 5673 N N . THR A 1 705 ? 15.614 -20.155 -10.511 1.00 92.44 705 THR A N 1
ATOM 5674 C CA . THR A 1 705 ? 14.537 -21.118 -10.242 1.00 92.44 705 THR A CA 1
ATOM 5675 C C . THR A 1 705 ? 14.024 -20.898 -8.819 1.00 92.44 705 THR A C 1
ATOM 5677 O O . THR A 1 705 ? 14.672 -20.204 -8.037 1.00 92.44 705 THR A O 1
ATOM 5680 N N . SER A 1 706 ? 12.905 -21.525 -8.443 1.00 90.75 706 SER A N 1
ATOM 5681 C CA . SER A 1 706 ? 12.360 -21.434 -7.078 1.00 90.75 706 SER A CA 1
ATOM 5682 C C . SER A 1 706 ? 13.350 -21.876 -5.989 1.00 90.75 706 SER A C 1
ATOM 5684 O O . SER A 1 706 ? 13.258 -21.410 -4.859 1.00 90.75 706 SER A O 1
ATOM 5686 N N . ALA A 1 707 ? 14.323 -22.740 -6.310 1.00 90.56 707 ALA A N 1
ATOM 5687 C CA . ALA A 1 707 ? 15.348 -23.167 -5.357 1.00 90.56 707 ALA A CA 1
ATOM 5688 C C . ALA A 1 707 ? 16.306 -22.023 -4.980 1.00 90.56 707 ALA A C 1
ATOM 5690 O O . ALA A 1 707 ? 16.695 -21.911 -3.819 1.00 90.56 707 ALA A O 1
ATOM 5691 N N . HIS A 1 708 ? 16.622 -21.151 -5.943 1.00 93.75 708 HIS A N 1
ATOM 5692 C CA . HIS A 1 708 ? 17.533 -20.017 -5.774 1.00 93.75 708 HIS A CA 1
ATOM 5693 C C . HIS A 1 708 ? 16.892 -18.837 -5.029 1.00 93.75 708 HIS A C 1
ATOM 5695 O O . HIS A 1 708 ? 17.611 -17.995 -4.497 1.00 93.75 708 HIS A O 1
ATOM 5701 N N . LEU A 1 709 ? 15.557 -18.760 -5.012 1.00 94.88 709 LEU A N 1
ATOM 5702 C CA . LEU A 1 709 ? 14.805 -17.616 -4.497 1.00 94.88 709 LEU A CA 1
ATOM 5703 C C . LEU A 1 709 ? 14.247 -17.847 -3.092 1.00 94.88 709 LEU A C 1
ATOM 5705 O O . LEU A 1 709 ? 13.893 -18.976 -2.734 1.00 94.88 709 LEU A O 1
ATOM 5709 N N . ILE A 1 710 ? 14.108 -16.765 -2.324 1.00 94.38 710 ILE A N 1
ATOM 5710 C CA . ILE A 1 710 ? 13.312 -16.754 -1.088 1.00 94.38 710 ILE A CA 1
ATOM 5711 C C . ILE A 1 710 ? 11.842 -16.856 -1.509 1.00 94.38 710 ILE A C 1
ATOM 5713 O O . ILE A 1 710 ? 11.260 -15.899 -2.002 1.00 94.38 710 ILE A O 1
ATOM 5717 N N . SER A 1 711 ? 11.261 -18.048 -1.398 1.00 91.69 711 SER A N 1
ATOM 5718 C CA . SER A 1 711 ? 9.930 -18.360 -1.930 1.00 91.69 711 SER A CA 1
ATOM 5719 C C . SER A 1 711 ? 9.084 -19.003 -0.841 1.00 91.69 711 SER A C 1
ATOM 5721 O O . SER A 1 711 ? 9.459 -20.061 -0.339 1.00 91.69 711 SER A O 1
ATOM 5723 N N . TYR A 1 712 ? 7.954 -18.377 -0.513 1.00 92.50 712 TYR A N 1
ATOM 5724 C CA . TYR A 1 712 ? 7.019 -18.823 0.522 1.00 92.50 712 TYR A CA 1
ATOM 5725 C C . TYR A 1 712 ? 5.582 -18.350 0.236 1.00 92.50 712 TYR A C 1
ATOM 5727 O O . TYR A 1 712 ? 5.339 -17.438 -0.565 1.00 92.50 712 TYR A O 1
ATOM 5735 N N . ASP A 1 713 ? 4.618 -18.984 0.894 1.00 90.50 713 ASP A N 1
ATOM 5736 C CA . ASP A 1 713 ? 3.216 -18.586 0.965 1.00 90.50 713 ASP A CA 1
ATOM 5737 C C . ASP A 1 713 ? 2.796 -18.264 2.406 1.00 90.50 713 ASP A C 1
ATOM 5739 O O . ASP A 1 713 ? 3.192 -18.940 3.356 1.00 90.50 713 ASP A O 1
ATOM 5743 N N . HIS A 1 714 ? 1.994 -17.211 2.581 1.00 86.94 714 HIS A N 1
ATOM 5744 C CA . HIS A 1 714 ? 1.564 -16.781 3.914 1.00 86.94 714 HIS A CA 1
ATOM 5745 C C . HIS A 1 714 ? 0.704 -17.835 4.612 1.00 86.94 714 HIS A C 1
ATOM 5747 O O . HIS A 1 714 ? 0.939 -18.117 5.783 1.00 86.94 714 HIS A O 1
ATOM 5753 N N . GLU A 1 715 ? -0.237 -18.453 3.901 1.00 85.62 715 GLU A N 1
ATOM 5754 C CA . GLU A 1 715 ? -1.206 -19.390 4.477 1.00 85.62 715 GLU A CA 1
ATOM 5755 C C . GLU A 1 715 ? -0.651 -20.814 4.563 1.00 85.62 715 GLU A C 1
ATOM 5757 O O . GLU A 1 715 ? -0.877 -21.515 5.547 1.00 85.62 715 GLU A O 1
ATOM 5762 N N . GLN A 1 716 ? 0.077 -21.259 3.536 1.00 88.75 716 GLN A N 1
ATOM 5763 C CA . GLN A 1 716 ? 0.581 -22.634 3.464 1.00 88.75 716 GLN A CA 1
ATOM 5764 C C . GLN A 1 716 ? 1.909 -22.830 4.202 1.00 88.75 716 GLN A C 1
ATOM 5766 O O . GLN A 1 716 ? 2.148 -23.921 4.719 1.00 88.75 716 GLN A O 1
ATOM 5771 N N . ASP A 1 717 ? 2.758 -21.798 4.279 1.00 91.25 717 ASP A N 1
ATOM 5772 C CA . ASP A 1 717 ? 4.119 -21.939 4.804 1.00 91.25 717 ASP A CA 1
ATOM 5773 C C . ASP A 1 717 ? 4.340 -21.148 6.102 1.00 91.25 717 ASP A C 1
ATOM 5775 O O . ASP A 1 717 ? 4.754 -21.718 7.118 1.00 91.25 717 ASP A O 1
ATOM 5779 N N . LEU A 1 718 ? 4.063 -19.838 6.090 1.00 91.00 718 LEU A N 1
ATOM 5780 C CA . LEU A 1 718 ? 4.411 -18.946 7.200 1.00 91.00 718 LEU A CA 1
ATOM 5781 C C . LEU A 1 718 ? 3.450 -19.090 8.387 1.00 91.00 718 LEU A C 1
ATOM 5783 O O . LEU A 1 718 ? 3.898 -19.237 9.521 1.00 91.00 718 LEU A O 1
ATOM 5787 N N . MET A 1 719 ? 2.138 -19.117 8.151 1.00 90.88 719 MET A N 1
ATOM 5788 C CA . MET A 1 719 ? 1.143 -19.223 9.219 1.00 90.88 719 MET A CA 1
ATOM 5789 C C . MET A 1 719 ? 1.266 -20.530 10.032 1.00 90.88 719 MET A C 1
ATOM 5791 O O . MET A 1 719 ? 1.283 -20.460 11.265 1.00 90.88 719 MET A O 1
ATOM 5795 N N . PRO A 1 720 ? 1.463 -21.718 9.420 1.00 92.81 720 PRO A N 1
ATOM 5796 C CA . PRO A 1 720 ? 1.743 -22.943 10.170 1.00 92.81 720 PRO A CA 1
ATOM 5797 C C . PRO A 1 720 ? 3.030 -22.867 11.000 1.00 92.81 720 PRO A C 1
ATOM 5799 O O . PRO A 1 720 ? 3.073 -23.408 12.105 1.00 92.81 720 PRO A O 1
ATOM 5802 N N . LEU A 1 721 ? 4.066 -22.180 10.502 1.00 93.25 721 LEU A N 1
ATOM 5803 C CA . LEU A 1 721 ? 5.304 -21.940 11.249 1.00 93.25 721 LEU A CA 1
ATOM 5804 C C . LEU A 1 721 ? 5.034 -21.075 12.488 1.00 93.25 721 LEU A C 1
ATOM 5806 O O . LEU A 1 721 ? 5.495 -21.422 13.576 1.00 93.25 721 LEU A O 1
ATOM 5810 N N . VAL A 1 722 ? 4.250 -20.001 12.358 1.00 91.19 722 VAL A N 1
ATOM 5811 C CA . VAL A 1 722 ? 3.859 -19.146 13.493 1.00 91.19 722 VAL A CA 1
ATOM 5812 C C . VAL A 1 722 ? 3.049 -19.937 14.521 1.00 91.19 722 VAL A C 1
ATOM 5814 O O . VAL A 1 722 ? 3.375 -19.909 15.707 1.00 91.19 722 VAL A O 1
ATOM 5817 N N . LEU A 1 723 ? 2.041 -20.695 14.079 1.00 89.62 723 LEU A N 1
ATOM 5818 C CA . LEU A 1 723 ? 1.200 -21.510 14.961 1.00 89.62 723 LEU A CA 1
ATOM 5819 C C . LEU A 1 723 ? 2.001 -22.578 15.718 1.00 89.62 723 LEU A C 1
ATOM 5821 O O . LEU A 1 723 ? 1.743 -22.805 16.897 1.00 89.62 723 LEU A O 1
ATOM 5825 N N . ALA A 1 724 ? 2.992 -23.204 15.077 1.00 90.00 724 ALA A N 1
ATOM 5826 C CA . ALA A 1 724 ? 3.844 -24.214 15.707 1.00 90.00 724 ALA A CA 1
ATOM 5827 C C . ALA A 1 724 ? 4.767 -23.648 16.803 1.00 90.00 724 ALA A C 1
ATOM 5829 O O . ALA A 1 724 ? 5.199 -24.393 17.680 1.00 90.00 724 ALA A O 1
ATOM 5830 N N . ASN A 1 725 ? 5.067 -22.347 16.760 1.00 90.25 725 ASN A N 1
ATOM 5831 C CA . ASN A 1 725 ? 5.927 -21.654 17.727 1.00 90.25 725 ASN A CA 1
ATOM 5832 C C . ASN A 1 725 ? 5.130 -20.684 18.619 1.00 90.25 725 ASN A C 1
ATOM 5834 O O . ASN A 1 725 ? 5.683 -19.740 19.187 1.00 90.25 725 ASN A O 1
ATOM 5838 N N . CYS A 1 726 ? 3.823 -20.908 18.732 1.00 87.56 726 CYS A N 1
ATOM 5839 C CA . CYS A 1 726 ? 2.919 -20.129 19.556 1.00 87.56 726 CYS A CA 1
ATOM 5840 C C . CYS A 1 726 ? 2.386 -21.002 20.695 1.00 87.56 726 CYS A C 1
ATOM 5842 O O . CYS A 1 726 ? 1.831 -22.077 20.461 1.00 87.56 726 CYS A O 1
ATOM 5844 N N . GLN A 1 727 ? 2.518 -20.534 21.933 1.00 81.50 727 GLN A N 1
ATOM 5845 C CA . GLN A 1 727 ? 2.013 -21.218 23.120 1.00 81.50 727 GLN A CA 1
ATOM 5846 C C . GLN A 1 727 ? 0.970 -20.359 23.834 1.00 81.50 727 GLN A C 1
ATOM 5848 O O . GLN A 1 727 ? 1.026 -19.131 23.819 1.00 81.50 727 GLN A O 1
ATOM 5853 N N . TYR A 1 728 ? 0.006 -21.023 24.469 1.00 74.31 728 TYR A N 1
ATOM 5854 C CA . TYR A 1 728 ? -0.895 -20.374 25.413 1.00 74.31 728 TYR A CA 1
ATOM 5855 C C . TYR A 1 728 ? -0.320 -20.559 26.815 1.00 74.31 728 TYR A C 1
ATOM 5857 O O . TYR A 1 728 ? -0.322 -21.683 27.321 1.00 74.31 728 TYR A O 1
ATOM 5865 N N . SER A 1 729 ? 0.162 -19.490 27.450 1.00 64.88 729 SER A N 1
ATOM 5866 C CA . SER A 1 729 ? 0.537 -19.559 28.861 1.00 64.88 729 SER A CA 1
ATOM 5867 C C . SER A 1 729 ? -0.729 -19.567 29.714 1.00 64.88 729 SER A C 1
ATOM 5869 O O . SER A 1 729 ? -1.650 -18.771 29.517 1.00 64.88 729 SER A O 1
ATOM 5871 N N . VAL A 1 730 ? -0.813 -20.543 30.619 1.00 60.34 730 VAL A N 1
ATOM 5872 C CA . VAL A 1 730 ? -1.930 -20.715 31.555 1.00 60.34 730 VAL A CA 1
ATOM 5873 C C . VAL A 1 730 ? -1.416 -20.359 32.943 1.00 60.34 730 VAL A C 1
ATOM 5875 O O . VAL A 1 730 ? -1.083 -21.230 33.743 1.00 60.34 730 VAL A O 1
ATOM 5878 N N . GLU A 1 731 ? -1.306 -19.065 33.225 1.00 55.09 731 GLU A N 1
ATOM 5879 C CA . GLU A 1 731 ? -0.999 -18.606 34.578 1.00 55.09 731 GLU A CA 1
ATOM 5880 C C . GLU A 1 731 ? -2.265 -18.652 35.443 1.00 55.09 731 GLU A C 1
ATOM 5882 O O . GLU A 1 731 ? -3.343 -18.181 35.053 1.00 55.09 731 GLU A O 1
ATOM 5887 N N . MET A 1 732 ? -2.143 -19.239 36.637 1.00 40.06 732 MET A N 1
ATOM 5888 C CA . MET A 1 732 ? -3.241 -19.335 37.599 1.00 40.06 732 MET A CA 1
ATOM 5889 C C . MET A 1 732 ? -3.777 -17.937 37.935 1.00 40.06 732 MET A C 1
ATOM 5891 O O . MET A 1 732 ? -3.091 -17.127 38.546 1.00 40.06 732 MET A O 1
ATOM 5895 N N . GLY A 1 733 ? -5.026 -17.666 37.548 1.00 44.19 733 GLY A N 1
ATOM 5896 C CA . GLY A 1 733 ? -5.733 -16.422 37.867 1.00 44.19 733 GLY A CA 1
ATOM 5897 C C . GLY A 1 733 ? -5.609 -15.287 36.843 1.00 44.19 733 GLY A C 1
ATOM 5898 O O . GLY A 1 733 ? -6.366 -14.326 36.958 1.00 44.19 733 GLY A O 1
ATOM 5899 N N . VAL A 1 734 ? -4.741 -15.401 35.829 1.00 47.00 734 VAL A N 1
ATOM 5900 C CA . VAL A 1 734 ? -4.488 -14.326 34.840 1.00 47.00 734 VAL A CA 1
ATOM 5901 C C . VAL A 1 734 ? -5.163 -14.607 33.485 1.00 47.00 734 VAL A C 1
ATOM 5903 O O . VAL A 1 734 ? -5.559 -13.683 32.780 1.00 47.00 734 VAL A O 1
ATOM 5906 N N . GLY A 1 735 ? -5.425 -15.877 33.159 1.00 56.12 735 GLY A N 1
ATOM 5907 C CA . GLY A 1 735 ? -6.048 -16.290 31.894 1.00 56.12 735 GLY A CA 1
ATOM 5908 C C . GLY A 1 735 ? -5.033 -16.836 30.886 1.00 56.12 735 GLY A C 1
ATOM 5909 O O . GLY A 1 735 ? -3.879 -17.061 31.228 1.00 56.12 735 GLY A O 1
ATOM 5910 N N . THR A 1 736 ? -5.482 -17.114 29.656 1.00 61.16 736 THR A N 1
ATOM 5911 C CA . THR A 1 736 ? -4.619 -17.625 28.577 1.00 61.16 736 THR A CA 1
ATOM 5912 C C . THR A 1 736 ? -3.966 -16.470 27.824 1.00 61.16 736 THR A C 1
ATOM 5914 O O . THR A 1 736 ? -4.664 -15.797 27.058 1.00 61.16 736 THR A O 1
ATOM 5917 N N . LYS A 1 737 ? -2.660 -16.254 27.994 1.00 68.00 737 LYS A N 1
ATOM 5918 C CA . LYS A 1 737 ? -1.891 -15.274 27.211 1.00 68.00 737 LYS A CA 1
ATOM 5919 C C . LYS A 1 737 ? -1.199 -15.968 26.037 1.00 68.00 737 LYS A C 1
ATOM 5921 O O . LYS A 1 737 ? -0.793 -17.121 26.144 1.00 68.00 737 LYS A O 1
ATOM 5926 N N . ILE A 1 738 ? -1.126 -15.285 24.895 1.00 76.56 738 ILE A N 1
ATOM 5927 C CA . ILE A 1 738 ? -0.411 -15.779 23.715 1.00 76.56 738 ILE A CA 1
ATOM 5928 C C . ILE A 1 738 ? 1.065 -15.416 23.863 1.00 76.56 738 ILE A C 1
ATOM 5930 O O . ILE A 1 738 ? 1.400 -14.242 24.013 1.00 76.56 738 ILE A O 1
ATOM 5934 N N . GLU A 1 739 ? 1.937 -16.414 23.793 1.00 82.50 739 GLU A N 1
ATOM 5935 C CA . GLU A 1 739 ? 3.384 -16.241 23.831 1.00 82.50 739 GLU A CA 1
ATOM 5936 C C . GLU A 1 739 ? 4.023 -16.841 22.580 1.00 82.50 739 GLU A C 1
ATOM 5938 O O . GLU A 1 739 ? 3.817 -18.010 22.252 1.00 82.50 739 GLU A O 1
ATOM 5943 N N . TYR A 1 740 ? 4.806 -16.020 21.880 1.00 87.50 740 TYR A N 1
ATOM 5944 C CA . TYR A 1 740 ? 5.560 -16.427 20.697 1.00 87.50 740 TYR A CA 1
ATOM 5945 C C . TYR A 1 740 ? 7.003 -16.767 21.072 1.00 87.50 740 TYR A C 1
ATOM 5947 O O . TYR A 1 740 ? 7.702 -15.946 21.683 1.00 87.50 740 TYR A O 1
ATOM 5955 N N . ASP A 1 741 ? 7.467 -17.943 20.647 1.00 90.44 741 ASP A N 1
ATOM 5956 C CA . ASP A 1 741 ? 8.888 -18.290 20.623 1.00 90.44 741 ASP A CA 1
ATOM 5957 C C . ASP A 1 741 ? 9.546 -17.650 19.391 1.00 90.44 741 ASP A C 1
ATOM 5959 O O . ASP A 1 741 ? 9.728 -18.281 18.349 1.00 90.44 741 ASP A O 1
ATOM 5963 N N . PHE A 1 742 ? 9.886 -16.363 19.502 1.00 91.38 742 PHE A N 1
ATOM 5964 C CA . PHE A 1 742 ? 10.526 -15.612 18.416 1.00 91.38 742 PHE A CA 1
ATOM 5965 C C . PHE A 1 742 ? 11.864 -16.217 17.978 1.00 91.38 742 PHE A C 1
ATOM 5967 O O . PHE A 1 742 ? 12.173 -16.202 16.788 1.00 91.38 742 PHE A O 1
ATOM 5974 N N . ALA A 1 743 ? 12.618 -16.819 18.903 1.00 90.19 743 ALA A N 1
ATOM 5975 C CA . ALA A 1 743 ? 13.859 -17.514 18.575 1.00 90.19 743 ALA A CA 1
ATOM 5976 C C . ALA A 1 743 ? 13.589 -18.775 17.736 1.00 90.19 743 ALA A C 1
ATOM 5978 O O . ALA A 1 743 ? 14.319 -19.067 16.787 1.00 90.19 743 ALA A O 1
ATOM 5979 N N . GLY A 1 744 ? 12.543 -19.533 18.078 1.00 92.19 744 GLY A N 1
ATOM 5980 C CA . GLY A 1 744 ? 12.063 -20.677 17.304 1.00 92.19 744 GLY A CA 1
ATOM 5981 C C . GLY A 1 744 ? 11.578 -20.287 15.910 1.00 92.19 744 GLY A C 1
ATOM 5982 O O . GLY A 1 744 ? 11.970 -20.925 14.929 1.00 92.19 744 GLY A O 1
ATOM 5983 N N . ILE A 1 745 ? 10.797 -19.208 15.816 1.00 93.88 745 ILE A N 1
ATOM 5984 C CA . ILE A 1 745 ? 10.278 -18.661 14.554 1.00 93.88 745 ILE A CA 1
ATOM 5985 C C . ILE A 1 745 ? 11.429 -18.236 13.643 1.00 93.88 745 ILE A C 1
ATOM 5987 O O . ILE A 1 745 ? 11.509 -18.711 12.512 1.00 93.88 745 ILE A O 1
ATOM 5991 N N . GLU A 1 746 ? 12.344 -17.395 14.135 1.00 92.69 746 GLU A N 1
ATOM 5992 C CA . GLU A 1 746 ? 13.482 -16.907 13.350 1.00 92.69 746 GLU A CA 1
ATOM 5993 C C . GLU A 1 746 ? 14.356 -18.069 12.859 1.00 92.69 746 GLU A C 1
ATOM 5995 O O . GLU A 1 746 ? 14.702 -18.134 11.681 1.00 92.69 746 GLU A O 1
ATOM 6000 N N . ARG A 1 747 ? 14.639 -19.053 13.723 1.00 91.94 747 ARG A N 1
ATOM 6001 C CA . ARG A 1 747 ? 15.434 -20.235 13.359 1.00 91.94 747 ARG A CA 1
ATOM 6002 C C . ARG A 1 747 ? 14.776 -21.068 12.259 1.00 91.94 747 ARG A C 1
ATOM 6004 O O . ARG A 1 747 ? 15.452 -21.443 11.305 1.00 91.94 747 ARG A O 1
ATOM 6011 N N . GLN A 1 748 ? 13.480 -21.365 12.381 1.00 94.00 748 GLN A N 1
ATOM 6012 C CA . GLN A 1 748 ? 12.754 -22.143 11.369 1.00 94.00 748 GLN A CA 1
ATOM 6013 C C . GLN A 1 748 ? 12.604 -21.374 10.055 1.00 94.00 748 GLN A C 1
ATOM 6015 O O . GLN A 1 748 ? 12.668 -21.975 8.984 1.00 94.00 748 GLN A O 1
ATOM 6020 N N . LEU A 1 749 ? 12.430 -20.055 10.128 1.00 93.38 749 LEU A N 1
ATOM 6021 C CA . LEU A 1 749 ? 12.354 -19.186 8.961 1.00 93.38 749 LEU A CA 1
ATOM 6022 C C . LEU A 1 749 ? 13.682 -19.189 8.196 1.00 93.38 749 LEU A C 1
ATOM 6024 O O . LEU A 1 749 ? 13.691 -19.372 6.977 1.00 93.38 749 LEU A O 1
ATOM 6028 N N . ILE A 1 750 ? 14.801 -19.058 8.917 1.00 91.31 750 ILE A N 1
ATOM 6029 C CA . ILE A 1 750 ? 16.145 -19.139 8.342 1.00 91.31 750 ILE A CA 1
ATOM 6030 C C . ILE A 1 750 ? 16.357 -20.496 7.671 1.00 91.31 750 ILE A C 1
ATOM 6032 O O . ILE A 1 750 ? 16.723 -20.541 6.499 1.00 91.31 750 ILE A O 1
ATOM 6036 N N . ASP A 1 751 ? 16.090 -21.589 8.387 1.00 90.19 751 ASP A N 1
ATOM 6037 C CA . ASP A 1 751 ? 16.323 -22.952 7.902 1.00 90.19 751 ASP A CA 1
ATOM 6038 C C . ASP A 1 751 ? 15.509 -23.279 6.639 1.00 90.19 751 ASP A C 1
ATOM 6040 O O . ASP A 1 751 ? 16.041 -23.832 5.679 1.00 90.19 751 ASP A O 1
ATOM 6044 N N . ARG A 1 752 ? 14.231 -22.877 6.598 1.00 90.38 752 ARG A N 1
ATOM 6045 C CA . ARG A 1 752 ? 13.319 -23.228 5.497 1.00 90.38 752 ARG A CA 1
ATOM 6046 C C . ARG A 1 752 ? 13.418 -22.312 4.281 1.00 90.38 752 ARG A C 1
ATOM 6048 O O . ARG A 1 752 ? 13.298 -22.796 3.156 1.00 90.38 752 ARG A O 1
ATOM 6055 N N . PHE A 1 753 ? 13.588 -21.002 4.482 1.00 91.38 753 PHE A N 1
ATOM 6056 C CA . PHE A 1 753 ? 13.396 -20.022 3.403 1.00 91.38 753 PHE A CA 1
ATOM 6057 C C . PHE A 1 753 ? 14.651 -19.236 3.024 1.00 91.38 753 PHE A C 1
ATOM 6059 O O . PHE A 1 753 ? 14.704 -18.728 1.904 1.00 91.38 753 PHE A O 1
ATOM 6066 N N . ILE A 1 754 ? 15.654 -19.144 3.905 1.00 90.12 754 ILE A N 1
ATOM 6067 C CA . ILE A 1 754 ? 16.836 -18.285 3.698 1.00 90.12 754 ILE A CA 1
ATOM 6068 C C . ILE A 1 754 ? 18.102 -19.109 3.447 1.00 90.12 754 ILE A C 1
ATOM 6070 O O . ILE A 1 754 ? 18.916 -18.760 2.588 1.00 90.12 754 ILE A O 1
ATOM 6074 N N . CYS A 1 755 ? 18.291 -20.206 4.180 1.00 86.06 755 CYS A N 1
ATOM 6075 C CA . CYS A 1 755 ? 19.451 -21.067 4.014 1.00 86.06 755 CYS A CA 1
ATOM 6076 C C . CYS A 1 755 ? 19.543 -21.597 2.576 1.00 86.06 755 CYS A C 1
ATOM 6078 O O . CYS A 1 755 ? 18.546 -21.946 1.943 1.00 86.06 755 CYS A O 1
ATOM 6080 N N . SER A 1 756 ? 20.774 -21.643 2.059 1.00 83.25 756 SER A N 1
ATOM 6081 C CA . SER A 1 756 ? 21.105 -22.170 0.728 1.00 83.25 756 SER A CA 1
ATOM 6082 C C . SER A 1 756 ? 20.495 -21.420 -0.464 1.00 83.25 756 SER A C 1
ATOM 6084 O O . SER A 1 756 ? 20.549 -21.927 -1.585 1.00 83.25 756 SER A O 1
ATOM 6086 N N . LYS A 1 757 ? 19.952 -20.213 -0.259 1.00 91.38 757 LYS A N 1
ATOM 6087 C CA . LYS A 1 757 ? 19.542 -19.333 -1.360 1.00 91.38 757 LYS A CA 1
ATOM 6088 C C . LYS A 1 757 ? 20.748 -18.715 -2.057 1.00 91.38 757 LYS A C 1
ATOM 6090 O O . LYS A 1 757 ? 21.824 -18.572 -1.475 1.00 91.38 757 LYS A O 1
ATOM 6095 N N . SER A 1 758 ? 20.565 -18.400 -3.334 1.00 91.19 758 SER A N 1
ATOM 6096 C CA . SER A 1 758 ? 21.640 -17.924 -4.201 1.00 91.19 758 SER A CA 1
ATOM 6097 C C . SER A 1 758 ? 21.594 -16.410 -4.328 1.00 91.19 758 SER A C 1
ATOM 6099 O O . SER A 1 758 ? 20.519 -15.818 -4.471 1.00 91.19 758 SER A O 1
ATOM 6101 N N . ARG A 1 759 ? 22.773 -15.793 -4.365 1.00 91.12 759 ARG A N 1
ATOM 6102 C CA . ARG A 1 759 ? 22.907 -14.404 -4.791 1.00 91.12 759 ARG A CA 1
ATOM 6103 C C . ARG A 1 759 ? 22.736 -14.341 -6.304 1.00 91.12 759 ARG A C 1
ATOM 6105 O O . ARG A 1 759 ? 23.288 -15.157 -7.042 1.00 91.12 759 ARG A O 1
ATOM 6112 N N . ILE A 1 760 ? 21.975 -13.371 -6.777 1.00 92.75 760 ILE A N 1
ATOM 6113 C CA . ILE A 1 760 ? 21.739 -13.180 -8.204 1.00 92.75 760 ILE A CA 1
ATOM 6114 C C . ILE A 1 760 ? 22.847 -12.285 -8.749 1.00 92.75 760 ILE A C 1
ATOM 6116 O O . ILE A 1 760 ? 23.144 -11.235 -8.176 1.00 92.75 760 ILE A O 1
ATOM 6120 N N . GLU A 1 761 ? 23.486 -12.716 -9.831 1.00 88.12 761 GLU A N 1
ATOM 6121 C CA . GLU A 1 761 ? 24.526 -11.952 -10.512 1.00 88.12 761 GLU A CA 1
ATOM 6122 C C . GLU A 1 761 ? 23.903 -10.701 -11.137 1.00 88.12 761 GLU A C 1
ATOM 6124 O O . GLU A 1 761 ? 23.221 -10.767 -12.157 1.00 88.12 761 GLU A O 1
ATOM 6129 N N . LEU A 1 762 ? 24.116 -9.562 -10.483 1.00 83.50 762 LEU A N 1
ATOM 6130 C CA . LEU A 1 762 ? 23.732 -8.244 -10.969 1.00 83.50 762 LEU A CA 1
ATOM 6131 C C . LEU A 1 762 ? 25.010 -7.422 -11.128 1.00 83.50 762 LEU A C 1
ATOM 6133 O O . LEU A 1 762 ? 25.741 -7.222 -10.153 1.00 83.50 762 LEU A O 1
ATOM 6137 N N . THR A 1 763 ? 25.279 -6.973 -12.352 1.00 75.00 763 THR A N 1
ATOM 6138 C CA . THR A 1 763 ? 26.325 -5.991 -12.653 1.00 75.00 763 THR A CA 1
ATOM 6139 C C . THR A 1 763 ? 25.751 -4.578 -12.440 1.00 75.00 763 THR A C 1
ATOM 6141 O O . THR A 1 763 ? 24.848 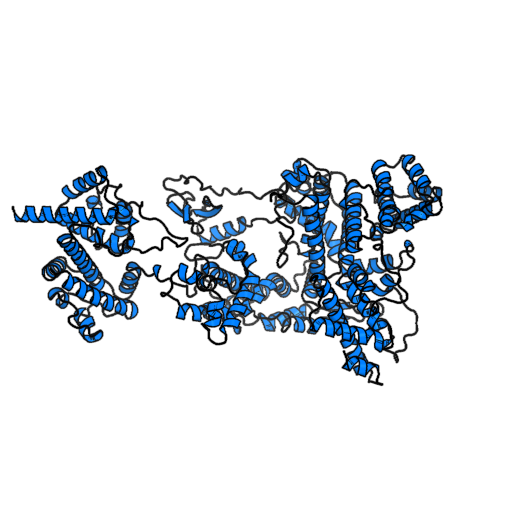-4.376 -11.618 1.00 75.00 763 THR A O 1
ATOM 6144 N N . CYS A 1 764 ? 26.255 -3.566 -13.152 1.00 65.38 764 CYS A N 1
ATOM 6145 C CA . CYS A 1 764 ? 25.708 -2.208 -13.086 1.00 65.38 764 CYS A CA 1
ATOM 6146 C C . CYS A 1 764 ? 24.230 -2.134 -13.523 1.00 65.38 764 CYS A C 1
ATOM 6148 O O . CYS A 1 764 ? 23.519 -1.245 -13.067 1.00 65.38 764 CYS A O 1
ATOM 6150 N N . PHE A 1 765 ? 23.755 -3.064 -14.358 1.00 74.12 765 PHE A N 1
ATOM 6151 C CA . PHE A 1 765 ? 22.373 -3.157 -14.842 1.00 74.12 765 PHE A CA 1
ATOM 6152 C C . PHE A 1 765 ? 21.935 -4.626 -14.975 1.00 74.12 765 PHE A C 1
ATOM 6154 O O . PHE A 1 765 ? 22.747 -5.541 -14.845 1.00 74.12 765 PHE A O 1
ATOM 6161 N N . LEU A 1 766 ? 20.639 -4.867 -15.187 1.00 84.12 766 LEU A N 1
ATOM 6162 C CA . LEU A 1 766 ? 20.087 -6.215 -15.299 1.00 84.12 766 LEU A CA 1
ATOM 6163 C C . LEU A 1 766 ? 20.351 -6.825 -16.687 1.00 84.12 766 LEU A C 1
ATOM 6165 O O . LEU A 1 766 ? 19.804 -6.395 -17.702 1.00 84.12 766 LEU A O 1
ATOM 6169 N N . GLU A 1 767 ? 21.146 -7.891 -16.718 1.00 82.56 767 GLU A N 1
ATOM 6170 C CA . GLU A 1 767 ? 21.457 -8.646 -17.934 1.00 82.56 767 GLU A CA 1
ATOM 6171 C C . GLU A 1 767 ? 20.427 -9.767 -18.167 1.00 82.56 767 GLU A C 1
ATOM 6173 O O . GLU A 1 767 ? 20.571 -10.896 -17.689 1.00 82.56 767 GLU A O 1
ATOM 6178 N N . ILE A 1 768 ? 19.361 -9.441 -18.905 1.00 87.69 768 ILE A N 1
ATOM 6179 C CA . ILE A 1 768 ? 18.338 -10.384 -19.389 1.00 87.69 768 ILE A CA 1
ATOM 6180 C C . ILE A 1 768 ? 18.113 -10.224 -20.895 1.00 87.69 768 ILE A C 1
ATOM 6182 O O . ILE A 1 768 ? 18.447 -9.188 -21.471 1.00 87.69 768 ILE A O 1
ATOM 6186 N N . ASP A 1 769 ? 17.512 -11.234 -21.529 1.00 86.25 769 ASP A N 1
ATOM 6187 C CA . ASP A 1 769 ? 17.110 -11.146 -22.934 1.00 86.25 769 ASP A CA 1
ATOM 6188 C C . ASP A 1 769 ? 16.046 -10.050 -23.100 1.00 86.25 769 ASP A C 1
ATOM 6190 O O . ASP A 1 769 ? 14.957 -10.144 -22.531 1.00 86.25 769 ASP A O 1
ATOM 6194 N N . GLN A 1 770 ? 16.360 -9.010 -23.875 1.00 87.00 770 GLN A N 1
ATOM 6195 C CA . GLN A 1 770 ? 15.452 -7.892 -24.142 1.00 87.00 770 GLN A CA 1
ATOM 6196 C C . GLN A 1 770 ? 14.715 -8.068 -25.476 1.00 87.00 770 GLN A C 1
ATOM 6198 O O . GLN A 1 770 ? 15.223 -8.666 -26.431 1.00 87.00 770 GLN A O 1
ATOM 6203 N N . MET A 1 771 ? 13.509 -7.510 -25.554 1.00 88.56 771 MET A N 1
ATOM 6204 C CA . MET A 1 771 ? 12.736 -7.423 -26.785 1.00 88.56 771 MET A CA 1
ATOM 6205 C C . MET A 1 771 ? 13.427 -6.482 -27.773 1.00 88.56 771 MET A C 1
ATOM 6207 O O . MET A 1 771 ? 13.704 -5.332 -27.448 1.00 88.56 771 MET A O 1
ATOM 6211 N N . VAL A 1 772 ? 13.649 -6.982 -28.989 1.00 82.44 772 VAL A N 1
ATOM 6212 C CA . VAL A 1 772 ? 14.133 -6.201 -30.133 1.00 82.44 772 VAL A CA 1
ATOM 6213 C C . VAL A 1 772 ? 13.010 -6.143 -31.158 1.00 82.44 772 VAL A C 1
ATOM 6215 O O . VAL A 1 772 ? 12.558 -7.196 -31.631 1.00 82.44 772 VAL A O 1
ATOM 6218 N N . TYR A 1 773 ? 12.546 -4.938 -31.480 1.00 80.00 773 TYR A N 1
ATOM 6219 C CA . TYR A 1 773 ? 11.456 -4.720 -32.431 1.00 80.00 773 TYR A CA 1
ATOM 6220 C C . TYR A 1 773 ? 11.954 -4.766 -33.881 1.00 80.00 773 TYR A C 1
ATOM 6222 O O . TYR A 1 773 ? 13.143 -4.617 -34.163 1.00 80.00 773 TYR A O 1
ATOM 6230 N N . ARG A 1 774 ? 11.045 -5.010 -34.830 1.00 75.06 774 ARG A N 1
ATOM 6231 C CA . ARG A 1 774 ? 11.371 -5.106 -36.262 1.00 75.06 774 ARG A CA 1
ATOM 6232 C C . ARG A 1 774 ? 11.937 -3.788 -36.803 1.00 75.06 774 ARG A C 1
ATOM 6234 O O . ARG A 1 774 ? 12.936 -3.828 -37.518 1.00 75.06 774 ARG A O 1
ATOM 6241 N N . SER A 1 775 ? 11.360 -2.646 -36.430 1.00 63.50 775 SER A N 1
ATOM 6242 C CA . SER A 1 775 ? 11.860 -1.305 -36.780 1.00 63.50 775 SER A CA 1
ATOM 6243 C C . SER A 1 775 ? 13.288 -1.012 -36.293 1.00 63.50 775 SER A C 1
ATOM 6245 O O . SER A 1 775 ? 13.988 -0.200 -36.896 1.00 63.50 775 SER A O 1
ATOM 6247 N N . GLU A 1 776 ? 13.757 -1.699 -35.249 1.00 62.72 776 GLU A N 1
ATOM 6248 C CA . GLU A 1 776 ? 15.091 -1.508 -34.659 1.00 62.72 776 GLU A CA 1
ATOM 6249 C C . GLU A 1 776 ? 16.188 -2.302 -35.400 1.00 62.72 776 GLU A C 1
ATOM 6251 O O . GLU A 1 776 ? 17.384 -2.085 -35.183 1.00 62.72 776 GLU A O 1
ATOM 6256 N N . VAL A 1 777 ? 15.814 -3.205 -36.318 1.00 64.81 777 VAL A N 1
ATOM 6257 C CA . VAL A 1 777 ? 16.761 -3.969 -37.145 1.00 64.81 777 VAL A CA 1
ATOM 6258 C C . VAL A 1 777 ? 17.156 -3.145 -38.376 1.00 64.81 777 VAL A C 1
ATOM 6260 O O . VAL A 1 777 ? 16.519 -3.211 -39.425 1.00 64.81 777 VAL A O 1
ATOM 6263 N N . THR A 1 778 ? 18.226 -2.358 -38.256 1.00 65.75 778 THR A N 1
ATOM 6264 C CA . THR A 1 778 ? 18.743 -1.506 -39.340 1.00 65.75 778 THR A CA 1
ATOM 6265 C C . THR A 1 778 ? 19.751 -2.232 -40.237 1.00 65.75 778 THR A C 1
ATOM 6267 O O . THR A 1 778 ? 20.452 -3.150 -39.815 1.00 65.75 778 THR A O 1
ATOM 6270 N N . THR A 1 779 ? 19.903 -1.787 -41.489 1.00 68.81 779 THR A N 1
ATOM 6271 C CA . THR A 1 779 ? 20.989 -2.256 -42.374 1.00 68.81 779 THR A CA 1
ATOM 6272 C C . THR A 1 779 ? 22.359 -2.071 -41.714 1.00 68.81 779 THR A C 1
ATOM 6274 O O . THR A 1 779 ? 23.228 -2.935 -41.814 1.00 68.81 779 THR A O 1
ATOM 6277 N N . HIS A 1 780 ? 22.534 -0.971 -40.976 1.00 70.25 780 HIS A N 1
ATOM 6278 C CA . HIS A 1 780 ? 23.734 -0.717 -40.189 1.00 70.25 780 HIS A CA 1
ATOM 6279 C C . HIS A 1 780 ? 23.984 -1.814 -39.141 1.00 70.25 780 HIS A C 1
ATOM 6281 O O . HIS A 1 780 ? 25.106 -2.312 -39.057 1.00 70.25 780 HIS A O 1
ATOM 6287 N N . SER A 1 781 ? 22.965 -2.252 -38.386 1.00 72.31 781 SER A N 1
ATOM 6288 C CA . SER A 1 781 ? 23.138 -3.330 -37.400 1.00 72.31 781 SER A CA 1
ATOM 6289 C C . SER A 1 781 ? 23.458 -4.673 -38.058 1.00 72.31 781 SER A C 1
ATOM 6291 O O . SER A 1 781 ? 24.348 -5.378 -37.591 1.00 72.31 781 SER A O 1
ATOM 6293 N N . VAL A 1 782 ? 22.833 -4.987 -39.197 1.00 77.44 782 VAL A N 1
ATOM 6294 C CA . VAL A 1 782 ? 23.130 -6.202 -39.976 1.00 77.44 782 VAL A CA 1
ATOM 6295 C C . VAL A 1 782 ? 24.577 -6.221 -40.478 1.00 77.44 782 VAL A C 1
ATOM 6297 O O . VAL A 1 782 ? 25.259 -7.242 -40.370 1.00 77.44 782 VAL A O 1
ATOM 6300 N N . LEU A 1 783 ? 25.067 -5.103 -41.018 1.00 80.69 783 LEU A N 1
ATOM 6301 C CA . LEU A 1 783 ? 26.449 -5.005 -41.488 1.00 80.69 783 LEU A CA 1
ATOM 6302 C C . LEU A 1 783 ? 27.455 -4.976 -40.332 1.00 80.69 783 LEU A C 1
ATOM 6304 O O . LEU A 1 783 ? 28.568 -5.471 -40.503 1.00 80.69 783 LEU A O 1
ATOM 6308 N N . LYS A 1 784 ? 27.070 -4.443 -39.165 1.00 79.88 784 LYS A N 1
ATOM 6309 C CA . LYS A 1 784 ? 27.881 -4.504 -37.945 1.00 79.88 784 LYS A CA 1
ATOM 6310 C C . LYS A 1 784 ? 28.036 -5.948 -37.454 1.00 79.88 784 LYS A C 1
ATOM 6312 O O . LYS A 1 784 ? 29.164 -6.399 -37.275 1.00 79.88 784 LYS A O 1
ATOM 6317 N N . GLU A 1 785 ? 26.937 -6.701 -37.350 1.00 82.31 785 GLU A N 1
ATOM 6318 C CA . GLU A 1 785 ? 26.959 -8.138 -37.019 1.00 82.31 785 GLU A CA 1
ATOM 6319 C C . GLU A 1 785 ? 27.855 -8.921 -37.999 1.00 82.31 785 GLU A C 1
ATOM 6321 O O . GLU A 1 785 ? 28.644 -9.771 -37.588 1.00 82.31 785 GLU A O 1
ATOM 6326 N N . LEU A 1 786 ? 27.790 -8.604 -39.300 1.00 86.62 786 LEU A N 1
ATOM 6327 C CA . LEU A 1 786 ? 28.677 -9.199 -40.302 1.00 86.62 786 LEU A CA 1
ATOM 6328 C C . LEU A 1 786 ? 30.154 -8.871 -40.033 1.00 86.62 786 LEU A C 1
ATOM 6330 O O . LEU A 1 786 ? 30.980 -9.782 -40.067 1.00 86.62 786 LEU A O 1
ATOM 6334 N N . SER A 1 787 ? 30.491 -7.606 -39.757 1.00 84.69 787 SER A N 1
ATOM 6335 C CA . SER A 1 787 ? 31.874 -7.191 -39.474 1.00 84.69 787 SER A CA 1
ATOM 6336 C C . SER A 1 787 ? 32.446 -7.801 -38.192 1.00 84.69 787 SER A C 1
ATOM 6338 O O . SER A 1 787 ? 33.635 -8.100 -38.141 1.00 84.69 787 SER A O 1
ATOM 6340 N N . GLU A 1 788 ? 31.603 -8.064 -37.189 1.00 86.06 788 GLU A N 1
ATOM 6341 C CA . GLU A 1 788 ? 32.000 -8.759 -35.957 1.00 86.06 788 GLU A CA 1
ATOM 6342 C C . GLU A 1 788 ? 32.312 -10.245 -36.205 1.00 86.06 788 GLU A C 1
ATOM 6344 O O . GLU A 1 788 ? 33.122 -10.841 -35.493 1.00 86.06 788 GLU A O 1
ATOM 6349 N N . LYS A 1 789 ? 31.688 -10.864 -37.218 1.00 90.12 789 LYS A N 1
ATOM 6350 C CA . LYS A 1 789 ? 31.929 -12.268 -37.594 1.00 90.12 789 LYS A CA 1
ATOM 6351 C C . LYS A 1 789 ? 33.051 -12.446 -38.612 1.00 90.12 789 LYS A C 1
ATOM 6353 O O . LYS A 1 789 ? 33.743 -13.462 -38.568 1.00 90.12 789 LYS A O 1
ATOM 6358 N N . ILE A 1 790 ? 33.190 -11.517 -39.557 1.00 91.06 790 ILE A N 1
ATOM 6359 C CA . ILE A 1 790 ? 34.140 -11.586 -40.671 1.00 91.06 790 ILE A CA 1
ATOM 6360 C C . ILE A 1 790 ? 34.759 -10.194 -40.865 1.00 91.06 790 ILE A C 1
ATOM 6362 O O . ILE A 1 790 ? 34.038 -9.291 -41.299 1.00 91.06 790 ILE A O 1
ATOM 6366 N N . PRO A 1 791 ? 36.077 -10.018 -40.644 1.00 89.31 791 PRO A N 1
ATOM 6367 C CA . PRO A 1 791 ? 36.775 -8.771 -40.945 1.00 89.31 791 PRO A CA 1
ATOM 6368 C C . PRO A 1 791 ? 36.479 -8.296 -42.370 1.00 89.31 791 PRO A C 1
ATOM 6370 O O . PRO A 1 791 ? 36.638 -9.064 -43.322 1.00 89.31 791 PRO A O 1
ATOM 6373 N N . GLN A 1 792 ? 36.002 -7.058 -42.512 1.00 89.94 792 GLN A N 1
ATOM 6374 C CA . GLN A 1 792 ? 35.644 -6.481 -43.806 1.00 89.94 792 GLN A CA 1
ATOM 6375 C C . GLN A 1 792 ? 36.768 -5.575 -44.324 1.00 89.94 792 GLN A C 1
ATOM 6377 O O . GLN A 1 792 ? 37.392 -4.856 -43.556 1.00 89.94 792 GLN A O 1
ATOM 6382 N N . VAL A 1 793 ? 37.018 -5.605 -45.634 1.00 88.69 793 VAL A N 1
ATOM 6383 C CA . VAL A 1 793 ? 38.079 -4.851 -46.316 1.00 88.69 793 VAL A CA 1
ATOM 6384 C C . VAL A 1 793 ? 37.510 -4.166 -47.560 1.00 88.69 793 VAL A C 1
ATOM 6386 O O . VAL A 1 793 ? 36.645 -4.705 -48.261 1.00 88.69 793 VAL A O 1
ATOM 6389 N N . HIS A 1 794 ? 38.002 -2.963 -47.857 1.00 84.38 794 HIS A N 1
ATOM 6390 C CA . HIS A 1 794 ? 37.603 -2.214 -49.044 1.00 84.38 794 HIS A CA 1
ATOM 6391 C C . HIS A 1 794 ? 38.138 -2.834 -50.341 1.00 84.38 794 HIS A C 1
ATOM 6393 O O . HIS A 1 794 ? 39.296 -3.235 -50.447 1.00 84.38 794 HIS A O 1
ATOM 6399 N N . LEU A 1 795 ? 37.298 -2.840 -51.378 1.00 87.56 795 LEU A N 1
ATOM 6400 C CA . LEU A 1 795 ? 37.731 -3.181 -52.731 1.00 87.56 795 LEU A CA 1
ATOM 6401 C C . LEU A 1 795 ? 38.663 -2.104 -53.301 1.00 87.56 795 LEU A C 1
ATOM 6403 O O . LEU A 1 795 ? 38.373 -0.910 -53.217 1.00 87.56 795 LEU A O 1
ATOM 6407 N N . LEU A 1 796 ? 39.732 -2.537 -53.974 1.00 86.75 796 LEU A N 1
ATOM 6408 C CA . LEU A 1 796 ? 40.647 -1.650 -54.698 1.00 86.75 796 LEU A CA 1
ATOM 6409 C C . LEU A 1 796 ? 39.899 -0.806 -55.744 1.00 86.75 796 LEU A C 1
ATOM 6411 O O . LEU A 1 796 ? 39.030 -1.315 -56.457 1.00 86.75 796 LEU A O 1
ATOM 6415 N N . GLY A 1 797 ? 40.289 0.465 -55.897 1.00 81.75 797 GLY A N 1
ATOM 6416 C CA . GLY A 1 797 ? 39.642 1.406 -56.823 1.00 81.75 797 GLY A CA 1
ATOM 6417 C C . GLY A 1 797 ? 39.544 0.890 -58.263 1.00 81.75 797 GLY A C 1
ATOM 6418 O O . GLY A 1 797 ? 38.484 0.975 -58.874 1.00 81.75 797 GLY A O 1
ATOM 6419 N N . SER A 1 798 ? 40.600 0.249 -58.773 1.00 85.25 798 SER A N 1
ATOM 6420 C CA . SER A 1 798 ? 40.613 -0.355 -60.115 1.00 85.25 798 SER A CA 1
ATOM 6421 C C . SER A 1 798 ? 39.590 -1.484 -60.281 1.00 85.25 798 SER A C 1
ATOM 6423 O O . SER A 1 798 ? 38.958 -1.605 -61.330 1.00 85.25 798 SER A O 1
ATOM 6425 N N . VAL A 1 799 ? 39.386 -2.291 -59.236 1.00 89.94 799 VAL A N 1
ATOM 6426 C CA . VAL A 1 799 ? 38.388 -3.368 -59.211 1.00 89.94 799 VAL A CA 1
ATOM 6427 C C . VAL A 1 799 ? 36.979 -2.778 -59.164 1.00 89.94 799 VAL A C 1
ATOM 6429 O O . VAL A 1 799 ? 36.121 -3.217 -59.925 1.00 89.94 799 VAL A O 1
ATOM 6432 N N . ARG A 1 800 ? 36.753 -1.746 -58.335 1.00 89.44 800 ARG A N 1
ATOM 6433 C CA . ARG A 1 800 ? 35.467 -1.031 -58.243 1.00 89.44 800 ARG A CA 1
ATOM 6434 C C . ARG A 1 800 ? 35.045 -0.465 -59.601 1.00 89.44 800 ARG A C 1
ATOM 6436 O O . ARG A 1 800 ? 33.928 -0.723 -60.043 1.00 89.44 800 ARG A O 1
ATOM 6443 N N . THR A 1 801 ? 35.944 0.250 -60.285 1.00 86.31 801 THR A N 1
ATOM 6444 C CA . THR A 1 801 ? 35.672 0.834 -61.609 1.00 86.31 801 THR A CA 1
ATOM 6445 C C . THR A 1 801 ? 35.310 -0.238 -62.633 1.00 86.31 801 THR A C 1
ATOM 6447 O O . THR A 1 801 ? 34.303 -0.100 -63.322 1.00 86.31 801 THR A O 1
ATOM 6450 N N . GLN A 1 802 ? 36.068 -1.337 -62.685 1.00 90.25 802 GLN A N 1
ATOM 6451 C CA . GLN A 1 802 ? 35.812 -2.424 -63.630 1.00 90.25 802 GLN A CA 1
ATOM 6452 C C . GLN A 1 802 ? 34.468 -3.133 -63.362 1.00 90.25 802 GLN A C 1
ATOM 6454 O O . GLN A 1 802 ? 33.736 -3.429 -64.303 1.00 90.25 802 GLN A O 1
ATOM 6459 N N . ILE A 1 803 ? 34.093 -3.351 -62.094 1.00 92.00 803 ILE A N 1
ATOM 6460 C CA . ILE A 1 803 ? 32.778 -3.918 -61.735 1.00 92.00 803 ILE A CA 1
ATOM 6461 C C . ILE A 1 803 ? 31.641 -2.994 -62.202 1.00 92.00 803 ILE A C 1
ATOM 6463 O O . ILE A 1 803 ? 30.678 -3.461 -62.813 1.00 92.00 803 ILE A O 1
ATOM 6467 N N . CYS A 1 804 ? 31.755 -1.683 -61.966 1.00 89.06 804 CYS A N 1
ATOM 6468 C CA . CYS A 1 804 ? 30.774 -0.701 -62.440 1.00 89.06 804 CYS A CA 1
ATOM 6469 C C . CYS A 1 804 ? 30.687 -0.644 -63.976 1.00 89.06 804 CYS A C 1
ATOM 6471 O O . CYS A 1 804 ? 29.601 -0.456 -64.523 1.00 89.06 804 CYS A O 1
ATOM 6473 N N . GLU A 1 805 ? 31.805 -0.812 -64.687 1.00 87.62 805 GLU A N 1
ATOM 6474 C CA . GLU A 1 805 ? 31.833 -0.837 -66.153 1.00 87.62 805 GLU A CA 1
ATOM 6475 C C . GLU A 1 805 ? 31.195 -2.092 -66.754 1.00 87.62 805 GLU A C 1
ATOM 6477 O O . GLU A 1 805 ? 30.636 -2.005 -67.849 1.00 87.62 805 GLU A O 1
ATOM 6482 N N . GLU A 1 806 ? 31.259 -3.230 -66.061 1.00 91.62 806 GLU A N 1
ATOM 6483 C CA . GLU A 1 806 ? 30.584 -4.474 -66.450 1.00 91.62 806 GLU A CA 1
ATOM 6484 C C . GLU A 1 806 ? 29.071 -4.411 -66.162 1.00 91.62 806 GLU A C 1
ATOM 6486 O O . GLU A 1 806 ? 28.263 -4.881 -66.964 1.00 91.62 806 GLU A O 1
ATOM 6491 N N . LEU A 1 807 ? 28.668 -3.779 -65.054 1.00 90.69 807 LEU A N 1
ATOM 6492 C CA . LEU A 1 807 ? 27.275 -3.694 -64.599 1.00 90.69 807 LEU A CA 1
ATOM 6493 C C . LEU A 1 807 ? 26.608 -2.363 -64.985 1.00 90.69 807 LEU A C 1
ATOM 6495 O O . LEU A 1 807 ? 26.337 -1.496 -64.148 1.00 90.69 807 LEU A O 1
ATOM 6499 N N . ARG A 1 808 ? 26.312 -2.205 -66.280 1.00 86.81 808 ARG A N 1
ATOM 6500 C CA . ARG A 1 808 ? 25.673 -0.988 -66.834 1.00 86.81 808 ARG A CA 1
ATOM 6501 C C . ARG A 1 808 ? 24.146 -1.032 -66.878 1.00 86.81 808 ARG A C 1
ATOM 6503 O O . ARG A 1 808 ? 23.515 -0.016 -67.152 1.00 86.81 808 ARG A O 1
ATOM 6510 N N . ARG A 1 809 ? 23.536 -2.200 -66.665 1.00 87.19 809 ARG A N 1
ATOM 6511 C CA . ARG A 1 809 ? 22.078 -2.377 -66.697 1.00 87.19 809 ARG A CA 1
ATOM 6512 C C . ARG A 1 809 ? 21.540 -2.541 -65.283 1.00 87.19 809 ARG A C 1
ATOM 6514 O O . ARG A 1 809 ? 22.021 -3.372 -64.520 1.00 87.19 809 ARG A O 1
ATOM 6521 N N . GLN A 1 810 ? 20.498 -1.781 -64.956 1.00 85.00 810 GLN A N 1
ATOM 6522 C CA . GLN A 1 810 ? 19.893 -1.796 -63.623 1.00 85.00 810 GLN A CA 1
ATOM 6523 C C . GLN A 1 810 ? 19.371 -3.185 -63.190 1.00 85.00 810 GLN A C 1
ATOM 6525 O O . GLN A 1 810 ? 19.620 -3.541 -62.038 1.00 85.00 810 GLN A O 1
ATOM 6530 N N . PRO A 1 811 ? 18.714 -4.002 -64.049 1.00 87.69 811 PRO A N 1
ATOM 6531 C CA . PRO A 1 811 ? 18.280 -5.347 -63.655 1.00 87.69 811 PRO A CA 1
ATOM 6532 C C . PRO A 1 811 ? 19.437 -6.256 -63.224 1.00 87.69 811 PRO A C 1
ATOM 6534 O O . PRO A 1 811 ? 19.294 -7.024 -62.276 1.00 87.69 811 PRO A O 1
ATOM 6537 N N . ASP A 1 812 ? 20.597 -6.123 -63.872 1.00 89.81 812 ASP A N 1
ATOM 6538 C CA . ASP A 1 812 ? 21.777 -6.939 -63.576 1.00 89.81 812 ASP A CA 1
ATOM 6539 C C . ASP A 1 812 ? 22.384 -6.563 -62.209 1.00 89.81 812 ASP A C 1
ATOM 6541 O O . ASP A 1 812 ? 22.794 -7.425 -61.425 1.00 89.81 812 ASP A O 1
ATOM 6545 N N . VAL A 1 813 ? 22.379 -5.265 -61.887 1.00 89.25 813 VAL A N 1
ATOM 6546 C CA . VAL A 1 813 ? 22.786 -4.758 -60.569 1.00 89.25 813 VAL A CA 1
ATOM 6547 C C . VAL A 1 813 ? 21.821 -5.236 -59.482 1.00 89.25 813 VAL A C 1
ATOM 6549 O O . VAL A 1 813 ? 22.276 -5.748 -58.464 1.00 89.25 813 VAL A O 1
ATOM 6552 N N . CYS A 1 814 ? 20.505 -5.121 -59.701 1.00 85.44 814 CYS A N 1
ATOM 6553 C CA . CYS A 1 814 ? 19.499 -5.523 -58.710 1.00 85.44 814 CYS A CA 1
ATOM 6554 C C . CYS A 1 814 ? 19.563 -7.027 -58.422 1.00 85.44 814 CYS A C 1
ATOM 6556 O O . CYS A 1 814 ? 19.639 -7.415 -57.266 1.00 85.44 814 CYS A O 1
ATOM 6558 N N . ARG A 1 815 ? 19.670 -7.870 -59.456 1.00 87.62 815 ARG A N 1
ATOM 6559 C CA . ARG A 1 815 ? 19.806 -9.322 -59.270 1.00 87.62 815 ARG A CA 1
ATOM 6560 C C . ARG A 1 815 ? 21.069 -9.702 -58.490 1.00 87.62 815 ARG A C 1
ATOM 6562 O O . ARG A 1 815 ? 21.040 -10.625 -57.682 1.00 87.62 815 ARG A O 1
ATOM 6569 N N . SER A 1 816 ? 22.179 -9.003 -58.734 1.00 90.81 816 SER A N 1
ATOM 6570 C CA . SER A 1 816 ? 23.431 -9.229 -57.997 1.00 90.81 816 SER A CA 1
ATOM 6571 C C . SER A 1 816 ? 23.325 -8.760 -56.538 1.00 90.81 816 SER A C 1
ATOM 6573 O O . SER A 1 816 ? 23.899 -9.394 -55.657 1.00 90.81 816 SER A O 1
ATOM 6575 N N . LEU A 1 817 ? 22.574 -7.683 -56.277 1.00 88.69 817 LEU A N 1
ATOM 6576 C CA . LEU A 1 817 ? 22.265 -7.199 -54.929 1.00 88.69 817 LEU A CA 1
ATOM 6577 C C . LEU A 1 817 ? 21.368 -8.167 -54.157 1.00 88.69 817 LEU A C 1
ATOM 6579 O O . LEU A 1 817 ? 21.729 -8.524 -53.045 1.00 88.69 817 LEU A O 1
ATOM 6583 N N . ASP A 1 818 ? 20.278 -8.656 -54.752 1.00 85.81 818 ASP A N 1
ATOM 6584 C CA . ASP A 1 818 ? 19.345 -9.579 -54.086 1.00 85.81 818 ASP A CA 1
ATOM 6585 C C . ASP A 1 818 ? 20.063 -10.861 -53.625 1.00 85.81 818 ASP A C 1
ATOM 6587 O O . ASP A 1 818 ? 19.908 -11.324 -52.494 1.00 85.81 818 ASP A O 1
ATOM 6591 N N . ASN A 1 819 ? 20.928 -11.413 -54.482 1.00 90.12 819 ASN A N 1
ATOM 6592 C CA . ASN A 1 819 ? 21.762 -12.566 -54.138 1.00 90.12 819 ASN A CA 1
ATOM 6593 C C . ASN A 1 819 ? 22.755 -12.255 -53.007 1.00 90.12 819 ASN A C 1
ATOM 6595 O O . ASN A 1 819 ? 23.039 -13.115 -52.169 1.00 90.12 819 ASN A O 1
ATOM 6599 N N . LEU A 1 820 ? 23.284 -11.030 -52.978 1.00 90.81 820 LEU A N 1
ATOM 6600 C CA . LEU A 1 820 ? 24.208 -10.579 -51.947 1.00 90.81 820 LEU A CA 1
ATOM 6601 C C . LEU A 1 820 ? 23.500 -10.334 -50.611 1.00 90.81 820 LEU A C 1
ATOM 6603 O O . LEU A 1 820 ? 24.058 -10.681 -49.576 1.00 90.81 820 LEU A O 1
ATOM 6607 N N . ASP A 1 821 ? 22.270 -9.820 -50.619 1.00 86.00 821 ASP A N 1
ATOM 6608 C CA . ASP A 1 821 ? 21.429 -9.669 -49.426 1.00 86.00 821 ASP A CA 1
ATOM 6609 C C . ASP A 1 821 ? 21.133 -11.030 -48.789 1.00 86.00 821 ASP A C 1
ATOM 6611 O O . ASP A 1 821 ? 21.282 -11.204 -47.573 1.00 86.00 821 ASP A O 1
ATOM 6615 N N . ILE A 1 822 ? 20.810 -12.033 -49.615 1.00 85.75 822 ILE A N 1
ATOM 6616 C CA . ILE A 1 822 ? 20.681 -13.421 -49.158 1.00 85.75 822 ILE A CA 1
ATOM 6617 C C . ILE A 1 822 ? 22.003 -13.870 -48.530 1.00 85.75 822 ILE A C 1
ATOM 6619 O O . ILE A 1 822 ? 22.005 -14.331 -47.390 1.00 85.75 822 ILE A O 1
ATOM 6623 N N . ALA A 1 823 ? 23.136 -13.683 -49.209 1.00 89.81 823 ALA A N 1
ATOM 6624 C CA . ALA A 1 823 ? 24.438 -14.084 -48.680 1.00 89.81 823 ALA A CA 1
ATOM 6625 C C . ALA A 1 823 ? 24.775 -13.416 -47.335 1.00 89.81 823 ALA A C 1
ATOM 6627 O O . ALA A 1 823 ? 25.166 -14.110 -46.395 1.00 89.81 823 ALA A O 1
ATOM 6628 N N . ILE A 1 824 ? 24.559 -12.105 -47.204 1.00 89.00 824 ILE A N 1
ATOM 6629 C CA . ILE A 1 824 ? 24.765 -11.343 -45.963 1.00 89.00 824 ILE A CA 1
ATOM 6630 C C . ILE A 1 824 ? 23.880 -11.890 -44.838 1.00 89.00 824 ILE A C 1
ATOM 6632 O O . ILE A 1 824 ? 24.347 -12.037 -43.707 1.00 89.00 824 ILE A O 1
ATOM 6636 N N . SER A 1 825 ? 22.627 -12.251 -45.138 1.00 83.88 825 SER A N 1
ATOM 6637 C CA . SER A 1 825 ? 21.698 -12.797 -44.143 1.00 83.88 825 SER A CA 1
ATOM 6638 C C . SER A 1 825 ? 22.169 -14.122 -43.528 1.00 83.88 825 SER A C 1
ATOM 6640 O O . SER A 1 825 ? 21.911 -14.357 -42.348 1.00 83.88 825 SER A O 1
ATOM 6642 N N . PHE A 1 826 ? 22.908 -14.944 -44.284 1.00 88.06 826 PHE A N 1
ATOM 6643 C CA . PHE A 1 826 ? 23.555 -16.154 -43.771 1.00 88.06 826 PHE A CA 1
ATOM 6644 C C . PHE A 1 826 ? 24.868 -15.825 -43.058 1.00 88.06 826 PHE A C 1
ATOM 6646 O O . PHE A 1 826 ? 25.070 -16.248 -41.920 1.00 88.06 826 PHE A O 1
ATOM 6653 N N . LEU A 1 827 ? 25.738 -15.032 -43.692 1.00 90.50 827 LEU A N 1
ATOM 6654 C CA . LEU A 1 827 ? 27.079 -14.725 -43.186 1.00 90.50 827 LEU A CA 1
ATOM 6655 C C . LEU A 1 827 ? 27.056 -14.000 -41.835 1.00 90.50 827 LEU A C 1
ATOM 6657 O O . LEU A 1 827 ? 27.908 -14.282 -40.995 1.00 90.50 827 LEU A O 1
ATOM 6661 N N . LYS A 1 828 ? 26.062 -13.139 -41.574 1.00 85.31 828 LYS A N 1
ATOM 6662 C CA . LYS A 1 828 ? 25.912 -12.479 -40.263 1.00 85.31 828 LYS A CA 1
ATOM 6663 C C . LYS A 1 828 ? 25.663 -13.470 -39.118 1.00 85.31 828 LYS A C 1
ATOM 6665 O O . LYS A 1 828 ? 26.010 -13.204 -37.974 1.00 85.31 828 LYS A O 1
ATOM 6670 N N . THR A 1 829 ? 25.055 -14.622 -39.412 1.00 82.38 829 THR A N 1
ATOM 6671 C CA . THR A 1 829 ? 24.738 -15.651 -38.411 1.00 82.38 829 THR A CA 1
ATOM 6672 C C . THR A 1 829 ? 25.812 -16.733 -38.358 1.00 82.38 829 THR A C 1
ATOM 6674 O O . THR A 1 829 ? 26.249 -17.101 -37.270 1.00 82.38 829 THR A O 1
ATOM 6677 N N . SER A 1 830 ? 26.259 -17.235 -39.512 1.00 84.12 830 SER A N 1
ATOM 6678 C CA . SER A 1 830 ? 27.203 -18.355 -39.593 1.00 84.12 830 SER A CA 1
ATOM 6679 C C . SER A 1 830 ? 28.675 -17.944 -39.535 1.00 84.12 830 SER A C 1
ATOM 6681 O O . SER A 1 830 ? 29.521 -18.782 -39.234 1.00 84.12 830 SER A O 1
ATOM 6683 N N . GLY A 1 831 ? 29.000 -16.691 -39.863 1.00 86.12 831 GLY A N 1
ATOM 6684 C CA . GLY A 1 831 ? 30.369 -16.286 -40.184 1.00 86.12 831 GLY A CA 1
ATOM 6685 C C . GLY A 1 831 ? 30.917 -17.006 -41.424 1.00 86.12 831 GLY A C 1
ATOM 6686 O O . GLY A 1 831 ? 30.164 -17.596 -42.208 1.00 86.12 831 GLY A O 1
ATOM 6687 N N . GLY A 1 832 ? 32.238 -16.948 -41.608 1.00 87.94 832 GLY A N 1
ATOM 6688 C CA . GLY A 1 832 ? 32.942 -17.566 -42.733 1.00 87.94 832 GLY A CA 1
ATOM 6689 C C . GLY A 1 832 ? 34.438 -17.243 -42.743 1.00 87.94 832 GLY A C 1
ATOM 6690 O O . GLY A 1 832 ? 34.896 -16.383 -41.994 1.00 87.94 832 GLY A O 1
ATOM 6691 N N . ASN A 1 833 ? 35.210 -17.934 -43.587 1.00 89.88 833 ASN A N 1
ATOM 6692 C CA . ASN A 1 833 ? 36.632 -17.631 -43.761 1.00 89.88 833 ASN A CA 1
ATOM 6693 C C . ASN A 1 833 ? 36.787 -16.346 -44.605 1.00 89.88 833 ASN A C 1
ATOM 6695 O O . ASN A 1 833 ? 36.322 -16.347 -45.746 1.00 89.88 833 ASN A O 1
ATOM 6699 N N . PRO A 1 834 ? 37.447 -15.280 -44.110 1.00 91.56 834 PRO A N 1
ATOM 6700 C CA . PRO A 1 834 ? 37.542 -13.994 -44.810 1.00 91.56 834 PRO A CA 1
ATOM 6701 C C . PRO A 1 834 ? 38.064 -14.085 -46.250 1.00 91.56 834 PRO A C 1
ATOM 6703 O O . PRO A 1 834 ? 37.572 -13.363 -47.115 1.00 91.56 834 PRO A O 1
ATOM 6706 N N . THR A 1 835 ? 39.001 -14.999 -46.520 1.00 92.12 835 THR A N 1
ATOM 6707 C CA . THR A 1 835 ? 39.635 -15.179 -47.840 1.00 92.12 835 THR A CA 1
ATOM 6708 C C . THR A 1 835 ? 38.895 -16.158 -48.754 1.00 92.12 835 THR A C 1
ATOM 6710 O O . THR A 1 835 ? 39.304 -16.398 -49.891 1.00 92.12 835 THR A O 1
ATOM 6713 N N . GLU A 1 836 ? 37.792 -16.754 -48.289 1.00 93.94 836 GLU A N 1
ATOM 6714 C CA . GLU A 1 836 ? 36.949 -17.585 -49.145 1.00 93.94 836 GLU A CA 1
ATOM 6715 C C . GLU A 1 836 ? 36.325 -16.721 -50.248 1.00 93.94 836 GLU A C 1
ATOM 6717 O O . GLU A 1 836 ? 35.797 -15.636 -49.997 1.00 93.94 836 GLU A O 1
ATOM 6722 N N . ARG A 1 837 ? 36.363 -17.207 -51.494 1.00 93.00 837 ARG A N 1
ATOM 6723 C CA . ARG A 1 837 ? 35.744 -16.507 -52.624 1.00 93.00 837 ARG A CA 1
ATOM 6724 C C . ARG A 1 837 ? 34.241 -16.380 -52.418 1.00 93.00 837 ARG A C 1
ATOM 6726 O O . ARG A 1 837 ? 33.546 -17.381 -52.234 1.00 93.00 837 ARG A O 1
ATOM 6733 N N . LEU A 1 838 ? 33.740 -15.153 -52.549 1.00 93.00 838 LEU A N 1
ATOM 6734 C CA . LEU A 1 838 ? 32.326 -14.847 -52.349 1.00 93.00 838 LEU A CA 1
ATOM 6735 C C . LEU A 1 838 ? 31.448 -15.582 -53.373 1.00 93.00 838 LEU A C 1
ATOM 6737 O O . LEU A 1 838 ? 30.411 -16.133 -53.017 1.00 93.00 838 LEU A O 1
ATOM 6741 N N . ASP A 1 839 ? 31.903 -15.672 -54.625 1.00 91.50 839 ASP A N 1
ATOM 6742 C CA . ASP A 1 839 ? 31.209 -16.423 -55.678 1.00 91.50 839 ASP A CA 1
ATOM 6743 C C . ASP A 1 839 ? 31.099 -17.916 -55.345 1.00 91.50 839 ASP A C 1
ATOM 6745 O O . ASP A 1 839 ? 30.018 -18.489 -55.449 1.00 91.50 839 ASP A O 1
ATOM 6749 N N . THR A 1 840 ? 32.180 -18.534 -54.855 1.00 90.31 840 THR A N 1
ATOM 6750 C CA . THR A 1 840 ? 32.177 -19.937 -54.415 1.00 90.31 840 THR A CA 1
ATOM 6751 C C . THR A 1 840 ? 31.184 -20.152 -53.275 1.00 90.31 840 THR A C 1
ATOM 6753 O O . THR A 1 840 ? 30.438 -21.128 -53.291 1.00 90.31 840 THR A O 1
ATOM 6756 N N . PHE A 1 841 ? 31.130 -19.240 -52.302 1.00 92.00 841 PHE A N 1
ATOM 6757 C CA . PHE A 1 841 ? 30.164 -19.311 -51.208 1.00 92.00 841 PHE A CA 1
ATOM 6758 C C . PHE A 1 841 ? 28.718 -19.263 -51.733 1.00 92.00 841 PHE A C 1
ATOM 6760 O O . PHE A 1 841 ? 27.914 -20.151 -51.443 1.00 92.00 841 PHE A O 1
ATOM 6767 N N . MET A 1 842 ? 28.390 -18.278 -52.569 1.00 90.75 842 MET A N 1
ATOM 6768 C CA . MET A 1 842 ? 27.026 -18.094 -53.075 1.00 90.75 842 MET A CA 1
ATOM 6769 C C . MET A 1 842 ? 26.581 -19.209 -54.034 1.00 90.75 842 MET A C 1
ATOM 6771 O O . MET A 1 842 ? 25.455 -19.695 -53.944 1.00 90.75 842 MET A O 1
ATOM 6775 N N . THR A 1 843 ? 27.457 -19.663 -54.928 1.00 89.56 843 THR A N 1
ATOM 6776 C CA . THR A 1 843 ? 27.125 -20.697 -55.924 1.00 89.56 843 THR A CA 1
ATOM 6777 C C . THR A 1 843 ? 27.175 -22.108 -55.341 1.00 89.56 843 THR A C 1
ATOM 6779 O O . THR A 1 843 ? 26.259 -22.901 -55.556 1.00 89.56 843 THR A O 1
ATOM 6782 N N . ASN A 1 844 ? 28.203 -22.445 -54.555 1.00 88.81 844 ASN A N 1
ATOM 6783 C CA . ASN A 1 844 ? 28.400 -23.823 -54.103 1.00 88.81 844 ASN A CA 1
ATOM 6784 C C . ASN A 1 844 ? 27.687 -24.125 -52.788 1.00 88.81 844 ASN A C 1
ATOM 6786 O O . ASN A 1 844 ? 27.173 -25.242 -52.656 1.00 88.81 844 ASN A O 1
ATOM 6790 N N . LYS A 1 845 ? 27.655 -23.172 -51.844 1.00 88.31 845 LYS A N 1
ATOM 6791 C CA . LYS A 1 845 ? 27.021 -23.362 -50.529 1.00 88.31 845 LYS A CA 1
ATOM 6792 C C . LYS A 1 845 ? 25.562 -22.921 -50.533 1.00 88.31 845 LYS A C 1
ATOM 6794 O O . LYS A 1 845 ? 24.713 -23.704 -50.125 1.00 88.31 845 LYS A O 1
ATOM 6799 N N . LEU A 1 846 ? 25.263 -21.723 -51.042 1.00 88.94 846 LEU A N 1
ATOM 6800 C CA . LEU A 1 846 ? 23.882 -21.218 -51.100 1.00 88.94 846 LEU A CA 1
ATOM 6801 C C . LEU A 1 846 ? 23.098 -21.679 -52.336 1.00 88.94 846 LEU A C 1
ATOM 6803 O O . LEU A 1 846 ? 21.892 -21.467 -52.394 1.00 88.94 846 LEU A O 1
ATOM 6807 N N . LYS A 1 847 ? 23.759 -22.335 -53.302 1.00 89.06 847 LYS A N 1
ATOM 6808 C CA . LYS A 1 847 ? 23.138 -22.849 -54.538 1.00 89.06 847 LYS A CA 1
ATOM 6809 C C . LYS A 1 847 ? 22.404 -21.769 -55.344 1.00 89.06 847 LYS A C 1
ATOM 6811 O O . LYS A 1 847 ? 21.398 -22.052 -55.986 1.00 89.06 847 LYS A O 1
ATOM 6816 N N . LEU A 1 848 ? 22.923 -20.539 -55.335 1.00 88.62 848 LEU A N 1
ATOM 6817 C CA . LEU A 1 848 ? 22.371 -19.429 -56.110 1.00 88.62 848 LEU A CA 1
ATOM 6818 C C . LEU A 1 848 ? 22.818 -19.519 -57.577 1.00 88.62 848 LEU A C 1
ATOM 6820 O O . LEU A 1 848 ? 24.014 -19.513 -57.882 1.00 88.62 848 LEU A O 1
ATOM 6824 N N . GLU A 1 849 ? 21.857 -19.577 -58.498 1.00 79.06 849 GLU A N 1
ATOM 6825 C CA . GLU A 1 849 ? 22.123 -19.580 -59.939 1.00 79.06 849 GLU A CA 1
ATOM 6826 C C . GLU A 1 849 ? 22.482 -18.177 -60.443 1.00 79.06 849 GLU A C 1
ATOM 6828 O O . GLU A 1 849 ? 21.744 -17.212 -60.220 1.00 79.06 849 GLU A O 1
ATOM 6833 N N . ASN A 1 850 ? 23.594 -18.063 -61.180 1.00 77.19 850 ASN A N 1
ATOM 6834 C CA . ASN A 1 850 ? 24.141 -16.778 -61.637 1.00 77.19 850 ASN A CA 1
ATOM 6835 C C . ASN A 1 850 ? 24.312 -15.778 -60.478 1.00 77.19 850 ASN A C 1
ATOM 6837 O O . ASN A 1 850 ? 23.859 -14.637 -60.564 1.00 77.19 850 ASN A O 1
ATOM 6841 N N . ALA A 1 851 ? 24.952 -16.232 -59.391 1.00 77.56 851 ALA A N 1
ATOM 6842 C CA . ALA A 1 851 ? 25.078 -15.493 -58.135 1.00 77.56 851 ALA A CA 1
ATOM 6843 C C . ALA A 1 851 ? 25.598 -14.053 -58.308 1.00 77.56 851 ALA A C 1
ATOM 6845 O O . ALA A 1 851 ? 25.039 -13.131 -57.721 1.00 77.56 851 ALA A O 1
ATOM 6846 N N . MET A 1 852 ? 26.622 -13.857 -59.149 1.00 86.19 852 MET A N 1
ATOM 6847 C CA . MET A 1 852 ? 27.176 -12.544 -59.500 1.00 86.19 852 MET A CA 1
ATOM 6848 C C . MET A 1 852 ? 27.339 -12.401 -61.009 1.00 86.19 852 MET A C 1
ATOM 6850 O O . MET A 1 852 ? 28.012 -13.208 -61.654 1.00 86.19 852 MET A O 1
ATOM 6854 N N . LEU A 1 853 ? 26.757 -11.342 -61.573 1.00 86.94 853 LEU A N 1
ATOM 6855 C CA . LEU A 1 853 ? 26.772 -11.120 -63.021 1.00 86.94 853 LEU A CA 1
ATOM 6856 C C . LEU A 1 853 ? 28.070 -10.464 -63.516 1.00 86.94 853 LEU A C 1
ATOM 6858 O O . LEU A 1 853 ? 28.493 -10.727 -64.641 1.00 86.94 853 LEU A O 1
ATOM 6862 N N . SER A 1 854 ? 28.757 -9.685 -62.672 1.00 90.75 854 SER A N 1
ATOM 6863 C CA . SER A 1 854 ? 30.096 -9.168 -62.988 1.00 90.75 854 SER A CA 1
ATOM 6864 C C . SER A 1 854 ? 31.129 -10.295 -62.950 1.00 90.75 854 SER A C 1
ATOM 6866 O O . SER A 1 854 ? 31.263 -11.022 -61.963 1.00 90.75 854 SER A O 1
ATOM 6868 N N . GLN A 1 855 ? 31.901 -10.433 -64.028 1.00 89.69 855 GLN A N 1
ATOM 6869 C CA . GLN A 1 855 ? 33.021 -11.366 -64.078 1.00 89.69 855 GLN A CA 1
ATOM 6870 C C . GLN A 1 855 ? 34.134 -10.921 -63.129 1.00 89.69 855 GLN A C 1
ATOM 6872 O O . GLN A 1 855 ? 34.708 -11.756 -62.426 1.00 89.69 855 GLN A O 1
ATOM 6877 N N . LYS A 1 856 ? 34.405 -9.614 -63.062 1.00 91.62 856 LYS A N 1
ATOM 6878 C CA . LYS A 1 856 ? 35.419 -9.078 -62.161 1.00 91.62 856 LYS A CA 1
ATOM 6879 C C . LYS A 1 856 ? 35.075 -9.316 -60.692 1.00 91.62 856 LYS A C 1
ATOM 6881 O O . LYS A 1 856 ? 35.950 -9.742 -59.939 1.00 91.62 856 LYS A O 1
ATOM 6886 N N . ALA A 1 857 ? 33.814 -9.126 -60.298 1.00 89.44 857 ALA A N 1
ATOM 6887 C CA . ALA A 1 857 ? 33.363 -9.407 -58.935 1.00 89.44 857 ALA A CA 1
ATOM 6888 C C . ALA A 1 857 ? 33.581 -10.884 -58.562 1.00 89.44 857 ALA A C 1
ATOM 6890 O O . ALA A 1 857 ? 34.124 -11.181 -57.502 1.00 89.44 857 ALA A O 1
ATOM 6891 N N . ARG A 1 858 ? 33.268 -11.823 -59.466 1.00 90.12 858 ARG A N 1
ATOM 6892 C CA . ARG A 1 858 ? 33.479 -13.264 -59.223 1.00 90.12 858 ARG A CA 1
ATOM 6893 C C . ARG A 1 858 ? 34.942 -13.654 -59.024 1.00 90.12 858 ARG A C 1
ATOM 6895 O O . ARG A 1 858 ? 35.245 -14.570 -58.265 1.00 90.12 858 ARG A O 1
ATOM 6902 N N . GLN A 1 859 ? 35.852 -12.979 -59.720 1.00 89.38 859 GLN A N 1
ATOM 6903 C CA . GLN A 1 859 ? 37.279 -13.297 -59.677 1.00 89.38 859 GLN A CA 1
ATOM 6904 C C . GLN A 1 859 ? 38.011 -12.640 -58.504 1.00 89.38 859 GLN A C 1
ATOM 6906 O O . GLN A 1 859 ? 39.000 -13.198 -58.030 1.00 89.38 859 GLN A O 1
ATOM 6911 N N . SER A 1 860 ? 37.569 -11.451 -58.083 1.00 90.00 860 SER A N 1
ATOM 6912 C CA . SER A 1 860 ? 38.310 -10.590 -57.154 1.00 90.00 860 SER A CA 1
ATOM 6913 C C . SER A 1 860 ? 37.639 -10.388 -55.791 1.00 90.00 860 SER A C 1
ATOM 6915 O O . SER A 1 860 ? 38.305 -9.897 -54.886 1.00 90.00 860 SER A O 1
ATOM 6917 N N . CYS A 1 861 ? 36.362 -10.749 -55.610 1.00 93.19 861 CYS A N 1
ATOM 6918 C CA . CYS A 1 861 ? 35.672 -10.597 -54.327 1.00 93.19 861 CYS A CA 1
ATOM 6919 C C . CYS A 1 861 ? 35.758 -11.865 -53.459 1.00 93.19 861 CYS A C 1
ATOM 6921 O O . CYS A 1 861 ? 35.551 -12.995 -53.905 1.00 93.19 861 CYS A O 1
ATOM 6923 N N . GLU A 1 862 ? 35.991 -11.640 -52.172 1.00 95.75 862 GLU A N 1
ATOM 6924 C CA . GLU A 1 862 ? 36.099 -12.644 -51.107 1.00 95.75 862 GLU A CA 1
ATOM 6925 C C . GLU A 1 862 ? 35.106 -12.264 -50.002 1.00 95.75 862 GLU A C 1
ATOM 6927 O O . GLU A 1 862 ? 34.520 -11.180 -50.067 1.00 95.75 862 GLU A O 1
ATOM 6932 N N . LEU A 1 863 ? 34.896 -13.113 -48.995 1.00 94.12 863 LEU A N 1
ATOM 6933 C CA . LEU A 1 863 ? 33.941 -12.825 -47.916 1.00 94.12 863 LEU A CA 1
ATOM 6934 C C . LEU A 1 863 ? 34.288 -11.544 -47.137 1.00 94.12 863 LEU A C 1
ATOM 6936 O O . LEU A 1 863 ? 33.379 -10.829 -46.707 1.00 94.12 863 LEU A O 1
ATOM 6940 N N . GLN A 1 864 ? 35.571 -11.191 -47.032 1.00 93.25 864 GLN A N 1
ATOM 6941 C CA . GLN A 1 864 ? 36.012 -9.899 -46.491 1.00 93.25 864 GLN A CA 1
ATOM 6942 C C . GLN A 1 864 ? 35.590 -8.691 -47.342 1.00 93.25 864 GLN A C 1
ATOM 6944 O O . GLN A 1 864 ? 35.490 -7.581 -46.840 1.00 93.25 864 GLN A O 1
ATOM 6949 N N . HIS A 1 865 ? 35.287 -8.876 -48.626 1.00 94.19 865 HIS A N 1
ATOM 6950 C CA . HIS A 1 865 ? 34.882 -7.794 -49.527 1.00 94.19 865 HIS A CA 1
ATOM 6951 C C . HIS A 1 865 ? 33.358 -7.592 -49.592 1.00 94.19 865 HIS A C 1
ATOM 6953 O O . HIS A 1 865 ? 32.888 -6.737 -50.345 1.00 94.19 865 HIS A O 1
ATOM 6959 N N . THR A 1 866 ? 32.574 -8.370 -48.838 1.00 93.00 866 THR A N 1
ATOM 6960 C CA . THR A 1 866 ? 31.105 -8.438 -48.945 1.00 93.00 866 THR A CA 1
ATOM 6961 C C . THR A 1 866 ? 30.443 -7.080 -48.711 1.00 93.00 866 THR A C 1
ATOM 6963 O O . THR A 1 866 ? 29.685 -6.617 -49.564 1.00 93.00 866 THR A O 1
ATOM 6966 N N . ARG A 1 867 ? 30.783 -6.390 -47.612 1.00 89.88 867 ARG A N 1
ATOM 6967 C CA . ARG A 1 867 ? 30.277 -5.041 -47.305 1.00 89.88 867 ARG A CA 1
ATOM 6968 C C . ARG A 1 867 ? 30.651 -4.044 -48.402 1.00 89.88 867 ARG A C 1
ATOM 6970 O O . ARG A 1 867 ? 29.801 -3.293 -48.876 1.00 89.88 867 ARG A O 1
ATOM 6977 N N . SER A 1 868 ? 31.918 -4.046 -48.827 1.00 89.44 868 SER A N 1
ATOM 6978 C CA . SER A 1 868 ? 32.409 -3.096 -49.831 1.00 89.44 868 SER A CA 1
ATOM 6979 C C . SER A 1 868 ? 31.752 -3.301 -51.199 1.00 89.44 868 SER A C 1
ATOM 6981 O O . SER A 1 868 ? 31.478 -2.313 -51.881 1.00 89.44 868 SER A O 1
ATOM 6983 N N . LEU A 1 869 ? 31.495 -4.552 -51.594 1.00 92.88 869 LEU A N 1
ATOM 6984 C CA . LEU A 1 869 ? 30.790 -4.881 -52.831 1.00 92.88 869 LEU A CA 1
ATOM 6985 C C . LEU A 1 869 ? 29.319 -4.460 -52.758 1.00 92.88 869 LEU A C 1
ATOM 6987 O O . LEU A 1 869 ? 28.811 -3.872 -53.708 1.00 92.88 869 LEU A O 1
ATOM 6991 N N . TRP A 1 870 ? 28.655 -4.715 -51.631 1.00 92.06 870 TRP A N 1
ATOM 6992 C CA . TRP A 1 870 ? 27.252 -4.357 -51.429 1.00 92.06 870 TRP A CA 1
ATOM 6993 C C . TRP A 1 870 ? 27.016 -2.847 -51.557 1.00 92.06 870 TRP A C 1
ATOM 6995 O O . TRP A 1 870 ? 26.183 -2.413 -52.355 1.00 92.06 870 TRP A O 1
ATOM 7005 N N . LEU A 1 871 ? 27.835 -2.039 -50.874 1.00 88.56 871 LEU A N 1
ATOM 7006 C CA . LEU A 1 871 ? 27.793 -0.576 -50.977 1.00 88.56 871 LEU A CA 1
ATOM 7007 C C . LEU A 1 871 ? 28.065 -0.091 -52.409 1.00 88.56 871 LEU A C 1
ATOM 7009 O O . LEU A 1 871 ? 27.367 0.789 -52.911 1.00 88.56 871 LEU A O 1
ATOM 7013 N N . LEU A 1 872 ? 29.040 -0.694 -53.103 1.00 90.12 872 LEU A N 1
ATOM 7014 C CA . LEU A 1 872 ? 29.360 -0.354 -54.493 1.00 90.12 872 LEU A CA 1
ATOM 7015 C C . LEU A 1 872 ? 28.180 -0.620 -55.439 1.00 90.12 872 LEU A C 1
ATOM 7017 O O . LEU A 1 872 ? 27.878 0.206 -56.302 1.00 90.12 872 LEU A O 1
ATOM 7021 N N . LEU A 1 873 ? 27.517 -1.768 -55.293 1.00 90.81 873 LEU A N 1
ATOM 7022 C CA . LEU A 1 873 ? 26.382 -2.134 -56.135 1.00 90.81 873 LEU A CA 1
ATOM 7023 C C . LEU A 1 873 ? 25.170 -1.229 -55.875 1.00 90.81 873 LEU A C 1
ATOM 7025 O O . LEU A 1 873 ? 24.505 -0.829 -56.830 1.00 90.81 873 LEU A O 1
ATOM 7029 N N . LEU A 1 874 ? 24.909 -0.834 -54.626 1.00 88.25 874 LEU A N 1
ATOM 7030 C CA . LEU A 1 874 ? 23.851 0.135 -54.317 1.00 88.25 874 LEU A CA 1
ATOM 7031 C C . LEU A 1 874 ? 24.147 1.528 -54.868 1.00 88.25 874 LEU A C 1
ATOM 7033 O O . LEU A 1 874 ? 23.251 2.189 -55.402 1.00 88.25 874 LEU A O 1
ATOM 7037 N N . LEU A 1 875 ? 25.402 1.965 -54.784 1.00 89.06 875 LEU A N 1
ATOM 7038 C CA . LEU A 1 875 ? 25.847 3.208 -55.399 1.00 89.06 875 LEU A CA 1
ATOM 7039 C C . LEU A 1 875 ? 25.632 3.164 -56.918 1.00 89.06 875 LEU A C 1
ATOM 7041 O O . LEU A 1 875 ? 25.096 4.107 -57.500 1.00 89.06 875 LEU A O 1
ATOM 7045 N N . GLN A 1 876 ? 25.993 2.051 -57.563 1.00 89.44 876 GLN A N 1
ATOM 7046 C CA . GLN A 1 876 ? 25.789 1.855 -58.998 1.00 89.44 876 GLN A CA 1
ATOM 7047 C C . GLN A 1 876 ? 24.300 1.812 -59.372 1.00 89.44 876 GLN A C 1
ATOM 7049 O O . GLN A 1 876 ? 23.905 2.432 -60.360 1.00 89.44 876 GLN A O 1
ATOM 7054 N N . LYS A 1 877 ? 23.458 1.148 -58.568 1.00 88.69 877 LYS A N 1
ATOM 7055 C CA . LYS A 1 877 ? 21.993 1.153 -58.725 1.00 88.69 877 LYS A CA 1
ATOM 7056 C C . LYS A 1 877 ? 21.460 2.588 -58.705 1.00 88.69 877 LYS A C 1
ATOM 7058 O O . LYS A 1 877 ? 20.728 2.971 -59.615 1.00 88.69 877 LYS A O 1
ATOM 7063 N N . SER A 1 878 ? 21.896 3.381 -57.727 1.00 88.12 878 SER A N 1
ATOM 7064 C CA . SER A 1 878 ? 21.457 4.770 -57.538 1.00 88.12 878 SER A CA 1
ATOM 7065 C C . SER A 1 878 ? 21.872 5.668 -58.711 1.00 88.12 878 SER A C 1
ATOM 7067 O O . SER A 1 878 ? 21.062 6.445 -59.216 1.00 88.12 878 SER A O 1
ATOM 7069 N N . LYS A 1 879 ? 23.108 5.512 -59.211 1.00 88.31 879 LYS A N 1
ATOM 7070 C CA . LYS A 1 879 ? 23.609 6.219 -60.406 1.00 88.31 879 LYS A CA 1
ATOM 7071 C C . LYS A 1 879 ? 22.763 5.903 -61.646 1.00 88.31 879 LYS A C 1
ATOM 7073 O O . LYS A 1 879 ? 22.277 6.819 -62.303 1.00 88.31 879 LYS A O 1
ATOM 7078 N N . LEU A 1 880 ? 22.521 4.619 -61.928 1.00 87.19 880 LEU A N 1
ATOM 7079 C CA . LEU A 1 880 ? 21.725 4.187 -63.085 1.00 87.19 880 LEU A CA 1
ATOM 7080 C C . LEU A 1 880 ? 20.255 4.627 -62.998 1.00 87.19 880 LEU A C 1
ATOM 7082 O O . LEU A 1 880 ? 19.651 4.946 -64.020 1.00 87.19 880 LEU A O 1
ATOM 7086 N N . GLN A 1 881 ? 19.672 4.662 -61.796 1.00 84.94 881 GLN A N 1
ATOM 7087 C CA . GLN A 1 881 ? 18.302 5.141 -61.587 1.00 84.94 881 GLN A CA 1
ATOM 7088 C C . GLN A 1 881 ? 18.155 6.627 -61.931 1.00 84.94 881 GLN A C 1
ATOM 7090 O O . GLN A 1 881 ? 17.199 6.993 -62.617 1.00 84.94 881 GLN A O 1
ATOM 7095 N N . ILE A 1 882 ? 19.115 7.467 -61.525 1.00 84.44 882 ILE A N 1
ATOM 7096 C CA . ILE A 1 882 ? 19.133 8.891 -61.890 1.00 84.44 882 ILE A CA 1
ATOM 7097 C C . ILE A 1 882 ? 19.245 9.072 -63.404 1.00 84.44 882 ILE A C 1
ATOM 7099 O O . ILE A 1 882 ? 18.503 9.865 -63.984 1.00 84.44 882 ILE A O 1
ATOM 7103 N N . GLU A 1 883 ? 20.123 8.312 -64.061 1.00 83.00 883 GLU A N 1
ATOM 7104 C CA . GLU A 1 883 ? 20.309 8.403 -65.513 1.00 83.00 883 GLU A CA 1
ATOM 7105 C C . GLU A 1 883 ? 19.049 8.037 -66.309 1.00 83.00 883 GLU A C 1
ATOM 7107 O O . GLU A 1 883 ? 18.840 8.578 -67.395 1.00 83.00 883 GLU A O 1
ATOM 7112 N N . GLN A 1 884 ? 18.201 7.156 -65.773 1.00 78.88 884 GLN A N 1
ATOM 7113 C CA . GLN A 1 884 ? 16.950 6.748 -66.413 1.00 78.88 884 GLN A CA 1
ATOM 7114 C C . GLN A 1 884 ? 15.769 7.669 -66.093 1.00 78.88 884 GLN A C 1
ATOM 7116 O O . GLN A 1 884 ? 14.948 7.921 -66.972 1.00 78.88 884 GLN A O 1
ATOM 7121 N N . ARG A 1 885 ? 15.644 8.135 -64.842 1.00 69.06 885 ARG A N 1
ATOM 7122 C CA . ARG A 1 885 ? 14.441 8.837 -64.359 1.00 69.06 885 ARG A CA 1
ATOM 7123 C C . ARG A 1 885 ? 14.544 10.358 -64.390 1.00 69.06 885 ARG A C 1
ATOM 7125 O O . ARG A 1 885 ? 13.508 11.009 -64.397 1.00 69.06 885 ARG A O 1
ATOM 7132 N N . GLN A 1 886 ? 15.755 10.924 -64.396 1.00 64.44 886 GLN A N 1
ATOM 7133 C CA . GLN A 1 886 ? 16.000 12.372 -64.259 1.00 64.44 886 GLN A CA 1
ATOM 7134 C C . GLN A 1 886 ? 15.344 13.013 -63.012 1.00 64.44 886 GLN A C 1
ATOM 7136 O O . GLN A 1 886 ? 15.232 14.233 -62.926 1.00 64.44 886 GLN A O 1
ATOM 7141 N N . THR A 1 887 ? 14.920 12.207 -62.034 1.00 64.50 887 THR A N 1
ATOM 7142 C CA . THR A 1 887 ? 14.321 12.644 -60.767 1.00 64.50 887 THR A CA 1
ATOM 7143 C C . THR A 1 887 ? 14.919 11.863 -59.604 1.00 64.50 887 THR A C 1
ATOM 7145 O O . THR A 1 887 ? 15.436 10.759 -59.772 1.00 64.50 887 THR A O 1
ATOM 7148 N N . THR A 1 888 ? 14.847 12.443 -58.405 1.00 63.06 888 THR A N 1
ATOM 7149 C CA . THR A 1 888 ? 15.318 11.820 -57.157 1.00 63.06 888 THR A CA 1
ATOM 7150 C C . THR A 1 888 ? 14.308 10.820 -56.578 1.00 63.06 888 THR A C 1
ATOM 7152 O O . THR A 1 888 ? 14.641 10.033 -55.688 1.00 63.06 888 THR A O 1
ATOM 7155 N N . GLU A 1 889 ? 13.089 10.793 -57.128 1.00 61.84 889 GLU A N 1
ATOM 7156 C CA . GLU A 1 889 ? 12.010 9.885 -56.742 1.00 61.84 889 GLU A CA 1
ATOM 7157 C C . GLU A 1 889 ? 12.363 8.410 -57.018 1.00 61.84 889 GLU A C 1
ATOM 7159 O O . GLU A 1 889 ? 12.473 7.939 -58.157 1.00 61.84 889 GLU A O 1
ATOM 7164 N N . GLY A 1 890 ? 12.508 7.647 -55.931 1.00 60.06 890 GLY A N 1
ATOM 7165 C CA . GLY A 1 890 ? 12.782 6.208 -55.967 1.00 60.06 890 GLY A CA 1
ATOM 7166 C C . GLY A 1 890 ? 14.262 5.821 -56.075 1.00 60.06 890 GLY A C 1
ATOM 7167 O O . GLY A 1 890 ? 14.551 4.654 -56.320 1.00 60.06 890 GLY A O 1
ATOM 7168 N N . VAL A 1 891 ? 15.196 6.763 -55.894 1.00 69.38 891 VAL A N 1
ATOM 7169 C CA . VAL A 1 891 ? 16.646 6.470 -55.819 1.00 69.38 891 VAL A CA 1
ATOM 7170 C C . VAL A 1 891 ? 17.033 5.941 -54.436 1.00 69.38 891 VAL A C 1
ATOM 7172 O O . VAL A 1 891 ? 17.827 5.015 -54.309 1.00 69.38 891 VAL A O 1
ATOM 7175 N N . PHE A 1 892 ? 16.401 6.480 -53.394 1.00 74.12 892 PHE A N 1
ATOM 7176 C CA . PHE A 1 892 ? 16.546 6.038 -52.010 1.00 74.12 892 PHE A CA 1
ATOM 7177 C C . PHE A 1 892 ? 15.183 5.565 -51.480 1.00 74.12 892 PHE A C 1
ATOM 7179 O O . PHE A 1 892 ? 14.525 6.262 -50.714 1.00 74.12 892 PHE A O 1
ATOM 7186 N N . GLU A 1 893 ? 14.731 4.385 -51.919 1.00 61.72 893 GLU A N 1
ATOM 7187 C CA . GLU A 1 893 ? 13.403 3.804 -51.605 1.00 61.72 893 GLU A CA 1
ATOM 7188 C C . GLU A 1 893 ? 13.139 3.613 -50.093 1.00 61.72 893 GLU A C 1
ATOM 7190 O O . GLU A 1 893 ? 11.998 3.432 -49.662 1.00 61.72 893 GLU A O 1
ATOM 7195 N N . THR A 1 894 ? 14.191 3.639 -49.273 1.00 63.25 894 THR A N 1
ATOM 7196 C CA . THR A 1 894 ? 14.141 3.505 -47.811 1.00 63.25 894 THR A CA 1
ATOM 7197 C C . THR A 1 894 ? 13.981 4.829 -47.063 1.00 63.25 894 THR A C 1
ATOM 7199 O O . THR A 1 894 ? 13.616 4.785 -45.888 1.00 63.25 894 THR A O 1
ATOM 7202 N N . LEU A 1 895 ? 14.218 5.983 -47.704 1.00 69.81 895 LEU A N 1
ATOM 7203 C CA . LEU A 1 895 ? 14.051 7.297 -47.074 1.00 69.81 895 LEU A CA 1
ATOM 7204 C C . LEU A 1 895 ? 12.567 7.656 -46.932 1.00 69.81 895 LEU A C 1
ATOM 7206 O O . LEU A 1 895 ? 11.762 7.446 -47.839 1.00 69.81 895 LEU A O 1
ATOM 7210 N N . GLN A 1 896 ? 12.206 8.232 -45.786 1.00 66.25 896 GLN A N 1
ATOM 7211 C CA . GLN A 1 896 ? 10.870 8.782 -45.563 1.00 66.25 896 GLN A CA 1
ATOM 7212 C C . GLN A 1 896 ? 10.624 10.017 -46.449 1.00 66.25 896 GLN A C 1
ATOM 7214 O O . GLN A 1 896 ? 11.554 10.732 -46.820 1.00 66.25 896 GLN A O 1
ATOM 7219 N N . HIS A 1 897 ? 9.359 10.315 -46.757 1.00 67.19 897 HIS A N 1
ATOM 7220 C CA . HIS A 1 897 ? 8.987 11.426 -47.646 1.00 67.19 897 HIS A CA 1
ATOM 7221 C C . HIS A 1 897 ? 9.442 12.809 -47.130 1.00 67.19 897 HIS A C 1
ATOM 7223 O O . HIS A 1 897 ? 9.806 13.683 -47.911 1.00 67.19 897 HIS A O 1
ATOM 7229 N N . ASN A 1 898 ? 9.473 13.014 -45.811 1.00 67.75 898 ASN A N 1
ATOM 7230 C CA . ASN A 1 898 ? 10.005 14.226 -45.167 1.00 67.75 898 ASN A CA 1
ATOM 7231 C C . ASN A 1 898 ? 11.537 14.378 -45.297 1.00 67.75 898 ASN A C 1
ATOM 7233 O O . ASN A 1 898 ? 12.052 15.464 -45.036 1.00 67.75 898 ASN A O 1
ATOM 7237 N N . MET A 1 899 ? 12.257 13.335 -45.732 1.00 73.38 899 MET A N 1
ATOM 7238 C CA . MET A 1 899 ? 13.719 13.321 -45.889 1.00 73.38 899 MET A CA 1
ATOM 7239 C C . MET A 1 899 ? 14.187 13.606 -47.330 1.00 73.38 899 MET A C 1
ATOM 7241 O O . MET A 1 899 ? 15.378 13.505 -47.623 1.00 73.38 899 MET A O 1
ATOM 7245 N N . VAL A 1 900 ? 13.265 13.963 -48.234 1.00 78.50 900 VAL A N 1
ATOM 7246 C CA . VAL A 1 900 ? 13.536 14.235 -49.660 1.00 78.50 900 VAL A CA 1
ATOM 7247 C C . VAL A 1 900 ? 13.052 15.644 -50.041 1.00 78.50 900 VAL A C 1
ATOM 7249 O O . VAL A 1 900 ? 12.261 15.844 -50.958 1.00 78.50 900 VAL A O 1
ATOM 7252 N N . ALA A 1 901 ? 13.518 16.658 -49.314 1.00 83.88 901 ALA A N 1
ATOM 7253 C CA . ALA A 1 901 ? 13.233 18.066 -49.583 1.00 83.88 901 ALA A CA 1
ATOM 7254 C C . ALA A 1 901 ? 14.255 18.678 -50.556 1.00 83.88 901 ALA A C 1
ATOM 7256 O O . ALA A 1 901 ? 15.451 18.371 -50.519 1.00 83.88 901 ALA A O 1
ATOM 7257 N N . ASN A 1 902 ? 13.797 19.566 -51.439 1.00 84.38 902 ASN A N 1
ATOM 7258 C CA . ASN A 1 902 ? 14.681 20.307 -52.341 1.00 84.38 902 ASN A CA 1
ATOM 7259 C C . ASN A 1 902 ? 15.557 21.302 -51.565 1.00 84.38 902 ASN A C 1
ATOM 7261 O O . ASN A 1 902 ? 15.139 21.826 -50.538 1.00 84.38 902 ASN A O 1
ATOM 7265 N N . LEU A 1 903 ? 16.761 21.585 -52.074 1.00 86.94 903 LEU A N 1
ATOM 7266 C CA . LEU A 1 903 ? 17.597 22.660 -51.537 1.00 86.94 903 LEU A CA 1
ATOM 7267 C C . LEU A 1 903 ? 16.997 24.019 -51.919 1.00 86.94 903 LEU A C 1
ATOM 7269 O O . LEU A 1 903 ? 16.715 24.255 -53.098 1.00 86.94 903 LEU A O 1
ATOM 7273 N N . ASP A 1 904 ? 16.885 24.922 -50.945 1.00 85.94 904 ASP A N 1
ATOM 7274 C CA . ASP A 1 904 ? 16.500 26.319 -51.171 1.00 85.94 904 ASP A CA 1
ATOM 7275 C C . ASP A 1 904 ? 17.453 27.012 -52.157 1.00 85.94 904 ASP A C 1
ATOM 7277 O O . ASP A 1 904 ? 18.630 26.657 -52.247 1.00 85.94 904 ASP A O 1
ATOM 7281 N N . GLY A 1 905 ? 16.974 28.034 -52.878 1.00 82.19 905 GLY A N 1
ATOM 7282 C CA . GLY A 1 905 ? 17.729 28.689 -53.958 1.00 82.19 905 GLY A CA 1
ATOM 7283 C C . GLY A 1 905 ? 19.135 29.156 -53.557 1.00 82.19 905 GLY A C 1
ATOM 7284 O O . GLY A 1 905 ? 20.104 28.868 -54.263 1.00 82.19 905 GLY A O 1
ATOM 7285 N N . ASP A 1 906 ? 19.263 29.796 -52.393 1.00 84.94 906 ASP A N 1
ATOM 7286 C CA . ASP A 1 906 ? 20.551 30.276 -51.881 1.00 84.94 906 ASP A CA 1
ATOM 7287 C C . ASP A 1 906 ? 21.464 29.124 -51.438 1.00 84.94 906 ASP A C 1
ATOM 7289 O O . ASP A 1 906 ? 22.652 29.104 -51.761 1.00 84.94 906 ASP A O 1
ATOM 7293 N N . VAL A 1 907 ? 20.911 28.119 -50.750 1.00 86.81 907 VAL A N 1
ATOM 7294 C CA . VAL A 1 907 ? 21.670 26.952 -50.265 1.00 86.81 907 VAL A CA 1
ATOM 7295 C C . VAL A 1 907 ? 22.156 26.102 -51.439 1.00 86.81 907 VAL A C 1
ATOM 7297 O O . VAL A 1 907 ? 23.309 25.674 -51.457 1.00 86.81 907 VAL A O 1
ATOM 7300 N N . LYS A 1 908 ? 21.314 25.915 -52.461 1.00 89.69 908 LYS A N 1
ATOM 7301 C CA . LYS A 1 908 ? 21.653 25.227 -53.711 1.00 89.69 908 LYS A CA 1
ATOM 7302 C C . LYS A 1 908 ? 22.788 25.931 -54.449 1.00 89.69 908 LYS A C 1
ATOM 7304 O O . LYS A 1 908 ? 23.670 25.260 -54.983 1.00 89.69 908 LYS A O 1
ATOM 7309 N N . LYS A 1 909 ? 22.783 27.268 -54.480 1.00 88.50 909 LYS A N 1
ATOM 7310 C CA . LYS A 1 909 ? 23.864 28.056 -55.083 1.00 88.50 909 LYS A CA 1
ATOM 7311 C C . LYS A 1 909 ? 25.180 27.849 -54.332 1.00 88.50 909 LYS A C 1
ATOM 7313 O O . LYS A 1 909 ? 26.150 27.435 -54.955 1.00 88.50 909 LYS A O 1
ATOM 7318 N N . CYS A 1 910 ? 25.183 28.016 -53.007 1.00 88.94 910 CYS A N 1
ATOM 7319 C CA . CYS A 1 910 ? 26.375 27.779 -52.185 1.00 88.94 910 CYS A CA 1
ATOM 7320 C C . CYS A 1 910 ? 26.913 26.348 -52.332 1.00 88.94 910 CYS A C 1
ATOM 7322 O O . CYS A 1 910 ? 28.122 26.147 -52.407 1.00 88.94 910 CYS A O 1
ATOM 7324 N N . PHE A 1 911 ? 26.023 25.354 -52.400 1.00 91.81 911 PHE A N 1
ATOM 7325 C CA . PHE A 1 911 ? 26.423 23.963 -52.591 1.00 91.81 911 PHE A CA 1
ATOM 7326 C C . PHE A 1 911 ? 27.062 23.737 -53.963 1.00 91.81 911 PHE A C 1
ATOM 7328 O O . PHE A 1 911 ? 28.115 23.117 -54.050 1.00 91.81 911 PHE A O 1
ATOM 7335 N N . ASN A 1 912 ? 26.489 24.294 -55.033 1.00 89.94 912 ASN A N 1
ATOM 7336 C CA . ASN A 1 912 ? 27.087 24.219 -56.366 1.00 89.94 912 ASN A CA 1
ATOM 7337 C C . ASN A 1 912 ? 28.451 24.912 -56.440 1.00 89.94 912 ASN A C 1
ATOM 7339 O O . ASN A 1 912 ? 29.371 24.347 -57.029 1.00 89.94 912 ASN A O 1
ATOM 7343 N N . ASP A 1 913 ? 28.594 26.091 -55.830 1.00 89.19 913 ASP A N 1
ATOM 7344 C CA . ASP A 1 913 ? 29.868 26.813 -55.780 1.00 89.19 913 ASP A CA 1
ATOM 7345 C C . ASP A 1 913 ? 30.942 25.933 -55.121 1.00 89.19 913 ASP A C 1
ATOM 7347 O O . ASP A 1 913 ? 32.002 25.712 -55.708 1.00 89.19 913 ASP A O 1
ATOM 7351 N N . TYR A 1 914 ? 30.624 25.300 -53.989 1.00 91.06 914 TYR A N 1
ATOM 7352 C CA . TYR A 1 914 ? 31.486 24.301 -53.351 1.00 91.06 914 TYR A CA 1
ATOM 7353 C C . TYR A 1 914 ? 31.814 23.112 -54.274 1.00 91.06 914 TYR A C 1
ATOM 7355 O O . TYR A 1 914 ? 32.980 22.782 -54.473 1.00 91.06 914 TYR A O 1
ATOM 7363 N N . LEU A 1 915 ? 30.826 22.496 -54.932 1.00 90.56 915 LEU A N 1
ATOM 7364 C CA . LEU A 1 915 ? 31.083 21.369 -55.840 1.00 90.56 915 LEU A CA 1
ATOM 7365 C C . LEU A 1 915 ? 31.995 21.749 -57.022 1.00 90.56 915 LEU A C 1
ATOM 7367 O O . LEU A 1 915 ? 32.726 20.901 -57.553 1.00 90.56 915 LEU A O 1
ATOM 7371 N N . THR A 1 916 ? 31.975 23.013 -57.464 1.00 87.88 916 THR A N 1
ATOM 7372 C CA . THR A 1 916 ? 32.851 23.476 -58.549 1.00 87.88 916 THR A CA 1
ATOM 7373 C C . THR A 1 916 ? 34.321 23.558 -58.144 1.00 87.88 916 THR A C 1
ATOM 7375 O O . THR A 1 916 ? 35.160 23.259 -58.999 1.00 87.88 916 THR A O 1
ATOM 7378 N N . THR A 1 917 ? 34.648 23.827 -56.875 1.00 87.69 917 THR A N 1
ATOM 7379 C CA . THR A 1 917 ? 36.044 23.928 -56.399 1.00 87.69 917 THR A CA 1
ATOM 7380 C C . THR A 1 917 ? 36.753 22.571 -56.302 1.00 87.69 917 THR A C 1
ATOM 7382 O O . THR A 1 917 ? 37.979 22.505 -56.383 1.00 87.69 917 THR A O 1
ATOM 7385 N N . LEU A 1 918 ? 36.002 21.473 -56.180 1.00 87.62 918 LEU A N 1
ATOM 7386 C CA . LEU A 1 918 ? 36.548 20.127 -55.972 1.00 87.62 918 LEU A CA 1
ATOM 7387 C C . LEU A 1 918 ? 37.136 19.493 -57.248 1.00 87.62 918 LEU A C 1
ATOM 7389 O O . LEU A 1 918 ? 36.607 19.657 -58.348 1.00 87.62 918 LEU A O 1
ATOM 7393 N N . SER A 1 919 ? 38.195 18.685 -57.122 1.00 86.75 919 SER A N 1
ATOM 7394 C CA . SER A 1 919 ? 38.679 17.844 -58.231 1.00 86.75 919 SER A CA 1
ATOM 7395 C C . SER A 1 919 ? 37.722 16.672 -58.507 1.00 86.75 919 SER A C 1
ATOM 7397 O O . SER A 1 919 ? 36.873 16.346 -57.680 1.00 86.75 919 SER A O 1
ATOM 7399 N N . VAL A 1 920 ? 37.857 16.018 -59.669 1.00 84.19 920 VAL A N 1
ATOM 7400 C CA . VAL A 1 920 ? 37.059 14.820 -60.016 1.00 84.19 920 VAL A CA 1
ATOM 7401 C C . VAL A 1 920 ? 37.234 13.716 -58.967 1.00 84.19 920 VAL A C 1
ATOM 7403 O O . VAL A 1 920 ? 36.247 13.113 -58.554 1.00 84.19 920 VAL A O 1
ATOM 7406 N N . ASP A 1 921 ? 38.464 13.507 -58.494 1.00 81.94 921 ASP A N 1
ATOM 7407 C CA . ASP A 1 921 ? 38.777 12.460 -57.518 1.00 81.94 921 ASP A CA 1
ATOM 7408 C C . ASP A 1 921 ? 38.152 12.771 -56.149 1.00 81.94 921 ASP A C 1
ATOM 7410 O O . ASP A 1 921 ? 37.459 11.929 -55.582 1.00 81.94 921 ASP A O 1
ATOM 7414 N N . LYS A 1 922 ? 38.290 14.015 -55.662 1.00 84.44 922 LYS A N 1
ATOM 7415 C CA . LYS A 1 922 ? 37.674 14.465 -54.400 1.00 84.44 922 LYS A CA 1
ATOM 7416 C C . LYS A 1 922 ? 36.149 14.384 -54.443 1.00 84.44 922 LYS A C 1
ATOM 7418 O O . LYS A 1 922 ? 35.520 13.940 -53.487 1.00 84.44 922 LYS A O 1
ATOM 7423 N N . LEU A 1 923 ? 35.554 14.777 -55.569 1.00 86.25 923 LEU A N 1
ATOM 7424 C CA . LEU A 1 923 ? 34.109 14.732 -55.759 1.00 86.25 923 LEU A CA 1
ATOM 7425 C C . LEU A 1 923 ? 33.576 13.292 -55.811 1.00 86.25 923 LEU A C 1
ATOM 7427 O O . LEU A 1 923 ? 32.505 13.028 -55.271 1.00 86.25 923 LEU A O 1
ATOM 7431 N N . SER A 1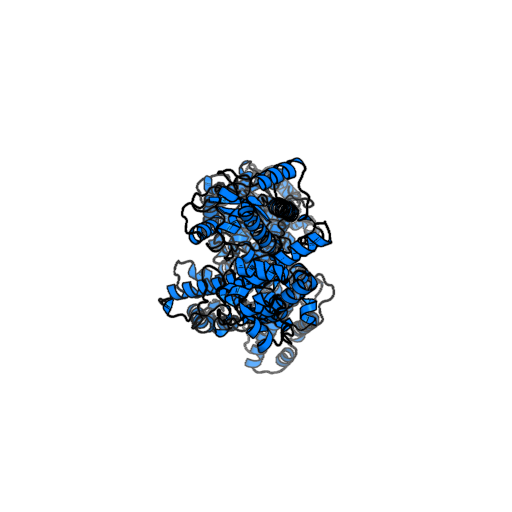 924 ? 34.323 12.354 -56.405 1.00 84.25 924 SER A N 1
ATOM 7432 C CA . SER A 1 924 ? 33.962 10.931 -56.387 1.00 84.25 924 SER A CA 1
ATOM 7433 C C . SER A 1 924 ? 33.975 10.358 -54.970 1.00 84.25 924 SER A C 1
ATOM 7435 O O . SER A 1 924 ? 33.074 9.604 -54.621 1.00 84.25 924 SER A O 1
ATOM 7437 N N . ILE A 1 925 ? 34.967 10.722 -54.154 1.00 83.12 925 ILE A N 1
ATOM 7438 C CA . ILE A 1 925 ? 35.064 10.252 -52.767 1.00 83.12 925 ILE A CA 1
ATOM 7439 C C . ILE A 1 925 ? 33.903 10.806 -51.930 1.00 83.12 925 ILE A C 1
ATOM 7441 O O . ILE A 1 925 ? 33.225 10.045 -51.244 1.00 83.12 925 ILE A O 1
ATOM 7445 N N . ILE A 1 926 ? 33.617 12.110 -52.032 1.00 86.31 926 ILE A N 1
ATOM 7446 C CA . ILE A 1 926 ? 32.479 12.730 -51.334 1.00 86.31 926 ILE A CA 1
ATOM 7447 C C . ILE A 1 926 ? 31.161 12.063 -51.736 1.00 86.31 926 ILE A C 1
ATOM 7449 O O . ILE A 1 926 ? 30.328 11.795 -50.875 1.00 86.31 926 ILE A O 1
ATOM 7453 N N . LEU A 1 927 ? 30.974 11.759 -53.022 1.00 88.00 927 LEU A N 1
ATOM 7454 C CA . LEU A 1 927 ? 29.762 11.102 -53.504 1.00 88.00 927 LEU A CA 1
ATOM 7455 C C . LEU A 1 927 ? 29.564 9.713 -52.876 1.00 88.00 927 LEU A C 1
ATOM 7457 O O . LEU A 1 927 ? 28.440 9.373 -52.504 1.00 88.00 927 LEU A O 1
ATOM 7461 N N . ASP A 1 928 ? 30.638 8.930 -52.761 1.00 85.19 928 ASP A N 1
ATOM 7462 C CA . ASP A 1 928 ? 30.613 7.595 -52.161 1.00 85.19 928 ASP A CA 1
ATOM 7463 C C . ASP A 1 928 ? 30.262 7.677 -50.664 1.00 85.19 928 ASP A C 1
ATOM 7465 O O . ASP A 1 928 ? 29.375 6.960 -50.202 1.00 85.19 928 ASP A O 1
ATOM 7469 N N . VAL A 1 929 ? 30.877 8.604 -49.919 1.00 86.00 929 VAL A N 1
ATOM 7470 C CA . VAL A 1 929 ? 30.633 8.753 -48.471 1.00 86.00 929 VAL A CA 1
ATOM 7471 C C . VAL A 1 929 ? 29.259 9.343 -48.173 1.00 86.00 929 VAL A C 1
ATOM 7473 O O . VAL A 1 929 ? 28.575 8.867 -47.272 1.00 86.00 929 VAL A O 1
ATOM 7476 N N . MET A 1 930 ? 28.800 10.322 -48.959 1.00 88.56 930 MET A N 1
ATOM 7477 C CA . MET A 1 930 ? 27.430 10.828 -48.847 1.00 88.56 930 MET A CA 1
ATOM 7478 C C . MET A 1 930 ? 26.404 9.715 -49.092 1.00 88.56 930 MET A C 1
ATOM 7480 O O . MET A 1 930 ? 25.387 9.670 -48.404 1.00 88.56 930 MET A O 1
ATOM 7484 N N . HIS A 1 931 ? 26.658 8.822 -50.056 1.00 87.69 931 HIS A N 1
ATOM 7485 C CA . HIS A 1 931 ? 25.772 7.694 -50.354 1.00 87.69 931 HIS A CA 1
ATOM 7486 C C . HIS A 1 931 ? 25.714 6.693 -49.198 1.00 87.69 931 HIS A C 1
ATOM 7488 O O . HIS A 1 931 ? 24.627 6.325 -48.757 1.00 87.69 931 HIS A O 1
ATOM 7494 N N . GLU A 1 932 ? 26.877 6.303 -48.674 1.00 86.50 932 GLU A N 1
ATOM 7495 C CA . GLU A 1 932 ? 26.981 5.378 -47.546 1.00 86.50 932 GLU A CA 1
ATOM 7496 C C . GLU A 1 932 ? 26.317 5.952 -46.286 1.00 86.50 932 GLU A C 1
ATOM 7498 O O . GLU A 1 932 ? 25.486 5.284 -45.669 1.00 86.50 932 GLU A O 1
ATOM 7503 N N . PHE A 1 933 ? 26.590 7.217 -45.961 1.00 85.62 933 PHE A N 1
ATOM 7504 C CA . PHE A 1 933 ? 25.973 7.916 -44.834 1.00 85.62 933 PHE A CA 1
ATOM 7505 C C . PHE A 1 933 ? 24.444 7.998 -44.965 1.00 85.62 933 PHE A C 1
ATOM 7507 O O . PHE A 1 933 ? 23.711 7.694 -44.019 1.00 85.62 933 PHE A O 1
ATOM 7514 N N . LEU A 1 934 ? 23.939 8.340 -46.157 1.00 85.88 934 LEU A N 1
ATOM 7515 C CA . LEU A 1 934 ? 22.500 8.381 -46.424 1.00 85.88 934 LEU A CA 1
ATOM 7516 C C . LEU A 1 934 ? 21.829 7.020 -46.204 1.00 85.88 934 LEU A C 1
ATOM 7518 O O . LEU A 1 934 ? 20.708 6.965 -45.701 1.00 85.88 934 LEU A O 1
ATOM 7522 N N . LEU A 1 935 ? 22.494 5.920 -46.557 1.00 80.69 935 LEU A N 1
ATOM 7523 C CA . LEU A 1 935 ? 21.941 4.572 -46.423 1.00 80.69 935 LEU A CA 1
ATOM 7524 C C . LEU A 1 935 ? 22.031 4.008 -45.004 1.00 80.69 935 LEU A C 1
ATOM 7526 O O . LEU A 1 935 ? 21.101 3.336 -44.561 1.00 80.69 935 LEU A O 1
ATOM 7530 N N . LEU A 1 936 ? 23.138 4.245 -44.302 1.00 77.44 936 LEU A N 1
ATOM 7531 C CA . LEU A 1 936 ? 23.400 3.599 -43.015 1.00 77.44 936 LEU A CA 1
ATOM 7532 C C . LEU A 1 936 ? 22.905 4.417 -41.820 1.00 77.44 936 LEU A C 1
ATOM 7534 O O . LEU A 1 936 ? 22.489 3.822 -40.827 1.00 77.44 936 LEU A O 1
ATOM 7538 N N . ASN A 1 937 ? 22.884 5.749 -41.935 1.00 76.19 937 ASN A N 1
ATOM 7539 C CA . ASN A 1 937 ? 22.570 6.644 -40.818 1.00 76.19 937 ASN A CA 1
ATOM 7540 C C . ASN A 1 937 ? 21.291 7.460 -41.042 1.00 76.19 937 ASN A C 1
ATOM 7542 O O . ASN A 1 937 ? 20.587 7.750 -40.078 1.00 76.19 937 ASN A O 1
ATOM 7546 N N . VAL A 1 938 ? 20.961 7.812 -42.291 1.00 73.75 938 VAL A N 1
ATOM 7547 C CA . VAL A 1 938 ? 19.781 8.648 -42.598 1.00 73.75 938 VAL A CA 1
ATOM 7548 C C . VAL A 1 938 ? 18.555 7.811 -42.993 1.00 73.75 938 VAL A C 1
ATOM 7550 O O . VAL A 1 938 ? 17.433 8.156 -42.639 1.00 73.75 938 VAL A O 1
ATOM 7553 N N . SER A 1 939 ? 18.742 6.674 -43.671 1.00 62.75 939 SER A N 1
ATOM 7554 C CA . SER A 1 939 ? 17.660 5.778 -44.132 1.00 62.75 939 SER A CA 1
ATOM 7555 C C . SER A 1 939 ? 17.078 4.857 -43.051 1.00 62.75 939 SER A C 1
ATOM 7557 O O . SER A 1 939 ? 16.455 3.841 -43.368 1.00 62.75 939 SER A O 1
ATOM 7559 N N . ILE A 1 940 ? 17.261 5.188 -41.772 1.00 62.34 940 ILE A N 1
ATOM 7560 C CA . ILE A 1 940 ? 16.686 4.428 -40.661 1.00 62.34 940 ILE A CA 1
ATOM 7561 C C . ILE A 1 940 ? 15.175 4.689 -40.646 1.00 62.34 940 ILE A C 1
ATOM 7563 O O . ILE A 1 940 ? 14.728 5.794 -40.340 1.00 62.34 940 ILE A O 1
ATOM 7567 N N . ARG A 1 941 ? 14.369 3.676 -40.998 1.00 52.59 941 ARG A N 1
ATOM 7568 C CA . ARG A 1 941 ? 12.903 3.767 -40.921 1.00 52.59 941 ARG A CA 1
ATOM 7569 C C . ARG A 1 941 ? 12.476 3.882 -39.462 1.00 52.59 941 ARG A C 1
ATOM 7571 O O . ARG A 1 941 ? 12.347 2.879 -38.771 1.00 52.59 941 ARG A O 1
ATOM 7578 N N . GLN A 1 942 ? 12.217 5.102 -39.019 1.00 55.50 942 GLN A N 1
ATOM 7579 C CA . GLN A 1 942 ? 11.548 5.349 -37.749 1.00 55.50 942 GLN A CA 1
ATOM 7580 C C . GLN A 1 942 ? 10.031 5.332 -37.971 1.00 55.50 942 GLN A C 1
ATOM 7582 O O . GLN A 1 942 ? 9.539 5.791 -39.003 1.00 55.50 942 GLN A O 1
ATOM 7587 N N . ASN A 1 943 ? 9.264 4.770 -37.045 1.00 52.78 943 ASN A N 1
ATOM 7588 C CA . ASN A 1 943 ? 7.814 4.878 -37.107 1.00 52.78 943 ASN A CA 1
ATOM 7589 C C . ASN A 1 943 ? 7.411 6.242 -36.526 1.00 52.78 943 ASN A C 1
ATOM 7591 O O . ASN A 1 943 ? 7.683 6.515 -35.365 1.00 52.78 943 ASN A O 1
ATOM 7595 N N . ILE A 1 944 ? 6.770 7.097 -37.328 1.00 52.06 944 ILE A N 1
ATOM 7596 C CA . ILE A 1 944 ? 6.373 8.465 -36.927 1.00 52.06 944 ILE A CA 1
ATOM 7597 C C . ILE A 1 944 ? 5.343 8.437 -35.780 1.00 52.06 944 ILE A C 1
ATOM 7599 O O . ILE A 1 944 ? 5.161 9.422 -35.073 1.00 52.06 944 ILE A O 1
ATOM 7603 N N . TYR A 1 945 ? 4.674 7.297 -35.590 1.00 44.91 945 TYR A N 1
ATOM 7604 C CA . TYR A 1 945 ? 3.703 7.072 -34.522 1.00 44.91 945 TYR A CA 1
ATOM 7605 C C . TYR A 1 945 ? 4.304 6.444 -33.255 1.00 44.91 945 TYR A C 1
ATOM 7607 O O . TYR A 1 945 ? 3.551 6.159 -32.325 1.00 44.91 945 TYR A O 1
ATOM 7615 N N . ASP A 1 946 ? 5.616 6.188 -33.211 1.00 47.41 946 ASP A N 1
ATOM 7616 C CA . ASP A 1 946 ? 6.272 5.778 -31.968 1.00 47.41 946 ASP A CA 1
ATOM 7617 C C . ASP A 1 946 ? 6.446 7.000 -31.054 1.00 47.41 946 ASP A C 1
ATOM 7619 O O . ASP A 1 946 ? 6.840 8.074 -31.504 1.00 47.41 946 ASP A O 1
ATOM 7623 N N . GLU A 1 947 ? 6.191 6.826 -29.754 1.00 42.16 947 GLU A N 1
ATOM 7624 C CA . GLU A 1 947 ? 6.347 7.889 -28.743 1.00 42.16 947 GLU A CA 1
ATOM 7625 C C . GLU A 1 947 ? 7.791 8.430 -28.664 1.00 42.16 947 GLU A C 1
ATOM 7627 O O . GLU A 1 947 ? 7.998 9.574 -28.270 1.00 42.16 947 GLU A O 1
ATOM 7632 N N . ASP A 1 948 ? 8.771 7.638 -29.118 1.00 44.16 948 ASP A N 1
ATOM 7633 C CA . ASP A 1 948 ? 10.201 7.971 -29.150 1.00 44.16 948 ASP A CA 1
ATOM 7634 C C . ASP A 1 948 ? 10.668 8.536 -30.515 1.00 44.16 948 ASP A C 1
ATOM 7636 O O . ASP A 1 948 ? 11.870 8.590 -30.785 1.00 44.16 948 ASP A O 1
ATOM 7640 N N . TYR A 1 949 ? 9.751 8.896 -31.425 1.00 52.06 949 TYR A N 1
ATOM 7641 C CA . TYR A 1 949 ? 10.106 9.406 -32.756 1.00 52.06 949 TYR A CA 1
ATOM 7642 C C . TYR A 1 949 ? 10.884 10.730 -32.670 1.00 52.06 949 TYR A C 1
ATOM 7644 O O . TYR A 1 949 ? 10.397 11.727 -32.133 1.00 52.06 949 TYR A O 1
ATOM 7652 N N . ILE A 1 950 ? 12.082 10.765 -33.264 1.00 57.56 950 ILE A N 1
ATOM 7653 C CA . ILE A 1 950 ? 12.906 11.974 -33.363 1.00 57.56 950 ILE A CA 1
ATOM 7654 C C . ILE A 1 950 ? 12.927 12.420 -34.817 1.00 57.56 950 ILE A C 1
ATOM 7656 O O . ILE A 1 950 ? 13.536 11.779 -35.672 1.00 57.56 950 ILE A O 1
ATOM 7660 N N . ASP A 1 951 ? 12.330 13.578 -35.097 1.00 67.56 951 ASP A N 1
ATOM 7661 C CA . ASP A 1 951 ? 12.453 14.179 -36.420 1.00 67.56 951 ASP A CA 1
ATOM 7662 C C . ASP A 1 951 ? 13.886 14.693 -36.651 1.00 67.56 951 ASP A C 1
ATOM 7664 O O . ASP A 1 951 ? 14.262 15.806 -36.269 1.00 67.56 951 ASP A O 1
ATOM 7668 N N . THR A 1 952 ? 14.702 13.858 -37.291 1.00 76.00 952 THR A N 1
ATOM 7669 C CA . THR A 1 952 ? 16.086 14.177 -37.667 1.00 76.00 952 THR A CA 1
ATOM 7670 C C . THR A 1 952 ? 16.178 15.002 -38.951 1.00 76.00 952 THR A C 1
ATOM 7672 O O . THR A 1 952 ? 17.269 15.421 -39.330 1.00 76.00 952 THR A O 1
ATOM 7675 N N . SER A 1 953 ? 15.055 15.315 -39.613 1.00 79.81 953 SER A N 1
ATOM 7676 C CA . SER A 1 953 ? 15.026 16.020 -40.906 1.00 79.81 953 SER A CA 1
ATOM 7677 C C . SER A 1 953 ? 15.760 17.363 -40.891 1.00 79.81 953 SER A C 1
ATOM 7679 O O . SER A 1 953 ? 16.327 17.786 -41.904 1.00 79.81 953 SER A O 1
ATOM 7681 N N . SER A 1 954 ? 15.774 18.022 -39.730 1.00 82.12 954 SER A N 1
ATOM 7682 C CA . SER A 1 954 ? 16.370 19.342 -39.524 1.00 82.12 954 SER A CA 1
ATOM 7683 C C . SER A 1 954 ? 17.816 19.304 -39.021 1.00 82.12 954 SER A C 1
ATOM 7685 O O . SER A 1 954 ? 18.372 20.356 -38.712 1.00 82.12 954 SER A O 1
ATOM 7687 N N . TYR A 1 955 ? 18.427 18.122 -38.913 1.00 84.25 955 TYR A N 1
ATOM 7688 C CA . TYR A 1 955 ? 19.800 17.977 -38.429 1.00 84.25 955 TYR A CA 1
ATOM 7689 C C . TYR A 1 955 ? 20.790 18.393 -39.520 1.00 84.25 955 TYR A C 1
ATOM 7691 O O . TYR A 1 955 ? 20.518 18.237 -40.713 1.00 84.25 955 TYR A O 1
ATOM 7699 N N . SER A 1 956 ? 21.935 18.939 -39.107 1.00 88.50 956 SER A N 1
ATOM 7700 C CA . SER A 1 956 ? 23.013 19.361 -40.006 1.00 88.50 956 SER A CA 1
ATOM 7701 C C . SER A 1 956 ? 23.607 18.154 -40.722 1.00 88.50 956 SER A C 1
ATOM 7703 O O . SER A 1 956 ? 24.130 17.239 -40.088 1.00 88.50 956 SER A O 1
ATOM 7705 N N . PHE A 1 957 ? 23.543 18.152 -42.056 1.00 89.44 957 PHE A N 1
ATOM 7706 C CA . PHE A 1 957 ? 24.112 17.070 -42.858 1.00 89.44 957 PHE A CA 1
ATOM 7707 C C . PHE A 1 957 ? 25.635 17.031 -42.740 1.00 89.44 957 PHE A C 1
ATOM 7709 O O . PHE A 1 957 ? 26.215 15.952 -42.714 1.00 89.44 957 PHE A O 1
ATOM 7716 N N . LEU A 1 958 ? 26.279 18.198 -42.641 1.00 88.56 958 LEU A N 1
ATOM 7717 C CA . LEU A 1 958 ? 27.732 18.304 -42.519 1.00 88.56 958 LEU A CA 1
ATOM 7718 C C . LEU A 1 958 ? 28.238 17.735 -41.191 1.00 88.56 958 LEU A C 1
ATOM 7720 O O . LEU A 1 958 ? 29.202 16.973 -41.190 1.00 88.56 958 LEU A O 1
ATOM 7724 N N . ASP A 1 959 ? 27.589 18.087 -40.080 1.00 85.62 959 ASP A N 1
ATOM 7725 C CA . ASP A 1 959 ? 28.028 17.636 -38.756 1.00 85.62 959 ASP A CA 1
ATOM 7726 C C . ASP A 1 959 ? 27.824 16.124 -38.613 1.00 85.62 959 ASP A C 1
ATOM 7728 O O . ASP A 1 959 ? 28.750 15.413 -38.230 1.00 85.62 959 ASP A O 1
ATOM 7732 N N . GLY A 1 960 ? 26.674 15.608 -39.064 1.00 84.19 960 GLY A N 1
ATOM 7733 C CA . GLY A 1 960 ? 26.425 14.166 -39.102 1.00 84.19 960 GLY A CA 1
ATOM 7734 C C . GLY A 1 960 ? 27.403 13.401 -40.001 1.00 84.19 960 GLY A C 1
ATOM 7735 O O . GLY A 1 960 ? 27.854 12.314 -39.642 1.00 84.19 960 GLY A O 1
ATOM 7736 N N . LEU A 1 961 ? 27.786 13.974 -41.148 1.00 84.94 961 LEU A N 1
ATOM 7737 C CA . LEU A 1 961 ? 28.788 13.383 -42.037 1.00 84.94 961 LEU A CA 1
ATOM 7738 C C . LEU A 1 961 ? 30.177 13.347 -41.378 1.00 84.94 961 LEU A C 1
ATOM 7740 O O . LEU A 1 961 ? 30.889 12.355 -41.518 1.00 84.94 961 LEU A O 1
ATOM 7744 N N . ARG A 1 962 ? 30.558 14.397 -40.639 1.00 84.81 962 ARG A N 1
ATOM 7745 C CA . ARG A 1 962 ? 31.821 14.448 -39.884 1.00 84.81 962 ARG A CA 1
ATOM 7746 C C . ARG A 1 962 ? 31.857 13.424 -38.759 1.00 84.81 962 ARG A C 1
ATOM 7748 O O . ARG A 1 962 ? 32.848 12.712 -38.633 1.00 84.81 962 ARG A O 1
ATOM 7755 N N . GLU A 1 963 ? 30.779 13.312 -37.988 1.00 80.38 963 GLU A N 1
ATOM 7756 C CA . GLU A 1 963 ? 30.646 12.288 -36.947 1.00 80.38 963 GLU A CA 1
ATOM 7757 C C . GLU A 1 963 ? 30.728 10.879 -37.539 1.00 80.38 963 GLU A C 1
ATOM 7759 O O . GLU A 1 963 ? 31.438 10.025 -37.011 1.00 80.38 963 GLU A O 1
ATOM 7764 N N . TYR A 1 964 ? 30.068 10.648 -38.678 1.00 80.12 964 TYR A N 1
ATOM 7765 C CA . TYR A 1 964 ? 30.139 9.372 -39.384 1.00 80.12 964 TYR A CA 1
ATOM 7766 C C . TYR A 1 964 ? 31.565 9.030 -39.825 1.00 80.12 964 TYR A C 1
ATOM 7768 O O . TYR A 1 964 ? 32.020 7.906 -39.613 1.00 80.12 964 TYR A O 1
ATOM 7776 N N . ILE A 1 965 ? 32.286 9.990 -40.413 1.00 79.25 965 ILE A N 1
ATOM 7777 C CA . ILE A 1 965 ? 33.678 9.802 -40.845 1.00 79.25 965 ILE A CA 1
ATOM 7778 C C . ILE A 1 965 ? 34.584 9.537 -39.637 1.00 79.25 965 ILE A C 1
ATOM 7780 O O . ILE A 1 965 ? 35.409 8.631 -39.695 1.00 79.25 965 ILE A O 1
ATOM 7784 N N . ALA A 1 966 ? 34.403 10.268 -38.533 1.00 74.50 966 ALA A N 1
ATOM 7785 C CA . ALA A 1 966 ? 35.185 10.085 -37.311 1.00 74.50 966 ALA A CA 1
ATOM 7786 C C . ALA A 1 966 ? 34.939 8.724 -36.633 1.00 74.50 966 ALA A C 1
ATOM 7788 O O . ALA A 1 966 ? 35.851 8.170 -36.020 1.00 74.50 966 ALA A O 1
ATOM 7789 N N . ALA A 1 967 ? 33.721 8.186 -36.741 1.00 67.56 967 ALA A N 1
ATOM 7790 C CA . ALA A 1 967 ? 33.345 6.880 -36.200 1.00 67.56 967 ALA A CA 1
ATOM 7791 C C . ALA A 1 967 ? 33.684 5.698 -37.131 1.00 67.56 967 ALA A C 1
ATOM 7793 O O . ALA A 1 967 ? 33.652 4.547 -36.692 1.00 67.56 967 ALA A O 1
ATOM 7794 N N . SER A 1 968 ? 33.981 5.961 -38.407 1.00 65.12 968 SER A N 1
ATOM 7795 C CA . SER A 1 968 ? 34.306 4.942 -39.412 1.00 65.12 968 SER A CA 1
ATOM 7796 C C . SER A 1 968 ? 35.784 4.529 -39.352 1.00 65.12 968 SER A C 1
ATOM 7798 O O . SER A 1 968 ? 36.642 5.285 -38.903 1.00 65.12 968 SER A O 1
ATOM 7800 N N . GLU A 1 969 ? 36.105 3.315 -39.813 1.00 55.88 969 GLU A N 1
ATOM 7801 C CA . GLU A 1 969 ? 37.486 2.812 -39.831 1.00 55.88 969 GLU A CA 1
ATOM 7802 C C . GLU A 1 969 ? 38.442 3.727 -40.638 1.00 55.88 969 GLU A C 1
ATOM 7804 O O . GLU A 1 969 ? 38.042 4.298 -41.657 1.00 55.88 969 GLU A O 1
ATOM 7809 N N . PRO A 1 970 ? 39.734 3.826 -40.252 1.00 48.31 970 PRO A N 1
ATOM 7810 C CA . PRO A 1 970 ? 40.695 4.835 -40.736 1.00 48.31 970 PRO A CA 1
ATOM 7811 C C . PRO A 1 970 ? 41.079 4.766 -42.231 1.00 48.31 970 PRO A C 1
ATOM 7813 O O . PRO A 1 970 ? 42.004 5.448 -42.665 1.00 48.31 970 PRO A O 1
ATOM 7816 N N . GLN A 1 971 ? 40.410 3.939 -43.035 1.00 51.41 971 GLN A N 1
ATOM 7817 C CA . GLN A 1 971 ? 40.721 3.726 -44.453 1.00 51.41 971 GLN A CA 1
ATOM 7818 C C . GLN A 1 971 ? 39.911 4.625 -45.406 1.00 51.41 971 GLN A C 1
ATOM 7820 O O . GLN A 1 971 ? 40.287 4.770 -46.570 1.00 51.41 971 GLN A O 1
ATOM 7825 N N . LEU A 1 972 ? 38.846 5.279 -44.926 1.00 54.59 972 LEU A N 1
ATOM 7826 C CA . LEU A 1 972 ? 38.136 6.347 -45.639 1.00 54.59 972 LEU A CA 1
ATOM 7827 C C . LEU A 1 972 ? 38.872 7.679 -45.427 1.00 54.59 972 LEU A C 1
ATOM 7829 O O . LEU A 1 972 ? 38.442 8.536 -44.661 1.00 54.59 972 LEU A O 1
ATOM 7833 N N . VAL A 1 973 ? 40.023 7.844 -46.084 1.00 56.34 973 VAL A N 1
ATOM 7834 C CA . VAL A 1 973 ? 40.832 9.072 -46.002 1.00 56.34 973 VAL A CA 1
ATOM 7835 C C . VAL A 1 973 ? 40.132 10.198 -46.772 1.00 56.34 973 VAL A C 1
ATOM 7837 O O . VAL A 1 973 ? 40.422 10.458 -47.939 1.00 56.34 973 VAL A O 1
ATOM 7840 N N . ILE A 1 974 ? 39.163 10.847 -46.131 1.00 64.69 974 ILE A N 1
ATOM 7841 C CA . ILE A 1 974 ? 38.745 12.201 -46.490 1.00 64.69 974 ILE A CA 1
ATOM 7842 C C . ILE A 1 974 ? 39.506 13.141 -45.564 1.00 64.69 974 ILE A C 1
ATOM 7844 O O . ILE A 1 974 ? 39.247 13.173 -44.364 1.00 64.69 974 ILE A O 1
ATOM 7848 N N . ASP A 1 975 ? 40.428 13.924 -46.121 1.00 64.69 975 ASP A N 1
ATOM 7849 C CA . ASP A 1 975 ? 41.009 15.045 -45.385 1.00 64.69 975 ASP A CA 1
ATOM 7850 C C . ASP A 1 975 ? 39.878 16.017 -45.026 1.00 64.69 975 ASP A C 1
ATOM 7852 O O . ASP A 1 975 ? 39.106 16.382 -45.916 1.00 64.69 975 ASP A O 1
ATOM 7856 N N . ASP A 1 976 ? 39.792 16.478 -43.773 1.00 65.81 976 ASP A N 1
ATOM 7857 C CA . ASP A 1 976 ? 38.752 17.425 -43.310 1.00 65.81 976 ASP A CA 1
ATOM 7858 C C . ASP A 1 976 ? 38.727 18.704 -44.183 1.00 65.81 976 ASP A C 1
ATOM 7860 O O . ASP A 1 976 ? 37.671 19.247 -44.497 1.00 65.81 976 ASP A O 1
ATOM 7864 N N . ALA A 1 977 ? 39.885 19.064 -44.756 1.00 66.94 977 ALA A N 1
ATOM 7865 C CA . ALA A 1 977 ? 40.055 20.116 -45.763 1.00 66.94 977 ALA A CA 1
ATOM 7866 C C . ALA A 1 977 ? 39.249 19.919 -47.066 1.00 66.94 977 ALA A C 1
ATOM 7868 O O . ALA A 1 977 ? 39.109 20.836 -47.872 1.00 66.94 977 ALA A O 1
ATOM 7869 N N . THR A 1 978 ? 38.753 18.711 -47.330 1.00 75.31 978 THR A N 1
ATOM 7870 C CA . THR A 1 978 ? 37.877 18.401 -48.468 1.00 75.31 978 THR A CA 1
ATOM 7871 C C . THR A 1 978 ? 36.429 18.765 -48.157 1.00 75.31 978 THR A C 1
ATOM 7873 O O . THR A 1 978 ? 35.689 19.063 -49.086 1.00 75.31 978 THR A O 1
ATOM 7876 N N . LEU A 1 979 ? 36.038 18.770 -46.878 1.00 80.94 979 LEU A N 1
ATOM 7877 C CA . LEU A 1 979 ? 34.725 19.217 -46.407 1.00 80.94 979 LEU A CA 1
ATOM 7878 C C . LEU A 1 979 ? 34.691 20.728 -46.122 1.00 80.94 979 LEU A C 1
ATOM 7880 O O . LEU A 1 979 ? 33.608 21.295 -45.959 1.00 80.94 979 LEU A O 1
ATOM 7884 N N . ASP A 1 980 ? 35.848 21.395 -46.103 1.00 76.00 980 ASP A N 1
ATOM 7885 C CA . ASP A 1 980 ? 35.944 22.848 -45.975 1.00 76.00 980 ASP A CA 1
ATOM 7886 C C . ASP A 1 980 ? 35.204 23.549 -47.123 1.00 76.00 980 ASP A C 1
ATOM 7888 O O . ASP A 1 980 ? 35.528 23.417 -48.305 1.00 76.00 980 ASP A O 1
ATOM 7892 N N . GLY A 1 981 ? 34.172 24.311 -46.762 1.00 78.88 981 GLY A N 1
ATOM 7893 C CA . GLY A 1 981 ? 33.280 24.978 -47.710 1.00 78.88 981 GLY A CA 1
ATOM 7894 C C . GLY A 1 981 ? 31.983 24.222 -48.010 1.00 78.88 981 GLY A C 1
ATOM 7895 O O . GLY A 1 981 ? 31.124 24.783 -48.692 1.00 78.88 981 GLY A O 1
ATOM 7896 N N . PHE A 1 982 ? 31.783 23.010 -47.473 1.00 87.50 982 PHE A N 1
ATOM 7897 C CA . PHE A 1 982 ? 30.477 22.352 -47.510 1.00 87.50 982 PHE A CA 1
ATOM 7898 C C . PHE A 1 982 ? 29.456 23.229 -46.752 1.00 87.50 982 PHE A C 1
ATOM 7900 O O . PHE A 1 982 ? 29.703 23.601 -45.601 1.00 87.50 982 PHE A O 1
ATOM 7907 N N . PRO A 1 983 ? 28.310 23.609 -47.347 1.00 86.31 983 PRO A N 1
ATOM 7908 C CA . PRO A 1 983 ? 27.405 24.559 -46.715 1.00 86.31 983 PRO A CA 1
ATOM 7909 C C . PRO A 1 983 ? 26.737 23.962 -45.462 1.00 86.31 983 PRO A C 1
ATOM 7911 O O . PRO A 1 983 ? 26.025 22.961 -45.576 1.00 86.31 983 PRO A O 1
ATOM 7914 N N . PRO A 1 984 ? 26.839 24.612 -44.286 1.00 83.88 984 PRO A N 1
ATOM 7915 C CA . PRO A 1 984 ? 26.275 24.094 -43.031 1.00 83.88 984 PRO A CA 1
ATOM 7916 C C . PRO A 1 984 ? 24.738 24.102 -43.013 1.00 83.88 984 PRO A C 1
ATOM 7918 O O . PRO A 1 984 ? 24.109 23.490 -42.160 1.00 83.88 984 PRO A O 1
ATOM 7921 N N . LYS A 1 985 ? 24.108 24.805 -43.964 1.00 85.81 985 LYS A N 1
ATOM 7922 C CA . LYS A 1 985 ? 22.646 24.870 -44.116 1.00 85.81 985 LYS A CA 1
ATOM 7923 C C . LYS A 1 985 ? 22.055 23.672 -44.874 1.00 85.81 985 LYS A C 1
ATOM 7925 O O . LYS A 1 985 ? 20.839 23.599 -45.041 1.00 85.81 985 LYS A O 1
ATOM 7930 N N . VAL A 1 986 ? 22.880 22.749 -45.376 1.00 88.88 986 VAL A N 1
ATOM 7931 C CA . VAL A 1 986 ? 22.386 21.477 -45.921 1.00 88.88 986 VAL A CA 1
ATOM 7932 C C . VAL A 1 986 ? 21.997 20.586 -44.739 1.00 88.88 986 VAL A C 1
ATOM 7934 O O . VAL A 1 986 ? 22.815 20.312 -43.867 1.00 88.88 986 VAL A O 1
ATOM 7937 N N . LEU A 1 987 ? 20.736 20.158 -44.705 1.00 90.31 987 LEU A N 1
ATOM 7938 C CA . LEU A 1 987 ? 20.152 19.374 -43.616 1.00 90.31 987 LEU A CA 1
ATOM 7939 C C . LEU A 1 987 ? 19.920 17.932 -44.077 1.00 90.31 987 LEU A C 1
ATOM 7941 O O . LEU A 1 987 ? 19.961 17.664 -45.280 1.00 90.31 987 LEU A O 1
ATOM 7945 N N . TYR A 1 988 ? 19.619 17.015 -43.159 1.00 88.25 988 TYR A N 1
ATOM 7946 C CA . TYR A 1 988 ? 19.326 15.613 -43.490 1.00 88.25 988 TYR A CA 1
ATOM 7947 C C . TYR A 1 988 ? 18.229 15.483 -44.548 1.00 88.25 988 TYR A C 1
ATOM 7949 O O . TYR A 1 988 ? 18.411 14.759 -45.526 1.00 88.25 988 TYR A O 1
ATOM 7957 N N . LYS A 1 989 ? 17.160 16.284 -44.445 1.00 85.69 989 LYS A N 1
ATOM 7958 C CA . LYS A 1 989 ? 16.095 16.327 -45.459 1.00 85.69 989 LYS A CA 1
ATOM 7959 C C . LYS A 1 989 ? 16.544 16.763 -46.853 1.00 85.69 989 LYS A C 1
ATOM 7961 O O . LYS A 1 989 ? 15.846 16.499 -47.821 1.00 85.69 989 LYS A O 1
ATOM 7966 N N . HIS A 1 990 ? 17.677 17.455 -46.972 1.00 90.38 990 HIS A N 1
ATOM 7967 C CA . HIS A 1 990 ? 18.244 17.881 -48.254 1.00 90.38 990 HIS A CA 1
ATOM 7968 C C . HIS A 1 990 ? 19.221 16.847 -48.834 1.00 90.38 990 HIS A C 1
ATOM 7970 O O . HIS A 1 990 ? 19.605 16.965 -49.998 1.00 90.38 990 HIS A O 1
ATOM 7976 N N . GLY A 1 991 ? 19.646 15.853 -48.045 1.00 88.12 991 GLY A N 1
ATOM 7977 C CA . GLY A 1 991 ? 20.787 14.992 -48.351 1.00 88.12 991 GLY A CA 1
ATOM 7978 C C . GLY A 1 991 ? 20.657 14.221 -49.667 1.00 88.12 991 GLY A C 1
ATOM 7979 O O . GLY A 1 991 ? 21.593 14.221 -50.465 1.00 88.12 991 GLY A O 1
ATOM 7980 N N . ALA A 1 992 ? 19.484 13.646 -49.953 1.00 87.25 992 ALA A N 1
ATOM 7981 C CA . ALA A 1 992 ? 19.237 12.925 -51.206 1.00 87.25 992 ALA A CA 1
ATOM 7982 C C . ALA A 1 992 ? 19.382 13.834 -52.442 1.00 87.25 992 ALA A C 1
ATOM 7984 O O . ALA A 1 992 ? 20.070 13.488 -53.401 1.00 87.25 992 ALA A O 1
ATOM 7985 N N . ASN A 1 993 ? 18.789 15.030 -52.407 1.00 87.94 993 ASN A N 1
ATOM 7986 C CA . ASN A 1 993 ? 18.870 15.988 -53.512 1.00 87.94 993 ASN A CA 1
ATOM 7987 C C . ASN A 1 993 ? 20.269 16.621 -53.628 1.00 87.94 993 ASN A C 1
ATOM 7989 O O . ASN A 1 993 ? 20.730 16.897 -54.734 1.00 87.94 993 ASN A O 1
ATOM 7993 N N . ALA A 1 994 ? 20.980 16.798 -52.510 1.00 90.19 994 ALA A N 1
ATOM 7994 C CA . ALA A 1 994 ? 22.378 17.223 -52.511 1.00 90.19 994 ALA A CA 1
ATOM 7995 C C . ALA A 1 994 ? 23.282 16.162 -53.165 1.00 90.19 994 ALA A C 1
ATOM 7997 O O . ALA A 1 994 ? 24.127 16.497 -53.995 1.00 90.19 994 ALA A O 1
ATOM 7998 N N . TRP A 1 995 ? 23.066 14.878 -52.867 1.00 91.69 995 TRP A N 1
ATOM 7999 C CA . TRP A 1 995 ? 23.798 13.778 -53.499 1.00 91.69 995 TRP A CA 1
ATOM 8000 C C . TRP A 1 995 ? 23.628 13.770 -55.026 1.00 91.69 995 TRP A C 1
ATOM 8002 O O . TRP A 1 995 ? 24.601 13.616 -55.765 1.00 91.69 995 TRP A O 1
ATOM 8012 N N . VAL A 1 996 ? 22.411 14.022 -55.515 1.00 88.62 996 VAL A N 1
ATOM 8013 C CA . VAL A 1 996 ? 22.129 14.083 -56.959 1.00 88.62 996 VAL A CA 1
ATOM 8014 C C . VAL A 1 996 ? 22.842 15.250 -57.636 1.00 88.62 996 VAL A C 1
ATOM 8016 O O . VAL A 1 996 ? 23.476 15.049 -58.671 1.00 88.62 996 VAL A O 1
ATOM 8019 N N . LEU A 1 997 ? 22.838 16.440 -57.028 1.00 88.94 997 LEU A N 1
ATOM 8020 C CA . LEU A 1 997 ? 23.592 17.589 -57.546 1.00 88.94 997 LEU A CA 1
ATOM 8021 C C . LEU A 1 997 ? 25.101 17.304 -57.619 1.00 88.94 997 LEU A C 1
ATOM 8023 O O . LEU A 1 997 ? 25.760 17.670 -58.597 1.00 88.94 997 LEU A O 1
ATOM 8027 N N . ALA A 1 998 ? 25.650 16.616 -56.615 1.00 90.25 998 ALA A N 1
ATOM 8028 C CA . ALA A 1 998 ? 27.050 16.200 -56.615 1.00 90.25 998 ALA A CA 1
ATOM 8029 C C . ALA A 1 998 ? 27.354 15.213 -57.757 1.00 90.25 998 ALA A C 1
ATOM 8031 O O . ALA A 1 998 ? 28.366 15.363 -58.450 1.00 90.25 998 ALA A O 1
ATOM 8032 N N . TYR A 1 999 ? 26.463 14.250 -58.007 1.00 90.31 999 TYR A N 1
ATOM 8033 C CA . TYR A 1 999 ? 26.607 13.291 -59.103 1.00 90.31 999 TYR A CA 1
ATOM 8034 C C . TYR A 1 999 ? 26.527 13.957 -60.486 1.00 90.31 999 TYR A C 1
ATOM 8036 O O . TYR A 1 999 ? 27.369 13.692 -61.349 1.00 90.31 999 TYR A O 1
ATOM 8044 N N . GLU A 1 1000 ? 25.576 14.868 -60.698 1.00 88.25 1000 GLU A N 1
ATOM 8045 C CA . GLU A 1 1000 ? 25.456 15.630 -61.948 1.00 88.25 1000 GLU A CA 1
ATOM 8046 C C . GLU A 1 1000 ? 26.705 16.480 -62.222 1.00 88.25 1000 GLU A C 1
ATOM 8048 O O . GLU A 1 1000 ? 27.211 16.513 -63.351 1.00 88.25 1000 GLU A O 1
ATOM 8053 N N . MET A 1 1001 ? 27.259 17.124 -61.188 1.00 89.62 1001 MET A N 1
ATOM 8054 C CA . MET A 1 1001 ? 28.509 17.878 -61.305 1.00 89.62 1001 MET A CA 1
ATOM 8055 C C . MET A 1 1001 ? 29.691 16.970 -61.666 1.00 89.62 1001 MET A C 1
ATOM 8057 O O . MET A 1 1001 ? 30.515 17.332 -62.513 1.00 89.62 1001 MET A O 1
ATOM 8061 N N . LEU A 1 1002 ? 29.769 15.780 -61.061 1.00 89.06 1002 LEU A N 1
ATOM 8062 C CA . LEU A 1 1002 ? 30.809 14.794 -61.359 1.00 89.06 1002 LEU A CA 1
ATOM 8063 C C . LEU A 1 1002 ? 30.743 14.367 -62.826 1.00 89.06 1002 LEU A C 1
ATOM 8065 O O . LEU A 1 1002 ? 31.761 14.389 -63.521 1.00 89.06 1002 LEU A O 1
ATOM 8069 N N . LYS A 1 1003 ? 29.540 14.063 -63.321 1.00 87.00 1003 LYS A N 1
ATOM 8070 C CA . LYS A 1 1003 ? 29.302 13.716 -64.724 1.00 87.00 1003 LYS A CA 1
ATOM 8071 C C . LYS A 1 1003 ? 29.745 14.837 -65.662 1.00 87.00 1003 LYS A C 1
ATOM 8073 O O . LYS A 1 1003 ? 30.540 14.592 -66.568 1.00 87.00 1003 LYS A O 1
ATOM 8078 N N . LYS A 1 1004 ? 29.331 16.077 -65.388 1.00 86.88 1004 LYS A N 1
ATOM 8079 C CA . LYS A 1 1004 ? 29.716 17.258 -66.176 1.00 86.88 1004 LYS A CA 1
ATOM 8080 C C . LYS A 1 1004 ? 31.236 17.446 -66.234 1.00 86.88 1004 LYS A C 1
ATOM 8082 O O . LYS A 1 1004 ? 31.786 17.733 -67.297 1.00 86.88 1004 LYS A O 1
ATOM 8087 N N . LYS A 1 1005 ? 31.938 17.261 -65.111 1.00 87.44 1005 LYS A N 1
ATOM 8088 C CA . LYS A 1 1005 ? 33.407 17.363 -65.055 1.00 87.44 1005 LYS A CA 1
ATOM 8089 C C . LYS A 1 1005 ? 34.102 16.234 -65.822 1.00 87.44 1005 LYS A C 1
ATOM 8091 O O . LYS A 1 1005 ? 35.073 16.505 -66.526 1.00 87.44 1005 LYS A O 1
ATOM 8096 N N . ILE A 1 1006 ? 33.600 15.001 -65.742 1.00 84.56 1006 ILE A N 1
ATOM 8097 C CA . ILE A 1 1006 ? 34.134 13.857 -66.501 1.00 84.56 1006 ILE A CA 1
ATOM 8098 C C . ILE A 1 1006 ? 33.916 14.049 -68.007 1.00 84.56 1006 ILE A C 1
ATOM 8100 O O . ILE A 1 1006 ? 34.831 13.806 -68.790 1.00 84.56 1006 ILE A O 1
ATOM 8104 N N . GLU A 1 1007 ? 32.741 14.522 -68.425 1.00 83.06 1007 GLU A N 1
ATOM 8105 C CA . GLU A 1 1007 ? 32.445 14.824 -69.831 1.00 83.06 1007 GLU A CA 1
ATOM 8106 C C . GLU A 1 1007 ? 33.344 15.940 -70.376 1.00 83.06 1007 GLU A C 1
ATOM 8108 O O . GLU A 1 1007 ? 33.892 15.806 -71.469 1.00 83.06 1007 GLU A O 1
ATOM 8113 N N . ASN A 1 1008 ? 33.574 17.001 -69.597 1.00 79.31 1008 ASN A N 1
ATOM 8114 C CA . ASN A 1 1008 ? 34.491 18.077 -69.978 1.00 79.31 1008 ASN A CA 1
ATOM 8115 C C . ASN A 1 1008 ? 35.946 17.593 -70.091 1.00 79.31 1008 ASN A C 1
ATOM 8117 O O . ASN A 1 1008 ? 36.626 17.969 -71.042 1.00 79.31 1008 ASN A O 1
ATOM 8121 N N . LYS A 1 1009 ? 36.395 16.714 -69.182 1.00 76.00 1009 LYS A N 1
ATOM 8122 C CA . LYS A 1 1009 ? 37.734 16.092 -69.204 1.00 76.00 1009 LYS A CA 1
ATOM 8123 C C . LYS A 1 1009 ? 37.917 15.068 -70.334 1.00 76.00 1009 LYS A C 1
ATOM 8125 O O . LYS A 1 1009 ? 39.042 14.712 -70.631 1.00 76.00 1009 LYS A O 1
ATOM 8130 N N . ARG A 1 1010 ? 36.830 14.557 -70.928 1.00 70.94 1010 ARG A N 1
ATOM 8131 C CA . ARG A 1 1010 ? 36.867 13.692 -72.126 1.00 70.94 1010 ARG A CA 1
ATOM 8132 C C . ARG A 1 1010 ? 36.816 14.484 -73.438 1.00 70.94 1010 ARG A C 1
ATOM 8134 O O . ARG A 1 1010 ? 37.121 13.925 -74.485 1.00 70.94 1010 ARG A O 1
ATOM 8141 N N . ARG A 1 1011 ? 36.346 15.738 -73.393 1.00 61.41 1011 ARG A N 1
ATOM 8142 C CA . ARG A 1 1011 ? 36.279 16.662 -74.542 1.00 61.41 1011 ARG A CA 1
ATOM 8143 C C . ARG A 1 1011 ? 37.553 17.497 -74.714 1.00 61.41 1011 ARG A C 1
ATOM 8145 O O . ARG A 1 1011 ? 37.749 18.039 -75.796 1.00 61.41 1011 ARG A O 1
ATOM 8152 N N . HIS A 1 1012 ? 38.340 17.639 -73.649 1.00 48.38 1012 HIS A N 1
ATOM 8153 C CA . HIS A 1 1012 ? 39.724 18.127 -73.661 1.00 48.38 1012 HIS A CA 1
ATOM 8154 C C . HIS A 1 1012 ? 40.657 16.920 -73.678 1.00 48.38 1012 HIS A C 1
ATOM 8156 O O . HIS A 1 1012 ? 41.760 17.053 -74.249 1.00 48.38 1012 HIS A O 1
#

Secondary structure (DSSP, 8-state):
-HHHHHHHHS---HHHHHHHHHHHHHHHHHHHHHHHHHHHT--SS--HHHHHHHHHHHHHHHHSSSSHHHHHHHHHHHHHH-HHHHHHHHHH-GGG--TT-----S----GGGG-HHHHHHHHHHHHHHHH--HHHHHHHHHH--TTSS-HHHHHHHHHHHHTGGGGGSTTGGGG-TTHHHHHHHHHH-TT-S-HHHHHHHHHT--SSGGGS--TT--HHHHHHHHHHHHHHHHHTT---SSBTTHHHHHHHHT-GGGGG---TT-----HHHHHHHHHHHHT-TT-EEEE-TT--EEEE-TTSS--SEEE-TTT--EEE-STT---TT-EE--S-S----SB----S---S----STT--HHHHHHHHHHHHHHHHHS-HHHHHHHB-S--SSS-HHHHHHHHHHHHHHHHHHHHT--HHHHHHHHHHHHHHGGG--B--HHHHTT-SHHHHHHHHHHHIIIIIHHHHTTHHHHHHHHHHHHHT-GGGSS-HHHHHHHT---------TT-GGG-GGGG---PPP-HHHHHHHHHHHGGGS--TTHHHHHHHHHHHHHHHGGGHHHHHHHHHHHHHHHTTT--HHHHHHSBHHHHHHHTTTGGGHHHHHHHHHHHHHHHTTGGGS-EEEETTEEEE--HHHHTPPP-TT-BGGGGS--SSGGGHHHHHHHHHHHHHHHHHHHHHHHHHT--GGGSPEE-GGG--TTTS----IIIIIHHHHHHTEEEEEETTTEEEEEE-HHHHHHHHIIIIITTPPEE---SS---PPP--GGG--HHHHHHHHHHHS---PPPHHHHHHHHHH--SHHHHHHHHHHHHHHHHHHHHH---TTSBHHHIIIIIS--TT--S-HHHHHH-BGGGHHHHHHHHHHHHHHHHHHHHSSSTTTSTTS-GGG-PPPPHHHHHHHHHHHHHS-HHHHHHHHHHHHHHIIIII-----TTSTT---GGGSBHHHHHHHHHHHS-TTS---GGGTTT--TT-BGGGHHHHHHHHHHHHHHHHHHHHH-

pLDDT: mean 82.08, std 12.21, range [40.06, 97.81]